Protein AF-A0A7J2S7I9-F1 (afdb_monomer)

Secondary structure (DSSP, 8-state):
---------HHHHHH-GGG--SSGGG-SHHHHHHHHHHHHHHHH---EEEEE--SSGGG----EEEE-SS-EEEEESHHHH--SS-S-SS-SS-SS-TT-TT---S-SSEEEEE--SSHHHHHHHHHHHHHHHH---HHHHTEEEEEE---SSSS-HHHHHHHHHS-BSS--SS-TTTT-PPPTTT-PBP-HHHHHHHSTT---EEEEEEESSSPPTT-B--HHHHHHHHHHTT--SEEEEE---BTTEETTEEHHHHHHH---SS-EEEEE--TTTT-SSSSTT-HHHHHHHS-SSSSEEEEEEESS-----SSSS--HHHHHHHHHHHHHH-HHHHSSGGG-BHHHHHHHHHHHHGGGTTS-HHHHHHHHHEEEES-TTPBP--S---SS-EEEEEEE--SEE-TTSPEEEEEEEEE-SSS-EEEEEEEEEETTEEEEEEEEEEE-TTEEEEEEEEE-PPSEEEEEEEEEE-TT---S--TTSEEEEEEEES--EEEEEEEE-SEEESSS-EEEEEEEEE-SSS-EEEEEEEEETTEEEEEEEEEE-TTEEEEEEEEE---S-EEEEEEEEEE-TT----SSSEEEEEEEEE----EEEEEE-SSS-S-HHHHHHHHHHHT-EEEEEEHHHH-SPPHHHHTTSSEEEEE-TT-SS-SS-HHHHHHHHHHHHTT-EEEEE-SSHHHHHTTSHHHHHTS-EEEEES-----EEEEPTT-TTTTT-EEE-SSTTS----SS--EEEE-TT-EEEEEETTSS-EEEEEEESSSEEEEESS-GGG-S-HHHHHHHHHHHHHHTT-S------EEEESS-EEEE--TT-EEEEEEEEEE-TT-SSPEEEEEE---TTEEEE--EEEE-TT-EEEEEEEEEGGGPPSEEEEEEEEEEES-SS-SEEEEEEEEEEPPPEEEEEEE-SEEEEE---EE-SS--BHHHHHHHSTTEEEEEEEETTTTEEEEE-TT-S---B--TTB-EEEEESS-EEEEEEEEEP--------SS---B---S-----HHHHHHHSTT-----EEETTTTEEE-

Structure (mmCIF, N/CA/C/O backbone):
data_AF-A0A7J2S7I9-F1
#
_entry.id   AF-A0A7J2S7I9-F1
#
loop_
_atom_site.group_PDB
_atom_site.id
_atom_site.type_symbol
_atom_site.label_atom_id
_atom_site.label_alt_id
_atom_site.label_comp_id
_atom_site.label_asym_id
_atom_site.label_entity_id
_atom_site.label_seq_id
_atom_site.pdbx_PDB_ins_code
_atom_site.Cartn_x
_atom_site.Cartn_y
_atom_site.Cartn_z
_atom_site.occupancy
_atom_site.B_iso_or_equiv
_atom_site.auth_seq_id
_atom_site.auth_comp_id
_atom_site.auth_asym_id
_atom_site.auth_atom_id
_atom_site.pdbx_PDB_model_num
ATOM 1 N N . GLU A 1 1 ? -5.509 -2.001 33.050 1.00 61.16 1 GLU A N 1
ATOM 2 C CA . GLU A 1 1 ? -5.746 -0.797 32.216 1.00 61.16 1 GLU A CA 1
ATOM 3 C C . GLU A 1 1 ? -7.140 -0.730 31.557 1.00 61.16 1 GLU A C 1
ATOM 5 O O . GLU A 1 1 ? -7.363 0.089 30.679 1.00 61.16 1 GLU A O 1
ATOM 10 N N . GLY A 1 2 ? -8.135 -1.533 31.962 1.00 63.53 2 GLY A N 1
ATOM 11 C CA . GLY A 1 2 ? -9.482 -1.469 31.362 1.00 63.53 2 GLY A CA 1
ATOM 12 C C . GLY A 1 2 ? -9.544 -1.925 29.900 1.00 63.53 2 GLY A C 1
ATOM 13 O O . GLY A 1 2 ? -10.330 -1.387 29.125 1.00 63.53 2 GLY A O 1
ATOM 14 N N . LEU A 1 3 ? -8.680 -2.868 29.520 1.00 77.31 3 LEU A N 1
ATOM 15 C CA . LEU A 1 3 ? -8.823 -3.670 28.307 1.00 77.31 3 LEU A CA 1
ATOM 16 C C . LEU A 1 3 ? -9.611 -4.935 28.665 1.00 77.31 3 LEU A C 1
ATOM 18 O O . LEU A 1 3 ? -9.398 -5.508 29.737 1.00 77.31 3 LEU A O 1
ATOM 22 N N . SER A 1 4 ? -10.536 -5.341 27.797 1.00 83.88 4 SER A N 1
ATOM 23 C CA . SER A 1 4 ? -11.145 -6.667 27.890 1.00 83.88 4 SER A CA 1
ATOM 24 C C . SER A 1 4 ? -10.123 -7.682 27.393 1.00 83.88 4 SER A C 1
ATOM 26 O O . SER A 1 4 ? -9.572 -7.496 26.314 1.00 83.88 4 SER A O 1
ATOM 28 N N . ALA A 1 5 ? -9.856 -8.723 28.176 1.00 88.69 5 ALA A N 1
ATOM 29 C CA . ALA A 1 5 ? -8.874 -9.745 27.837 1.00 88.69 5 ALA A CA 1
ATOM 30 C C . ALA A 1 5 ? -9.495 -11.137 27.965 1.00 88.69 5 ALA A C 1
ATOM 32 O O . ALA A 1 5 ? -10.218 -11.418 28.927 1.00 88.69 5 ALA A O 1
ATOM 33 N N . THR A 1 6 ? -9.169 -12.004 27.010 1.00 93.44 6 THR A N 1
ATOM 34 C CA . THR A 1 6 ? -9.590 -13.405 26.967 1.00 93.44 6 THR A CA 1
ATOM 35 C C . THR A 1 6 ? -8.346 -14.272 26.843 1.00 93.44 6 THR A C 1
ATOM 37 O O . THR A 1 6 ? -7.512 -14.029 25.980 1.00 93.44 6 THR A O 1
ATOM 40 N N . LEU A 1 7 ? -8.225 -15.286 27.700 1.00 93.88 7 LEU A N 1
ATOM 41 C CA . LEU A 1 7 ? -7.178 -16.299 27.587 1.00 93.88 7 LEU A CA 1
ATOM 42 C C . LEU A 1 7 ? -7.690 -17.461 26.732 1.00 93.88 7 LEU A C 1
ATOM 44 O O . LEU A 1 7 ? -8.728 -18.045 27.057 1.00 93.88 7 LEU A O 1
ATOM 48 N N . VAL A 1 8 ? -6.943 -17.813 25.687 1.00 95.19 8 VAL A N 1
ATOM 49 C CA . VAL A 1 8 ? -7.225 -18.952 24.805 1.00 95.19 8 VAL A CA 1
ATOM 50 C C . VAL A 1 8 ? -5.982 -19.833 24.722 1.00 95.19 8 VAL A C 1
ATOM 52 O O . VAL A 1 8 ? -4.875 -19.340 24.557 1.00 95.19 8 VAL A O 1
ATOM 55 N N . THR A 1 9 ? -6.167 -21.140 24.883 1.00 95.12 9 THR A N 1
ATOM 56 C CA . THR A 1 9 ? -5.093 -22.142 24.798 1.00 95.12 9 THR A CA 1
ATOM 57 C C . THR A 1 9 ? -4.953 -22.656 23.369 1.00 95.12 9 THR A C 1
ATOM 59 O O . THR A 1 9 ? -5.977 -22.869 22.711 1.00 95.12 9 THR A O 1
ATOM 62 N N . VAL A 1 10 ? -3.733 -22.962 22.919 1.00 94.25 10 VAL A N 1
ATOM 63 C CA . VAL A 1 10 ? -3.478 -23.524 21.579 1.00 94.25 10 VAL A CA 1
ATOM 64 C C . VAL A 1 10 ? -4.267 -24.815 21.350 1.00 94.25 10 VAL A C 1
ATOM 66 O O . VAL A 1 10 ? -4.881 -24.976 20.302 1.00 94.25 10 VAL A O 1
ATOM 69 N N . GLU A 1 11 ? -4.412 -25.681 22.355 1.00 94.62 11 GLU A N 1
ATOM 70 C CA . GLU A 1 11 ? -5.186 -26.924 22.225 1.00 94.62 11 GLU A CA 1
ATOM 71 C C . GLU A 1 11 ? -6.676 -26.675 21.952 1.00 94.62 11 GLU A C 1
ATOM 73 O O . GLU A 1 11 ? -7.345 -27.498 21.326 1.00 94.62 11 GLU A O 1
ATOM 78 N N . ALA A 1 12 ? -7.217 -25.549 22.429 1.00 96.69 12 ALA A N 1
ATOM 79 C CA . ALA A 1 12 ? -8.599 -25.165 22.150 1.00 96.69 12 ALA A CA 1
ATOM 80 C C . ALA A 1 12 ? -8.753 -24.663 20.709 1.00 96.69 12 ALA A C 1
ATOM 82 O O . ALA A 1 12 ? -9.749 -24.993 20.064 1.00 96.69 12 ALA A O 1
ATOM 83 N N . ILE A 1 13 ? -7.759 -23.923 20.208 1.00 96.94 13 ILE A N 1
ATOM 84 C CA . ILE A 1 13 ? -7.685 -23.486 18.809 1.00 96.94 13 ILE A CA 1
ATOM 85 C C . ILE A 1 13 ? -7.585 -24.716 17.901 1.00 96.94 13 ILE A C 1
ATOM 87 O O . ILE A 1 13 ? -8.396 -24.890 16.997 1.00 96.94 13 ILE A O 1
ATOM 91 N N . GLU A 1 14 ? -6.670 -25.641 18.192 1.00 95.06 14 GLU A N 1
ATOM 92 C CA . GLU A 1 14 ? -6.486 -26.853 17.392 1.00 95.06 14 GLU A CA 1
ATOM 93 C C . GLU A 1 14 ? -7.713 -27.773 17.386 1.00 95.06 14 GLU A C 1
ATOM 95 O O . GLU A 1 14 ? -8.015 -28.408 16.370 1.00 95.06 14 GLU A O 1
ATOM 100 N N . ALA A 1 15 ? -8.436 -27.846 18.507 1.00 96.75 15 ALA A N 1
ATOM 101 C CA . ALA A 1 15 ? -9.657 -28.635 18.626 1.00 96.75 15 ALA A CA 1
ATOM 102 C C . ALA A 1 15 ? -10.868 -28.011 17.907 1.00 96.75 15 ALA A C 1
ATOM 104 O O . ALA A 1 15 ? -11.866 -28.712 17.701 1.00 96.75 15 ALA A O 1
ATOM 105 N N . CYS A 1 16 ? -10.807 -26.728 17.538 1.00 96.38 16 CYS A N 1
ATOM 106 C CA . CYS A 1 16 ? -11.883 -26.035 16.842 1.00 96.38 16 CYS A CA 1
ATOM 107 C C . CYS A 1 16 ? -11.838 -26.343 15.341 1.00 96.38 16 CYS A C 1
ATOM 109 O O . CYS A 1 16 ? -10.918 -25.933 14.637 1.00 96.38 16 CYS A O 1
ATOM 111 N N . SER A 1 17 ? -12.848 -27.058 14.835 1.00 96.56 17 SER A N 1
ATOM 112 C CA . SER A 1 17 ? -12.912 -27.437 13.417 1.00 96.56 17 SER A CA 1
ATOM 113 C C . SER A 1 17 ? -13.117 -26.263 12.464 1.00 96.56 17 SER A C 1
ATOM 115 O O . SER A 1 17 ? -12.885 -26.425 11.270 1.00 96.56 17 SER A O 1
ATOM 117 N N . ASP A 1 18 ? -13.556 -25.113 12.974 1.00 94.94 18 ASP A N 1
ATOM 118 C CA . ASP A 1 18 ? -13.814 -23.921 12.163 1.00 94.94 18 ASP A CA 1
ATOM 119 C C . ASP A 1 18 ? -12.504 -23.264 11.699 1.00 94.94 18 ASP A C 1
ATOM 121 O O . ASP A 1 18 ? -12.481 -22.615 10.660 1.00 94.94 18 ASP A O 1
ATOM 125 N N . TYR A 1 19 ? -11.390 -23.524 12.396 1.00 95.94 19 TYR A N 1
ATOM 126 C CA . TYR A 1 19 ? -10.052 -23.051 12.017 1.00 95.94 19 TYR A CA 1
ATOM 127 C C . TYR A 1 19 ? -9.296 -24.046 11.126 1.00 95.94 19 TYR A C 1
ATOM 129 O O . TYR A 1 19 ? -8.107 -23.875 10.869 1.00 95.94 19 TYR A O 1
ATOM 137 N N . TRP A 1 20 ? -9.940 -25.134 10.687 1.00 95.44 20 TRP A N 1
ATOM 138 C CA . TRP A 1 20 ? -9.284 -26.155 9.870 1.00 95.44 20 TRP A CA 1
ATOM 139 C C . TRP A 1 20 ? -9.369 -25.820 8.383 1.00 95.44 20 TRP A C 1
ATOM 141 O O . TRP A 1 20 ? -10.452 -25.594 7.844 1.00 95.44 20 TRP A O 1
ATOM 151 N N . ASN A 1 21 ? -8.237 -25.911 7.686 1.00 93.50 21 ASN A N 1
ATOM 152 C CA . ASN A 1 21 ? -8.176 -25.711 6.242 1.00 93.50 21 ASN A CA 1
ATOM 153 C C . ASN A 1 21 ? -8.132 -27.046 5.481 1.00 93.50 21 ASN A C 1
ATOM 155 O O . ASN A 1 21 ? -7.489 -28.017 5.892 1.00 93.50 21 ASN A O 1
ATOM 159 N N . SER A 1 22 ? -8.815 -27.098 4.336 1.00 93.06 22 SER A N 1
ATOM 160 C CA . SER A 1 22 ? -8.777 -28.257 3.436 1.00 93.06 22 SER A CA 1
ATOM 161 C C . SER A 1 22 ? -7.433 -28.423 2.715 1.00 93.06 22 SER A C 1
ATOM 163 O O . SER A 1 22 ? -7.077 -29.545 2.344 1.00 93.06 22 SER A O 1
ATOM 165 N N . THR A 1 23 ? -6.677 -27.335 2.555 1.00 91.94 23 THR A N 1
ATOM 166 C CA . THR A 1 23 ? -5.322 -27.324 2.004 1.00 91.94 23 THR A CA 1
ATOM 167 C C . THR A 1 23 ? -4.325 -27.663 3.117 1.00 91.94 23 THR A C 1
ATOM 169 O O . THR A 1 23 ? -4.203 -26.890 4.067 1.00 91.94 23 THR A O 1
ATOM 172 N N . PRO A 1 24 ? -3.587 -28.790 3.033 1.00 92.38 24 PRO A N 1
ATOM 173 C CA . PRO A 1 24 ? -2.755 -29.272 4.140 1.00 92.38 24 PRO A CA 1
ATOM 174 C C . PRO A 1 24 ? -1.691 -28.287 4.642 1.00 92.38 24 PRO A C 1
ATOM 176 O O . PRO A 1 24 ? -1.421 -28.267 5.837 1.00 92.38 24 PRO A O 1
ATOM 179 N N . MET A 1 25 ? -1.115 -27.483 3.745 1.00 91.56 25 MET A N 1
ATOM 180 C CA . MET A 1 25 ? -0.091 -26.475 4.058 1.00 91.56 25 MET A CA 1
ATOM 181 C C . MET A 1 25 ? -0.614 -25.345 4.957 1.00 91.56 25 MET A C 1
ATOM 183 O O . MET A 1 25 ? 0.130 -24.821 5.772 1.00 91.56 25 MET A O 1
ATOM 187 N N . PHE A 1 26 ? -1.910 -25.032 4.875 1.00 94.06 26 PHE A N 1
ATOM 188 C CA . PHE A 1 26 ? -2.569 -24.003 5.686 1.00 94.06 26 PHE A CA 1
ATOM 189 C C . PHE A 1 26 ? -3.369 -24.609 6.850 1.00 94.06 26 PHE A C 1
ATOM 191 O O . PHE A 1 26 ? -4.372 -24.047 7.275 1.00 94.06 26 PHE A O 1
ATOM 198 N N . ASN A 1 27 ? -2.991 -25.798 7.332 1.00 94.81 27 ASN A N 1
ATOM 199 C CA . ASN A 1 27 ? -3.727 -26.510 8.385 1.00 94.81 27 ASN A CA 1
ATOM 200 C C . ASN A 1 27 ? -2.830 -27.013 9.532 1.00 94.81 27 ASN A C 1
ATOM 202 O O . ASN A 1 27 ? -3.243 -27.855 10.340 1.00 94.81 27 ASN A O 1
ATOM 206 N N . ASP A 1 28 ? -1.590 -26.537 9.595 1.00 94.19 28 ASP A N 1
ATOM 207 C CA . ASP A 1 28 ? -0.710 -26.731 10.745 1.00 94.19 28 ASP A CA 1
ATOM 208 C C . ASP A 1 28 ? -1.120 -25.824 11.922 1.00 94.19 28 ASP A C 1
ATOM 210 O O . ASP A 1 28 ? -2.131 -25.120 11.874 1.00 94.19 28 ASP A O 1
ATOM 214 N N . THR A 1 29 ? -0.397 -25.914 13.037 1.00 93.88 29 THR A N 1
ATOM 215 C CA . THR A 1 29 ? -0.714 -25.166 14.262 1.00 93.88 29 THR A CA 1
ATOM 216 C C . THR A 1 29 ? -0.617 -23.656 14.033 1.00 93.88 29 THR A C 1
ATOM 218 O O . THR A 1 29 ? -1.558 -22.940 14.375 1.00 93.88 29 THR A O 1
ATOM 221 N N . ALA A 1 30 ? 0.440 -23.178 13.364 1.00 94.38 30 ALA A N 1
ATOM 222 C CA . ALA A 1 30 ? 0.610 -21.764 13.037 1.00 94.38 30 ALA A CA 1
ATOM 223 C C . ALA A 1 30 ? -0.544 -21.224 12.173 1.00 94.38 30 ALA A C 1
ATOM 225 O O . ALA A 1 30 ? -1.057 -20.140 12.455 1.00 94.38 30 ALA A O 1
ATOM 226 N N . ALA A 1 31 ? -1.008 -21.975 11.167 1.00 95.31 31 ALA A N 1
ATOM 227 C CA . ALA A 1 31 ? -2.148 -21.573 10.341 1.00 95.31 31 ALA A CA 1
ATOM 228 C C . ALA A 1 31 ? -3.472 -21.551 11.121 1.00 95.31 31 ALA A C 1
ATOM 230 O O . ALA A 1 31 ? -4.274 -20.640 10.942 1.00 95.31 31 ALA A O 1
ATOM 231 N N . LYS A 1 32 ? -3.701 -22.496 12.040 1.00 96.75 32 LYS A N 1
ATOM 232 C CA . LYS A 1 32 ? -4.909 -22.483 12.886 1.00 96.75 32 LYS A CA 1
ATOM 233 C C . LYS A 1 32 ? -4.916 -21.318 13.871 1.00 96.75 32 LYS A C 1
ATOM 235 O O . LYS A 1 32 ? -5.969 -20.730 14.099 1.00 96.75 32 LYS A O 1
ATOM 240 N N . ILE A 1 33 ? -3.757 -20.974 14.438 1.00 97.12 33 ILE A N 1
ATOM 241 C CA . ILE A 1 33 ? -3.601 -19.768 15.263 1.00 97.12 33 ILE A CA 1
ATOM 242 C C . ILE A 1 33 ? -3.904 -18.528 14.421 1.00 97.12 33 ILE A C 1
ATOM 244 O O . ILE A 1 33 ? -4.641 -17.661 14.875 1.00 97.12 33 ILE A O 1
ATOM 248 N N . ARG A 1 34 ? -3.427 -18.477 13.173 1.00 96.31 34 ARG A N 1
ATOM 249 C CA . ARG A 1 34 ? -3.737 -17.381 12.251 1.00 96.31 34 ARG A CA 1
ATOM 250 C C . ARG A 1 34 ? -5.233 -17.240 11.968 1.00 96.31 34 ARG A C 1
ATOM 252 O O . ARG A 1 34 ? -5.758 -16.133 12.043 1.00 96.31 34 ARG A O 1
ATOM 259 N N . GLU A 1 35 ? -5.932 -18.335 11.676 1.00 96.25 35 GLU A N 1
ATOM 260 C CA . GLU A 1 35 ? -7.385 -18.285 11.456 1.00 96.25 35 GLU A CA 1
ATOM 261 C C . GLU A 1 35 ? -8.142 -17.904 12.735 1.00 96.25 35 GLU A C 1
ATOM 263 O O . GLU A 1 35 ? -9.111 -17.151 12.670 1.00 96.25 35 GLU A O 1
ATOM 268 N N . PHE A 1 36 ? -7.659 -18.320 13.911 1.00 97.06 36 PHE A N 1
ATOM 269 C CA . PHE A 1 36 ? -8.163 -17.802 15.181 1.00 97.06 36 PHE A CA 1
ATOM 270 C C . PHE A 1 36 ? -7.932 -16.290 15.323 1.00 97.06 36 PHE A C 1
ATOM 272 O O . PHE A 1 36 ? -8.845 -15.584 15.736 1.00 97.06 36 PHE A O 1
ATOM 279 N N . CYS A 1 37 ? -6.753 -15.768 14.971 1.00 96.88 37 CYS A N 1
ATOM 280 C CA . CYS A 1 37 ? -6.493 -14.326 14.985 1.00 96.88 37 CYS A CA 1
ATOM 281 C C . CYS A 1 37 ? -7.451 -13.574 14.051 1.00 96.88 37 CYS A C 1
ATOM 283 O O . CYS A 1 37 ? -7.965 -12.522 14.429 1.00 96.88 37 CYS A O 1
ATOM 285 N N . ARG A 1 38 ? -7.754 -14.133 12.873 1.00 94.19 38 ARG A N 1
ATOM 286 C CA . ARG A 1 38 ? -8.723 -13.568 11.923 1.00 94.19 38 ARG A CA 1
ATOM 287 C C . ARG A 1 38 ? -10.155 -13.565 12.465 1.00 94.19 38 ARG A C 1
ATOM 289 O O . ARG A 1 38 ? -10.835 -12.544 12.342 1.00 94.19 38 ARG A O 1
ATOM 296 N N . ASP A 1 39 ? -10.586 -14.651 13.105 1.00 94.00 39 ASP A N 1
ATOM 297 C CA . ASP A 1 39 ? -11.870 -14.724 13.819 1.00 94.00 39 ASP A CA 1
ATOM 298 C C . ASP A 1 39 ? -11.926 -13.702 14.963 1.00 94.00 39 ASP A C 1
ATOM 300 O O . ASP A 1 39 ? -12.833 -12.880 15.041 1.00 94.00 39 ASP A O 1
ATOM 304 N N . ALA A 1 40 ? -10.899 -13.672 15.812 1.00 93.31 40 ALA A N 1
ATOM 305 C CA . ALA A 1 40 ? -10.824 -12.764 16.947 1.00 93.31 40 ALA A CA 1
ATOM 306 C C . ALA A 1 40 ? -10.813 -11.289 16.512 1.00 93.31 40 ALA A C 1
ATOM 308 O O . ALA A 1 40 ? -11.415 -10.446 17.186 1.00 93.31 40 ALA A O 1
ATOM 309 N N . TYR A 1 41 ? -10.150 -10.962 15.403 1.00 92.19 41 TYR A N 1
ATOM 310 C CA . TYR A 1 41 ? -10.171 -9.627 14.809 1.00 92.19 41 TYR A CA 1
ATOM 311 C C . TYR A 1 41 ? -11.576 -9.259 14.316 1.00 92.19 41 TYR A C 1
ATOM 313 O O . TYR A 1 41 ? -12.130 -8.242 14.735 1.00 92.19 41 TYR A O 1
ATOM 321 N N . THR A 1 42 ? -12.176 -10.117 13.489 1.00 84.44 42 THR A N 1
ATOM 322 C CA . THR A 1 42 ? -13.430 -9.825 12.777 1.00 84.44 42 THR A CA 1
ATOM 323 C C . THR A 1 42 ? -14.652 -9.887 13.693 1.00 84.44 42 THR A C 1
ATOM 325 O O . THR A 1 42 ? -15.472 -8.970 13.707 1.00 84.44 42 THR A O 1
ATOM 328 N N . ASP A 1 43 ? -14.761 -10.944 14.495 1.00 83.69 43 ASP A N 1
ATOM 329 C CA . ASP A 1 43 ? -15.980 -11.263 15.237 1.00 83.69 43 ASP A CA 1
ATOM 330 C C . ASP A 1 43 ? -15.944 -10.727 16.673 1.00 83.69 43 ASP A C 1
ATOM 332 O O . ASP A 1 43 ? -16.991 -10.440 17.262 1.00 83.69 43 ASP A O 1
ATOM 336 N N . TRP A 1 44 ? -14.750 -10.602 17.269 1.00 85.94 44 TRP A N 1
ATOM 337 C CA . TRP A 1 44 ? -14.606 -10.168 18.666 1.00 85.94 44 TRP A CA 1
ATOM 338 C C . TRP A 1 44 ? -14.154 -8.706 18.777 1.00 85.94 44 TRP A C 1
ATOM 340 O O . TRP A 1 44 ? -14.227 -8.135 19.869 1.00 85.94 44 TRP A O 1
ATOM 350 N N . GLY A 1 45 ? -13.691 -8.099 17.676 1.00 81.81 45 GLY A N 1
ATOM 351 C CA . GLY A 1 45 ? -13.099 -6.759 17.667 1.00 81.81 45 GLY A CA 1
ATOM 352 C C . GLY A 1 45 ? -11.751 -6.701 18.392 1.00 81.81 45 GLY A C 1
ATOM 353 O O . GLY A 1 45 ? -11.425 -5.698 19.032 1.00 81.81 45 GLY A O 1
ATOM 354 N N . THR A 1 46 ? -10.991 -7.800 18.370 1.00 90.38 46 THR A N 1
ATOM 355 C CA . THR A 1 46 ? -9.685 -7.886 19.036 1.00 90.38 46 THR A CA 1
ATOM 356 C C . THR A 1 46 ? -8.688 -6.947 18.366 1.00 90.38 46 THR A C 1
ATOM 358 O O . THR A 1 46 ? -8.598 -6.901 17.148 1.00 90.38 46 THR A O 1
ATOM 361 N N . GLN A 1 47 ? -7.925 -6.207 19.174 1.00 92.38 47 GLN A N 1
ATOM 362 C CA . GLN A 1 47 ? -6.873 -5.301 18.692 1.00 92.38 47 GLN A CA 1
ATOM 363 C C . GLN A 1 47 ? -5.459 -5.769 19.058 1.00 92.38 47 GLN A C 1
ATOM 365 O O . GLN A 1 47 ? -4.509 -5.386 18.385 1.00 92.38 47 GLN A O 1
ATOM 370 N N . TYR A 1 48 ? -5.305 -6.548 20.134 1.00 95.44 48 TYR A N 1
ATOM 371 C CA . TYR A 1 48 ? -4.002 -6.959 20.663 1.00 95.44 48 TYR A CA 1
ATOM 372 C C . TYR A 1 48 ? -3.942 -8.468 20.838 1.00 95.44 48 TYR A C 1
ATOM 374 O O . TYR A 1 48 ? -4.892 -9.060 21.353 1.00 95.44 48 TYR A O 1
ATOM 382 N N . ILE A 1 49 ? -2.800 -9.057 20.494 1.00 97.00 49 ILE A N 1
ATOM 383 C CA . ILE A 1 49 ? -2.490 -10.467 20.724 1.00 97.00 49 ILE A CA 1
ATOM 384 C C . ILE A 1 49 ? -1.153 -10.563 21.454 1.00 97.00 49 ILE A C 1
ATOM 386 O O . ILE A 1 49 ? -0.139 -10.077 20.963 1.00 97.00 49 ILE A O 1
ATOM 390 N N . LEU A 1 50 ? -1.157 -11.203 22.623 1.00 96.75 50 LEU A N 1
ATOM 391 C CA . LEU A 1 50 ? 0.054 -11.575 23.351 1.00 96.75 50 LEU A CA 1
ATOM 392 C C . LEU A 1 50 ? 0.221 -13.093 23.277 1.00 96.75 50 LEU A C 1
ATOM 394 O O . LEU A 1 50 ? -0.638 -13.827 23.770 1.00 96.75 50 LEU A O 1
ATOM 398 N N . ILE A 1 51 ? 1.318 -13.550 22.678 1.00 95.12 51 ILE A N 1
ATOM 399 C CA . ILE A 1 51 ? 1.671 -14.972 22.602 1.00 95.12 51 ILE A CA 1
ATOM 400 C C . ILE A 1 51 ? 2.517 -15.339 23.821 1.00 95.12 51 ILE A C 1
ATOM 402 O O . ILE A 1 51 ? 3.508 -14.671 24.102 1.00 95.12 51 ILE A O 1
ATO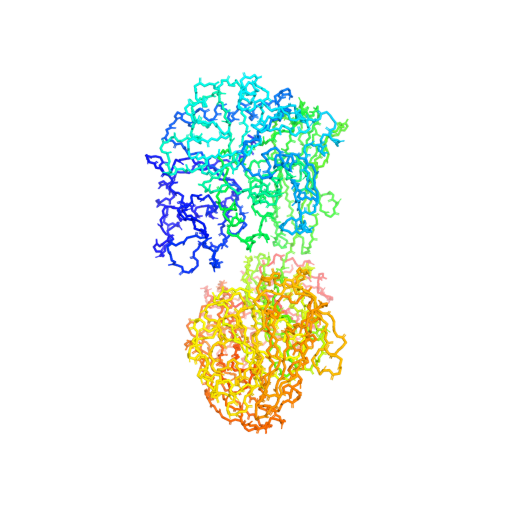M 406 N N . GLY A 1 52 ? 2.119 -16.380 24.556 1.00 93.75 52 GLY A N 1
ATOM 407 C CA . GLY A 1 52 ? 2.856 -16.886 25.715 1.00 93.75 52 GLY A CA 1
ATOM 408 C C . GLY A 1 52 ? 3.223 -18.351 25.542 1.00 93.75 52 GLY A C 1
ATOM 409 O O . GLY A 1 52 ? 2.385 -19.216 25.802 1.00 93.75 52 GLY A O 1
ATOM 410 N N . GLY A 1 53 ? 4.450 -18.589 25.092 1.00 90.62 53 GLY A N 1
ATOM 411 C CA . GLY A 1 53 ? 5.014 -19.906 24.809 1.00 90.62 53 GLY A CA 1
ATOM 412 C C . GLY A 1 53 ? 6.276 -19.778 23.962 1.00 90.62 53 GLY A C 1
ATOM 413 O O . GLY A 1 53 ? 6.348 -18.895 23.099 1.00 90.62 53 GLY A O 1
ATOM 414 N N . ASP A 1 54 ? 7.271 -20.607 24.264 1.00 87.88 54 ASP A N 1
ATOM 415 C CA . ASP A 1 54 ? 8.538 -20.666 23.528 1.00 87.88 54 ASP A CA 1
ATOM 416 C C . ASP A 1 54 ? 8.385 -21.349 22.153 1.00 87.88 54 ASP A C 1
ATOM 418 O O . ASP A 1 54 ? 7.288 -21.775 21.793 1.00 87.88 54 ASP A O 1
ATOM 422 N N . ASP A 1 55 ? 9.444 -21.426 21.350 1.00 84.12 55 ASP A N 1
ATOM 423 C CA . ASP A 1 55 ? 9.454 -22.169 20.088 1.00 84.12 55 ASP A CA 1
ATOM 424 C C . ASP A 1 55 ? 9.500 -23.690 20.316 1.00 84.12 55 ASP A C 1
ATOM 426 O O . ASP A 1 55 ? 8.829 -24.461 19.619 1.00 84.12 55 ASP A O 1
ATOM 430 N N . ASP A 1 56 ? 10.187 -24.136 21.373 1.00 80.75 56 ASP A N 1
ATOM 431 C CA . ASP A 1 56 ? 10.363 -25.549 21.685 1.00 80.75 56 ASP A CA 1
ATOM 432 C C . ASP A 1 56 ? 9.790 -25.971 23.062 1.00 80.75 56 ASP A C 1
ATOM 434 O O . ASP A 1 56 ? 8.970 -25.300 23.695 1.00 80.75 56 ASP A O 1
ATOM 438 N N . GLY A 1 57 ? 10.055 -27.218 23.457 1.00 81.81 57 GLY A N 1
ATOM 439 C CA . GLY A 1 57 ? 9.631 -27.708 24.764 1.00 81.81 57 GLY A CA 1
ATOM 440 C C . GLY A 1 57 ? 8.115 -27.938 24.957 1.00 81.81 57 GLY A C 1
ATOM 441 O O . GLY A 1 57 ? 7.327 -28.035 24.009 1.00 81.81 57 GLY A O 1
ATOM 442 N N . PRO A 1 58 ? 7.676 -28.156 26.215 1.00 75.69 58 PRO A N 1
ATOM 443 C CA . PRO A 1 58 ? 6.288 -28.490 26.556 1.00 75.69 58 PRO A CA 1
ATOM 444 C C . PRO A 1 58 ? 5.286 -27.344 26.371 1.00 75.69 58 PRO A C 1
ATOM 446 O O . PRO A 1 58 ? 4.085 -27.615 26.389 1.00 75.69 58 PRO A O 1
ATOM 449 N N . ALA A 1 59 ? 5.774 -26.107 26.262 1.00 78.88 59 ALA A N 1
ATOM 450 C CA . ALA A 1 59 ? 4.990 -24.893 26.052 1.00 78.88 59 ALA A CA 1
ATOM 451 C C . ALA A 1 59 ? 5.145 -24.336 24.621 1.00 78.88 59 ALA A C 1
ATOM 453 O O . ALA A 1 59 ? 4.746 -23.199 24.384 1.00 78.88 59 ALA A O 1
ATOM 454 N N . SER A 1 60 ? 5.683 -25.143 23.694 1.00 87.75 60 SER A N 1
ATOM 455 C CA . SER A 1 60 ? 5.981 -24.732 22.318 1.00 87.75 60 SER A CA 1
ATOM 456 C C . SER A 1 60 ? 4.774 -24.173 21.571 1.00 87.75 60 SER A C 1
ATOM 458 O O . SER A 1 60 ? 3.710 -24.798 21.483 1.00 87.75 60 SER A O 1
ATOM 460 N N . ILE A 1 61 ? 4.984 -23.016 20.955 1.00 91.31 61 ILE A N 1
ATOM 461 C CA . ILE A 1 61 ? 4.118 -22.382 19.969 1.00 91.31 61 ILE A CA 1
ATOM 462 C C . ILE A 1 61 ? 5.007 -21.998 18.775 1.00 91.31 61 ILE A C 1
ATOM 464 O O . ILE A 1 61 ? 5.397 -20.834 18.657 1.00 91.31 61 ILE A O 1
ATOM 468 N N . PRO A 1 62 ? 5.317 -22.961 17.883 1.00 86.44 62 PRO A N 1
ATOM 469 C CA . PRO A 1 62 ? 6.232 -22.718 16.779 1.00 86.44 62 PRO A CA 1
ATOM 470 C C . PRO A 1 62 ? 5.707 -21.635 15.848 1.00 86.44 62 PRO A C 1
ATOM 472 O O . PRO A 1 62 ? 4.522 -21.638 15.470 1.00 86.44 62 PRO A O 1
ATOM 475 N N . ARG A 1 63 ? 6.586 -20.709 15.479 1.00 90.94 63 ARG A N 1
ATOM 476 C CA . ARG A 1 63 ? 6.241 -19.588 14.600 1.00 90.94 63 ARG A CA 1
ATOM 477 C C . ARG A 1 63 ? 6.266 -20.007 13.142 1.00 90.94 63 ARG A C 1
ATOM 479 O O . ARG A 1 63 ? 6.709 -21.092 12.769 1.00 90.94 63 ARG A O 1
ATOM 486 N N . ARG A 1 64 ? 5.726 -19.138 12.285 1.00 93.38 64 ARG A N 1
ATOM 487 C CA . ARG A 1 64 ? 5.939 -19.299 10.849 1.00 93.38 64 ARG A CA 1
ATOM 488 C C . ARG A 1 64 ? 7.335 -18.779 10.523 1.00 93.38 64 ARG A C 1
ATOM 490 O O . ARG A 1 64 ? 7.579 -17.579 10.625 1.00 93.38 64 ARG A O 1
ATOM 497 N N . GLU A 1 65 ? 8.201 -19.688 10.104 1.00 93.19 65 GLU A N 1
ATOM 498 C CA . GLU A 1 65 ? 9.518 -19.365 9.567 1.00 93.19 65 GLU A CA 1
ATOM 499 C C . GLU A 1 65 ? 9.390 -18.650 8.217 1.00 93.19 65 GLU A C 1
ATOM 501 O O . GLU A 1 65 ? 8.756 -19.164 7.295 1.00 93.19 65 GLU A O 1
ATOM 506 N N . MET A 1 66 ? 10.005 -17.477 8.099 1.00 92.62 66 MET A N 1
ATOM 507 C CA . MET A 1 66 ? 10.047 -16.683 6.874 1.00 92.62 66 MET A CA 1
ATOM 508 C C . MET A 1 66 ? 11.356 -16.903 6.115 1.00 92.62 66 MET A C 1
ATOM 510 O O . MET A 1 66 ? 12.375 -17.327 6.676 1.00 92.62 66 MET A O 1
ATOM 514 N N . LYS A 1 67 ? 11.336 -16.569 4.824 1.00 91.62 67 LYS A N 1
ATOM 515 C CA . LYS A 1 67 ? 12.507 -16.555 3.951 1.00 91.62 67 LYS A CA 1
ATOM 516 C C . LYS A 1 67 ? 12.680 -15.210 3.265 1.00 91.62 67 LYS A C 1
ATOM 518 O O . LYS A 1 67 ? 11.729 -14.591 2.801 1.00 91.62 67 LYS A O 1
ATOM 523 N N . TYR A 1 68 ? 13.931 -14.800 3.124 1.00 84.62 68 TYR A N 1
ATOM 524 C CA . TYR A 1 68 ? 14.341 -13.658 2.317 1.00 84.62 68 TYR A CA 1
ATOM 525 C C . TYR A 1 68 ? 15.682 -13.960 1.631 1.00 84.62 68 TYR A C 1
ATOM 527 O O . TYR A 1 68 ? 16.190 -15.081 1.652 1.00 84.62 68 TYR A O 1
ATOM 535 N N . SER A 1 69 ? 16.258 -12.973 0.944 1.00 85.06 69 SER A N 1
ATOM 536 C CA . SER A 1 69 ? 17.412 -13.184 0.060 1.00 85.06 69 SER A CA 1
ATOM 537 C C . SER A 1 69 ? 18.708 -13.592 0.777 1.00 85.06 69 SER A C 1
ATOM 539 O O . SER A 1 69 ? 19.592 -14.170 0.146 1.00 85.06 69 SER A O 1
ATOM 541 N N . TYR A 1 70 ? 18.857 -13.258 2.063 1.00 87.31 70 TYR A N 1
ATOM 542 C CA . TYR A 1 70 ? 20.084 -13.485 2.838 1.00 87.31 70 TYR A CA 1
ATOM 543 C C . TYR A 1 70 ? 20.003 -14.693 3.779 1.00 87.31 70 TYR A C 1
ATOM 545 O O . TYR A 1 70 ? 21.037 -15.303 4.054 1.00 87.31 70 TYR A O 1
ATOM 553 N N . GLU A 1 71 ? 18.804 -15.060 4.232 1.00 90.25 71 GLU A N 1
ATOM 554 C CA . GLU A 1 71 ? 18.560 -16.161 5.164 1.00 90.25 71 GLU A CA 1
ATOM 555 C C . GLU A 1 71 ? 17.120 -16.685 5.026 1.00 90.25 71 GLU A C 1
ATOM 557 O O . GLU A 1 71 ? 16.246 -16.025 4.463 1.00 90.25 71 GLU A O 1
ATOM 562 N N . GLY A 1 72 ? 16.879 -17.902 5.504 1.00 90.19 72 GLY A N 1
ATOM 563 C CA . GLY A 1 72 ? 15.541 -18.460 5.668 1.00 90.19 72 GLY A CA 1
ATOM 564 C C . GLY A 1 72 ? 15.488 -19.324 6.919 1.00 90.19 72 GLY A C 1
ATOM 565 O O . GLY A 1 72 ? 16.540 -19.686 7.444 1.00 90.19 72 GLY A O 1
ATOM 566 N N . GLY A 1 73 ? 14.278 -19.655 7.366 1.00 90.12 73 GLY A N 1
ATOM 567 C CA . GLY A 1 73 ? 14.082 -20.283 8.675 1.00 90.12 73 GLY A CA 1
ATOM 568 C C . GLY A 1 73 ? 13.953 -19.255 9.798 1.00 90.12 73 GLY A C 1
ATOM 569 O O . GLY A 1 73 ? 14.391 -19.514 10.903 1.00 90.12 73 GLY A O 1
ATOM 570 N N . VAL A 1 74 ? 13.450 -18.052 9.500 1.00 92.00 74 VAL A N 1
ATOM 571 C CA . VAL A 1 74 ? 13.493 -16.926 10.444 1.00 92.00 74 VAL A CA 1
ATOM 572 C C . VAL A 1 74 ? 12.151 -16.746 11.123 1.00 92.00 74 VAL A C 1
ATOM 574 O O . VAL A 1 74 ? 11.152 -16.474 10.453 1.00 92.00 74 VAL A O 1
ATOM 577 N N . ASP A 1 75 ? 12.131 -16.852 12.447 1.00 91.62 75 ASP A N 1
ATOM 578 C CA . ASP A 1 75 ? 10.917 -16.701 13.239 1.00 91.62 75 ASP A CA 1
ATOM 579 C C . ASP A 1 75 ? 10.231 -15.357 13.008 1.00 91.62 75 ASP A C 1
ATOM 581 O O . ASP A 1 75 ? 10.845 -14.288 13.113 1.00 91.62 75 ASP A O 1
ATOM 585 N N . SER A 1 76 ? 8.924 -15.402 12.744 1.00 93.12 76 SER A N 1
ATOM 586 C CA . SER A 1 76 ? 8.132 -14.196 12.543 1.00 93.12 76 SER A CA 1
ATOM 587 C C . SER A 1 76 ? 6.729 -14.291 13.132 1.00 93.12 76 SER A C 1
ATOM 589 O O . SER A 1 76 ? 5.940 -15.178 12.805 1.00 93.12 76 SER A O 1
ATOM 591 N N . ASP A 1 77 ? 6.384 -13.281 13.932 1.00 93.75 77 ASP A N 1
ATOM 592 C CA . ASP A 1 77 ? 5.026 -13.084 14.446 1.00 93.75 77 ASP A CA 1
ATOM 593 C C . ASP A 1 77 ? 4.096 -12.422 13.398 1.00 93.75 77 ASP A C 1
ATOM 595 O O . ASP A 1 77 ? 2.878 -12.398 13.590 1.00 93.75 77 ASP A O 1
ATOM 599 N N . LEU A 1 78 ? 4.625 -11.912 12.267 1.00 93.94 78 LEU A N 1
ATOM 600 C CA . LEU A 1 78 ? 3.824 -11.203 11.247 1.00 93.94 78 LEU A CA 1
ATOM 601 C C . LEU A 1 78 ? 2.693 -12.059 10.687 1.00 93.94 78 LEU A C 1
ATOM 603 O O . LEU A 1 78 ? 1.616 -11.548 10.384 1.00 93.94 78 LEU A O 1
ATOM 607 N N . TYR A 1 79 ? 2.929 -13.366 10.571 1.00 95.50 79 TYR A N 1
ATOM 608 C CA . TYR A 1 79 ? 1.943 -14.306 10.056 1.00 95.50 79 TYR A CA 1
ATOM 609 C C . TYR A 1 79 ? 0.635 -14.280 10.862 1.00 95.50 79 TYR A C 1
ATOM 611 O O . TYR A 1 79 ? -0.426 -14.581 10.321 1.00 95.50 79 TYR A O 1
ATOM 619 N N . TRP A 1 80 ? 0.688 -13.896 12.140 1.00 96.75 80 TRP A N 1
ATOM 620 C CA . TRP A 1 80 ? -0.476 -13.812 13.022 1.00 96.75 80 TRP A CA 1
ATOM 621 C C . TRP A 1 80 ? -1.050 -12.404 13.182 1.00 96.75 80 TRP A C 1
ATOM 623 O O . TRP A 1 80 ? -2.159 -12.283 13.704 1.00 96.75 80 TRP A O 1
ATOM 633 N N . SER A 1 81 ? -0.338 -11.359 12.751 1.00 95.69 81 SER A N 1
ATOM 634 C CA . SER A 1 81 ? -0.818 -9.972 12.813 1.00 95.69 81 SER A CA 1
ATOM 635 C C . SER A 1 81 ? -1.334 -9.425 11.488 1.00 95.69 81 SER A C 1
ATOM 637 O O . SER A 1 81 ? -2.163 -8.518 11.514 1.00 95.69 81 SER A O 1
ATOM 639 N N . ASN A 1 82 ? -0.847 -9.965 10.369 1.00 95.12 82 ASN A N 1
ATOM 640 C CA . ASN A 1 82 ? -1.166 -9.523 9.016 1.00 95.12 82 ASN A CA 1
ATOM 641 C C . ASN A 1 82 ? -2.045 -10.605 8.359 1.00 95.12 82 ASN A C 1
ATOM 643 O O . ASN A 1 82 ? -1.635 -11.762 8.186 1.00 95.12 82 ASN A O 1
ATOM 647 N N . LEU A 1 83 ? -3.305 -10.279 8.105 1.00 94.81 83 LEU A N 1
ATOM 648 C CA . LEU A 1 83 ? -4.412 -11.225 7.983 1.00 94.81 83 LEU A CA 1
ATOM 649 C C . LEU A 1 83 ? -5.081 -11.233 6.603 1.00 94.81 83 LEU A C 1
ATOM 651 O O . LEU A 1 83 ? -5.944 -12.087 6.369 1.00 94.81 83 LEU A O 1
ATOM 655 N N . ASP A 1 84 ? -4.670 -10.369 5.683 1.00 86.88 84 ASP A N 1
ATOM 656 C CA . ASP A 1 84 ? -5.306 -10.161 4.382 1.00 86.88 84 ASP A CA 1
ATOM 657 C C . ASP A 1 84 ? -4.840 -11.164 3.323 1.00 86.88 84 ASP A C 1
ATOM 659 O O . ASP A 1 84 ? -5.648 -11.649 2.525 1.00 86.88 84 ASP A O 1
ATOM 663 N N . LYS A 1 85 ? -3.552 -11.525 3.317 1.00 92.38 85 LYS A N 1
ATOM 664 C CA . LYS A 1 85 ? -2.987 -12.436 2.301 1.00 92.38 85 LYS A CA 1
ATOM 665 C C . LYS A 1 85 ? -2.583 -13.800 2.860 1.00 92.38 85 LYS A C 1
ATOM 667 O O . LYS A 1 85 ? -3.037 -14.195 3.932 1.00 92.38 85 LYS A O 1
ATOM 672 N N . THR A 1 86 ? -1.827 -14.593 2.108 1.00 90.94 86 THR A N 1
ATOM 673 C CA . THR A 1 86 ? -1.505 -15.990 2.448 1.00 90.94 86 THR A CA 1
ATOM 674 C C . THR A 1 86 ? -0.100 -16.168 3.016 1.00 90.94 86 THR A C 1
ATOM 676 O O . THR A 1 86 ? 0.111 -17.146 3.731 1.00 90.94 86 THR A O 1
ATOM 679 N N . PHE A 1 87 ? 0.818 -15.234 2.732 1.00 94.19 87 PHE A N 1
ATOM 680 C CA . PHE A 1 87 ? 2.276 -15.357 2.877 1.00 94.19 87 PHE A CA 1
ATOM 681 C C . PHE A 1 87 ? 2.942 -16.440 2.013 1.00 94.19 87 PHE A C 1
ATOM 683 O O . PHE A 1 87 ? 4.142 -16.635 2.169 1.00 94.19 87 PHE A O 1
ATOM 690 N N . ASN A 1 88 ? 2.185 -17.154 1.177 1.00 94.12 88 ASN A N 1
ATOM 691 C CA . ASN A 1 88 ? 2.685 -18.220 0.308 1.00 94.12 88 ASN A CA 1
ATOM 692 C C . ASN A 1 88 ? 1.628 -18.484 -0.790 1.00 94.12 88 ASN A C 1
ATOM 694 O O . ASN A 1 88 ? 0.836 -19.431 -0.698 1.00 94.12 88 ASN A O 1
ATOM 698 N N . ASP A 1 89 ? 1.509 -17.580 -1.774 1.00 93.38 89 ASP A N 1
ATOM 699 C CA . ASP A 1 89 ? 0.526 -17.742 -2.868 1.00 93.38 89 ASP A CA 1
ATOM 700 C C . ASP A 1 89 ? 0.981 -18.786 -3.898 1.00 93.38 89 ASP A C 1
ATOM 702 O O . ASP A 1 89 ? 0.142 -19.428 -4.543 1.00 93.38 89 ASP A O 1
ATOM 706 N N . ASP A 1 90 ? 2.291 -18.960 -4.070 1.00 92.00 90 ASP A N 1
ATOM 707 C CA . ASP A 1 90 ? 2.866 -19.894 -5.040 1.00 92.00 90 ASP A CA 1
ATOM 708 C C . ASP A 1 90 ? 2.874 -21.364 -4.563 1.00 92.00 90 ASP A C 1
ATOM 710 O O . ASP A 1 90 ? 3.065 -22.284 -5.370 1.00 92.00 90 ASP A O 1
ATOM 714 N N . MET A 1 91 ? 2.515 -21.588 -3.293 1.00 92.38 91 MET A N 1
ATOM 715 C CA . MET A 1 91 ? 2.351 -22.883 -2.630 1.00 92.38 91 MET A CA 1
ATOM 716 C C . MET A 1 91 ? 3.638 -23.707 -2.566 1.00 92.38 91 MET A C 1
ATOM 718 O O . MET A 1 91 ? 3.593 -24.943 -2.704 1.00 92.38 91 MET A O 1
ATOM 722 N N . ASP A 1 92 ? 4.776 -23.051 -2.364 1.00 91.94 92 ASP A N 1
ATOM 723 C CA . ASP A 1 92 ? 6.054 -23.714 -2.158 1.00 91.94 92 ASP A CA 1
ATOM 724 C C . ASP A 1 92 ? 6.405 -23.882 -0.659 1.00 91.94 92 ASP A C 1
ATOM 726 O O . ASP A 1 92 ? 5.522 -23.944 0.199 1.00 91.94 92 ASP A O 1
ATOM 730 N N . THR A 1 93 ? 7.669 -24.158 -0.329 1.00 91.00 93 THR A N 1
ATOM 731 C CA . THR A 1 93 ? 8.099 -24.369 1.069 1.00 91.00 93 THR A CA 1
ATOM 732 C C . THR A 1 93 ? 8.634 -23.118 1.747 1.00 91.00 93 THR A C 1
ATOM 734 O O . THR A 1 93 ? 8.891 -23.154 2.949 1.00 91.00 93 THR A O 1
ATOM 737 N N . ASP A 1 94 ? 8.854 -22.070 0.975 1.00 93.25 94 ASP A N 1
ATOM 738 C CA . ASP A 1 94 ? 9.293 -20.776 1.433 1.00 93.25 94 ASP A CA 1
ATOM 739 C C . ASP A 1 94 ? 8.049 -19.976 1.863 1.00 93.25 94 ASP A C 1
ATOM 741 O O . ASP A 1 94 ? 6.928 -20.249 1.437 1.00 93.25 94 ASP A O 1
ATOM 745 N N . TRP A 1 95 ? 8.202 -19.093 2.847 1.00 94.38 95 TRP A N 1
ATOM 746 C CA . TRP A 1 95 ? 7.105 -18.229 3.277 1.00 94.38 95 TRP A CA 1
ATOM 747 C C . TRP A 1 95 ? 7.588 -16.788 3.345 1.00 94.38 95 TRP A C 1
ATOM 749 O O . TRP A 1 95 ? 8.657 -16.495 3.889 1.00 94.38 95 TRP A O 1
ATOM 759 N N . GLY A 1 96 ? 6.771 -15.873 2.832 1.00 91.56 96 GLY A N 1
ATOM 760 C CA . GLY A 1 96 ? 7.031 -14.438 2.819 1.00 91.56 96 GLY A CA 1
ATOM 761 C C . GLY A 1 96 ? 8.202 -13.998 1.932 1.00 91.56 96 GLY A C 1
ATOM 762 O O . GLY A 1 96 ? 8.688 -12.866 2.064 1.00 91.56 96 GLY A O 1
ATOM 763 N N . GLU A 1 97 ? 8.646 -14.865 1.034 1.00 90.94 97 GLU A N 1
ATOM 764 C CA . GLU A 1 97 ? 9.774 -14.670 0.140 1.00 90.94 97 GLU A CA 1
ATOM 765 C C . GLU A 1 97 ? 9.589 -13.507 -0.835 1.00 90.94 97 GLU A C 1
ATOM 767 O O . GLU A 1 97 ? 8.504 -12.982 -1.106 1.00 90.94 97 GLU A O 1
ATOM 772 N N . GLU A 1 98 ? 10.725 -13.037 -1.337 1.00 88.88 98 GLU A N 1
ATOM 773 C CA . GLU A 1 98 ? 10.753 -12.018 -2.369 1.00 88.88 98 GLU A CA 1
ATOM 774 C C . GLU A 1 98 ? 10.200 -12.581 -3.683 1.00 88.88 98 GLU A C 1
ATOM 776 O O . GLU A 1 98 ? 10.639 -13.624 -4.159 1.00 88.88 98 GLU A O 1
ATOM 781 N N . GLY A 1 99 ? 9.257 -11.857 -4.286 1.00 85.69 99 GLY A N 1
ATOM 782 C CA . GLY A 1 99 ? 8.597 -12.263 -5.528 1.00 85.69 99 GLY A CA 1
ATOM 783 C C . GLY A 1 99 ? 7.239 -12.936 -5.326 1.00 85.69 99 GLY A C 1
ATOM 784 O O . GLY A 1 99 ? 6.456 -12.952 -6.275 1.00 85.69 99 GLY A O 1
ATOM 785 N N . ASP A 1 100 ? 6.913 -13.383 -4.111 1.00 86.75 100 ASP A N 1
ATOM 786 C CA . ASP A 1 100 ? 5.585 -13.912 -3.806 1.00 86.75 100 ASP A CA 1
ATOM 787 C C . ASP A 1 100 ? 4.552 -12.790 -3.636 1.00 86.75 100 ASP A C 1
ATOM 789 O O . ASP A 1 100 ? 4.714 -11.839 -2.857 1.00 86.75 100 ASP A O 1
ATOM 793 N N . THR A 1 101 ? 3.451 -12.897 -4.382 1.00 85.06 101 THR A N 1
ATOM 794 C CA . THR A 1 101 ? 2.325 -11.962 -4.294 1.00 85.06 101 THR A CA 1
ATOM 795 C C . THR A 1 101 ? 1.545 -12.110 -2.992 1.00 85.06 101 THR A C 1
ATOM 797 O O . THR A 1 101 ? 0.845 -11.162 -2.603 1.00 85.06 101 THR A O 1
ATOM 800 N N . GLY A 1 102 ? 1.721 -13.245 -2.308 1.00 88.25 102 GLY A N 1
ATOM 801 C CA . GLY A 1 102 ? 1.082 -13.603 -1.052 1.00 88.25 102 GLY A CA 1
ATOM 802 C C . GLY A 1 102 ? 1.613 -12.853 0.163 1.00 88.25 102 GLY A C 1
ATOM 803 O O . GLY A 1 102 ? 0.937 -12.852 1.192 1.00 88.25 102 GLY A O 1
ATOM 804 N N . PHE A 1 103 ? 2.762 -12.170 0.078 1.00 91.06 103 PHE A N 1
ATOM 805 C CA . PHE A 1 103 ? 3.314 -11.440 1.223 1.00 91.06 103 PHE A CA 1
ATOM 806 C C . PHE A 1 103 ? 2.405 -10.290 1.673 1.00 91.06 103 PHE A C 1
ATOM 808 O O . PHE A 1 103 ? 2.057 -9.398 0.881 1.00 91.06 103 PHE A O 1
ATOM 815 N N . ASP A 1 104 ? 2.051 -10.318 2.959 1.00 91.12 104 ASP A N 1
ATOM 816 C CA . ASP A 1 104 ? 1.188 -9.340 3.606 1.00 91.12 104 ASP A CA 1
ATOM 817 C C . ASP A 1 104 ? 1.987 -8.330 4.428 1.00 91.12 104 ASP A C 1
ATOM 819 O O . ASP A 1 104 ? 2.739 -8.689 5.336 1.00 91.12 104 ASP A O 1
ATOM 823 N N . LEU A 1 105 ? 1.822 -7.053 4.107 1.00 88.94 105 LEU A N 1
ATOM 824 C CA . LEU A 1 105 ? 2.717 -5.998 4.569 1.00 88.94 105 LEU A CA 1
ATOM 825 C C . LEU A 1 105 ? 2.164 -5.222 5.762 1.00 88.94 105 LEU A C 1
ATOM 827 O O . LEU A 1 105 ? 2.954 -4.749 6.575 1.00 88.94 105 LEU A O 1
ATOM 831 N N . TYR A 1 106 ? 0.842 -5.088 5.846 1.00 93.12 106 TYR A N 1
ATOM 832 C CA . TYR A 1 106 ? 0.181 -4.221 6.814 1.00 93.12 106 TYR A CA 1
ATOM 833 C C . TYR A 1 106 ? -0.405 -5.038 7.961 1.00 93.12 106 TYR A C 1
ATOM 835 O O . TYR A 1 106 ? -0.822 -6.175 7.767 1.00 93.12 106 TYR A O 1
ATOM 843 N N . SER A 1 107 ? -0.367 -4.483 9.169 1.00 92.25 107 SER A N 1
ATOM 844 C CA . SER A 1 107 ? -0.876 -5.167 10.359 1.00 92.25 107 SER A CA 1
ATOM 845 C C . SER A 1 107 ? -2.337 -4.827 10.652 1.00 92.25 107 SER A C 1
ATOM 847 O O . SER A 1 107 ? -2.687 -3.662 10.845 1.00 92.25 107 SER A O 1
ATOM 849 N N . GLU A 1 108 ? -3.167 -5.852 10.843 1.00 93.94 108 GLU A N 1
ATOM 850 C CA . GLU A 1 108 ? -4.539 -5.719 11.355 1.00 93.94 108 GLU A CA 1
ATOM 851 C C . GLU A 1 108 ? -4.574 -5.762 12.891 1.00 93.94 108 GLU A C 1
ATOM 853 O O . GLU A 1 108 ? -5.435 -5.141 13.523 1.00 93.94 108 GLU A O 1
ATOM 858 N N . LEU A 1 109 ? -3.621 -6.478 13.502 1.00 95.12 109 LEU A N 1
ATOM 859 C CA . LEU A 1 109 ? -3.504 -6.682 14.949 1.00 95.12 109 LEU A CA 1
ATOM 860 C C . LEU A 1 109 ? -2.169 -6.164 15.499 1.00 95.12 109 LEU A C 1
ATOM 862 O O . LEU A 1 109 ? -1.126 -6.258 14.859 1.00 95.12 109 LEU A O 1
ATOM 866 N N . PHE A 1 110 ? -2.176 -5.695 16.748 1.00 97.19 110 PHE A N 1
ATOM 867 C CA . PHE A 1 110 ? -0.959 -5.353 17.486 1.00 97.19 110 PHE A CA 1
ATOM 868 C C . PHE A 1 110 ? -0.449 -6.575 18.255 1.00 97.19 110 PHE A C 1
ATOM 870 O O . PHE A 1 110 ? -1.080 -7.019 19.217 1.00 97.19 110 PHE A O 1
ATOM 877 N N . ILE A 1 111 ? 0.700 -7.109 17.848 1.00 97.50 111 ILE A N 1
ATOM 878 C CA . ILE A 1 111 ? 1.240 -8.361 18.388 1.00 97.50 111 ILE A CA 1
ATOM 879 C C . ILE A 1 111 ? 2.504 -8.149 19.226 1.00 97.50 111 ILE A C 1
ATOM 881 O O . ILE A 1 111 ? 3.306 -7.253 18.956 1.00 97.50 111 ILE A O 1
ATOM 885 N N . GLY A 1 112 ? 2.662 -8.980 20.252 1.00 97.38 112 GLY A N 1
ATOM 886 C CA . GLY A 1 112 ? 3.903 -9.169 20.996 1.00 97.38 112 GLY A CA 1
ATOM 887 C C . GLY A 1 112 ? 3.967 -10.586 21.562 1.00 97.38 112 GLY A C 1
ATOM 888 O O . GLY A 1 112 ? 2.941 -11.271 21.652 1.00 97.38 112 GLY A O 1
ATOM 889 N N . SER A 1 113 ? 5.159 -11.037 21.937 1.00 95.00 113 SER A N 1
ATOM 890 C CA . SER A 1 113 ? 5.361 -12.396 22.443 1.00 95.00 113 SER A CA 1
ATOM 891 C C . SER A 1 113 ? 6.231 -12.453 23.700 1.00 95.00 113 SER A C 1
ATOM 893 O O . SER A 1 113 ? 7.047 -11.576 23.965 1.00 95.00 113 SER A O 1
ATOM 895 N N . ILE A 1 114 ? 6.019 -13.478 24.521 1.00 94.06 114 ILE A N 1
ATOM 896 C CA . ILE A 1 114 ? 6.876 -13.850 25.649 1.00 94.06 114 ILE A CA 1
ATOM 897 C C . ILE A 1 114 ? 7.216 -15.345 25.495 1.00 94.06 114 ILE A C 1
ATOM 899 O O . ILE A 1 114 ? 6.358 -16.186 25.771 1.00 94.06 114 ILE A O 1
ATOM 903 N N . PRO A 1 115 ? 8.415 -15.693 24.991 1.00 92.00 115 PRO A N 1
ATOM 904 C CA . PRO A 1 115 ? 8.813 -17.083 24.775 1.00 92.00 115 PRO A CA 1
ATOM 905 C C . PRO A 1 115 ? 9.189 -17.719 26.114 1.00 92.00 115 PRO A C 1
ATOM 907 O O . PRO A 1 115 ? 10.323 -17.629 26.556 1.00 92.00 115 PRO A O 1
ATOM 910 N N . CYS A 1 116 ? 8.187 -18.209 26.839 1.00 91.75 116 CYS A N 1
ATOM 911 C CA . CYS A 1 116 ? 8.355 -18.770 28.173 1.00 91.75 116 CYS A CA 1
ATOM 912 C C . CYS A 1 116 ? 8.192 -20.292 28.176 1.00 91.75 116 CYS A C 1
ATOM 914 O O . CYS A 1 116 ? 7.263 -20.825 27.561 1.00 91.75 116 CYS A O 1
ATOM 916 N N . ASP A 1 117 ? 9.007 -20.969 28.983 1.00 88.56 117 ASP A N 1
ATOM 917 C CA . ASP A 1 117 ? 8.991 -22.429 29.124 1.00 88.56 117 ASP A CA 1
ATOM 918 C C . ASP A 1 117 ? 8.144 -22.896 30.296 1.00 88.56 117 ASP A C 1
ATOM 920 O O . ASP A 1 117 ? 7.479 -23.942 30.259 1.00 88.56 117 ASP A O 1
ATOM 924 N N . GLU A 1 118 ? 8.181 -22.127 31.385 1.00 89.94 118 GLU A N 1
ATOM 925 C CA . GLU A 1 118 ? 7.527 -22.492 32.623 1.00 89.94 118 GLU A CA 1
ATOM 926 C C . GLU A 1 118 ? 6.795 -21.336 33.307 1.00 89.94 118 GLU A C 1
ATOM 928 O O . GLU A 1 118 ? 6.921 -20.148 33.014 1.00 89.94 118 GLU A O 1
ATOM 933 N N . GLY A 1 119 ? 5.967 -21.695 34.290 1.00 91.44 119 GLY A N 1
ATOM 934 C CA . GLY A 1 119 ? 5.196 -20.706 35.041 1.00 91.44 119 GLY A CA 1
ATOM 935 C C . GLY A 1 119 ? 6.063 -19.728 35.846 1.00 91.44 119 GLY A C 1
ATOM 936 O O . GLY A 1 119 ? 5.556 -18.679 36.247 1.00 91.44 119 GLY A O 1
ATOM 937 N N . GLN A 1 120 ? 7.333 -20.061 36.111 1.00 94.38 120 GLN A N 1
ATOM 938 C CA . GLN A 1 120 ? 8.259 -19.167 36.807 1.00 94.38 120 GLN A CA 1
ATOM 939 C C . GLN A 1 120 ? 8.661 -17.985 35.919 1.00 94.38 120 GLN A C 1
ATOM 941 O O . GLN A 1 120 ? 8.631 -16.857 36.408 1.00 94.38 120 GLN A O 1
ATOM 946 N N . ASP A 1 121 ? 8.919 -18.219 34.634 1.00 94.62 121 ASP A N 1
ATOM 947 C CA . ASP A 1 121 ? 9.265 -17.185 33.651 1.00 94.62 121 ASP A CA 1
ATOM 948 C C . ASP A 1 121 ? 8.149 -16.149 33.548 1.00 94.62 121 ASP A C 1
ATOM 950 O O . ASP A 1 121 ? 8.360 -14.950 33.746 1.00 94.62 121 ASP A O 1
ATOM 954 N N . VAL A 1 122 ? 6.912 -16.631 33.390 1.00 94.31 122 VAL A N 1
ATOM 955 C CA . VAL A 1 122 ? 5.713 -15.784 33.367 1.00 94.31 122 VAL A CA 1
ATOM 956 C C . VAL A 1 122 ? 5.593 -14.971 34.659 1.00 94.31 122 VAL A C 1
ATOM 958 O O . VAL A 1 122 ? 5.290 -13.780 34.617 1.00 94.31 122 VAL A O 1
ATOM 961 N N . SER A 1 123 ? 5.841 -15.581 35.823 1.00 96.50 123 SER A N 1
ATOM 962 C CA . SER A 1 123 ? 5.774 -14.878 37.111 1.00 96.50 123 SER A CA 1
ATOM 963 C C . SER A 1 123 ? 6.864 -13.810 37.262 1.00 96.50 123 SER A C 1
ATOM 965 O O . SER A 1 123 ? 6.590 -12.745 37.827 1.00 96.50 123 SER A O 1
ATOM 967 N N . ASN A 1 124 ? 8.082 -14.082 36.790 1.00 97.25 124 ASN A N 1
ATOM 968 C CA . ASN A 1 124 ? 9.201 -13.142 36.836 1.00 97.25 124 ASN A CA 1
ATOM 969 C C . ASN A 1 124 ? 8.921 -11.941 35.931 1.00 97.25 124 ASN A C 1
ATOM 971 O O . ASN A 1 124 ? 8.953 -10.794 36.382 1.00 97.25 124 ASN A O 1
ATOM 975 N N . TRP A 1 125 ? 8.539 -12.206 34.684 1.00 97.62 125 TRP A N 1
ATOM 976 C CA . TRP A 1 125 ? 8.216 -11.169 33.716 1.00 97.62 125 TRP A CA 1
ATOM 977 C C . TRP A 1 125 ? 7.013 -10.313 34.143 1.00 97.62 125 TRP A C 1
ATOM 979 O O . TRP A 1 125 ? 7.104 -9.084 34.118 1.00 97.62 125 TRP A O 1
ATOM 989 N N . LEU A 1 126 ? 5.924 -10.920 34.642 1.00 96.69 126 LEU A N 1
ATOM 990 C CA . LEU A 1 126 ? 4.755 -10.177 35.141 1.00 96.69 126 LEU A CA 1
ATOM 991 C C . LEU A 1 126 ? 5.117 -9.213 36.274 1.00 96.69 126 LEU A C 1
ATOM 993 O O . LEU A 1 126 ? 4.570 -8.114 36.346 1.00 96.69 126 LEU A O 1
ATOM 997 N N . THR A 1 127 ? 6.041 -9.599 37.158 1.00 97.19 127 THR A N 1
ATOM 998 C CA . THR A 1 127 ? 6.487 -8.733 38.259 1.00 97.19 127 THR A CA 1
ATOM 999 C C . THR A 1 127 ? 7.158 -7.468 37.719 1.00 97.19 127 THR A C 1
ATOM 1001 O O . THR A 1 127 ? 6.843 -6.366 38.176 1.00 97.19 127 THR A O 1
ATOM 1004 N N . LYS A 1 128 ? 8.006 -7.601 36.693 1.00 97.25 128 LYS A N 1
ATOM 1005 C CA . LYS A 1 128 ? 8.680 -6.473 36.031 1.00 97.25 128 LYS A CA 1
ATOM 1006 C C . LYS A 1 128 ? 7.729 -5.621 35.193 1.00 97.25 128 LYS A C 1
ATOM 1008 O O . LYS A 1 128 ? 7.756 -4.394 35.307 1.00 97.25 128 LYS A O 1
ATOM 1013 N N . SER A 1 129 ? 6.861 -6.249 34.398 1.00 95.81 129 SER A N 1
ATOM 1014 C CA . SER A 1 129 ? 5.852 -5.546 33.596 1.00 95.81 129 SER A CA 1
ATOM 1015 C C . SER A 1 129 ? 4.912 -4.732 34.490 1.00 95.81 129 SER A C 1
ATOM 1017 O O . SER A 1 129 ? 4.754 -3.530 34.271 1.00 95.81 129 SER A O 1
ATOM 1019 N N . PHE A 1 130 ? 4.389 -5.311 35.578 1.00 95.38 130 PHE A N 1
ATOM 1020 C CA . PHE A 1 130 ? 3.554 -4.564 36.523 1.00 95.38 130 PHE A CA 1
ATOM 1021 C C . PHE A 1 130 ? 4.320 -3.480 37.275 1.00 95.38 130 PHE A C 1
ATOM 1023 O O . PHE A 1 130 ? 3.759 -2.411 37.506 1.00 95.38 130 PHE A O 1
ATOM 1030 N N . TYR A 1 131 ? 5.599 -3.692 37.604 1.00 96.25 131 TYR A N 1
ATOM 1031 C CA . TYR A 1 131 ? 6.418 -2.633 38.192 1.00 96.25 131 TYR A CA 1
ATOM 1032 C C . TYR A 1 131 ? 6.446 -1.387 37.293 1.00 96.25 131 TYR A C 1
ATOM 1034 O O . TYR A 1 131 ? 6.167 -0.281 37.763 1.00 96.25 131 TYR A O 1
ATOM 1042 N N . TYR A 1 132 ? 6.735 -1.550 35.997 1.00 96.06 132 TYR A N 1
ATOM 1043 C CA . TYR A 1 132 ? 6.726 -0.428 35.057 1.00 96.06 132 TYR A CA 1
ATOM 1044 C C . TYR A 1 132 ? 5.310 0.135 34.852 1.00 96.06 132 TYR A C 1
ATOM 1046 O O . TYR A 1 132 ? 5.108 1.353 34.932 1.00 96.06 132 TYR A O 1
ATOM 1054 N N . ALA A 1 133 ? 4.308 -0.730 34.654 1.00 92.00 133 ALA A N 1
ATOM 1055 C CA . ALA A 1 133 ? 2.913 -0.344 34.433 1.00 92.00 133 ALA A CA 1
ATOM 1056 C C . ALA A 1 133 ? 2.307 0.450 35.606 1.00 92.00 133 ALA A C 1
ATOM 1058 O O . ALA A 1 133 ? 1.525 1.377 35.378 1.00 92.00 133 ALA A O 1
ATOM 1059 N N . ASP A 1 134 ? 2.737 0.196 36.841 1.00 90.44 134 ASP A N 1
ATOM 1060 C CA . ASP A 1 134 ? 2.251 0.903 38.031 1.00 90.44 134 ASP A CA 1
ATOM 1061 C C . ASP A 1 134 ? 3.107 2.128 38.411 1.00 90.44 134 ASP A C 1
ATOM 1063 O O . ASP A 1 134 ? 2.650 3.000 39.159 1.00 90.44 134 ASP A O 1
ATOM 1067 N N . SER A 1 135 ? 4.333 2.242 37.887 1.00 90.50 135 SER A N 1
ATOM 1068 C CA . SER A 1 135 ? 5.250 3.331 38.240 1.00 90.50 135 SER A CA 1
ATOM 1069 C C . SER A 1 135 ? 4.902 4.662 37.564 1.00 90.50 135 SER A C 1
ATOM 1071 O O . SER A 1 135 ? 4.611 4.730 36.369 1.00 90.50 135 SER A O 1
ATOM 1073 N N . TRP A 1 136 ? 4.973 5.740 38.345 1.00 87.25 136 TRP A N 1
ATOM 1074 C CA . TRP A 1 136 ? 4.850 7.139 37.906 1.00 87.25 136 TRP A CA 1
ATOM 1075 C C . TRP A 1 136 ? 5.944 8.011 38.535 1.00 87.25 136 TRP A C 1
ATOM 1077 O O . TRP A 1 136 ? 5.777 9.216 38.729 1.00 87.25 136 TRP A O 1
ATOM 1087 N N . GLU A 1 137 ? 7.053 7.385 38.935 1.00 90.44 137 GLU A N 1
ATOM 1088 C CA . GLU A 1 137 ? 8.209 8.089 39.475 1.00 90.44 137 GLU A CA 1
ATOM 1089 C C . GLU A 1 137 ? 8.929 8.822 38.341 1.00 90.44 137 GLU A C 1
ATOM 1091 O O . GLU A 1 137 ? 9.523 8.182 37.476 1.00 90.44 137 GLU A O 1
ATOM 1096 N N . GLN A 1 138 ? 8.895 10.157 38.354 1.00 89.44 138 GLN A N 1
ATOM 1097 C CA . GLN A 1 138 ? 9.539 10.979 37.324 1.00 89.44 138 GLN A CA 1
ATOM 1098 C C . GLN A 1 138 ? 11.026 10.630 37.158 1.00 89.44 138 GLN A C 1
ATOM 1100 O O . GLN A 1 138 ? 11.441 10.311 36.051 1.00 89.44 138 GLN A O 1
ATOM 1105 N N . ASP A 1 139 ? 11.785 10.568 38.261 1.00 91.25 139 ASP A N 1
ATOM 1106 C CA . ASP A 1 139 ? 13.221 10.224 38.278 1.00 91.25 139 ASP A CA 1
ATOM 1107 C C . ASP A 1 139 ? 13.536 8.829 37.701 1.00 91.25 139 ASP A C 1
ATOM 1109 O O . ASP A 1 139 ? 14.698 8.494 37.494 1.00 91.25 139 ASP A O 1
ATOM 1113 N N . TYR A 1 140 ? 12.525 7.979 37.507 1.00 95.50 140 TYR A N 1
ATOM 1114 C CA . TYR A 1 140 ? 12.641 6.715 36.787 1.00 95.50 140 TYR A CA 1
ATOM 1115 C C . TYR A 1 140 ? 12.214 6.898 35.332 1.00 95.50 140 TYR A C 1
ATOM 1117 O O . TYR A 1 140 ? 13.008 6.650 34.433 1.00 95.50 140 TYR A O 1
ATOM 1125 N N . LEU A 1 141 ? 11.000 7.388 35.076 1.00 95.50 141 LEU A N 1
ATOM 1126 C CA . LEU A 1 141 ? 10.444 7.499 33.723 1.00 95.50 141 LEU A CA 1
ATOM 1127 C C . LEU A 1 141 ? 11.221 8.455 32.802 1.00 95.50 141 LEU A C 1
ATOM 1129 O O . LEU A 1 141 ? 11.182 8.278 31.588 1.00 95.50 141 LEU A O 1
ATOM 1133 N N . GLU A 1 142 ? 11.943 9.438 33.350 1.00 95.38 142 GLU A N 1
ATOM 1134 C CA . GLU A 1 142 ? 12.770 10.350 32.553 1.00 95.38 142 GLU A CA 1
ATOM 1135 C C . GLU A 1 142 ? 14.055 9.714 32.015 1.00 95.38 142 GLU A C 1
ATOM 1137 O O . GLU A 1 142 ? 14.642 10.254 31.081 1.00 95.38 142 GLU A O 1
ATOM 1142 N N . ASN A 1 143 ? 14.511 8.589 32.571 1.00 97.50 143 ASN A N 1
ATOM 1143 C CA . ASN A 1 143 ? 15.840 8.058 32.279 1.00 97.50 143 ASN A CA 1
ATOM 1144 C C . ASN A 1 143 ? 15.918 7.379 30.907 1.00 97.50 143 ASN A C 1
ATOM 1146 O O . ASN A 1 143 ? 15.513 6.225 30.728 1.00 97.50 143 ASN A O 1
ATOM 1150 N N . LEU A 1 144 ? 16.527 8.086 29.958 1.00 97.81 144 LEU A N 1
ATOM 1151 C CA . LEU A 1 144 ? 16.935 7.563 28.665 1.00 97.81 144 LEU A CA 1
ATOM 1152 C C . LEU A 1 144 ? 18.423 7.209 28.705 1.00 97.81 144 LEU A C 1
ATOM 1154 O O . LEU A 1 144 ? 19.262 8.026 29.096 1.00 97.81 144 LEU A O 1
ATOM 1158 N N . ALA A 1 145 ? 18.749 6.011 28.237 1.00 98.19 145 ALA A N 1
ATOM 1159 C CA . ALA A 1 145 ? 20.118 5.584 28.024 1.00 98.19 145 ALA A CA 1
ATOM 1160 C C . ALA A 1 145 ? 20.310 5.051 26.604 1.00 98.19 145 ALA A C 1
ATOM 1162 O O . ALA A 1 145 ? 19.366 4.600 25.954 1.00 98.19 145 ALA A O 1
ATOM 1163 N N . SER A 1 146 ? 21.545 5.109 26.116 1.00 98.25 146 SER A N 1
ATOM 1164 C CA . SER A 1 146 ? 21.882 4.555 24.812 1.00 98.25 146 SER A CA 1
ATOM 1165 C C . SER A 1 146 ? 23.288 3.980 24.776 1.00 98.25 146 SER A C 1
ATOM 1167 O O . SER A 1 146 ? 24.181 4.458 25.484 1.00 98.25 146 SER A O 1
ATOM 1169 N N . TYR A 1 147 ? 23.454 2.935 23.966 1.00 98.31 147 TYR A N 1
ATOM 1170 C CA . TYR A 1 147 ? 24.713 2.222 23.808 1.00 98.31 147 TYR A CA 1
ATOM 1171 C C . TYR A 1 147 ? 25.115 2.066 22.336 1.00 98.31 147 TYR A C 1
ATOM 1173 O O . TYR A 1 147 ? 24.412 1.409 21.570 1.00 98.31 147 TYR A O 1
ATOM 1181 N N . GLY A 1 148 ? 26.264 2.639 21.970 1.00 97.50 148 GLY A N 1
ATOM 1182 C CA . GLY A 1 148 ? 26.941 2.406 20.693 1.00 97.50 148 GLY A CA 1
ATOM 1183 C C . GLY A 1 148 ? 28.049 1.362 20.845 1.00 97.50 148 GLY A C 1
ATOM 1184 O O . GLY A 1 148 ? 29.086 1.618 21.457 1.00 97.50 148 GLY A O 1
ATOM 1185 N N . GLY A 1 149 ? 27.834 0.160 20.326 1.00 95.44 149 GLY A N 1
ATOM 1186 C CA . GLY A 1 149 ? 28.865 -0.866 20.209 1.00 95.44 149 GLY A CA 1
ATOM 1187 C C . GLY A 1 149 ? 29.866 -0.522 19.109 1.00 95.44 149 GLY A C 1
ATOM 1188 O O . GLY A 1 149 ? 29.577 0.248 18.197 1.00 95.44 149 GLY A O 1
ATOM 1189 N N . ASN A 1 150 ? 31.050 -1.131 19.158 1.00 92.62 150 ASN A N 1
ATOM 1190 C CA . ASN A 1 150 ? 32.044 -0.931 18.105 1.00 92.62 150 ASN A CA 1
ATOM 1191 C C . ASN A 1 150 ? 31.648 -1.742 16.864 1.00 92.62 150 ASN A C 1
ATOM 1193 O O . ASN A 1 150 ? 31.859 -2.957 16.814 1.00 92.62 150 ASN A O 1
ATOM 1197 N N . THR A 1 151 ? 31.099 -1.067 15.856 1.00 89.81 151 THR A N 1
ATOM 1198 C CA . THR A 1 151 ? 30.642 -1.710 14.615 1.00 89.81 151 THR A CA 1
ATOM 1199 C C . THR A 1 151 ? 31.807 -2.232 13.768 1.00 89.81 151 THR A C 1
ATOM 1201 O O . THR A 1 151 ? 31.669 -3.224 13.050 1.00 89.81 151 THR A O 1
ATOM 1204 N N . GLY A 1 152 ? 32.981 -1.601 13.875 1.00 89.19 152 GLY A N 1
ATOM 1205 C CA . GLY A 1 152 ? 34.128 -1.822 12.994 1.00 89.19 152 GLY A CA 1
ATOM 1206 C C . GLY A 1 152 ? 33.991 -1.151 11.621 1.00 89.19 152 GLY A C 1
ATOM 1207 O O . GLY A 1 152 ? 34.807 -1.419 10.732 1.00 89.19 152 GLY A O 1
ATOM 1208 N N . TRP A 1 153 ? 32.976 -0.303 11.433 1.00 91.50 153 TRP A N 1
ATOM 1209 C CA . TRP A 1 153 ? 32.688 0.418 10.191 1.00 91.50 153 TRP A CA 1
ATOM 1210 C C . TRP A 1 153 ? 33.159 1.873 10.259 1.00 91.50 153 TRP A C 1
ATOM 1212 O O . TRP A 1 153 ? 33.734 2.302 11.251 1.00 91.50 153 TRP A O 1
ATOM 1222 N N . SER A 1 154 ? 32.997 2.630 9.166 1.00 91.19 154 SER A N 1
ATOM 1223 C CA . SER A 1 154 ? 33.281 4.075 9.211 1.00 91.19 154 SER A CA 1
ATOM 1224 C C . SER A 1 154 ? 32.144 4.856 9.863 1.00 91.19 154 SER A C 1
ATOM 1226 O O . SER A 1 154 ? 32.427 5.849 10.518 1.00 91.19 154 SER A O 1
ATOM 1228 N N . CYS A 1 155 ? 30.896 4.425 9.657 1.00 92.81 155 CYS A N 1
ATOM 1229 C CA . CYS A 1 155 ? 29.756 4.853 10.460 1.00 92.81 155 CYS A CA 1
ATOM 1230 C C . CYS A 1 155 ? 29.727 4.018 11.743 1.00 92.81 155 CYS A C 1
ATOM 1232 O O . CYS A 1 155 ? 29.560 2.794 11.706 1.00 92.81 155 CYS A O 1
ATOM 1234 N N . GLU A 1 156 ? 29.969 4.685 12.855 1.00 92.38 156 GLU A N 1
ATOM 1235 C CA . GLU A 1 156 ? 30.222 4.085 14.159 1.00 92.38 156 GLU A CA 1
ATOM 1236 C C . GLU A 1 156 ? 28.907 3.966 14.967 1.00 92.38 156 GLU A C 1
ATOM 1238 O O . GLU A 1 156 ? 27.854 4.447 14.537 1.00 92.38 156 GLU A O 1
ATOM 1243 N N . GLY A 1 157 ? 28.900 3.206 16.065 1.00 95.00 157 GLY A N 1
ATOM 1244 C CA . GLY A 1 157 ? 27.674 2.873 16.803 1.00 95.00 157 GLY A CA 1
ATOM 1245 C C . GLY A 1 157 ? 26.947 4.101 17.363 1.00 95.00 157 GLY A C 1
ATOM 1246 O O . GLY A 1 157 ? 25.717 4.178 17.321 1.00 95.00 157 GLY A O 1
ATOM 1247 N N . ASP A 1 158 ? 27.695 5.090 17.841 1.00 94.69 158 ASP A N 1
ATOM 1248 C CA . ASP A 1 158 ? 27.162 6.361 18.323 1.00 94.69 158 ASP A CA 1
ATOM 1249 C C . ASP A 1 158 ? 26.600 7.265 17.207 1.00 94.69 158 ASP A C 1
ATOM 1251 O O . ASP A 1 158 ? 25.645 7.998 17.466 1.00 94.69 158 ASP A O 1
ATOM 1255 N N . ASP A 1 159 ? 27.071 7.155 15.957 1.00 95.44 159 ASP A N 1
ATOM 1256 C CA . ASP A 1 159 ? 26.459 7.825 14.795 1.00 95.44 159 ASP A CA 1
ATOM 1257 C C . ASP A 1 159 ? 25.035 7.307 14.536 1.00 95.44 159 ASP A C 1
ATOM 1259 O O . ASP A 1 159 ? 24.101 8.081 14.296 1.00 95.44 159 ASP A O 1
ATOM 1263 N N . PHE A 1 160 ? 24.857 5.983 14.592 1.00 97.38 160 PHE A N 1
ATOM 1264 C CA . PHE A 1 160 ? 23.546 5.354 14.443 1.00 97.38 160 PHE A CA 1
ATOM 1265 C C . PHE A 1 160 ? 22.597 5.744 15.575 1.00 97.38 160 PHE A C 1
ATOM 1267 O O . PHE A 1 160 ? 21.428 6.049 15.332 1.00 97.38 160 PHE A O 1
ATOM 1274 N N . MET A 1 161 ? 23.093 5.774 16.810 1.00 97.44 161 MET A N 1
ATOM 1275 C CA . MET A 1 161 ? 22.277 6.191 17.944 1.00 97.44 161 MET A CA 1
ATOM 1276 C C . MET A 1 161 ? 21.946 7.682 17.894 1.00 97.44 161 MET A C 1
ATOM 1278 O O . MET A 1 161 ? 20.812 8.046 18.186 1.00 97.44 161 MET A O 1
ATOM 1282 N N . ASP A 1 162 ? 22.848 8.554 17.440 1.00 97.50 162 ASP A N 1
ATOM 1283 C CA . ASP A 1 162 ? 22.510 9.962 17.203 1.00 97.50 162 ASP A CA 1
ATOM 1284 C C . ASP A 1 162 ? 21.365 10.105 16.177 1.00 97.50 162 ASP A C 1
ATOM 1286 O O . ASP A 1 162 ? 20.481 10.949 16.357 1.00 97.50 162 ASP A O 1
ATOM 1290 N N . PHE A 1 163 ? 21.314 9.247 15.147 1.00 98.19 163 PHE A N 1
ATOM 1291 C CA . PHE A 1 163 ? 20.202 9.211 14.186 1.00 98.19 163 PHE A CA 1
ATOM 1292 C C . PHE A 1 163 ? 18.881 8.785 14.840 1.00 98.19 163 PHE A C 1
ATOM 1294 O O . PHE A 1 163 ? 17.847 9.422 14.614 1.00 98.19 163 PHE A O 1
ATOM 1301 N N . THR A 1 164 ? 18.908 7.755 15.690 1.00 97.88 164 THR A N 1
ATOM 1302 C CA . THR A 1 164 ? 17.736 7.311 16.458 1.00 97.88 164 THR A CA 1
ATOM 1303 C C . THR A 1 164 ? 17.240 8.416 17.395 1.00 97.88 164 THR A C 1
ATOM 1305 O O . THR A 1 164 ? 16.066 8.802 17.361 1.00 97.88 164 THR A O 1
ATOM 1308 N N . LEU A 1 165 ? 18.136 8.958 18.222 1.00 97.94 165 LEU A N 1
ATOM 1309 C CA . LEU A 1 165 ? 17.785 9.782 19.373 1.00 97.94 165 LEU A CA 1
ATOM 1310 C C . LEU A 1 165 ? 17.360 11.204 19.000 1.00 97.94 165 LEU A C 1
ATOM 1312 O O . LEU A 1 165 ? 16.502 11.764 19.685 1.00 97.94 165 LEU A O 1
ATOM 1316 N N . TRP A 1 166 ? 17.913 11.791 17.934 1.00 98.06 166 TRP A N 1
ATOM 1317 C CA . TRP A 1 166 ? 17.755 13.222 17.645 1.00 98.06 166 TRP A CA 1
ATOM 1318 C C . TRP A 1 166 ? 16.910 13.515 16.411 1.00 98.06 166 TRP A C 1
ATOM 1320 O O . TRP A 1 166 ? 16.835 12.726 15.472 1.00 98.06 166 TRP A O 1
ATOM 1330 N N . GLY A 1 167 ? 16.219 14.653 16.416 1.00 98.00 167 GLY A N 1
ATOM 1331 C CA . GLY A 1 167 ? 15.380 15.083 15.305 1.00 98.00 167 GLY A CA 1
ATOM 1332 C C . GLY A 1 167 ? 16.190 15.319 14.030 1.00 98.00 167 GLY A C 1
ATOM 1333 O O . GLY A 1 167 ? 17.183 16.045 14.052 1.00 98.00 167 GLY A O 1
ATOM 1334 N N . THR A 1 168 ? 15.758 14.733 12.913 1.00 97.81 168 THR A N 1
ATOM 1335 C CA . THR A 1 168 ? 16.472 14.833 11.633 1.00 97.81 168 THR A CA 1
ATOM 1336 C C . THR A 1 168 ? 15.542 14.653 10.431 1.00 97.81 168 THR A C 1
ATOM 1338 O O . THR A 1 168 ? 14.542 13.940 10.491 1.00 97.81 168 THR A O 1
ATOM 1341 N N . ASP A 1 169 ? 15.885 15.301 9.323 1.00 96.44 169 ASP A N 1
ATOM 1342 C CA . ASP A 1 169 ? 15.341 15.100 7.974 1.00 96.44 169 ASP A CA 1
ATOM 1343 C C . ASP A 1 169 ? 16.440 14.651 6.993 1.00 96.44 169 ASP A C 1
ATOM 1345 O O . ASP A 1 169 ? 16.364 14.902 5.789 1.00 96.44 169 ASP A O 1
ATOM 1349 N N . ASN A 1 170 ? 17.499 14.029 7.518 1.00 96.44 170 ASN A N 1
ATOM 1350 C CA . ASN A 1 170 ? 18.617 13.521 6.738 1.00 96.44 170 ASN A CA 1
ATOM 1351 C C . ASN A 1 170 ? 19.289 12.314 7.411 1.00 96.44 170 ASN A C 1
ATOM 1353 O O . ASN A 1 170 ? 19.251 12.160 8.637 1.00 96.44 170 ASN A O 1
ATOM 1357 N N . TRP A 1 171 ? 19.973 11.503 6.604 1.00 96.44 171 TRP A N 1
ATOM 1358 C CA . TRP A 1 171 ? 20.899 10.486 7.097 1.00 96.44 171 TRP A CA 1
ATOM 1359 C C . TRP A 1 171 ? 22.092 11.148 7.805 1.00 96.44 171 TRP A C 1
ATOM 1361 O O . TRP A 1 171 ? 22.429 12.306 7.533 1.00 96.44 171 TRP A O 1
ATOM 1371 N N . LEU A 1 172 ? 22.730 10.421 8.719 1.00 95.12 172 LEU A N 1
ATOM 1372 C CA . LEU A 1 172 ? 23.928 10.853 9.442 1.00 95.12 172 LEU A CA 1
ATOM 1373 C C . LEU A 1 172 ? 25.135 9.980 9.060 1.00 95.12 172 LEU A C 1
ATOM 1375 O O . LEU A 1 172 ? 25.103 9.247 8.068 1.00 95.12 172 LEU A O 1
ATOM 1379 N N . GLY A 1 173 ? 26.214 10.100 9.830 1.00 90.94 173 GLY A N 1
ATOM 1380 C CA . GLY A 1 173 ? 27.474 9.402 9.614 1.00 90.94 173 GLY A CA 1
ATOM 1381 C C . GLY A 1 173 ? 28.452 10.159 8.704 1.00 90.94 173 GLY A C 1
ATOM 1382 O O . GLY A 1 173 ? 28.196 11.297 8.290 1.00 90.94 173 GLY A O 1
ATOM 1383 N N . PRO A 1 174 ? 29.608 9.551 8.387 1.00 89.50 174 PRO A N 1
ATOM 1384 C CA . PRO A 1 174 ? 30.683 10.209 7.640 1.00 89.50 174 PRO A CA 1
ATOM 1385 C C . PRO A 1 174 ? 30.324 10.636 6.212 1.00 89.50 174 PRO A C 1
ATOM 1387 O O . PRO A 1 174 ? 30.895 11.604 5.702 1.00 89.50 174 PRO A O 1
ATOM 1390 N N . ASN A 1 175 ? 29.419 9.912 5.546 1.00 91.06 175 ASN A N 1
ATOM 1391 C CA . ASN A 1 175 ? 28.973 10.211 4.188 1.00 91.06 175 ASN A CA 1
ATOM 1392 C C . ASN A 1 175 ? 27.456 9.992 4.018 1.00 91.06 175 ASN A C 1
ATOM 1394 O O . ASN A 1 175 ? 27.050 9.037 3.366 1.00 91.06 175 ASN A O 1
ATOM 1398 N N . PRO A 1 176 ? 26.604 10.899 4.529 1.00 88.44 176 PRO A N 1
ATOM 1399 C CA . PRO A 1 176 ? 25.145 10.735 4.541 1.00 88.44 176 PRO A CA 1
ATOM 1400 C C . PRO A 1 176 ? 24.462 10.493 3.189 1.00 88.44 176 PRO A C 1
ATOM 1402 O O . PRO A 1 176 ? 23.336 10.016 3.144 1.00 88.44 176 PRO A O 1
ATOM 1405 N N . GLY A 1 177 ? 25.105 10.882 2.085 1.00 86.19 177 GLY A N 1
ATOM 1406 C CA . GLY A 1 177 ? 24.555 10.747 0.735 1.00 86.19 177 GLY A CA 1
ATOM 1407 C C . GLY A 1 177 ? 25.100 9.555 -0.048 1.00 86.19 177 GLY A C 1
ATOM 1408 O O . GLY A 1 177 ? 24.885 9.515 -1.258 1.00 86.19 177 GLY A O 1
ATOM 1409 N N . SER A 1 178 ? 25.845 8.637 0.586 1.00 88.38 178 SER A N 1
ATOM 1410 C CA . SER A 1 178 ? 26.456 7.486 -0.102 1.00 88.38 178 SER A CA 1
ATOM 1411 C C . SER A 1 178 ? 25.436 6.607 -0.814 1.00 88.38 178 SER A C 1
ATOM 1413 O O . SER A 1 178 ? 25.718 6.129 -1.907 1.00 88.38 178 SER A O 1
ATOM 1415 N N . ASP A 1 179 ? 24.256 6.452 -0.219 1.00 84.56 179 ASP A N 1
ATOM 1416 C CA . ASP A 1 179 ? 23.238 5.478 -0.628 1.00 84.56 179 ASP A CA 1
ATOM 1417 C C . ASP A 1 179 ? 21.968 6.163 -1.158 1.00 84.56 179 ASP A C 1
ATOM 1419 O O . ASP A 1 179 ? 20.864 5.629 -1.085 1.00 84.56 179 ASP A O 1
ATOM 1423 N N . GLY A 1 180 ? 22.122 7.384 -1.676 1.00 86.44 180 GLY A N 1
ATOM 1424 C CA . GLY A 1 180 ? 21.035 8.166 -2.255 1.00 86.44 180 GLY A CA 1
ATOM 1425 C C . GLY A 1 180 ? 20.457 9.245 -1.330 1.00 86.44 180 GLY A C 1
ATOM 1426 O O . GLY A 1 180 ? 20.921 9.453 -0.206 1.00 86.44 180 GLY A O 1
ATOM 1427 N N . PRO A 1 181 ? 19.484 10.020 -1.838 1.00 89.62 181 PRO A N 1
ATOM 1428 C CA . PRO A 1 181 ? 18.902 11.141 -1.111 1.00 89.62 181 PRO A CA 1
ATOM 1429 C C . PRO A 1 181 ? 17.938 10.686 -0.009 1.00 89.62 181 PRO A C 1
ATOM 1431 O O . PRO A 1 181 ? 17.379 9.592 -0.053 1.00 89.62 181 PRO A O 1
ATOM 1434 N N . TRP A 1 182 ? 17.679 11.585 0.943 1.00 93.38 182 TRP A N 1
ATOM 1435 C CA . TRP A 1 182 ? 16.620 11.410 1.934 1.00 93.38 182 TRP A CA 1
ATOM 1436 C C . TRP A 1 182 ? 15.247 11.214 1.258 1.00 93.38 182 TRP A C 1
ATOM 1438 O O . TRP A 1 182 ? 14.846 12.048 0.435 1.00 93.38 182 TRP A O 1
ATOM 1448 N N . PRO A 1 183 ? 14.501 10.149 1.592 1.00 92.88 183 PRO A N 1
ATOM 1449 C CA . PRO A 1 183 ? 13.187 9.901 1.013 1.00 92.88 183 PRO A CA 1
ATOM 1450 C C . PRO A 1 183 ? 12.160 10.981 1.386 1.00 92.88 183 PRO A C 1
ATOM 1452 O O . PRO A 1 183 ? 11.851 11.195 2.555 1.00 92.88 183 PRO A O 1
ATOM 1455 N N . ASN A 1 184 ? 11.547 11.621 0.384 1.00 91.44 184 ASN A N 1
ATOM 1456 C CA . ASN A 1 184 ? 10.575 12.704 0.610 1.00 91.44 184 ASN A CA 1
ATOM 1457 C C . ASN A 1 184 ? 9.374 12.291 1.481 1.00 91.44 184 ASN A C 1
ATOM 1459 O O . ASN A 1 184 ? 8.799 13.138 2.161 1.00 91.44 184 ASN A O 1
ATOM 1463 N N . TRP A 1 185 ? 8.981 11.013 1.448 1.00 93.75 185 TRP A N 1
ATOM 1464 C CA . TRP A 1 185 ? 7.841 10.498 2.210 1.00 93.75 185 TRP A CA 1
ATOM 1465 C C . TRP A 1 185 ? 8.117 10.398 3.719 1.00 93.75 185 TRP A C 1
ATOM 1467 O O . TRP A 1 185 ? 7.169 10.461 4.497 1.00 93.75 185 TRP A O 1
ATOM 1477 N N . LEU A 1 186 ? 9.387 10.307 4.142 1.00 93.12 186 LEU A N 1
ATOM 1478 C CA . LEU A 1 186 ? 9.753 10.293 5.564 1.00 93.12 186 LEU A CA 1
ATOM 1479 C C . LEU A 1 186 ? 9.542 11.662 6.221 1.00 93.12 186 LEU A C 1
ATOM 1481 O O . LEU A 1 186 ? 9.165 11.741 7.392 1.00 93.12 186 LEU A O 1
ATOM 1485 N N . GLY A 1 187 ? 9.751 12.746 5.466 1.00 95.00 187 GLY A N 1
ATOM 1486 C CA . GLY A 1 187 ? 9.705 14.104 6.001 1.00 95.00 187 GLY A CA 1
ATOM 1487 C C . GLY A 1 187 ? 10.743 14.315 7.109 1.00 95.00 187 GLY A C 1
ATOM 1488 O O . GLY A 1 187 ? 11.843 13.778 7.038 1.00 95.00 187 GLY A O 1
ATOM 1489 N N . PHE A 1 188 ? 10.398 15.111 8.121 1.00 97.31 188 PHE A N 1
ATOM 1490 C CA . PHE A 1 188 ? 11.213 15.275 9.328 1.00 97.31 188 PHE A CA 1
ATOM 1491 C C . PHE A 1 188 ? 10.795 14.247 10.384 1.00 97.31 188 PHE A C 1
ATOM 1493 O O . PHE A 1 188 ? 9.608 14.159 10.717 1.00 97.31 188 PHE A O 1
ATOM 1500 N N . LEU A 1 189 ? 11.765 13.510 10.926 1.00 98.06 189 LEU A N 1
ATOM 1501 C CA . LEU A 1 189 ? 11.564 12.521 11.981 1.00 98.06 189 LEU A CA 1
ATOM 1502 C C . LEU A 1 189 ? 11.966 13.103 13.337 1.00 98.06 189 LEU A C 1
ATOM 1504 O O . LEU A 1 189 ? 13.042 13.680 13.495 1.00 98.06 189 LEU A O 1
ATOM 1508 N N . TYR A 1 190 ? 11.097 12.940 14.326 1.00 97.94 190 TYR A N 1
ATOM 1509 C CA . TYR A 1 190 ? 11.232 13.515 15.658 1.00 97.94 190 TYR A CA 1
ATOM 1510 C C . TYR A 1 190 ? 12.219 12.716 16.519 1.00 97.94 190 TYR A C 1
ATOM 1512 O O . TYR A 1 190 ? 12.454 11.526 16.311 1.00 97.94 190 TYR A O 1
ATOM 1520 N N . GLY A 1 191 ? 12.817 13.398 17.491 1.00 97.88 191 GLY A N 1
ATOM 1521 C CA . GLY A 1 191 ? 13.743 12.837 18.477 1.00 97.88 191 GLY A CA 1
ATOM 1522 C C . GLY A 1 191 ? 13.536 13.437 19.868 1.00 97.88 191 GLY A C 1
ATOM 1523 O O . GLY A 1 191 ? 12.716 14.341 20.064 1.00 97.88 191 GLY A O 1
ATOM 1524 N N . PHE A 1 192 ? 14.276 12.946 20.858 1.00 97.56 192 PHE A N 1
ATOM 1525 C CA . PHE A 1 192 ? 14.155 13.366 22.256 1.00 97.56 192 PHE A CA 1
ATOM 1526 C C . PHE A 1 192 ? 14.480 14.851 22.460 1.00 97.56 192 PHE A C 1
ATOM 1528 O O . PHE A 1 192 ? 13.866 15.509 23.296 1.00 97.56 192 PHE A O 1
ATOM 1535 N N . ASP A 1 193 ? 15.372 15.422 21.653 1.00 96.44 193 ASP A N 1
ATOM 1536 C CA . ASP A 1 193 ? 15.655 16.859 21.619 1.00 96.44 193 ASP A CA 1
ATOM 1537 C C . ASP A 1 193 ? 14.426 17.677 21.185 1.00 96.44 193 ASP A C 1
ATOM 1539 O O . ASP A 1 193 ? 14.089 18.684 21.813 1.00 96.44 193 ASP A O 1
ATOM 1543 N N . THR A 1 194 ? 13.707 17.214 20.158 1.00 95.75 194 THR A N 1
ATOM 1544 C CA . THR A 1 194 ? 12.489 17.872 19.662 1.00 95.75 194 THR A CA 1
ATOM 1545 C C . THR A 1 194 ? 11.358 17.815 20.689 1.00 95.75 194 THR A C 1
ATOM 1547 O O . THR A 1 194 ? 10.659 18.813 20.901 1.00 95.75 194 THR A O 1
ATOM 1550 N N . TRP A 1 195 ? 11.220 16.681 21.385 1.00 93.38 195 TRP A N 1
ATOM 1551 C CA . TRP A 1 195 ? 10.267 16.515 22.478 1.00 93.38 195 TRP A CA 1
ATOM 1552 C C . TRP A 1 195 ? 10.608 17.433 23.652 1.00 93.38 195 TRP A C 1
ATOM 1554 O O . TRP A 1 195 ? 9.774 18.246 24.055 1.00 93.38 195 TRP A O 1
ATOM 1564 N N . ASN A 1 196 ? 11.846 17.369 24.147 1.00 93.94 196 ASN A N 1
ATOM 1565 C CA . ASN A 1 196 ? 12.313 18.154 25.289 1.00 93.94 196 ASN A CA 1
ATOM 1566 C C . ASN A 1 196 ? 12.203 19.666 25.033 1.00 93.94 196 ASN A C 1
ATOM 1568 O O . ASN A 1 196 ? 11.905 20.435 25.944 1.00 93.94 196 ASN A O 1
ATOM 1572 N N . ALA A 1 197 ? 12.397 20.113 23.789 1.00 90.94 197 ALA A N 1
ATOM 1573 C CA . ALA A 1 197 ? 12.259 21.520 23.421 1.00 90.94 197 ALA A CA 1
ATOM 1574 C C . ALA A 1 197 ? 10.808 22.035 23.473 1.00 90.94 197 ALA A C 1
ATOM 1576 O O . ALA A 1 197 ? 10.593 23.242 23.618 1.00 90.94 197 ALA A O 1
ATOM 1577 N N . THR A 1 198 ? 9.818 21.152 23.325 1.00 84.75 198 THR A N 1
ATOM 1578 C CA . THR A 1 198 ? 8.400 21.519 23.175 1.00 84.75 198 THR A CA 1
ATOM 1579 C C . THR A 1 198 ? 7.524 21.107 24.360 1.00 84.75 198 THR A C 1
ATOM 1581 O O . THR A 1 198 ? 6.466 21.704 24.557 1.00 84.75 198 THR A O 1
ATOM 1584 N N . ASN A 1 199 ? 7.986 20.176 25.198 1.00 83.38 199 ASN A N 1
ATOM 1585 C CA . ASN A 1 199 ? 7.246 19.605 26.325 1.00 83.38 199 ASN A CA 1
ATOM 1586 C C . ASN A 1 199 ? 7.956 19.882 27.660 1.00 83.38 199 ASN A C 1
ATOM 1588 O O . ASN A 1 199 ? 8.414 18.970 28.346 1.00 83.38 199 ASN A O 1
ATOM 1592 N N . LEU A 1 200 ? 8.054 21.163 28.031 1.00 80.69 200 LEU A N 1
ATOM 1593 C CA . LEU A 1 200 ? 8.724 21.585 29.267 1.00 80.69 200 LEU A CA 1
ATOM 1594 C C . LEU A 1 200 ? 8.080 20.949 30.511 1.00 80.69 200 LEU A C 1
ATOM 1596 O O . LEU A 1 200 ? 6.868 21.050 30.708 1.00 80.69 200 LEU A O 1
ATOM 1600 N N . GLY A 1 201 ? 8.899 20.353 31.374 1.00 78.38 201 GLY A N 1
ATOM 1601 C CA . GLY A 1 201 ? 8.488 19.560 32.534 1.00 78.38 201 GLY A CA 1
ATOM 1602 C C . GLY A 1 201 ? 8.269 18.067 32.253 1.00 78.38 201 GLY A C 1
ATOM 1603 O O . GLY A 1 201 ? 8.073 17.325 33.209 1.00 78.38 201 GLY A O 1
ATOM 1604 N N . MET A 1 202 ? 8.286 17.635 30.987 1.00 85.94 202 MET A N 1
ATOM 1605 C CA . MET A 1 202 ? 8.201 16.236 30.533 1.00 85.94 202 MET A CA 1
ATOM 1606 C C . MET A 1 202 ? 9.488 15.798 29.822 1.00 85.94 202 MET A C 1
ATOM 1608 O O . MET A 1 202 ? 9.452 14.929 28.950 1.00 85.94 202 MET A O 1
ATOM 1612 N N . GLU A 1 203 ? 10.613 16.442 30.117 1.00 92.44 203 GLU A N 1
ATOM 1613 C CA . GLU A 1 203 ? 11.864 16.169 29.428 1.00 92.44 203 GLU A CA 1
ATOM 1614 C C . GLU A 1 203 ? 12.415 14.786 29.794 1.00 92.44 203 GLU A C 1
ATOM 1616 O O . GLU A 1 203 ? 12.458 14.411 30.963 1.00 92.44 203 GLU A O 1
ATOM 1621 N N . PHE A 1 204 ? 12.894 14.048 28.795 1.00 96.38 204 PHE A N 1
ATOM 1622 C CA . PHE A 1 204 ? 13.712 12.863 29.022 1.00 96.38 204 PHE A CA 1
ATOM 1623 C C . PHE A 1 204 ? 15.147 13.282 29.358 1.00 96.38 204 PHE A C 1
ATOM 1625 O O . PHE A 1 204 ? 15.743 14.131 28.687 1.00 96.38 204 PHE A O 1
ATOM 1632 N N . ASN A 1 205 ? 15.714 12.669 30.390 1.00 96.25 205 ASN A N 1
ATOM 1633 C CA . ASN A 1 205 ? 17.102 12.806 30.792 1.00 96.25 205 ASN A CA 1
ATOM 1634 C C . ASN A 1 205 ? 17.991 11.959 29.876 1.00 96.25 205 ASN A C 1
ATOM 1636 O O . ASN A 1 205 ? 18.007 10.737 29.967 1.00 96.25 205 ASN A O 1
ATOM 1640 N N . THR A 1 206 ? 18.773 12.624 29.029 1.00 95.56 206 THR A N 1
ATOM 1641 C CA . THR A 1 206 ? 19.599 11.988 27.994 1.00 95.56 206 THR A CA 1
ATOM 1642 C C . THR A 1 206 ? 21.085 11.933 28.363 1.00 95.56 206 THR A C 1
ATOM 1644 O O . THR A 1 206 ? 21.953 12.110 27.510 1.00 95.56 206 THR A O 1
ATOM 1647 N N . THR A 1 207 ? 21.409 11.805 29.652 1.00 95.88 207 THR A N 1
ATOM 1648 C CA . THR A 1 207 ? 22.804 11.891 30.128 1.00 95.88 207 THR A CA 1
ATOM 1649 C C . THR A 1 207 ? 23.570 10.570 30.080 1.00 95.88 207 THR A C 1
ATOM 1651 O O . THR A 1 207 ? 24.794 10.598 30.192 1.00 95.88 207 THR A O 1
ATOM 1654 N N . GLN A 1 208 ? 22.890 9.430 29.926 1.00 97.81 208 GLN A N 1
ATOM 1655 C CA . GLN A 1 208 ? 23.509 8.099 29.910 1.00 97.81 208 GLN A CA 1
ATOM 1656 C C . GLN A 1 208 ? 23.767 7.618 28.472 1.00 97.81 208 GLN A C 1
ATOM 1658 O O . GLN A 1 208 ? 23.133 6.681 27.995 1.00 97.81 208 GLN A O 1
ATOM 1663 N N . LEU A 1 209 ? 24.681 8.286 27.763 1.00 98.25 209 LEU A N 1
ATOM 1664 C CA . LEU A 1 209 ? 25.092 7.921 26.400 1.00 98.25 209 LEU A CA 1
ATOM 1665 C C . LEU A 1 209 ? 26.489 7.293 26.443 1.00 98.25 209 LEU A C 1
ATOM 1667 O O . LEU A 1 209 ? 27.465 7.988 26.740 1.00 98.25 209 LEU A O 1
ATOM 1671 N N . HIS A 1 210 ? 26.589 5.990 26.186 1.00 98.25 210 HIS A N 1
ATOM 1672 C CA . HIS A 1 210 ? 27.814 5.200 26.340 1.00 98.25 210 HIS A CA 1
ATOM 1673 C C . HIS A 1 210 ? 28.234 4.558 25.016 1.00 98.25 210 HIS A C 1
ATOM 1675 O O . HIS A 1 210 ? 27.404 3.989 24.324 1.00 98.25 210 HIS A O 1
ATOM 1681 N N . THR A 1 211 ? 29.519 4.588 24.670 1.00 97.62 211 THR A N 1
ATOM 1682 C CA . THR A 1 211 ? 30.025 3.920 23.459 1.00 97.62 211 THR A CA 1
ATOM 1683 C C . THR A 1 211 ? 31.327 3.155 23.709 1.00 97.62 211 THR A C 1
ATOM 1685 O O . THR A 1 211 ? 32.123 3.509 24.588 1.00 97.62 211 THR A O 1
ATOM 1688 N N . ALA A 1 212 ? 31.524 2.064 22.964 1.00 94.94 212 ALA A N 1
ATOM 1689 C CA . ALA A 1 212 ? 32.754 1.270 22.926 1.00 94.94 212 ALA A CA 1
ATOM 1690 C C . ALA A 1 212 ? 33.811 1.806 21.944 1.00 94.94 212 ALA A C 1
ATOM 1692 O O . ALA A 1 212 ? 34.916 1.253 21.864 1.00 94.94 212 ALA A O 1
ATOM 1693 N N . GLU A 1 213 ? 33.505 2.878 21.222 1.00 91.00 213 GLU A N 1
ATOM 1694 C CA . GLU A 1 213 ? 34.401 3.524 20.264 1.00 91.00 213 GLU A CA 1
ATOM 1695 C C . GLU A 1 213 ? 34.823 4.935 20.731 1.00 91.00 213 GLU A C 1
ATOM 1697 O O . GLU A 1 213 ? 34.508 5.347 21.857 1.00 91.00 213 GLU A O 1
ATOM 1702 N N . PRO A 1 214 ? 35.656 5.669 19.968 1.00 91.12 214 PRO A N 1
ATOM 1703 C CA . PRO A 1 214 ? 35.969 7.057 20.285 1.00 91.12 214 PRO A CA 1
ATOM 1704 C C . PRO A 1 214 ? 34.688 7.910 20.322 1.00 91.12 214 PRO A C 1
ATOM 1706 O O . PRO A 1 214 ? 34.044 8.057 19.298 1.00 91.12 214 PRO A O 1
ATOM 1709 N N . PRO A 1 215 ? 34.342 8.537 21.460 1.00 94.62 215 PRO A N 1
ATOM 1710 C CA . PRO A 1 215 ? 33.006 9.091 21.634 1.00 94.62 215 PRO A CA 1
ATOM 1711 C C . PRO A 1 215 ? 32.751 10.352 20.806 1.00 94.62 215 PRO A C 1
ATOM 1713 O O . PRO A 1 215 ? 33.536 11.313 20.862 1.00 94.62 215 PRO A O 1
ATOM 1716 N N . ASN A 1 216 ? 31.583 10.393 20.169 1.00 92.50 216 ASN A N 1
ATOM 1717 C CA . ASN A 1 216 ? 30.973 11.595 19.621 1.00 92.50 216 ASN A CA 1
ATOM 1718 C C . ASN A 1 216 ? 30.717 12.667 20.705 1.00 92.50 216 ASN A C 1
ATOM 1720 O O . ASN A 1 216 ? 30.695 12.391 21.913 1.00 92.50 216 ASN A O 1
ATOM 1724 N N . PRO A 1 217 ? 30.547 13.950 20.326 1.00 93.00 217 PRO A N 1
ATOM 1725 C CA . PRO A 1 217 ? 30.261 15.012 21.285 1.00 93.00 217 PRO A CA 1
ATOM 1726 C C . PRO A 1 217 ? 29.009 14.724 22.127 1.00 93.00 217 PRO A C 1
ATOM 1728 O O . PRO A 1 217 ? 27.897 14.742 21.621 1.00 93.00 217 PRO A O 1
ATOM 1731 N N . GLY A 1 218 ? 29.192 14.537 23.437 1.00 92.69 218 GLY A N 1
ATOM 1732 C CA . GLY A 1 218 ? 28.102 14.216 24.371 1.00 92.69 218 GLY A CA 1
ATOM 1733 C C . GLY A 1 218 ? 28.105 12.765 24.854 1.00 92.69 218 GLY A C 1
ATOM 1734 O O . GLY A 1 218 ? 27.497 12.488 25.884 1.00 92.69 218 GLY A O 1
ATOM 1735 N N . TRP A 1 219 ? 28.862 11.887 24.191 1.00 97.19 219 TRP A N 1
ATOM 1736 C CA . TRP A 1 219 ? 28.994 10.474 24.532 1.00 97.19 219 TRP A CA 1
ATOM 1737 C C . TRP A 1 219 ? 30.145 10.197 25.509 1.00 97.19 219 TRP A C 1
ATOM 1739 O O . TRP A 1 219 ? 31.148 10.920 25.579 1.00 97.19 219 TRP A O 1
ATOM 1749 N N . MET A 1 220 ? 30.007 9.120 26.281 1.00 97.56 220 MET A N 1
ATOM 1750 C CA . MET A 1 220 ? 31.026 8.584 27.181 1.00 97.56 220 MET A CA 1
ATOM 1751 C C . MET A 1 220 ? 31.681 7.351 26.547 1.00 97.56 220 MET A C 1
ATOM 1753 O O . MET A 1 220 ? 31.030 6.341 26.325 1.00 97.56 220 MET A O 1
ATOM 1757 N N . GLY A 1 221 ? 32.988 7.413 26.282 1.00 95.81 221 GLY A N 1
ATOM 1758 C CA . GLY A 1 221 ? 33.766 6.298 25.712 1.00 95.81 221 GLY A CA 1
ATOM 1759 C C . GLY A 1 221 ? 34.203 5.255 26.750 1.00 95.81 221 GLY A C 1
ATOM 1760 O O . GLY A 1 221 ? 35.382 4.898 26.808 1.00 95.81 221 GLY A O 1
ATOM 1761 N N . ASP A 1 222 ? 33.311 4.864 27.661 1.00 96.31 222 ASP A N 1
ATOM 1762 C CA . ASP A 1 222 ? 33.558 3.895 28.740 1.00 96.31 222 ASP A CA 1
ATOM 1763 C C . ASP A 1 222 ? 32.936 2.508 28.479 1.00 96.31 222 ASP A C 1
ATOM 1765 O O . ASP A 1 222 ? 33.043 1.611 29.328 1.00 96.31 222 ASP A O 1
ATOM 1769 N N . GLY A 1 223 ? 32.365 2.312 27.284 1.00 94.56 223 GLY A N 1
ATOM 1770 C CA . GLY A 1 223 ? 31.852 1.043 26.775 1.00 94.56 223 GLY A CA 1
ATOM 1771 C C . GLY A 1 223 ? 30.836 0.373 27.700 1.00 94.56 223 GLY A C 1
ATOM 1772 O O . GLY A 1 223 ? 30.140 1.014 28.490 1.00 94.56 223 GLY A O 1
ATOM 1773 N N . THR A 1 224 ? 30.799 -0.959 27.655 1.00 95.56 224 THR A N 1
ATOM 1774 C CA . THR A 1 224 ? 29.898 -1.777 28.487 1.00 95.56 224 THR A CA 1
ATOM 1775 C C . THR A 1 224 ? 30.084 -1.562 29.993 1.00 95.56 224 THR A C 1
ATOM 1777 O O . THR A 1 224 ? 29.163 -1.787 30.773 1.00 95.56 224 THR A O 1
ATOM 1780 N N . THR A 1 225 ? 31.251 -1.083 30.447 1.00 97.19 225 THR A N 1
ATOM 1781 C CA . THR A 1 225 ? 31.469 -0.786 31.873 1.00 97.19 225 THR A CA 1
ATOM 1782 C C . THR A 1 225 ? 30.651 0.418 32.331 1.00 97.19 225 THR A C 1
ATOM 1784 O O . THR A 1 225 ? 30.096 0.384 33.430 1.00 97.19 225 THR A O 1
ATOM 1787 N N . GLY A 1 226 ? 30.577 1.469 31.511 1.00 97.00 226 GLY A N 1
ATOM 1788 C CA . GLY A 1 226 ? 29.731 2.632 31.775 1.00 97.00 226 GLY A CA 1
ATOM 1789 C C . GLY A 1 226 ? 28.262 2.256 31.809 1.00 97.00 226 GLY A C 1
ATOM 1790 O O . GLY A 1 226 ? 27.597 2.475 32.822 1.00 97.00 226 GLY A O 1
ATOM 1791 N N . MET A 1 227 ? 27.813 1.576 30.753 1.00 97.50 227 MET A N 1
ATOM 1792 C CA . MET A 1 227 ? 26.425 1.145 30.615 1.00 97.50 227 MET A CA 1
ATOM 1793 C C . MET A 1 227 ? 25.982 0.225 31.761 1.00 97.50 227 MET A C 1
ATOM 1795 O O . MET A 1 227 ? 24.939 0.448 32.371 1.00 97.50 227 MET A O 1
ATOM 1799 N N . LYS A 1 228 ? 26.821 -0.742 32.159 1.00 98.31 228 LYS A N 1
ATOM 1800 C CA . LYS A 1 228 ? 26.566 -1.577 33.343 1.00 98.31 228 LYS A CA 1
ATOM 1801 C C . LYS A 1 228 ? 26.383 -0.762 34.614 1.00 98.31 228 LYS A C 1
ATOM 1803 O O . LYS A 1 228 ? 25.496 -1.051 35.414 1.00 98.31 228 LYS A O 1
ATOM 1808 N N . ASN A 1 229 ? 27.226 0.245 34.832 1.00 98.25 229 ASN A N 1
ATOM 1809 C CA . ASN A 1 229 ? 27.080 1.098 36.004 1.00 98.25 229 ASN A CA 1
ATOM 1810 C C . ASN A 1 229 ? 25.779 1.906 35.938 1.00 98.25 229 ASN A C 1
ATOM 1812 O O . ASN A 1 229 ? 25.133 2.044 36.971 1.00 98.25 229 ASN A O 1
ATOM 1816 N N . ALA A 1 230 ? 25.387 2.420 34.773 1.00 98.06 230 ALA A N 1
ATOM 1817 C CA . ALA A 1 230 ? 24.128 3.144 34.615 1.00 98.06 230 ALA A CA 1
ATOM 1818 C C . ALA A 1 230 ? 22.922 2.250 34.956 1.00 98.06 230 ALA A C 1
ATOM 1820 O O . ALA A 1 230 ? 22.111 2.624 35.805 1.00 98.06 230 ALA A O 1
ATOM 1821 N N . ILE A 1 231 ? 22.884 1.032 34.404 1.00 98.25 231 ILE A N 1
ATOM 1822 C CA . ILE A 1 231 ? 21.838 0.036 34.677 1.00 98.25 231 ILE A CA 1
ATOM 1823 C C . ILE A 1 231 ? 21.805 -0.325 36.170 1.00 98.25 231 ILE A C 1
ATOM 1825 O O . ILE A 1 231 ? 20.774 -0.167 36.815 1.00 98.25 231 ILE A O 1
ATOM 1829 N N . ASN A 1 232 ? 22.938 -0.701 36.773 1.00 98.25 232 ASN A N 1
ATOM 1830 C CA . ASN A 1 232 ? 23.003 -1.098 38.190 1.00 98.25 232 ASN A CA 1
ATOM 1831 C C . ASN A 1 232 ? 22.678 0.031 39.182 1.00 98.25 232 ASN A C 1
ATOM 1833 O O . ASN A 1 232 ? 22.491 -0.233 40.369 1.00 98.25 232 A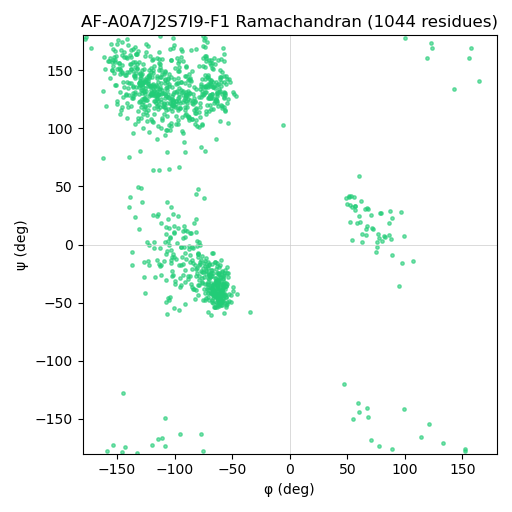SN A O 1
ATOM 1837 N N . ASN A 1 233 ? 22.667 1.287 38.728 1.00 97.75 233 ASN A N 1
ATOM 1838 C CA . ASN A 1 233 ? 22.262 2.441 39.529 1.00 97.75 233 ASN A CA 1
ATOM 1839 C C . ASN A 1 233 ? 20.860 2.960 39.154 1.00 97.75 233 ASN A C 1
ATOM 1841 O O . ASN A 1 233 ? 20.509 4.064 39.568 1.00 97.75 233 ASN A O 1
ATOM 1845 N N . ASP A 1 234 ? 20.07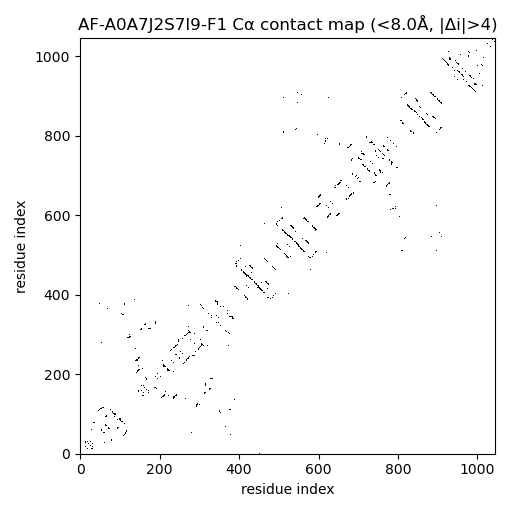4 2.185 38.398 1.00 97.44 234 ASP A N 1
ATOM 1846 C CA . ASP A 1 234 ? 18.707 2.508 37.966 1.00 97.44 234 ASP A CA 1
ATOM 1847 C C . ASP A 1 234 ? 18.598 3.831 37.183 1.00 97.44 234 ASP A C 1
ATOM 1849 O O . ASP A 1 234 ? 17.596 4.545 37.259 1.00 97.44 234 ASP A O 1
ATOM 1853 N N . LEU A 1 235 ? 19.644 4.165 36.417 1.00 97.56 235 LEU A N 1
ATOM 1854 C CA . LEU A 1 235 ? 19.709 5.358 35.564 1.00 97.56 235 LEU A CA 1
ATOM 1855 C C . LEU A 1 235 ? 19.235 5.082 34.129 1.00 97.56 235 LEU A C 1
ATOM 1857 O O . LEU A 1 235 ? 19.519 5.868 33.226 1.00 97.56 235 LEU A O 1
ATOM 1861 N N . CYS A 1 236 ? 18.543 3.965 33.902 1.00 96.81 236 CYS A N 1
ATOM 1862 C CA . CYS A 1 236 ? 18.078 3.531 32.589 1.00 96.81 236 CYS A CA 1
ATOM 1863 C C . CYS A 1 236 ? 16.642 3.014 32.695 1.00 96.81 236 CYS A C 1
ATOM 1865 O O . CYS A 1 236 ? 16.377 2.106 33.478 1.00 96.81 236 CYS A O 1
ATOM 1867 N N . THR A 1 237 ? 15.746 3.563 31.879 1.00 97.69 237 THR A N 1
ATOM 1868 C CA . THR A 1 237 ? 14.356 3.095 31.764 1.00 97.69 237 THR A CA 1
ATOM 1869 C C . THR A 1 237 ? 14.008 2.771 30.325 1.00 97.69 237 THR A C 1
ATOM 1871 O O . THR A 1 237 ? 13.387 1.745 30.070 1.00 97.69 237 THR A O 1
ATOM 1874 N N . LEU A 1 238 ? 14.445 3.614 29.387 1.00 98.44 238 LEU A N 1
ATOM 1875 C CA . LEU A 1 238 ? 14.432 3.323 27.956 1.00 98.44 238 LEU A CA 1
ATOM 1876 C C . LEU A 1 238 ? 15.876 3.189 27.477 1.00 98.44 238 LEU A C 1
ATOM 1878 O O . LEU A 1 238 ? 16.674 4.103 27.693 1.00 98.44 238 LEU A O 1
ATOM 1882 N N . ILE A 1 239 ? 16.201 2.065 26.844 1.00 98.62 239 ILE A N 1
ATOM 1883 C CA . ILE A 1 239 ? 17.518 1.795 26.269 1.00 98.62 239 ILE A CA 1
ATOM 1884 C C . ILE A 1 239 ? 17.374 1.605 24.761 1.00 98.62 239 ILE A C 1
ATOM 1886 O O . ILE A 1 239 ? 16.643 0.723 24.317 1.00 98.62 239 ILE A O 1
ATOM 1890 N N . PHE A 1 240 ? 18.107 2.402 23.987 1.00 98.56 240 PHE A N 1
ATOM 1891 C CA . PHE A 1 240 ? 18.280 2.199 22.546 1.00 98.56 240 PHE A CA 1
ATOM 1892 C C . PHE A 1 240 ? 19.738 1.875 22.263 1.00 98.56 240 PHE A C 1
ATOM 1894 O O . PHE A 1 240 ? 20.628 2.592 22.730 1.00 98.56 240 PHE A O 1
ATOM 1901 N N . ALA A 1 241 ? 19.990 0.794 21.539 1.00 97.81 241 ALA A N 1
ATOM 1902 C CA . ALA A 1 241 ? 21.341 0.329 21.299 1.00 97.81 241 ALA A CA 1
ATOM 1903 C C . ALA A 1 241 ? 21.544 -0.201 19.881 1.00 97.81 241 ALA A C 1
ATOM 1905 O O . ALA A 1 241 ? 20.595 -0.569 19.185 1.00 97.81 241 ALA A O 1
ATOM 1906 N N . VAL A 1 242 ? 22.820 -0.245 19.505 1.00 96.19 242 VAL A N 1
ATOM 1907 C CA . VAL A 1 242 ? 23.340 -1.014 18.379 1.00 96.19 242 VAL A CA 1
ATOM 1908 C C . VAL A 1 242 ? 24.663 -1.635 18.784 1.00 96.19 242 VAL A C 1
ATOM 1910 O O . VAL A 1 242 ? 25.557 -0.941 19.259 1.00 96.19 242 VAL A O 1
ATOM 1913 N N . ALA A 1 243 ? 24.815 -2.937 18.587 1.00 94.12 243 ALA A N 1
ATOM 1914 C CA . ALA A 1 243 ? 26.088 -3.627 18.742 1.00 94.12 243 ALA A CA 1
ATOM 1915 C C . ALA A 1 243 ? 26.108 -4.901 17.890 1.00 94.12 243 ALA A C 1
ATOM 1917 O O . ALA A 1 243 ? 25.089 -5.315 17.336 1.00 94.12 243 ALA A O 1
ATOM 1918 N N . HIS A 1 244 ? 27.271 -5.551 17.815 1.00 91.19 244 HIS A N 1
ATOM 1919 C CA . HIS A 1 244 ? 27.303 -6.936 17.350 1.00 91.19 244 HIS A CA 1
ATOM 1920 C C . HIS A 1 244 ? 26.535 -7.804 18.354 1.00 91.19 244 HIS A C 1
ATOM 1922 O O . HIS A 1 244 ? 26.650 -7.611 19.564 1.00 91.19 244 HIS A O 1
ATOM 1928 N N . ALA A 1 245 ? 25.760 -8.760 17.855 1.00 94.94 245 ALA A N 1
ATOM 1929 C CA . ALA A 1 245 ? 24.907 -9.619 18.669 1.00 94.94 245 ALA A CA 1
ATOM 1930 C C . ALA A 1 245 ? 24.802 -11.024 18.061 1.00 94.94 245 ALA A C 1
ATOM 1932 O O . ALA A 1 245 ? 25.271 -11.276 16.946 1.00 94.94 245 ALA A O 1
ATOM 1933 N N . ASN A 1 246 ? 24.268 -11.946 18.854 1.00 95.31 246 ASN A N 1
ATOM 1934 C CA . ASN A 1 246 ? 23.818 -13.279 18.456 1.00 95.31 246 ASN A CA 1
ATOM 1935 C C . ASN A 1 246 ? 22.817 -13.786 19.510 1.00 95.31 246 ASN A C 1
ATOM 1937 O O . ASN A 1 246 ? 22.582 -13.096 20.502 1.00 95.31 246 ASN A O 1
ATOM 1941 N N . ALA A 1 247 ? 22.318 -15.015 19.363 1.00 94.94 247 ALA A N 1
ATOM 1942 C CA . ALA A 1 247 ? 21.372 -15.626 20.303 1.00 94.94 247 ALA A CA 1
ATOM 1943 C C . ALA A 1 247 ? 21.836 -15.642 21.779 1.00 94.94 247 ALA A C 1
ATOM 1945 O O . ALA A 1 247 ? 21.013 -15.720 22.681 1.00 94.94 247 ALA A O 1
ATOM 1946 N N . HIS A 1 248 ? 23.137 -15.492 22.062 1.00 96.06 248 HIS A N 1
ATOM 1947 C CA . HIS A 1 248 ? 23.700 -15.425 23.419 1.00 96.06 248 HIS A CA 1
ATOM 1948 C C . HIS A 1 248 ? 24.195 -14.031 23.836 1.00 96.06 248 HIS A C 1
ATOM 1950 O O . HIS A 1 248 ? 24.770 -13.890 24.916 1.00 96.06 248 HIS A O 1
ATOM 1956 N N . MET A 1 249 ? 24.061 -12.993 23.003 1.00 95.69 249 MET A N 1
ATOM 1957 C CA . MET A 1 249 ? 24.696 -11.693 23.249 1.00 95.69 249 MET A CA 1
ATOM 1958 C C . MET A 1 249 ? 23.871 -10.520 22.716 1.00 95.69 249 MET A C 1
ATOM 1960 O O . MET A 1 249 ? 23.533 -10.494 21.541 1.00 95.69 249 MET A O 1
ATOM 1964 N N . SER A 1 250 ? 23.663 -9.499 23.550 1.00 96.25 250 SER A N 1
ATOM 1965 C CA . SER A 1 250 ? 23.078 -8.196 23.183 1.00 96.25 250 SER A CA 1
ATOM 1966 C C . SER A 1 250 ? 23.919 -7.077 23.803 1.00 96.25 250 SER A C 1
ATOM 1968 O O . SER A 1 250 ? 24.468 -7.247 24.895 1.00 96.25 250 SER A O 1
ATOM 1970 N N . MET A 1 251 ? 24.063 -5.945 23.104 1.00 95.38 251 MET A N 1
ATOM 1971 C CA . MET A 1 251 ? 24.863 -4.788 23.544 1.00 95.38 251 MET A CA 1
ATOM 1972 C C . MET A 1 251 ? 26.322 -5.122 23.937 1.00 95.38 251 MET A C 1
ATOM 1974 O O . MET A 1 251 ? 26.829 -4.615 24.938 1.00 95.38 251 MET A O 1
ATOM 1978 N N . ASP A 1 252 ? 27.007 -5.989 23.178 1.00 94.56 252 ASP A N 1
ATOM 1979 C CA . ASP A 1 252 ? 28.358 -6.508 23.484 1.00 94.56 252 ASP A CA 1
ATOM 1980 C C . ASP A 1 252 ? 28.468 -7.299 24.815 1.00 94.56 252 ASP A C 1
ATOM 1982 O O . ASP A 1 252 ? 29.563 -7.473 25.368 1.00 94.56 252 ASP A O 1
ATOM 1986 N N . VAL A 1 253 ? 27.347 -7.780 25.364 1.00 96.44 253 VAL A N 1
ATOM 1987 C CA . VAL A 1 253 ? 27.281 -8.471 26.661 1.00 96.44 253 VAL A CA 1
ATOM 1988 C C . VAL A 1 253 ? 26.584 -9.818 26.503 1.00 96.44 253 VAL A C 1
ATOM 1990 O O . VAL A 1 253 ? 25.461 -9.901 26.008 1.00 96.44 253 VAL A O 1
ATOM 1993 N N . TYR A 1 254 ? 27.267 -10.882 26.929 1.00 96.62 254 TYR A N 1
ATOM 1994 C CA . TYR A 1 254 ? 26.727 -12.240 26.901 1.00 96.62 254 TYR A CA 1
ATOM 1995 C C . TYR A 1 254 ? 25.667 -12.444 27.988 1.00 96.62 254 TYR A C 1
ATOM 1997 O O . TYR A 1 254 ? 25.823 -11.919 29.092 1.00 96.62 254 TYR A O 1
ATOM 2005 N N . ASP A 1 255 ? 24.658 -13.259 27.692 1.00 95.31 255 ASP A N 1
ATOM 2006 C CA . ASP A 1 255 ? 23.630 -13.788 28.601 1.00 95.31 255 ASP A CA 1
ATOM 2007 C C . ASP A 1 255 ? 24.152 -14.073 30.026 1.00 95.31 255 ASP A C 1
ATOM 2009 O O . ASP A 1 255 ? 23.771 -13.412 30.987 1.00 95.31 255 ASP A O 1
ATOM 2013 N N . THR A 1 256 ? 25.163 -14.926 30.172 1.00 95.56 256 THR A N 1
ATOM 2014 C CA . THR A 1 256 ? 25.789 -15.287 31.453 1.00 95.56 256 THR A CA 1
ATOM 2015 C C . THR A 1 256 ? 26.357 -14.097 32.228 1.00 95.56 256 THR A C 1
ATOM 2017 O O . THR A 1 256 ? 26.467 -14.153 33.452 1.00 95.56 256 THR A O 1
ATOM 2020 N N . THR A 1 257 ? 26.755 -13.027 31.533 1.00 97.31 257 THR A N 1
ATOM 2021 C CA . THR A 1 257 ? 27.238 -11.787 32.156 1.00 97.31 257 THR A CA 1
ATOM 2022 C C . THR A 1 257 ? 26.083 -10.863 32.518 1.00 97.31 257 THR A C 1
ATOM 2024 O O . THR A 1 257 ? 26.157 -10.225 33.567 1.00 97.31 257 THR A O 1
ATOM 2027 N N . TRP A 1 258 ? 25.021 -10.800 31.704 1.00 97.06 258 TRP A N 1
ATOM 2028 C CA . TRP A 1 258 ? 23.770 -10.136 32.087 1.00 97.06 258 TRP A CA 1
ATOM 2029 C C . TRP A 1 258 ? 23.276 -10.669 33.432 1.00 97.06 258 TRP A C 1
ATOM 2031 O O . TRP A 1 258 ? 23.074 -9.894 34.360 1.00 97.06 258 TRP A O 1
ATOM 2041 N N . GLU A 1 259 ? 23.232 -11.988 33.578 1.00 96.50 259 GLU A N 1
ATOM 2042 C CA . GLU A 1 259 ? 22.807 -12.660 34.808 1.00 96.50 259 GLU A CA 1
ATOM 2043 C C . GLU A 1 259 ? 23.752 -12.450 36.003 1.00 96.50 259 GLU A C 1
ATOM 2045 O O . GLU A 1 259 ? 23.318 -12.325 37.148 1.00 96.50 259 GLU A O 1
ATOM 2050 N N . SER A 1 260 ? 25.072 -12.440 35.780 1.00 97.06 260 SER A N 1
ATOM 2051 C CA . SER A 1 260 ? 26.033 -12.416 36.892 1.00 97.06 260 SER A CA 1
ATOM 2052 C C . SER A 1 260 ? 26.370 -11.024 37.417 1.00 97.06 260 SER A C 1
ATOM 2054 O O . SER A 1 260 ? 26.808 -10.909 38.565 1.00 97.06 260 SER A O 1
ATOM 2056 N N . ASP A 1 261 ? 26.260 -9.997 36.570 1.00 97.62 261 ASP A N 1
ATOM 2057 C CA . ASP A 1 261 ? 26.858 -8.681 36.813 1.00 97.62 261 ASP A CA 1
ATOM 2058 C C . ASP A 1 261 ? 25.852 -7.516 36.802 1.00 97.62 261 ASP A C 1
ATOM 2060 O O . ASP A 1 261 ? 26.219 -6.412 37.239 1.00 97.62 261 ASP A O 1
ATOM 2064 N N . TYR A 1 262 ? 24.629 -7.723 36.303 1.00 97.62 262 TYR A N 1
ATOM 2065 C CA . TYR A 1 262 ? 23.605 -6.683 36.211 1.00 97.62 262 TYR A CA 1
ATOM 2066 C C . TYR A 1 262 ? 22.512 -6.904 37.254 1.00 97.62 262 TYR A C 1
ATOM 2068 O O . TYR A 1 262 ? 21.878 -7.948 37.314 1.00 97.62 262 TYR A O 1
ATOM 2076 N N . HIS A 1 263 ? 22.320 -5.893 38.096 1.00 97.31 263 HIS A N 1
ATOM 2077 C CA . HIS A 1 263 ? 21.527 -5.945 39.321 1.00 97.31 263 HIS A CA 1
ATOM 2078 C C . HIS A 1 263 ? 20.681 -4.678 39.492 1.00 97.31 263 HIS A C 1
ATOM 2080 O O . HIS A 1 263 ? 20.630 -4.095 40.581 1.00 97.31 263 HIS A O 1
ATOM 2086 N N . ASN A 1 264 ? 20.083 -4.187 38.403 1.00 97.69 264 ASN A N 1
ATOM 2087 C CA . ASN A 1 264 ? 19.118 -3.092 38.477 1.00 97.69 264 ASN A CA 1
ATOM 2088 C C . ASN A 1 264 ? 17.926 -3.492 39.355 1.00 97.69 264 ASN A C 1
ATOM 2090 O O . ASN A 1 264 ? 17.491 -4.640 39.362 1.00 97.69 264 ASN A O 1
ATOM 2094 N N . THR A 1 265 ? 17.393 -2.530 40.100 1.00 95.88 265 THR A N 1
ATOM 2095 C CA . THR A 1 265 ? 16.194 -2.725 40.926 1.00 95.88 265 THR A CA 1
ATOM 2096 C C . THR A 1 265 ? 14.937 -2.174 40.267 1.00 95.88 265 THR A C 1
ATOM 2098 O O . THR A 1 265 ? 13.828 -2.443 40.735 1.00 95.88 265 THR A O 1
ATOM 2101 N N . LYS A 1 266 ? 15.105 -1.409 39.183 1.00 96.56 266 LYS A N 1
ATOM 2102 C CA . LYS A 1 266 ? 14.029 -0.928 38.324 1.00 96.56 266 LYS A CA 1
ATOM 2103 C C . LYS A 1 266 ? 14.201 -1.520 36.922 1.00 96.56 266 LYS A C 1
ATOM 2105 O O . LYS A 1 266 ? 15.260 -1.316 36.326 1.00 96.56 266 LYS A O 1
ATOM 2110 N N . PRO A 1 267 ? 13.210 -2.251 36.386 1.00 97.81 267 PRO A N 1
ATOM 2111 C CA . PRO A 1 267 ? 13.328 -2.872 35.075 1.00 97.81 267 PRO A CA 1
ATOM 2112 C C . PRO A 1 267 ? 13.358 -1.819 33.962 1.00 97.81 267 PRO A C 1
ATOM 2114 O O . PRO A 1 267 ? 12.886 -0.701 34.154 1.00 97.81 267 PRO A O 1
ATOM 2117 N N . PHE A 1 268 ? 13.878 -2.157 32.789 1.00 98.38 268 PHE A N 1
ATOM 2118 C CA . PHE A 1 268 ? 13.928 -1.241 31.642 1.00 98.38 268 PHE A CA 1
ATOM 2119 C C . PHE A 1 268 ? 13.264 -1.834 30.395 1.00 98.38 268 PHE A C 1
ATOM 2121 O O . PHE A 1 268 ? 12.976 -3.024 30.322 1.00 98.38 268 PHE A O 1
ATOM 2128 N N . PHE A 1 269 ? 13.006 -0.988 29.407 1.00 98.62 269 PHE A N 1
ATOM 2129 C CA . PHE A 1 269 ? 12.759 -1.400 28.031 1.00 98.62 269 PHE A CA 1
ATOM 2130 C C . PHE A 1 269 ? 14.075 -1.326 27.258 1.00 98.62 269 PHE A C 1
ATOM 2132 O O . PHE A 1 269 ? 14.828 -0.363 27.438 1.00 98.62 269 PHE A O 1
ATOM 2139 N N . VAL A 1 270 ? 14.340 -2.300 26.388 1.00 98.31 270 VAL A N 1
ATOM 2140 C CA . VAL A 1 270 ? 15.508 -2.280 25.500 1.00 98.31 270 VAL A CA 1
ATOM 2141 C C . VAL A 1 270 ? 15.111 -2.525 24.052 1.00 98.31 270 VAL A C 1
ATOM 2143 O O . VAL A 1 270 ? 14.378 -3.455 23.737 1.00 98.31 270 VAL A O 1
ATOM 2146 N N . HIS A 1 271 ? 15.633 -1.696 23.159 1.00 98.12 271 HIS A N 1
ATOM 2147 C CA . HIS A 1 271 ? 15.606 -1.930 21.727 1.00 98.12 271 HIS A CA 1
ATOM 2148 C C . HIS A 1 271 ? 17.054 -2.005 21.244 1.00 98.12 271 HIS A C 1
ATOM 2150 O O . HIS A 1 271 ? 17.740 -0.985 21.176 1.00 98.12 271 HIS A O 1
ATOM 2156 N N . ASP A 1 272 ? 17.510 -3.212 20.922 1.00 97.00 272 ASP A N 1
ATOM 2157 C CA . ASP A 1 272 ? 18.818 -3.476 20.317 1.00 97.00 272 ASP A CA 1
ATOM 2158 C C . ASP A 1 272 ? 18.586 -4.212 19.004 1.00 97.00 272 ASP A C 1
ATOM 2160 O O . ASP A 1 272 ? 18.001 -5.291 18.991 1.00 97.00 272 ASP A O 1
ATOM 2164 N N . TYR A 1 273 ? 19.030 -3.630 17.898 1.00 93.19 273 TYR A N 1
ATOM 2165 C CA . TYR A 1 273 ? 18.856 -4.242 16.583 1.00 93.19 273 TYR A CA 1
ATOM 2166 C C . TYR A 1 273 ? 20.094 -5.017 16.118 1.00 93.19 273 TYR A C 1
ATOM 2168 O O . TYR A 1 273 ? 20.301 -5.190 14.919 1.00 93.19 273 TYR A O 1
ATOM 2176 N N . GLY A 1 274 ? 20.934 -5.494 17.037 1.00 93.75 274 GLY A N 1
ATOM 2177 C CA . GLY A 1 274 ? 21.954 -6.487 16.709 1.00 93.75 274 GLY A CA 1
ATOM 2178 C C . GLY A 1 274 ? 21.367 -7.772 16.089 1.00 93.75 274 GLY A C 1
ATOM 2179 O O . GLY A 1 274 ? 20.165 -8.025 16.144 1.00 93.75 274 GLY A O 1
ATOM 2180 N N . CYS A 1 275 ? 22.217 -8.584 15.460 1.00 95.12 275 CYS A N 1
ATOM 2181 C CA . CYS A 1 275 ? 21.809 -9.838 14.819 1.00 95.12 275 CYS A CA 1
ATOM 2182 C C . CYS A 1 275 ? 21.369 -10.909 15.836 1.00 95.12 275 CYS A C 1
ATOM 2184 O O . CYS A 1 275 ? 22.059 -11.117 16.832 1.00 95.12 275 CYS A O 1
ATOM 2186 N N . HIS A 1 276 ? 20.293 -11.638 15.535 1.00 94.69 276 HIS A N 1
ATOM 2187 C CA . HIS A 1 276 ? 19.826 -12.859 16.209 1.00 94.69 276 HIS A CA 1
ATOM 2188 C C . HIS A 1 276 ? 19.652 -12.770 17.734 1.00 94.69 276 HIS A C 1
ATOM 2190 O O . HIS A 1 276 ? 19.655 -13.789 18.413 1.00 94.69 276 HIS A O 1
ATOM 2196 N N . CYS A 1 277 ? 19.531 -11.582 18.328 1.00 93.31 277 CYS A N 1
ATOM 2197 C CA . CYS A 1 277 ? 19.327 -11.461 19.777 1.00 93.31 277 CYS A CA 1
ATOM 2198 C C . CYS A 1 277 ? 17.925 -11.903 20.223 1.00 93.31 277 CYS A C 1
ATOM 2200 O O . CYS A 1 277 ? 17.723 -12.161 21.408 1.00 93.31 277 CYS A O 1
ATOM 2202 N N . GLY A 1 278 ? 16.972 -11.967 19.290 1.00 92.62 278 GLY A N 1
ATOM 2203 C CA . GLY A 1 278 ? 15.612 -12.451 19.507 1.00 92.62 278 GLY A CA 1
ATOM 2204 C C . GLY A 1 278 ? 15.334 -13.813 18.879 1.00 92.62 278 GLY A C 1
ATOM 2205 O O . GLY A 1 278 ? 14.175 -14.189 18.809 1.00 92.62 278 GLY A O 1
ATOM 2206 N N . ASP A 1 279 ? 16.362 -14.491 18.375 1.00 89.75 279 ASP A N 1
ATOM 2207 C CA . ASP A 1 279 ? 16.272 -15.794 17.715 1.00 89.75 279 ASP A CA 1
ATOM 2208 C C . ASP A 1 279 ? 15.855 -16.875 18.729 1.00 89.75 279 ASP A C 1
ATOM 2210 O O . ASP A 1 279 ? 16.547 -17.068 19.736 1.00 89.75 279 ASP A O 1
ATOM 2214 N N . MET A 1 280 ? 14.686 -17.490 18.521 1.00 86.06 280 MET A N 1
ATOM 2215 C CA . MET A 1 280 ? 14.018 -18.328 19.526 1.00 86.06 280 MET A CA 1
ATOM 2216 C C . MET A 1 280 ? 14.374 -19.807 19.394 1.00 86.06 280 MET A C 1
ATOM 2218 O O . MET A 1 280 ? 14.365 -20.516 20.396 1.00 86.06 280 MET A O 1
ATOM 2222 N N . ASP A 1 281 ? 14.746 -20.270 18.202 1.00 80.38 281 ASP A N 1
ATOM 2223 C CA . ASP A 1 281 ? 15.097 -21.672 17.962 1.00 80.38 281 ASP A CA 1
ATOM 2224 C C . ASP A 1 281 ? 16.622 -21.929 18.016 1.00 80.38 281 ASP A C 1
ATOM 2226 O O . ASP A 1 281 ? 17.077 -23.068 18.200 1.00 80.38 281 ASP A O 1
ATOM 2230 N N . ALA A 1 282 ? 17.442 -20.875 17.904 1.00 76.38 282 ALA A N 1
ATOM 2231 C CA . ALA A 1 282 ? 18.895 -21.003 17.826 1.00 76.38 282 ALA A CA 1
ATOM 2232 C C . ALA A 1 282 ? 19.589 -21.305 19.165 1.00 76.38 282 ALA A C 1
ATOM 2234 O O . ALA A 1 282 ? 20.708 -21.843 19.169 1.00 76.38 282 ALA A O 1
ATOM 2235 N N . ALA A 1 283 ? 18.973 -20.959 20.299 1.00 72.75 283 ALA A N 1
ATOM 2236 C CA . ALA A 1 283 ? 19.532 -21.190 21.627 1.00 72.75 283 ALA A CA 1
ATOM 2237 C C . ALA A 1 283 ? 18.446 -21.461 22.680 1.00 72.75 283 ALA A C 1
ATOM 2239 O O . ALA A 1 283 ? 17.737 -20.545 23.079 1.00 72.75 283 ALA A O 1
ATOM 2240 N N . ASP A 1 284 ? 18.425 -22.699 23.187 1.00 70.25 284 ASP A N 1
ATOM 2241 C CA . ASP A 1 284 ? 17.731 -23.116 24.419 1.00 70.25 284 ASP A CA 1
ATOM 2242 C C . ASP A 1 284 ? 18.189 -22.197 25.575 1.00 70.25 284 ASP A C 1
ATOM 2244 O O . ASP A 1 284 ? 19.343 -22.292 26.017 1.00 70.25 284 ASP A O 1
ATOM 2248 N N . ASP A 1 285 ? 17.327 -21.257 25.979 1.00 72.62 285 ASP A N 1
ATOM 2249 C CA . ASP A 1 285 ? 17.555 -20.195 26.974 1.00 72.62 285 ASP A CA 1
ATOM 2250 C C . ASP A 1 285 ? 18.695 -19.193 26.654 1.00 72.62 285 ASP A C 1
ATOM 2252 O O . ASP A 1 285 ? 19.659 -19.037 27.412 1.00 72.62 285 ASP A O 1
ATOM 2256 N N . GLY A 1 286 ? 18.601 -18.485 25.520 1.00 90.00 286 GLY A N 1
ATOM 2257 C CA . GLY A 1 286 ? 19.546 -17.433 25.103 1.00 90.00 286 GLY A CA 1
ATOM 2258 C C . GLY A 1 286 ? 19.407 -16.064 25.804 1.00 90.00 286 GLY A C 1
ATOM 2259 O O . GLY A 1 286 ? 18.759 -15.897 26.838 1.00 90.00 286 GLY A O 1
ATOM 2260 N N . VAL A 1 287 ? 19.997 -15.018 25.208 1.00 95.94 287 VAL A N 1
ATOM 2261 C CA . VAL A 1 287 ? 19.996 -13.652 25.771 1.00 95.94 287 VAL A CA 1
ATOM 2262 C C . VAL A 1 287 ? 18.593 -13.066 25.908 1.00 95.94 287 VAL A C 1
ATOM 2264 O O . VAL A 1 287 ? 18.348 -12.316 26.852 1.00 95.94 287 VAL A O 1
ATOM 2267 N N . LEU A 1 288 ? 17.668 -13.427 25.014 1.00 95.12 288 LEU A N 1
ATOM 2268 C CA . LEU A 1 288 ? 16.259 -13.052 25.112 1.00 95.12 288 LEU A CA 1
ATOM 2269 C C . LEU A 1 288 ? 15.632 -13.582 26.409 1.00 95.12 288 LEU A C 1
ATOM 2271 O O . LEU A 1 288 ? 15.008 -12.815 27.151 1.00 95.12 288 LEU A O 1
ATOM 2275 N N . HIS A 1 289 ? 15.859 -14.864 26.709 1.00 93.75 289 HIS A N 1
ATOM 2276 C CA . HIS A 1 289 ? 15.354 -15.510 27.917 1.00 93.75 289 HIS A CA 1
ATOM 2277 C C . HIS A 1 289 ? 15.963 -14.889 29.170 1.00 93.75 289 HIS A C 1
ATOM 2279 O O . HIS A 1 289 ? 15.227 -14.414 30.039 1.00 93.75 289 HIS A O 1
ATOM 2285 N N . SER A 1 290 ? 17.294 -14.739 29.220 1.00 95.25 290 SER A N 1
ATOM 2286 C CA . SER A 1 290 ? 17.956 -14.063 30.342 1.00 95.25 290 SER A CA 1
ATOM 2287 C C . SER A 1 290 ? 17.396 -12.651 30.560 1.00 95.25 290 SER A C 1
ATOM 2289 O O . SER A 1 290 ? 17.081 -12.275 31.689 1.00 95.25 290 SER A O 1
ATOM 2291 N N . MET A 1 291 ? 17.216 -11.867 29.492 1.00 96.75 291 MET A N 1
ATOM 2292 C CA . MET A 1 291 ? 16.753 -10.479 29.569 1.00 96.75 291 MET A CA 1
ATOM 2293 C C . MET A 1 291 ? 15.331 -10.356 30.149 1.00 96.75 291 MET A C 1
ATOM 2295 O O . MET A 1 291 ? 15.058 -9.441 30.939 1.00 96.75 291 MET A O 1
ATOM 2299 N N . LEU A 1 292 ? 14.429 -11.281 29.804 1.00 96.94 292 LEU A N 1
ATOM 2300 C CA . LEU A 1 292 ? 13.024 -11.237 30.220 1.00 96.94 292 LEU A CA 1
ATOM 2301 C C . LEU A 1 292 ? 12.722 -12.044 31.487 1.00 96.94 292 LEU A C 1
ATOM 2303 O O . LEU A 1 292 ? 11.925 -11.577 32.306 1.00 96.94 292 LEU A O 1
ATOM 2307 N N . PHE A 1 293 ? 13.380 -13.180 31.714 1.00 95.94 293 PHE A N 1
ATOM 2308 C CA . PHE A 1 293 ? 12.918 -14.190 32.672 1.00 95.94 293 PHE A CA 1
ATOM 2309 C C . PHE A 1 293 ? 13.905 -14.539 33.788 1.00 95.94 293 PHE A C 1
ATOM 2311 O O . PHE A 1 293 ? 13.452 -15.019 34.827 1.00 95.94 293 PHE A O 1
ATOM 2318 N N . HIS A 1 294 ? 15.202 -14.217 33.665 1.00 94.25 294 HIS A N 1
ATOM 2319 C CA . HIS A 1 294 ? 16.226 -14.557 34.673 1.00 94.25 294 HIS A CA 1
ATOM 2320 C C . HIS A 1 294 ? 15.842 -14.178 36.118 1.00 94.25 294 HIS A C 1
ATOM 2322 O O . HIS A 1 294 ? 16.108 -14.908 37.076 1.00 94.25 294 HIS A O 1
ATOM 2328 N N . SER A 1 295 ? 15.219 -13.011 36.279 1.00 96.00 295 SER A N 1
ATOM 2329 C CA . SER A 1 295 ? 14.945 -12.377 37.568 1.00 96.00 295 SER A CA 1
ATOM 2330 C C . SER A 1 295 ? 13.584 -11.688 37.547 1.00 96.00 295 SER A C 1
ATOM 2332 O O . SER A 1 295 ? 13.168 -11.138 36.524 1.00 96.00 295 SER A O 1
ATOM 2334 N N . ASP A 1 296 ? 12.890 -11.686 38.687 1.00 95.19 296 ASP A N 1
ATOM 2335 C CA . ASP A 1 296 ? 11.614 -10.983 38.867 1.00 95.19 296 ASP A CA 1
ATOM 2336 C C . ASP A 1 296 ? 11.784 -9.473 39.107 1.00 95.19 296 ASP A C 1
ATOM 2338 O O . ASP A 1 296 ? 10.796 -8.736 39.103 1.00 95.19 296 ASP A O 1
ATOM 2342 N N . THR A 1 297 ? 13.022 -8.995 39.288 1.00 93.12 297 THR A N 1
ATOM 2343 C CA . THR A 1 297 ? 13.324 -7.570 39.509 1.00 93.12 297 THR A CA 1
ATOM 2344 C C . THR A 1 297 ? 14.365 -6.980 38.564 1.00 93.12 297 THR A C 1
ATOM 2346 O O . THR A 1 297 ? 14.323 -5.777 38.314 1.00 93.12 297 THR A O 1
ATOM 2349 N N . GLU A 1 298 ? 15.295 -7.790 38.054 1.00 97.25 298 GLU A N 1
ATOM 2350 C CA . GLU A 1 298 ? 16.420 -7.308 37.240 1.00 97.25 298 GLU A CA 1
ATOM 2351 C C . GLU A 1 298 ? 16.112 -7.374 35.734 1.00 97.25 298 GLU A C 1
ATOM 2353 O O . GLU A 1 298 ? 15.244 -8.119 35.272 1.00 97.25 298 GLU A O 1
ATOM 2358 N N . LEU A 1 299 ? 16.885 -6.615 34.959 1.00 97.88 299 LEU A N 1
ATOM 2359 C CA . LEU A 1 299 ? 16.859 -6.550 33.497 1.00 97.88 299 LEU A CA 1
ATOM 2360 C C . LEU A 1 299 ? 15.564 -5.947 32.934 1.00 97.88 299 LEU A C 1
ATOM 2362 O O . LEU A 1 299 ? 15.091 -4.935 33.460 1.00 97.88 299 LEU A O 1
ATOM 2366 N N . ALA A 1 300 ? 15.032 -6.487 31.835 1.00 98.06 300 ALA A N 1
ATOM 2367 C CA . ALA A 1 300 ? 14.010 -5.810 31.047 1.00 98.06 300 ALA A CA 1
ATOM 2368 C C . ALA A 1 300 ? 12.585 -6.294 31.340 1.00 98.06 300 ALA A C 1
ATOM 2370 O O . ALA A 1 300 ? 12.368 -7.450 31.703 1.00 98.06 300 ALA A O 1
ATOM 2371 N N . PHE A 1 301 ? 11.596 -5.419 31.144 1.00 98.06 301 PHE A N 1
ATOM 2372 C CA . PHE A 1 301 ? 10.182 -5.813 31.073 1.00 98.06 301 PHE A CA 1
ATOM 2373 C C . PHE A 1 301 ? 9.704 -6.052 29.632 1.00 98.06 301 PHE A C 1
ATOM 2375 O O . PHE A 1 301 ? 8.655 -6.662 29.436 1.00 98.06 301 PHE A O 1
ATOM 2382 N N . ALA A 1 302 ? 10.438 -5.555 28.635 1.00 98.38 302 ALA A N 1
ATOM 2383 C CA . ALA A 1 302 ? 10.174 -5.788 27.221 1.00 98.38 302 ALA A CA 1
ATOM 2384 C C . ALA A 1 302 ? 11.426 -5.503 26.377 1.00 98.38 302 ALA A C 1
ATOM 2386 O O . ALA A 1 302 ? 12.237 -4.636 26.729 1.00 98.38 302 ALA A O 1
ATOM 2387 N N . CYS A 1 303 ? 11.534 -6.205 25.252 1.00 97.88 303 CYS A N 1
ATOM 2388 C CA . CYS A 1 303 ? 12.621 -6.100 24.288 1.00 97.88 303 CYS A CA 1
ATOM 2389 C C . CYS A 1 303 ? 12.063 -5.913 22.870 1.00 97.88 303 CYS A C 1
ATOM 2391 O O . CYS A 1 303 ? 11.025 -6.478 22.533 1.00 97.88 303 CYS A O 1
ATOM 2393 N N . VAL A 1 304 ? 12.758 -5.156 22.024 1.00 98.19 304 VAL A N 1
ATOM 2394 C CA . VAL A 1 304 ? 12.582 -5.214 20.563 1.00 98.19 304 VAL A CA 1
ATOM 2395 C C . VAL A 1 304 ? 13.900 -5.668 19.967 1.00 98.19 304 VAL A C 1
ATOM 2397 O O . VAL A 1 304 ? 14.885 -4.935 20.068 1.00 98.19 304 VAL A O 1
ATOM 2400 N N . TYR A 1 305 ? 13.898 -6.878 19.409 1.00 97.38 305 TYR A N 1
ATOM 2401 C CA . TYR A 1 305 ? 15.076 -7.615 18.949 1.00 97.38 305 TYR A CA 1
ATOM 2402 C C . TYR A 1 305 ? 14.830 -8.217 17.566 1.00 97.38 305 TYR A C 1
ATOM 2404 O O . TYR A 1 305 ? 13.685 -8.436 17.167 1.00 97.38 305 TYR A O 1
ATOM 2412 N N . ASN A 1 306 ? 15.916 -8.493 16.843 1.00 95.81 306 ASN A N 1
ATOM 2413 C CA . ASN A 1 306 ? 15.848 -9.204 15.572 1.00 95.81 306 ASN A CA 1
ATOM 2414 C C . ASN A 1 306 ? 15.960 -10.713 15.804 1.00 95.81 306 ASN A C 1
ATOM 2416 O O . ASN A 1 306 ? 16.884 -11.163 16.487 1.00 95.81 306 ASN A O 1
ATOM 2420 N N . THR A 1 307 ? 15.052 -11.477 15.201 1.00 94.56 307 THR A N 1
ATOM 2421 C CA . THR A 1 307 ? 15.173 -12.937 15.061 1.00 94.56 307 THR A CA 1
ATOM 2422 C C . THR A 1 307 ? 16.201 -13.317 13.987 1.00 94.56 307 THR A C 1
ATOM 2424 O O . THR A 1 307 ? 16.859 -14.336 14.120 1.00 94.56 307 THR A O 1
ATOM 2427 N N . GLY A 1 308 ? 16.407 -12.463 12.973 1.00 94.00 308 GLY A N 1
ATOM 2428 C CA . GLY A 1 308 ? 17.424 -12.608 11.915 1.00 94.00 308 GLY A CA 1
ATOM 2429 C C . GLY A 1 308 ? 18.590 -11.615 12.040 1.00 94.00 308 GLY A C 1
ATOM 2430 O O . GLY A 1 308 ? 18.932 -11.158 13.137 1.00 94.00 308 GLY A O 1
ATOM 2431 N N . TYR A 1 309 ? 19.196 -11.205 10.920 1.00 94.00 309 TYR A N 1
ATOM 2432 C CA . TYR A 1 309 ? 20.296 -10.239 10.933 1.00 94.00 309 TYR A CA 1
ATOM 2433 C C . TYR A 1 309 ? 19.847 -8.815 11.280 1.00 94.00 309 TYR A C 1
ATOM 2435 O O . TYR A 1 309 ? 18.808 -8.304 10.863 1.00 94.00 309 TYR A O 1
ATOM 2443 N N . GLY A 1 310 ? 20.726 -8.130 12.011 1.00 93.38 310 GLY A N 1
ATOM 2444 C CA . GLY A 1 310 ? 20.709 -6.687 12.185 1.00 93.38 310 GLY A CA 1
ATOM 2445 C C . GLY A 1 310 ? 21.537 -6.003 11.105 1.00 93.38 310 GLY A C 1
ATOM 2446 O O . GLY A 1 310 ? 22.709 -6.333 10.910 1.00 93.38 310 GLY A O 1
ATOM 2447 N N . TRP A 1 311 ? 20.961 -5.015 10.424 1.00 93.44 311 TRP A N 1
ATOM 2448 C CA . TRP A 1 311 ? 21.590 -4.354 9.284 1.00 93.44 311 TRP A CA 1
ATOM 2449 C C . TRP A 1 311 ? 22.008 -2.923 9.595 1.00 93.44 311 TRP A C 1
ATOM 2451 O O . TRP A 1 311 ? 21.194 -2.032 9.855 1.00 93.44 311 TRP A O 1
ATOM 2461 N N . GLY A 1 312 ? 23.311 -2.688 9.482 1.00 92.12 312 GLY A N 1
ATOM 2462 C CA . GLY A 1 312 ? 23.900 -1.356 9.440 1.00 92.12 312 GLY A CA 1
ATOM 2463 C C . GLY A 1 312 ? 24.424 -0.994 8.055 1.00 92.12 312 GLY A C 1
ATOM 2464 O O . GLY A 1 312 ? 24.241 -1.719 7.080 1.00 92.12 312 GLY A O 1
ATOM 2465 N N . ASN A 1 313 ? 25.088 0.150 7.975 1.00 92.94 313 ASN A N 1
ATOM 2466 C CA . ASN A 1 313 ? 25.679 0.677 6.754 1.00 92.94 313 ASN A CA 1
ATOM 2467 C C . ASN A 1 313 ? 27.102 1.173 7.038 1.00 92.94 313 ASN A C 1
ATOM 2469 O O . ASN A 1 313 ? 27.413 1.677 8.116 1.00 92.94 313 ASN A O 1
ATOM 2473 N N . TRP A 1 314 ? 28.000 0.982 6.072 1.00 92.56 314 TRP A N 1
ATOM 2474 C CA . TRP A 1 314 ? 29.425 1.218 6.277 1.00 92.56 314 TRP A CA 1
ATOM 2475 C C . TRP A 1 314 ? 29.796 2.702 6.405 1.00 92.56 314 TRP A C 1
ATOM 2477 O O . TRP A 1 314 ? 30.797 3.025 7.052 1.00 92.56 314 TRP A O 1
ATOM 2487 N N . TYR A 1 315 ? 29.035 3.596 5.767 1.00 92.94 315 TYR A N 1
ATOM 2488 C CA . TYR A 1 315 ? 29.404 5.002 5.559 1.00 92.94 315 TYR A CA 1
ATOM 2489 C C . TYR A 1 315 ? 28.358 6.012 6.042 1.00 92.94 315 TYR A C 1
ATOM 2491 O O . TYR A 1 315 ? 28.682 7.197 6.153 1.00 92.94 315 TYR A O 1
ATOM 2499 N N . SER A 1 316 ? 27.131 5.572 6.312 1.00 95.00 316 SER A N 1
ATOM 2500 C CA . SER A 1 316 ? 26.032 6.427 6.759 1.00 95.00 316 SER A CA 1
ATOM 2501 C C . SER A 1 316 ? 25.063 5.672 7.665 1.00 95.00 316 SER A C 1
ATOM 2503 O O . SER A 1 316 ? 25.181 4.462 7.832 1.00 95.00 316 SER A O 1
ATOM 2505 N N . THR A 1 317 ? 24.065 6.371 8.209 1.00 96.12 317 THR A N 1
ATOM 2506 C CA . THR A 1 317 ? 22.964 5.742 8.957 1.00 96.12 317 THR A CA 1
ATOM 2507 C C . THR A 1 317 ? 21.806 5.269 8.072 1.00 96.12 317 THR A C 1
ATOM 2509 O O . THR A 1 317 ? 20.753 4.905 8.594 1.00 96.12 317 THR A O 1
ATOM 2512 N N . ASN A 1 318 ? 21.969 5.273 6.741 1.00 95.25 318 ASN A N 1
ATOM 2513 C CA . ASN A 1 318 ? 20.983 4.723 5.809 1.00 95.25 318 ASN A CA 1
ATOM 2514 C C . ASN A 1 318 ? 21.012 3.185 5.849 1.00 95.25 318 ASN A C 1
ATOM 2516 O O . ASN A 1 318 ? 21.649 2.534 5.016 1.00 95.25 318 ASN A O 1
ATOM 2520 N N . SER A 1 319 ? 20.360 2.611 6.859 1.00 94.62 319 SER A N 1
ATOM 2521 C CA . SER A 1 319 ? 20.158 1.170 7.000 1.00 94.62 319 SER A CA 1
ATOM 2522 C C . SER A 1 319 ? 18.743 0.849 7.480 1.00 94.62 319 SER A C 1
ATOM 2524 O O . SER A 1 319 ? 18.085 1.669 8.129 1.00 94.62 319 SER A O 1
ATOM 2526 N N . SER A 1 320 ? 18.276 -0.361 7.171 1.00 95.88 320 SER A N 1
ATOM 2527 C CA . SER A 1 320 ? 16.921 -0.802 7.507 1.00 95.88 320 SER A CA 1
ATOM 2528 C C . SER A 1 320 ? 16.680 -0.853 9.015 1.00 95.88 320 SER A C 1
ATOM 2530 O O . SER A 1 320 ? 15.668 -0.327 9.475 1.00 95.88 320 SER A O 1
ATOM 2532 N N . SER A 1 321 ? 17.618 -1.388 9.802 1.00 96.31 321 SER A N 1
ATOM 2533 C CA . SER A 1 321 ? 17.479 -1.447 11.264 1.00 96.31 321 SER A CA 1
ATOM 2534 C C . SER A 1 321 ? 17.508 -0.068 11.923 1.00 96.31 321 SER A C 1
ATOM 2536 O O . SER A 1 321 ? 16.705 0.208 12.814 1.00 96.31 321 SER A O 1
ATOM 2538 N N . ALA A 1 322 ? 18.379 0.832 11.452 1.00 97.12 322 ALA A N 1
ATOM 2539 C CA . ALA A 1 322 ? 18.449 2.193 11.974 1.00 97.12 322 ALA A CA 1
ATOM 2540 C C . ALA A 1 322 ? 17.154 2.963 11.689 1.00 97.12 322 ALA A C 1
ATOM 2542 O O . ALA A 1 322 ? 16.634 3.652 12.569 1.00 97.12 322 ALA A O 1
ATOM 2543 N N . LEU A 1 323 ? 16.594 2.822 10.479 1.00 97.94 323 LEU A N 1
ATOM 2544 C CA . LEU A 1 323 ? 15.314 3.441 10.144 1.00 97.94 323 LEU A CA 1
ATOM 2545 C C . LEU A 1 323 ? 14.171 2.874 10.993 1.00 97.94 323 LEU A C 1
ATOM 2547 O O . LEU A 1 323 ? 13.360 3.653 11.488 1.00 97.94 323 LEU A O 1
ATOM 2551 N N . GLN A 1 324 ? 14.119 1.556 11.201 1.00 97.75 324 GLN A N 1
ATOM 2552 C CA . GLN A 1 324 ? 13.086 0.921 12.021 1.00 97.75 324 GLN A CA 1
ATOM 2553 C C . GLN A 1 324 ? 13.112 1.461 13.463 1.00 97.75 324 GLN A C 1
ATOM 2555 O O . GLN A 1 324 ? 12.092 1.952 13.957 1.00 97.75 324 GLN A O 1
ATOM 2560 N N . GLN A 1 325 ? 14.288 1.493 14.104 1.00 98.25 325 GLN A N 1
ATOM 2561 C CA . GLN A 1 325 ? 14.433 2.021 15.463 1.00 98.25 325 GLN A CA 1
ATOM 2562 C C . GLN A 1 325 ? 14.143 3.531 15.528 1.00 98.25 325 GLN A C 1
ATOM 2564 O O . GLN A 1 325 ? 13.522 4.013 16.481 1.00 98.25 325 GLN A O 1
ATOM 2569 N N . LYS A 1 326 ? 14.512 4.297 14.494 1.00 98.44 326 LYS A N 1
ATOM 2570 C CA . LYS A 1 326 ? 14.139 5.713 14.385 1.00 98.44 326 LYS A CA 1
ATOM 2571 C C . LYS A 1 326 ? 12.628 5.903 14.270 1.00 98.44 326 LYS A C 1
ATOM 2573 O O . LYS A 1 326 ? 12.081 6.780 14.933 1.00 98.44 326 LYS A O 1
ATOM 2578 N N . LEU A 1 327 ? 11.938 5.098 13.467 1.00 98.50 327 LEU A N 1
ATOM 2579 C CA . LEU A 1 327 ? 10.481 5.164 13.326 1.00 98.50 327 LEU A CA 1
ATOM 2580 C C . LEU A 1 327 ? 9.766 4.821 14.636 1.00 98.50 327 LEU A C 1
ATOM 2582 O O . LEU A 1 327 ? 8.726 5.415 14.921 1.00 98.50 327 LEU A O 1
ATOM 2586 N N . PHE A 1 328 ? 10.351 3.947 15.460 1.00 98.38 328 PHE A N 1
ATOM 2587 C CA . PHE A 1 328 ? 9.867 3.672 16.812 1.00 98.38 328 PHE A CA 1
ATOM 2588 C C . PHE A 1 328 ? 9.861 4.953 17.666 1.00 98.38 328 PHE A C 1
ATOM 2590 O O . PHE A 1 328 ? 8.835 5.336 18.234 1.00 98.38 328 PHE A O 1
ATOM 2597 N N . VAL A 1 329 ? 11.000 5.657 17.717 1.00 98.31 329 VAL A N 1
ATOM 2598 C CA . VAL A 1 329 ? 11.149 6.916 18.471 1.00 98.31 329 VAL A CA 1
ATOM 2599 C C . VAL A 1 329 ? 10.298 8.038 17.875 1.00 98.31 329 VAL A C 1
ATOM 2601 O O . VAL A 1 329 ? 9.655 8.781 18.618 1.00 98.31 329 VAL A O 1
ATOM 2604 N N . ASP A 1 330 ? 10.257 8.161 16.549 1.00 98.50 330 ASP A N 1
ATOM 2605 C CA . ASP A 1 330 ? 9.463 9.178 15.863 1.00 98.50 330 ASP A CA 1
ATOM 2606 C C . ASP A 1 330 ? 7.969 8.985 16.119 1.00 98.50 330 ASP A C 1
ATOM 2608 O O . ASP A 1 330 ? 7.310 9.953 16.478 1.00 98.50 330 ASP A O 1
ATOM 2612 N N . TYR A 1 331 ? 7.422 7.770 16.016 1.00 97.50 331 TYR A N 1
ATOM 2613 C CA . TYR A 1 331 ? 6.006 7.536 16.312 1.00 97.50 331 TYR A CA 1
ATOM 2614 C C . TYR A 1 331 ? 5.653 7.949 17.741 1.00 97.50 331 TYR A C 1
ATOM 2616 O O . TYR A 1 331 ? 4.665 8.656 17.963 1.00 97.50 331 TYR A O 1
ATOM 2624 N N . MET A 1 332 ? 6.490 7.548 18.702 1.00 95.50 332 MET A N 1
ATOM 2625 C CA . MET A 1 332 ? 6.337 7.940 20.096 1.00 95.50 332 MET A CA 1
ATOM 2626 C C . MET A 1 332 ? 6.334 9.476 20.208 1.00 95.50 332 MET A C 1
ATOM 2628 O O . MET A 1 332 ? 5.348 10.088 20.608 1.00 95.50 332 MET A O 1
ATOM 2632 N N . LEU A 1 333 ? 7.383 10.159 19.767 1.00 95.38 333 LEU A N 1
ATOM 2633 C CA . LEU A 1 333 ? 7.550 11.585 20.062 1.00 95.38 333 LEU A CA 1
ATOM 2634 C C . LEU A 1 333 ? 6.767 12.528 19.130 1.00 95.38 333 LEU A C 1
ATOM 2636 O O . LEU A 1 333 ? 6.527 13.687 19.482 1.00 95.38 333 LEU A O 1
ATOM 2640 N N . ASN A 1 334 ? 6.317 12.049 17.971 1.00 93.81 334 ASN A N 1
ATOM 2641 C CA . ASN A 1 334 ? 5.501 12.795 17.023 1.00 93.81 334 ASN A CA 1
ATOM 2642 C C . ASN A 1 334 ? 4.008 12.569 17.298 1.00 93.81 334 ASN A C 1
ATOM 2644 O O . ASN A 1 334 ? 3.356 11.709 16.704 1.00 93.81 334 ASN A O 1
ATOM 2648 N N . THR A 1 335 ? 3.431 13.396 18.172 1.00 85.44 335 THR A N 1
ATOM 2649 C CA . THR A 1 335 ? 2.019 13.280 18.583 1.00 85.44 335 THR A CA 1
ATOM 2650 C C . THR A 1 335 ? 1.016 13.493 17.451 1.00 85.44 335 THR A C 1
ATOM 2652 O O . THR A 1 335 ? -0.139 13.100 17.592 1.00 85.44 335 THR A O 1
ATOM 2655 N N . SER A 1 336 ? 1.431 14.059 16.312 1.00 83.50 336 SER A N 1
ATOM 2656 C CA . SER A 1 336 ? 0.581 14.116 15.116 1.00 83.50 336 SER A CA 1
ATOM 2657 C C . SER A 1 336 ? 0.428 12.756 14.425 1.00 83.50 336 SER A C 1
ATOM 2659 O O . SER A 1 336 ? -0.586 12.529 13.771 1.00 83.50 336 SER A O 1
ATOM 2661 N N . LYS A 1 337 ? 1.403 11.852 14.605 1.00 87.56 337 LYS A N 1
ATOM 2662 C CA . LYS A 1 337 ? 1.390 10.474 14.095 1.00 87.56 337 LYS A CA 1
ATOM 2663 C C . LYS A 1 337 ? 0.776 9.512 15.104 1.00 87.56 337 LYS A C 1
ATOM 2665 O O . LYS A 1 337 ? -0.160 8.796 14.769 1.00 87.56 337 LYS A O 1
ATOM 2670 N N . SER A 1 338 ? 1.251 9.534 16.351 1.00 87.56 338 SER A N 1
ATOM 2671 C CA . SER A 1 338 ? 0.690 8.675 17.401 1.00 87.56 338 SER A CA 1
ATOM 2672 C C . SER A 1 338 ? -0.701 9.111 17.846 1.00 87.56 338 SER A C 1
ATOM 2674 O O . SER A 1 338 ? -1.422 8.314 18.426 1.00 87.56 338 SER A O 1
ATOM 2676 N N . GLY A 1 339 ? -1.118 10.357 17.614 1.00 74.19 339 GLY A N 1
ATOM 2677 C CA . GLY A 1 339 ? -2.364 10.888 18.176 1.00 74.19 339 GLY A CA 1
ATOM 2678 C C . GLY A 1 339 ? -2.286 11.150 19.686 1.00 74.19 339 GLY A C 1
ATOM 2679 O O . GLY A 1 339 ? -3.319 11.355 20.319 1.00 74.19 339 GLY A O 1
ATOM 2680 N N . GLY A 1 340 ? -1.078 11.136 20.266 1.00 78.25 340 GLY A N 1
ATOM 2681 C CA . GLY A 1 340 ? -0.824 11.451 21.671 1.00 78.25 340 GLY A CA 1
ATOM 2682 C C . GLY A 1 340 ? -0.107 10.353 22.458 1.00 78.25 340 GLY A C 1
ATOM 2683 O O . GLY A 1 340 ? 0.005 9.213 22.011 1.00 78.25 340 GLY A O 1
ATOM 2684 N N . THR A 1 341 ? 0.330 10.698 23.675 1.00 83.06 341 THR A N 1
ATOM 2685 C CA . THR A 1 341 ? 1.079 9.801 24.580 1.00 83.06 341 THR A CA 1
ATOM 2686 C C . THR A 1 341 ? 0.336 8.519 24.938 1.00 83.06 341 THR A C 1
ATOM 2688 O O . THR A 1 341 ? 0.957 7.516 25.252 1.00 83.06 341 THR A O 1
ATOM 2691 N N . MET A 1 342 ? -0.994 8.518 24.847 1.00 78.31 342 MET A N 1
ATOM 2692 C CA . MET A 1 342 ? -1.834 7.358 25.157 1.00 78.31 342 MET A CA 1
ATOM 2693 C C . MET A 1 342 ? -1.736 6.218 24.140 1.00 78.31 342 MET A C 1
ATOM 2695 O O . MET A 1 342 ? -2.160 5.108 24.449 1.00 78.31 342 MET A O 1
ATOM 2699 N N . ASN A 1 343 ? -1.182 6.480 22.955 1.00 85.75 343 ASN A N 1
ATOM 2700 C CA . ASN A 1 343 ? -0.956 5.468 21.925 1.00 85.75 343 ASN A CA 1
ATOM 2701 C C . ASN A 1 343 ? 0.501 4.984 21.897 1.00 85.75 343 ASN A C 1
ATOM 2703 O O . ASN A 1 343 ? 0.876 4.255 20.984 1.00 85.75 343 ASN A O 1
ATOM 2707 N N . TRP A 1 344 ? 1.320 5.332 22.897 1.00 93.44 344 TRP A N 1
ATOM 2708 C CA . TRP A 1 344 ? 2.690 4.824 23.062 1.00 93.44 344 TRP A CA 1
ATOM 2709 C C . TRP A 1 344 ? 2.714 3.370 23.557 1.00 93.44 344 TRP A C 1
ATOM 2711 O O . TRP A 1 344 ? 3.486 3.004 24.438 1.00 93.44 344 TRP A O 1
ATOM 2721 N N . GLN A 1 345 ? 1.816 2.543 23.035 1.00 94.88 345 GLN A N 1
ATOM 2722 C CA . GLN A 1 345 ? 1.714 1.131 23.369 1.00 94.88 345 GLN A CA 1
ATOM 2723 C C . GLN A 1 345 ? 2.662 0.353 22.470 1.00 94.88 345 GLN A C 1
ATOM 2725 O O . GLN A 1 345 ? 2.632 0.548 21.254 1.00 94.88 345 GLN A O 1
ATOM 2730 N N . LEU A 1 346 ? 3.491 -0.513 23.050 1.00 97.88 346 LEU A N 1
ATOM 2731 C CA . LEU A 1 346 ? 4.597 -1.160 22.337 1.00 97.88 346 LEU A CA 1
ATOM 2732 C C . LEU A 1 346 ? 4.167 -1.814 21.013 1.00 97.88 346 LEU A C 1
ATOM 2734 O O . LEU A 1 346 ? 4.822 -1.605 19.994 1.00 97.88 346 LEU A O 1
ATOM 2738 N N . GLY A 1 347 ? 3.031 -2.517 20.989 1.00 97.19 347 GLY A N 1
ATOM 2739 C CA . GLY A 1 347 ? 2.521 -3.171 19.781 1.00 97.19 347 GLY A CA 1
ATOM 2740 C C . GLY A 1 347 ? 2.068 -2.190 18.695 1.00 97.19 347 GLY A C 1
ATOM 2741 O O . GLY A 1 347 ? 2.297 -2.438 17.515 1.00 97.19 347 GLY A O 1
ATOM 2742 N N . ARG A 1 348 ? 1.493 -1.037 19.075 1.00 96.00 348 ARG A N 1
ATOM 2743 C CA . ARG A 1 348 ? 1.123 0.033 18.125 1.00 96.00 348 ARG A CA 1
ATOM 2744 C C . ARG A 1 348 ? 2.350 0.667 17.495 1.00 96.00 348 ARG A C 1
ATOM 2746 O O . ARG A 1 348 ? 2.363 0.914 16.292 1.00 96.00 348 ARG A O 1
ATOM 2753 N N . ILE A 1 349 ? 3.365 0.934 18.318 1.00 97.62 349 ILE A N 1
ATOM 2754 C CA . ILE A 1 349 ? 4.631 1.492 17.850 1.00 97.62 349 ILE A CA 1
ATOM 2755 C C . ILE A 1 349 ? 5.263 0.507 16.862 1.00 97.62 349 ILE A C 1
ATOM 2757 O O . ILE A 1 349 ? 5.611 0.903 15.752 1.00 97.62 349 ILE A O 1
ATOM 2761 N N . GLN A 1 350 ? 5.343 -0.777 17.231 1.00 96.88 350 GLN A N 1
ATOM 2762 C CA . GLN A 1 350 ? 5.986 -1.792 16.401 1.00 96.88 350 GLN A CA 1
ATOM 2763 C C . GLN A 1 350 ? 5.263 -2.010 15.069 1.00 96.88 350 GLN A C 1
ATOM 2765 O O . GLN A 1 350 ? 5.926 -2.006 14.032 1.00 96.88 350 GLN A O 1
ATOM 2770 N N . ALA A 1 351 ? 3.932 -2.116 15.067 1.00 96.50 351 ALA A N 1
ATOM 2771 C CA . ALA A 1 351 ? 3.148 -2.199 13.832 1.00 96.50 351 ALA A CA 1
ATOM 2772 C C . ALA A 1 351 ? 3.393 -0.981 12.926 1.00 96.50 351 ALA A C 1
ATOM 2774 O O . ALA A 1 351 ? 3.771 -1.136 11.766 1.00 96.50 351 ALA A O 1
ATOM 2775 N N . TYR A 1 352 ? 3.325 0.237 13.484 1.00 96.69 352 TYR A N 1
ATOM 2776 C CA . TYR A 1 352 ? 3.587 1.455 12.717 1.00 96.69 352 TYR A CA 1
ATOM 2777 C C . TYR A 1 352 ? 4.981 1.464 12.081 1.00 96.69 352 TYR A C 1
ATOM 2779 O O . TYR A 1 352 ? 5.121 1.909 10.943 1.00 96.69 352 TYR A O 1
ATOM 2787 N N . THR A 1 353 ? 6.022 0.999 12.785 1.00 96.62 353 THR A N 1
ATOM 2788 C CA . THR A 1 353 ? 7.376 0.985 12.205 1.00 96.62 353 THR A CA 1
ATOM 2789 C C . THR A 1 353 ? 7.444 0.153 10.925 1.00 96.62 353 THR A C 1
ATOM 2791 O O . THR A 1 353 ? 8.071 0.585 9.961 1.00 96.62 353 THR A O 1
ATOM 2794 N N . LYS A 1 354 ? 6.748 -0.989 10.889 1.00 94.06 354 LYS A N 1
ATOM 2795 C CA . LYS A 1 354 ? 6.708 -1.910 9.747 1.00 94.06 354 LYS A CA 1
ATOM 2796 C C . LYS A 1 354 ? 5.865 -1.336 8.613 1.00 94.06 354 LYS A C 1
ATOM 2798 O O . LYS A 1 354 ? 6.354 -1.229 7.490 1.00 94.06 354 LYS A O 1
ATOM 2803 N N . ASP A 1 355 ? 4.670 -0.838 8.929 1.00 94.56 355 ASP A N 1
ATOM 2804 C CA . ASP A 1 355 ? 3.778 -0.190 7.962 1.00 94.56 355 ASP A CA 1
ATOM 2805 C C . ASP A 1 355 ? 4.438 1.030 7.304 1.00 94.56 355 ASP A C 1
ATOM 2807 O O . ASP A 1 355 ? 4.333 1.244 6.096 1.00 94.56 355 ASP A O 1
ATOM 2811 N N . ALA A 1 356 ? 5.155 1.840 8.087 1.00 95.75 356 ALA A N 1
ATOM 2812 C CA . ALA A 1 356 ? 5.872 3.005 7.582 1.00 95.75 356 ALA A CA 1
ATOM 2813 C C . ALA A 1 356 ? 7.053 2.615 6.681 1.00 95.75 356 ALA A C 1
ATOM 2815 O O . ALA A 1 356 ? 7.418 3.385 5.795 1.00 95.75 356 ALA A O 1
ATOM 2816 N N . MET A 1 357 ? 7.631 1.427 6.871 1.00 95.62 357 MET A N 1
ATOM 2817 C CA . MET A 1 357 ? 8.674 0.871 6.008 1.00 95.62 357 MET A CA 1
ATOM 2818 C C . MET A 1 357 ? 8.118 0.162 4.769 1.00 95.62 357 MET A C 1
ATOM 2820 O O . MET A 1 357 ? 8.895 -0.205 3.897 1.00 95.62 357 MET A O 1
ATOM 2824 N N . ALA A 1 358 ? 6.798 0.043 4.605 1.00 92.31 358 ALA A N 1
ATOM 2825 C CA . ALA A 1 358 ? 6.190 -0.567 3.423 1.00 92.31 358 ALA A CA 1
ATOM 2826 C C . ALA A 1 358 ? 6.774 -0.100 2.066 1.00 92.31 358 ALA A C 1
ATOM 2828 O O . ALA A 1 358 ? 7.032 -0.946 1.206 1.00 92.31 358 ALA A O 1
ATOM 2829 N N . PRO A 1 359 ? 7.061 1.204 1.838 1.00 94.06 359 PRO A N 1
ATOM 2830 C CA . PRO A 1 359 ? 7.649 1.666 0.578 1.00 94.06 359 PRO A CA 1
ATOM 2831 C C . PRO A 1 359 ? 9.067 1.145 0.298 1.00 94.06 359 PRO A C 1
ATOM 2833 O O . PRO A 1 359 ? 9.542 1.288 -0.830 1.00 94.06 359 PRO A O 1
ATOM 2836 N N . THR A 1 360 ? 9.756 0.590 1.301 1.00 92.81 360 THR A N 1
ATOM 2837 C CA . THR A 1 360 ? 11.137 0.098 1.196 1.00 92.81 360 THR A CA 1
ATOM 2838 C C . THR A 1 360 ? 11.227 -1.410 0.974 1.00 92.81 360 THR A C 1
ATOM 2840 O O . THR A 1 360 ? 12.330 -1.928 0.832 1.00 92.81 360 THR A O 1
ATOM 2843 N N . ILE A 1 361 ? 10.094 -2.117 0.868 1.00 89.12 361 ILE A N 1
ATOM 2844 C CA . ILE A 1 361 ? 10.044 -3.585 0.754 1.00 89.12 361 ILE A CA 1
ATOM 2845 C C . ILE A 1 361 ? 10.908 -4.157 -0.389 1.00 89.12 361 ILE A C 1
ATOM 2847 O O . ILE A 1 361 ? 11.410 -5.271 -0.274 1.00 89.12 361 ILE A O 1
ATOM 2851 N N . ASN A 1 362 ? 11.129 -3.374 -1.454 1.00 86.75 362 ASN A N 1
ATOM 2852 C CA . ASN A 1 362 ? 11.940 -3.738 -2.624 1.00 86.75 362 ASN A CA 1
ATOM 2853 C C . ASN A 1 362 ? 13.245 -2.919 -2.744 1.00 86.75 362 ASN A C 1
ATOM 2855 O O . ASN A 1 362 ? 13.822 -2.829 -3.822 1.00 86.75 362 ASN A O 1
ATOM 2859 N N . TRP A 1 363 ? 13.717 -2.271 -1.673 1.00 87.25 363 TRP A N 1
ATOM 2860 C CA . TRP A 1 363 ? 14.983 -1.509 -1.676 1.00 87.25 363 TRP A CA 1
ATOM 2861 C C . TRP A 1 363 ? 16.226 -2.397 -1.480 1.00 87.25 363 TRP A C 1
ATOM 2863 O O . TRP A 1 363 ? 17.328 -1.896 -1.258 1.00 87.25 363 TRP A O 1
ATOM 2873 N N . GLY A 1 364 ? 16.048 -3.716 -1.551 1.00 84.06 364 GLY A N 1
ATOM 2874 C CA . GLY A 1 364 ? 17.055 -4.739 -1.290 1.00 84.06 364 GLY A CA 1
ATOM 2875 C C . GLY A 1 364 ? 16.645 -5.656 -0.138 1.00 84.06 364 GLY A C 1
ATOM 2876 O O . GLY A 1 364 ? 15.807 -5.301 0.694 1.00 84.06 364 GLY A O 1
ATOM 2877 N N . GLY A 1 365 ? 17.268 -6.832 -0.071 1.00 84.00 365 GLY A N 1
ATOM 2878 C CA . GLY A 1 365 ? 16.874 -7.902 0.849 1.00 84.00 365 GLY A CA 1
ATOM 2879 C C . GLY A 1 365 ? 16.822 -7.527 2.330 1.00 84.00 365 GLY A C 1
ATOM 2880 O O . GLY A 1 365 ? 15.923 -7.958 3.045 1.00 84.00 365 GLY A O 1
ATOM 2881 N N . SER A 1 366 ? 17.732 -6.657 2.780 1.00 91.44 366 SER A N 1
ATOM 2882 C CA . SER A 1 366 ? 17.848 -6.249 4.184 1.00 91.44 366 SER A CA 1
ATOM 2883 C C . SER A 1 366 ? 16.652 -5.426 4.671 1.00 91.44 366 SER A C 1
ATOM 2885 O O . SER A 1 366 ? 16.424 -5.312 5.873 1.00 91.44 366 SER A O 1
ATOM 2887 N N . TRP A 1 367 ? 15.907 -4.790 3.761 1.00 93.25 367 TRP A N 1
ATOM 2888 C CA . TRP A 1 367 ? 14.739 -3.976 4.107 1.00 93.25 367 TRP A CA 1
ATOM 2889 C C . TRP A 1 367 ? 13.511 -4.839 4.371 1.00 93.25 367 TRP A C 1
ATOM 2891 O O . TRP A 1 367 ? 12.829 -4.628 5.372 1.00 93.25 367 TRP A O 1
ATOM 2901 N N . ARG A 1 368 ? 13.281 -5.844 3.517 1.00 91.94 368 ARG A N 1
ATOM 2902 C CA . ARG A 1 368 ? 12.255 -6.872 3.729 1.00 91.94 368 ARG A CA 1
ATOM 2903 C C . ARG A 1 368 ? 12.504 -7.649 5.013 1.00 91.94 368 ARG A C 1
ATOM 2905 O O . ARG A 1 368 ? 11.586 -7.815 5.808 1.00 91.94 368 ARG A O 1
ATOM 2912 N N . GLU A 1 369 ? 13.745 -8.063 5.225 1.00 91.69 369 GLU A N 1
ATOM 2913 C CA . GLU A 1 369 ? 14.138 -8.826 6.403 1.00 91.69 369 GLU A CA 1
ATOM 2914 C C . GLU A 1 369 ? 13.757 -8.120 7.708 1.00 91.69 369 GLU A C 1
ATOM 2916 O O . GLU A 1 369 ? 13.058 -8.699 8.531 1.00 91.69 369 GLU A O 1
ATOM 2921 N N . ILE A 1 370 ? 14.120 -6.844 7.876 1.00 94.69 370 ILE A N 1
ATOM 2922 C CA . ILE A 1 370 ? 13.812 -6.110 9.115 1.00 94.69 370 ILE A CA 1
ATOM 2923 C C . ILE A 1 370 ? 12.305 -5.957 9.351 1.00 94.69 370 ILE A C 1
ATOM 2925 O O . ILE A 1 370 ? 11.865 -5.970 10.501 1.00 94.69 370 ILE A O 1
ATOM 2929 N N . ILE A 1 371 ? 11.496 -5.870 8.291 1.00 94.00 371 ILE A N 1
ATOM 2930 C CA . ILE A 1 371 ? 10.031 -5.878 8.417 1.00 94.00 371 ILE A CA 1
ATOM 2931 C C . ILE A 1 371 ? 9.553 -7.211 9.019 1.00 94.00 371 ILE A C 1
ATOM 2933 O O . ILE A 1 371 ? 8.661 -7.207 9.868 1.00 94.00 371 ILE A O 1
ATOM 2937 N N . GLN A 1 372 ? 10.167 -8.331 8.630 1.00 92.50 372 GLN A N 1
ATOM 2938 C CA . GLN A 1 372 ? 9.786 -9.685 9.041 1.00 92.50 372 GLN A CA 1
ATOM 2939 C C . GLN A 1 372 ? 10.353 -10.104 10.405 1.00 92.50 372 GLN A C 1
ATOM 2941 O O . GLN A 1 372 ? 9.645 -10.767 11.163 1.00 92.50 372 GLN A O 1
ATOM 2946 N N . CYS A 1 373 ? 11.594 -9.724 10.725 1.00 92.69 373 CYS A N 1
ATOM 2947 C CA . CYS A 1 373 ? 12.364 -10.317 11.824 1.00 92.69 373 CYS A CA 1
ATOM 2948 C C . CYS A 1 373 ? 12.556 -9.395 13.040 1.00 92.69 373 CYS A C 1
ATOM 2950 O O . CYS A 1 373 ? 12.917 -9.867 14.114 1.00 92.69 373 CYS A O 1
ATOM 2952 N N . CYS A 1 374 ? 12.296 -8.087 12.925 1.00 95.81 374 CYS A N 1
ATOM 2953 C CA . CYS A 1 374 ? 12.340 -7.185 14.078 1.00 95.81 374 CYS A CA 1
ATOM 2954 C C . CYS A 1 374 ? 11.030 -7.307 14.874 1.00 95.81 374 CYS A C 1
ATOM 2956 O O . CYS A 1 374 ? 9.974 -6.797 14.466 1.00 95.81 374 CYS A O 1
ATOM 2958 N N . LEU A 1 375 ? 11.060 -8.028 15.994 1.00 96.00 375 LEU A N 1
ATOM 2959 C CA . LEU A 1 375 ? 9.871 -8.418 16.753 1.00 96.00 375 LEU A CA 1
ATOM 2960 C C . LEU A 1 375 ? 9.813 -7.758 18.133 1.00 96.00 375 LEU A C 1
ATOM 2962 O O . LEU A 1 375 ? 10.822 -7.335 18.696 1.00 96.00 375 LEU A O 1
ATOM 2966 N N . LEU A 1 376 ? 8.592 -7.659 18.664 1.00 97.94 376 LEU A N 1
ATOM 2967 C CA . LEU A 1 376 ? 8.329 -7.183 20.016 1.00 97.94 376 LEU A CA 1
ATOM 2968 C C . LEU A 1 376 ? 8.210 -8.373 20.967 1.00 97.94 376 LEU A C 1
ATOM 2970 O O . LEU A 1 376 ? 7.252 -9.142 20.883 1.00 97.94 376 LEU A O 1
ATOM 2974 N N . PHE A 1 377 ? 9.113 -8.430 21.937 1.00 97.69 377 PHE A N 1
ATOM 2975 C CA . PHE A 1 377 ? 9.065 -9.377 23.037 1.00 97.69 377 PHE A CA 1
ATOM 2976 C C . PHE A 1 377 ? 8.592 -8.683 24.316 1.00 97.69 377 PHE A C 1
ATOM 2978 O O . PHE A 1 377 ? 9.348 -7.984 24.993 1.00 97.69 377 PHE A O 1
ATOM 2985 N N . GLY A 1 378 ? 7.308 -8.819 24.626 1.00 97.38 378 GLY A N 1
ATOM 2986 C CA . GLY A 1 378 ? 6.645 -8.153 25.742 1.00 97.38 378 GLY A CA 1
ATOM 2987 C C . GLY A 1 378 ? 5.157 -7.938 25.486 1.00 97.38 378 GLY A C 1
ATOM 2988 O O . GLY A 1 378 ? 4.614 -8.353 24.465 1.00 97.38 378 GLY A O 1
ATOM 2989 N N . ASP A 1 379 ? 4.486 -7.267 26.423 1.00 97.44 379 ASP A N 1
ATOM 2990 C CA . ASP A 1 379 ? 3.056 -6.980 26.314 1.00 97.44 379 ASP A CA 1
ATOM 2991 C C . ASP A 1 379 ? 2.825 -5.892 25.248 1.00 97.44 379 ASP A C 1
ATOM 2993 O O . ASP A 1 379 ? 3.234 -4.743 25.456 1.00 97.44 379 ASP A O 1
ATOM 2997 N N . PRO A 1 380 ? 2.149 -6.196 24.124 1.00 97.50 380 PRO A N 1
ATOM 2998 C CA . PRO A 1 380 ? 1.879 -5.207 23.083 1.00 97.50 380 PRO A CA 1
ATOM 2999 C C . PRO A 1 380 ? 0.973 -4.067 23.559 1.00 97.50 380 PRO A C 1
ATOM 3001 O O . PRO A 1 380 ? 0.986 -2.988 22.960 1.00 97.50 380 PRO A O 1
ATOM 3004 N N . ALA A 1 381 ? 0.201 -4.266 24.629 1.00 94.94 381 ALA A N 1
ATOM 3005 C CA . ALA A 1 381 ? -0.636 -3.233 25.217 1.00 94.94 381 ALA A CA 1
ATOM 3006 C C . ALA A 1 381 ? 0.115 -2.331 26.212 1.00 94.94 381 ALA A C 1
ATOM 3008 O O . ALA A 1 381 ? -0.416 -1.263 26.536 1.00 94.94 381 ALA A O 1
ATOM 3009 N N . GLN A 1 382 ? 1.327 -2.709 26.650 1.00 95.31 382 GLN A N 1
ATOM 3010 C CA . GLN A 1 382 ? 2.126 -1.956 27.619 1.00 95.31 382 GLN A CA 1
ATOM 3011 C C . GLN A 1 382 ? 2.361 -0.528 27.127 1.00 95.31 382 GLN A C 1
ATOM 3013 O O . GLN A 1 382 ? 3.029 -0.294 26.119 1.00 95.31 382 GLN A O 1
ATOM 3018 N N . LEU A 1 383 ? 1.823 0.435 27.873 1.00 93.25 383 LEU A N 1
ATOM 3019 C CA . LEU A 1 383 ? 1.955 1.855 27.577 1.00 93.25 383 LEU A CA 1
ATOM 3020 C C . LEU A 1 383 ? 3.301 2.394 28.078 1.00 93.25 383 LEU A C 1
ATOM 3022 O O . LEU A 1 383 ? 3.529 2.431 29.291 1.00 93.25 383 LEU A O 1
ATOM 3026 N N . LEU A 1 384 ? 4.156 2.868 27.170 1.00 94.19 384 LEU A N 1
ATOM 3027 C CA . LEU A 1 384 ? 5.285 3.728 27.520 1.00 94.19 384 LEU A CA 1
ATOM 3028 C C . LEU A 1 384 ? 4.765 5.097 27.972 1.00 94.19 384 LEU A C 1
ATOM 3030 O O . LEU A 1 384 ? 3.821 5.645 27.403 1.00 94.19 384 LEU A O 1
ATOM 3034 N N . LYS A 1 385 ? 5.370 5.657 29.020 1.00 89.38 385 LYS A N 1
ATOM 3035 C CA . LYS A 1 385 ? 4.850 6.853 29.697 1.00 89.38 385 LYS A CA 1
ATOM 3036 C C . LYS A 1 385 ? 5.758 8.063 29.495 1.00 89.38 385 LYS A C 1
ATOM 3038 O O . LYS A 1 385 ? 6.979 7.910 29.530 1.00 89.38 385 LYS A O 1
ATOM 3043 N N . PRO A 1 386 ? 5.193 9.278 29.363 1.00 89.12 386 PRO A N 1
ATOM 3044 C CA . PRO A 1 386 ? 5.985 10.491 29.478 1.00 89.12 386 PRO A CA 1
ATOM 3045 C C . PRO A 1 386 ? 6.501 10.666 30.924 1.00 89.12 386 PRO A C 1
ATOM 3047 O O . PRO A 1 386 ? 5.866 10.178 31.864 1.00 89.12 386 PRO A O 1
ATOM 3050 N N . PRO A 1 387 ? 7.602 11.410 31.134 1.00 87.00 387 PRO A N 1
ATOM 3051 C CA . PRO A 1 387 ? 8.218 11.575 32.455 1.00 87.00 387 PRO A CA 1
ATOM 3052 C C . PRO A 1 387 ? 7.351 12.261 33.520 1.00 87.00 387 PRO A C 1
ATOM 3054 O O . PRO A 1 387 ? 7.560 12.056 34.715 1.00 87.00 387 PRO A O 1
ATOM 3057 N N . LEU A 1 388 ? 6.371 13.074 33.110 1.00 82.38 388 LEU A N 1
ATOM 3058 C CA . LEU A 1 388 ? 5.482 13.790 34.026 1.00 82.38 388 LEU A CA 1
ATOM 3059 C C . LEU A 1 388 ? 4.087 13.178 34.039 1.00 82.38 388 LEU A C 1
ATOM 3061 O O . LEU A 1 388 ? 3.451 13.031 32.995 1.00 82.38 388 LEU A O 1
ATOM 3065 N N . LEU A 1 389 ? 3.560 12.975 35.245 1.00 79.88 389 LEU A N 1
ATOM 3066 C CA . LEU A 1 389 ? 2.132 12.789 35.464 1.00 79.88 389 LEU A CA 1
ATOM 3067 C C . LEU A 1 389 ? 1.467 14.169 35.667 1.00 79.88 389 LEU A C 1
ATOM 3069 O O . LEU A 1 389 ? 1.730 14.810 36.691 1.00 79.88 389 LEU A O 1
ATOM 3073 N N . PRO A 1 390 ? 0.632 14.667 34.733 1.00 79.25 390 PRO A N 1
ATOM 3074 C CA . PRO A 1 390 ? -0.026 15.969 34.876 1.00 79.25 390 PRO A CA 1
ATOM 3075 C C . PRO A 1 390 ? -0.929 16.011 36.119 1.00 79.25 390 PRO A C 1
ATOM 3077 O O . PRO A 1 390 ? -1.492 14.996 36.513 1.00 79.25 390 PRO A O 1
ATOM 3080 N N . GLU A 1 391 ? -1.113 17.180 36.752 1.00 84.38 391 GLU A N 1
ATOM 3081 C CA . GLU A 1 391 ? -1.979 17.277 37.945 1.00 84.38 391 GLU A CA 1
ATOM 3082 C C . GLU A 1 391 ? -3.433 16.892 37.631 1.00 84.38 391 GLU A C 1
ATOM 3084 O O . GLU A 1 391 ? -4.061 16.174 38.408 1.00 84.38 391 GLU A O 1
ATOM 3089 N N . HIS A 1 392 ? -3.941 17.346 36.487 1.00 87.75 392 HIS A N 1
ATOM 3090 C CA . HIS A 1 392 ? -5.290 17.098 35.988 1.00 87.75 392 HIS A CA 1
ATOM 3091 C C . HIS A 1 392 ? -5.203 16.760 34.503 1.00 87.75 392 HIS A C 1
ATOM 3093 O O . HIS A 1 392 ? -4.603 17.536 33.752 1.00 87.75 392 HIS A O 1
ATOM 3099 N N . ASN A 1 393 ? -5.770 15.624 34.094 1.00 88.69 393 ASN A N 1
ATOM 3100 C CA . ASN A 1 393 ? -5.873 15.264 32.684 1.00 88.69 393 ASN A CA 1
ATOM 3101 C C . ASN A 1 393 ? -6.927 14.176 32.447 1.00 88.69 393 ASN A C 1
ATOM 3103 O O . ASN A 1 393 ? -6.930 13.152 33.137 1.00 88.69 393 ASN A O 1
ATOM 3107 N N . VAL A 1 394 ? -7.791 14.388 31.460 1.00 90.81 394 VAL A N 1
ATOM 3108 C CA . VAL A 1 394 ? -8.702 13.392 30.905 1.00 90.81 394 VAL A CA 1
ATOM 3109 C C . VAL A 1 394 ? -8.595 13.366 29.388 1.00 90.81 394 VAL A C 1
ATOM 3111 O O . VAL A 1 394 ? -8.566 14.396 28.733 1.00 90.81 394 VAL A O 1
ATOM 3114 N N . GLY A 1 395 ? -8.627 12.169 28.820 1.00 89.50 395 GLY A N 1
ATOM 3115 C CA . GLY A 1 395 ? -8.512 11.980 27.378 1.00 89.50 395 GLY A CA 1
ATOM 3116 C C . GLY A 1 395 ? -9.443 10.895 26.859 1.00 89.50 395 GLY A C 1
ATOM 3117 O O . GLY A 1 395 ? -10.074 10.160 27.626 1.00 89.50 395 GLY A O 1
ATOM 3118 N N . ILE A 1 396 ? -9.522 10.781 25.538 1.00 88.38 396 ILE A N 1
ATOM 3119 C CA . ILE A 1 396 ? -10.224 9.704 24.839 1.00 88.38 396 ILE A CA 1
ATOM 3120 C C . ILE A 1 396 ? -9.177 8.721 24.331 1.00 88.38 396 ILE A C 1
ATOM 3122 O O . ILE A 1 396 ? -8.512 8.945 23.319 1.00 88.38 396 ILE A O 1
ATOM 3126 N N . ARG A 1 397 ? -9.041 7.604 25.046 1.00 81.38 397 ARG A N 1
ATOM 3127 C CA . ARG A 1 397 ? -8.082 6.554 24.707 1.00 81.38 397 ARG A CA 1
ATOM 3128 C C . ARG A 1 397 ? -8.488 5.791 23.455 1.00 81.38 397 ARG A C 1
ATOM 3130 O O . ARG A 1 397 ? -7.623 5.443 22.663 1.00 81.38 397 ARG A O 1
ATOM 3137 N N . ASP A 1 398 ? -9.779 5.527 23.282 1.00 79.25 398 ASP A N 1
ATOM 3138 C CA . ASP A 1 398 ? -10.283 4.780 22.131 1.00 79.25 398 ASP A CA 1
ATOM 3139 C C . ASP A 1 398 ? -11.690 5.234 21.735 1.00 79.25 398 ASP A C 1
ATOM 3141 O O . ASP A 1 398 ? -12.446 5.717 22.585 1.00 79.25 398 ASP A O 1
ATOM 3145 N N . LEU A 1 399 ? -12.013 5.079 20.451 1.00 85.75 399 LEU A N 1
ATOM 3146 C CA . LEU A 1 399 ? -13.315 5.368 19.859 1.00 85.75 399 LEU A CA 1
ATOM 3147 C C . LEU A 1 399 ? -13.692 4.219 18.918 1.00 85.75 399 LEU A C 1
ATOM 3149 O O . LEU A 1 399 ? -13.291 4.206 17.755 1.00 85.75 399 LEU A O 1
ATOM 3153 N N . ASP A 1 400 ? -14.475 3.283 19.439 1.00 84.50 400 ASP A N 1
ATOM 3154 C CA . ASP A 1 400 ? -15.045 2.167 18.694 1.00 84.50 400 ASP A CA 1
ATOM 3155 C C . ASP A 1 400 ? -16.302 2.649 17.946 1.00 84.50 400 ASP A C 1
ATOM 3157 O O . ASP A 1 400 ? -17.329 3.009 18.543 1.00 84.50 400 ASP A O 1
ATOM 3161 N N . LEU A 1 401 ? -16.134 2.773 16.626 1.00 86.44 401 LEU A N 1
ATOM 3162 C CA . LEU A 1 401 ? -17.097 3.313 15.673 1.00 86.44 401 LEU A CA 1
ATOM 3163 C C . LEU A 1 401 ? -16.769 2.837 14.248 1.00 86.44 401 LEU A C 1
ATOM 3165 O O . LEU A 1 401 ? -15.722 3.180 13.682 1.00 86.44 401 LEU A O 1
ATOM 3169 N N . TYR A 1 402 ? -17.707 2.115 13.637 1.00 82.81 402 TYR A N 1
ATOM 3170 C CA . TYR A 1 402 ? -17.663 1.788 12.211 1.00 82.81 402 TYR A CA 1
ATOM 3171 C C . TYR A 1 402 ? -17.649 3.066 11.359 1.00 82.81 402 TYR A C 1
ATOM 3173 O O . TYR A 1 402 ? -18.389 4.013 11.629 1.00 82.81 402 TYR A O 1
ATOM 3181 N N . ASP A 1 403 ? -16.794 3.103 10.336 1.00 87.06 403 ASP A N 1
ATOM 3182 C CA . ASP A 1 403 ? -16.775 4.186 9.338 1.00 87.06 403 ASP A CA 1
ATOM 3183 C C . ASP A 1 403 ? -17.842 4.018 8.263 1.00 87.06 403 ASP A C 1
ATOM 3185 O O . ASP A 1 403 ? -18.213 5.015 7.660 1.00 87.06 403 ASP A O 1
ATOM 3189 N N . HIS A 1 404 ? -18.374 2.817 8.054 1.00 87.94 404 HIS A N 1
ATOM 3190 C CA . HIS A 1 404 ? -19.451 2.568 7.102 1.00 87.94 404 HIS A CA 1
ATOM 3191 C C . HIS A 1 404 ? -20.612 1.893 7.819 1.00 87.94 404 HIS A C 1
ATOM 3193 O O . HIS A 1 404 ? -20.450 0.884 8.502 1.00 87.94 404 HIS A O 1
ATOM 3199 N N . VAL A 1 405 ? -21.796 2.491 7.720 1.00 86.25 405 VAL A N 1
ATOM 3200 C CA . VAL A 1 405 ? -22.990 2.037 8.440 1.00 86.25 405 VAL A CA 1
ATOM 3201 C C . VAL A 1 405 ? -24.214 2.076 7.539 1.00 86.25 405 VAL A C 1
ATOM 3203 O O . VAL A 1 405 ? -24.309 2.871 6.602 1.00 86.25 405 VAL A O 1
ATOM 3206 N N . ASN A 1 406 ? -25.207 1.252 7.856 1.00 80.94 406 ASN A N 1
ATOM 3207 C CA . ASN A 1 406 ? -26.489 1.323 7.173 1.00 80.94 406 ASN A CA 1
ATOM 3208 C C . ASN A 1 406 ? -27.255 2.590 7.587 1.00 80.94 406 ASN A C 1
ATOM 3210 O O . ASN A 1 406 ? -27.347 2.922 8.776 1.00 80.94 406 ASN A O 1
ATOM 3214 N N . PRO A 1 407 ? -27.853 3.313 6.627 1.00 83.12 407 PRO A N 1
ATOM 3215 C CA . PRO A 1 407 ? -28.648 4.483 6.940 1.00 83.12 407 PRO A CA 1
ATOM 3216 C C . PRO A 1 407 ? -29.932 4.085 7.674 1.00 83.12 407 PRO A C 1
ATOM 3218 O O . PRO A 1 407 ? -30.621 3.137 7.312 1.00 83.12 407 PRO A O 1
ATOM 3221 N N . ASN A 1 408 ? -30.310 4.902 8.652 1.00 83.31 408 ASN A N 1
ATOM 3222 C CA . ASN A 1 408 ? -31.485 4.758 9.511 1.00 83.31 408 ASN A CA 1
ATOM 3223 C C . ASN A 1 408 ? -31.450 3.550 10.462 1.00 83.31 408 ASN A C 1
ATOM 3225 O O . ASN A 1 408 ? -32.468 3.244 11.087 1.00 83.31 408 ASN A O 1
ATOM 3229 N N . GLU A 1 409 ? -30.291 2.913 10.627 1.00 82.19 409 GLU A N 1
ATOM 3230 C CA . GLU A 1 409 ? -30.066 1.883 11.640 1.00 82.19 409 GLU A CA 1
ATOM 3231 C C . GLU A 1 409 ? -29.410 2.468 12.896 1.00 82.19 409 GLU A C 1
ATOM 3233 O O . GLU A 1 409 ? -28.851 3.565 12.889 1.00 82.19 409 GLU A O 1
ATOM 3238 N N . LEU A 1 410 ? -29.556 1.773 14.025 1.00 85.81 410 LEU A N 1
ATOM 3239 C CA . LEU A 1 410 ? -28.980 2.204 15.295 1.00 85.81 410 LEU A CA 1
ATOM 3240 C C . LEU A 1 410 ? -27.484 1.872 15.322 1.00 85.81 410 LEU A C 1
ATOM 3242 O O . LEU A 1 410 ? -27.111 0.705 15.296 1.00 85.81 410 LEU A O 1
ATOM 3246 N N . VAL A 1 411 ? -26.650 2.898 15.436 1.00 87.75 411 VAL A N 1
ATOM 3247 C CA . VAL A 1 411 ? -25.195 2.805 15.575 1.00 87.75 411 VAL A CA 1
ATOM 3248 C C . VAL A 1 411 ? -24.815 3.041 17.032 1.00 87.75 411 VAL A C 1
ATOM 3250 O O . VAL A 1 411 ? -25.326 3.964 17.676 1.00 87.75 411 VAL A O 1
ATOM 3253 N N . TYR A 1 412 ? -23.909 2.214 17.545 1.00 88.19 412 TYR A N 1
ATOM 3254 C CA . TYR A 1 412 ? -23.302 2.378 18.861 1.00 88.19 412 TYR A CA 1
ATOM 3255 C C . TYR A 1 412 ? -21.962 3.096 18.715 1.00 88.19 412 TYR A C 1
ATOM 3257 O O . TYR A 1 412 ? -21.182 2.775 17.826 1.00 88.19 412 TYR A O 1
ATOM 3265 N N . ILE A 1 413 ? -21.719 4.081 19.577 1.00 91.94 413 ILE A N 1
ATOM 3266 C CA . ILE A 1 413 ? -20.453 4.812 19.649 1.00 91.94 413 ILE A CA 1
ATOM 3267 C C . ILE A 1 413 ? -19.888 4.576 21.037 1.00 91.94 413 ILE A C 1
ATOM 3269 O O . ILE A 1 413 ? -20.399 5.144 22.007 1.00 91.94 413 ILE A O 1
ATOM 3273 N N . ASN A 1 414 ? -18.862 3.740 21.137 1.00 87.69 414 ASN A N 1
ATOM 3274 C CA . ASN A 1 414 ? -18.234 3.411 22.409 1.00 87.69 414 ASN A CA 1
ATOM 3275 C C . ASN A 1 414 ? -16.918 4.173 22.524 1.00 87.69 414 ASN A C 1
ATOM 3277 O O . ASN A 1 414 ? -16.024 4.032 21.695 1.00 87.69 414 ASN A O 1
ATOM 3281 N N . ALA A 1 415 ? -16.798 5.003 23.553 1.00 90.25 415 ALA A N 1
ATOM 3282 C CA . ALA A 1 415 ? -15.586 5.754 23.820 1.00 90.25 415 ALA A CA 1
ATOM 3283 C C . ALA A 1 415 ? -14.977 5.315 25.148 1.00 90.25 415 ALA A C 1
ATOM 3285 O O . ALA A 1 415 ? -15.632 5.343 26.196 1.00 90.25 415 ALA A O 1
ATOM 3286 N N . THR A 1 416 ? -13.688 4.989 25.106 1.00 89.12 416 THR A N 1
ATOM 3287 C CA . THR A 1 416 ? -12.915 4.751 26.319 1.00 89.12 416 THR A CA 1
ATOM 3288 C C . THR A 1 416 ? -12.331 6.064 26.798 1.00 89.12 416 THR A C 1
ATOM 3290 O O . THR A 1 416 ? -11.395 6.590 26.196 1.00 89.12 416 THR A O 1
ATOM 3293 N N . ILE A 1 417 ? -12.843 6.578 27.907 1.00 92.06 417 ILE A N 1
ATOM 3294 C CA . ILE A 1 417 ? -12.298 7.772 28.544 1.00 92.06 417 ILE A CA 1
ATOM 3295 C C . ILE A 1 417 ? -11.237 7.339 29.545 1.00 92.06 417 ILE A C 1
ATOM 3297 O O . ILE A 1 417 ? -11.369 6.298 30.191 1.00 92.06 417 ILE A O 1
ATOM 3301 N N . ILE A 1 418 ? -10.188 8.133 29.692 1.00 88.62 418 ILE A N 1
ATOM 3302 C CA . ILE A 1 418 ? -9.133 7.928 30.679 1.00 88.62 418 ILE A CA 1
ATOM 3303 C C . ILE A 1 418 ? -8.976 9.176 31.537 1.00 88.62 418 ILE A C 1
ATOM 3305 O O . ILE A 1 418 ? -9.081 10.284 31.026 1.00 88.62 418 ILE A O 1
ATOM 3309 N N . ASN A 1 419 ? -8.726 8.987 32.829 1.00 89.25 419 ASN A N 1
ATOM 3310 C CA . ASN A 1 419 ? -8.123 9.995 33.687 1.00 89.25 419 ASN A CA 1
ATOM 3311 C C . ASN A 1 419 ? -6.672 9.572 33.928 1.00 89.25 419 ASN A C 1
ATOM 3313 O O . ASN A 1 419 ? -6.415 8.655 34.702 1.00 89.25 419 ASN A O 1
ATOM 3317 N N . ASN A 1 420 ? -5.732 10.217 33.250 1.00 82.94 420 ASN A N 1
ATOM 3318 C CA . ASN A 1 420 ? -4.286 10.030 33.402 1.00 82.94 420 ASN A CA 1
ATOM 3319 C C . ASN A 1 420 ? -3.646 11.215 34.148 1.00 82.94 420 ASN A C 1
ATOM 3321 O O . ASN A 1 420 ? -2.448 11.446 34.023 1.00 82.94 420 ASN A O 1
ATOM 3325 N N . GLY A 1 421 ? -4.433 11.975 34.915 1.00 84.62 421 GLY A N 1
ATOM 3326 C CA . GLY A 1 421 ? -3.931 12.974 35.851 1.00 84.62 421 GLY A CA 1
ATOM 3327 C C . GLY A 1 421 ? -3.571 12.385 37.220 1.00 84.62 421 GLY A C 1
ATOM 3328 O O . GLY A 1 421 ? -3.941 11.267 37.578 1.00 84.62 421 GLY A O 1
ATOM 3329 N N . ALA A 1 422 ? -2.876 13.169 38.042 1.00 85.19 422 ALA A N 1
ATOM 3330 C CA . ALA A 1 422 ? -2.513 12.818 39.414 1.00 85.19 422 ALA A CA 1
ATOM 3331 C C . ALA A 1 422 ? -3.685 12.941 40.411 1.00 85.19 422 ALA A C 1
ATOM 3333 O O . ALA A 1 422 ? -3.561 12.500 41.567 1.00 85.19 422 ALA A O 1
ATOM 3334 N N . ASN A 1 423 ? -4.811 13.528 39.987 1.00 88.75 423 ASN A N 1
ATOM 3335 C CA . ASN A 1 423 ? -5.988 13.809 40.803 1.00 88.75 423 ASN A CA 1
ATOM 3336 C C . ASN A 1 423 ? -7.251 13.097 40.303 1.00 88.75 423 ASN A C 1
ATOM 3338 O O . ASN A 1 423 ? -7.441 12.841 39.119 1.00 88.75 423 ASN A O 1
ATOM 3342 N N . ASN A 1 424 ? -8.140 12.778 41.247 1.00 92.12 424 ASN A N 1
ATOM 3343 C CA . ASN A 1 424 ? -9.487 12.331 40.906 1.00 92.12 424 ASN A CA 1
ATOM 3344 C C . ASN A 1 424 ? -10.280 13.521 40.370 1.00 92.12 424 ASN A C 1
ATOM 3346 O O . ASN A 1 424 ? -10.266 14.589 40.987 1.00 92.12 424 ASN A O 1
ATOM 3350 N N . GLU A 1 425 ? -11.050 13.299 39.314 1.00 94.69 425 GLU A N 1
ATOM 3351 C CA . GLU A 1 425 ? -11.896 14.324 38.719 1.00 94.69 425 GLU A CA 1
ATOM 3352 C C . GLU A 1 425 ? -13.361 14.144 39.107 1.00 94.69 425 GLU A C 1
ATOM 3354 O O . GLU A 1 425 ? -13.815 13.067 39.505 1.00 94.69 425 GLU A O 1
ATOM 3359 N N . THR A 1 426 ? -14.131 15.224 39.008 1.00 94.50 426 THR A N 1
ATOM 3360 C CA . THR A 1 426 ? -15.577 15.186 39.250 1.00 94.50 426 THR A CA 1
ATOM 3361 C C . THR A 1 426 ? -16.316 15.958 38.178 1.00 94.50 426 THR A C 1
ATOM 3363 O O . THR A 1 426 ? -15.853 17.003 37.729 1.00 94.50 426 THR A O 1
ATOM 3366 N N . ASN A 1 427 ? -17.502 15.471 37.820 1.00 94.81 427 ASN A N 1
ATOM 3367 C CA . ASN A 1 427 ? -18.344 16.056 36.776 1.00 94.81 427 ASN A CA 1
ATOM 3368 C C . ASN A 1 427 ? -17.625 16.184 35.420 1.00 94.81 427 ASN A C 1
ATOM 3370 O O . ASN A 1 427 ? -17.786 17.193 34.736 1.00 94.81 427 ASN A O 1
ATOM 3374 N N . VAL A 1 428 ? -16.839 15.170 35.043 1.00 96.38 428 VAL A N 1
ATOM 3375 C CA . VAL A 1 428 ? -16.211 15.099 33.717 1.00 96.38 428 VAL A CA 1
ATOM 3376 C C . VAL A 1 428 ? -17.318 14.937 32.679 1.00 96.38 428 VAL A C 1
ATOM 3378 O O . VAL A 1 428 ? -18.168 14.056 32.815 1.00 96.38 428 VAL A O 1
ATOM 3381 N N . ILE A 1 429 ? -17.343 15.808 31.673 1.00 96.75 429 ILE A N 1
ATOM 3382 C CA . ILE A 1 429 ? -18.370 15.817 30.629 1.00 96.75 429 ILE A CA 1
ATOM 3383 C C . ILE A 1 429 ? -17.789 15.173 29.380 1.00 96.75 429 ILE A C 1
ATOM 3385 O O . ILE A 1 429 ? -16.780 15.647 28.861 1.00 96.75 429 ILE A O 1
ATOM 3389 N N . VAL A 1 430 ? -18.466 14.142 28.882 1.00 97.50 430 VAL A N 1
ATOM 3390 C CA . VAL A 1 430 ? -18.188 13.522 27.590 1.00 97.50 430 VAL A CA 1
ATOM 3391 C C . VAL A 1 430 ? -19.315 13.879 26.631 1.00 97.50 430 VAL A C 1
ATOM 3393 O O . VAL A 1 430 ? -20.473 13.560 26.881 1.00 97.50 430 VAL A O 1
ATOM 3396 N N . SER A 1 431 ? -18.979 14.570 25.553 1.00 97.19 431 SER A N 1
ATOM 3397 C CA . SER A 1 431 ? -19.880 15.138 24.554 1.00 97.19 431 SER A CA 1
ATOM 3398 C C . SER A 1 431 ? -19.771 14.343 23.256 1.00 97.19 431 SER A C 1
ATOM 3400 O O . SER A 1 431 ? -18.675 14.184 22.720 1.00 97.19 431 SER A O 1
ATOM 3402 N N . PHE A 1 432 ? -20.901 13.863 22.745 1.00 96.88 432 PHE A N 1
ATOM 3403 C CA . PHE A 1 432 ? -21.020 13.245 21.430 1.00 96.88 432 PHE A CA 1
ATOM 3404 C C . PHE A 1 432 ? -21.480 14.287 20.412 1.00 96.88 432 PHE A C 1
ATOM 3406 O O . PHE A 1 432 ? -22.542 14.904 20.560 1.00 96.88 432 PHE A O 1
ATOM 3413 N N . ARG A 1 433 ? -20.677 14.492 19.367 1.00 96.31 433 ARG A N 1
ATOM 3414 C CA . ARG A 1 433 ? -20.882 15.526 18.354 1.00 96.31 433 ARG A CA 1
ATOM 3415 C C . ARG A 1 433 ? -20.884 14.939 16.952 1.00 96.31 433 ARG A C 1
ATOM 3417 O O . ARG A 1 433 ? -20.044 14.121 16.601 1.00 96.31 433 ARG A O 1
ATOM 3424 N N . VAL A 1 434 ? -21.786 15.442 16.119 1.00 95.81 434 VAL A N 1
ATOM 3425 C CA . VAL A 1 434 ? -21.854 15.127 14.690 1.00 95.81 434 VAL A CA 1
ATOM 3426 C C . VAL A 1 434 ? -21.793 16.431 13.907 1.00 95.81 434 VAL A C 1
ATOM 3428 O O . VAL A 1 434 ? -22.584 17.346 14.146 1.00 95.81 434 VAL A O 1
ATOM 3431 N N . ASN A 1 435 ? -20.829 16.548 12.991 1.00 93.44 435 ASN A N 1
ATOM 3432 C CA . ASN A 1 435 ? -20.558 17.764 12.214 1.00 93.44 435 ASN A CA 1
ATOM 3433 C C . ASN A 1 435 ? -20.406 19.014 13.106 1.00 93.44 435 ASN A C 1
ATOM 3435 O O . ASN A 1 435 ? -20.938 20.086 12.812 1.00 93.44 435 ASN A O 1
ATOM 3439 N N . GLY A 1 436 ? -19.722 18.852 14.245 1.00 90.44 436 GLY A N 1
ATOM 3440 C CA . GLY A 1 436 ? -19.499 19.904 15.244 1.00 90.44 436 GLY A CA 1
ATOM 3441 C C . GLY A 1 436 ? -20.708 20.246 16.125 1.00 90.44 436 GLY A C 1
ATOM 3442 O O . GLY A 1 436 ? -20.582 21.078 17.021 1.00 90.44 436 GLY A O 1
ATOM 3443 N N . THR A 1 437 ? -21.869 19.618 15.912 1.00 94.38 437 THR A N 1
ATOM 3444 C CA . THR A 1 437 ? -23.069 19.816 16.742 1.00 94.38 437 THR A CA 1
ATOM 3445 C C . THR A 1 437 ? -23.155 18.730 17.804 1.00 94.38 437 THR A C 1
ATOM 3447 O O . THR A 1 437 ? -23.187 17.553 17.462 1.00 94.38 437 THR A O 1
ATOM 3450 N N . GLU A 1 438 ? -23.226 19.110 19.081 1.00 95.62 438 GLU A N 1
ATOM 3451 C CA . GLU A 1 438 ? -23.489 18.170 20.177 1.00 95.62 438 GLU A CA 1
ATOM 3452 C C . GLU A 1 438 ? -24.904 17.596 20.065 1.00 95.62 438 GLU A C 1
ATOM 3454 O O . GLU A 1 438 ? -25.884 18.346 20.037 1.00 95.62 438 GLU A O 1
ATOM 3459 N N . LEU A 1 439 ? -24.994 16.269 19.973 1.00 94.31 439 LEU A N 1
ATOM 3460 C CA . LEU A 1 439 ? -26.256 15.534 19.933 1.00 94.31 439 LEU A CA 1
ATOM 3461 C C . LEU A 1 439 ? -26.612 14.942 21.296 1.00 94.31 439 LEU A C 1
ATOM 3463 O O . LEU A 1 439 ? -27.794 14.882 21.632 1.00 94.31 439 LEU A O 1
ATOM 3467 N N . ASP A 1 440 ? -25.609 14.524 22.069 1.00 95.88 440 ASP A N 1
ATOM 3468 C CA . ASP A 1 440 ? -25.788 13.953 23.402 1.00 95.88 440 ASP A CA 1
ATOM 3469 C C . ASP A 1 440 ? -24.547 14.195 24.277 1.00 95.88 440 ASP A C 1
ATOM 3471 O O . ASP A 1 440 ? -23.462 14.487 23.769 1.00 95.88 440 ASP A O 1
ATOM 3475 N N . ASN A 1 441 ? -24.691 14.076 25.596 1.00 96.56 441 ASN A N 1
ATOM 3476 C CA . ASN A 1 441 ? -23.565 14.082 26.522 1.00 96.56 441 ASN A CA 1
ATOM 3477 C C . ASN A 1 441 ? -23.820 13.197 27.751 1.00 96.56 441 ASN A C 1
ATOM 3479 O O . ASN A 1 441 ? -24.946 13.013 28.208 1.00 96.56 441 ASN A O 1
ATOM 3483 N N . ILE A 1 442 ? -22.737 12.670 28.313 1.00 96.69 442 ILE A N 1
ATOM 3484 C CA . ILE A 1 442 ? -22.722 11.894 29.550 1.00 96.69 442 ILE A CA 1
ATOM 3485 C C . ILE A 1 442 ? -21.832 12.622 30.555 1.00 96.69 442 ILE A C 1
ATOM 3487 O O . ILE A 1 442 ? -20.750 13.100 30.223 1.00 96.69 442 ILE A O 1
ATOM 3491 N N . THR A 1 443 ? -22.279 12.702 31.808 1.00 97.00 443 THR A N 1
ATOM 3492 C CA . THR A 1 443 ? -21.459 13.215 32.913 1.00 97.00 443 THR A CA 1
ATOM 3493 C C . THR A 1 443 ? -20.961 12.059 33.767 1.00 97.00 443 THR A C 1
ATOM 3495 O O . THR A 1 443 ? -21.764 11.331 34.352 1.00 97.00 443 THR A O 1
ATOM 3498 N N . ILE A 1 444 ? -19.643 11.933 33.899 1.00 96.44 444 ILE A N 1
ATOM 3499 C CA . ILE A 1 444 ? -18.995 11.047 34.863 1.00 96.44 444 ILE A CA 1
ATOM 3500 C C . ILE A 1 444 ? -18.904 11.809 36.200 1.00 96.44 444 ILE A C 1
ATOM 3502 O O . ILE A 1 444 ? -18.142 12.774 36.318 1.00 96.44 444 ILE A O 1
ATOM 3506 N N . PRO A 1 445 ? -19.698 11.441 37.227 1.00 94.19 445 PRO A N 1
ATOM 3507 C CA . PRO A 1 445 ? -19.799 12.229 38.457 1.00 94.19 445 PRO A CA 1
ATOM 3508 C C . PRO A 1 445 ? -18.507 12.206 39.282 1.00 94.19 445 PRO A C 1
ATOM 3510 O O . PRO A 1 445 ? -18.174 13.196 39.933 1.00 94.19 445 PRO A O 1
ATOM 3513 N N . PHE A 1 446 ? -17.782 11.092 39.239 1.00 95.62 446 PHE A N 1
ATOM 3514 C CA . PHE A 1 446 ? -16.492 10.895 39.880 1.00 95.62 446 PHE A CA 1
ATOM 3515 C C . PHE A 1 446 ? -15.654 9.997 38.980 1.00 95.62 446 PHE A C 1
ATOM 3517 O O . PHE A 1 446 ? -16.121 8.919 38.615 1.00 95.62 446 PHE A O 1
ATOM 3524 N N . PHE A 1 447 ? -14.451 10.446 38.645 1.00 94.69 447 PHE A N 1
ATOM 3525 C CA . PHE A 1 447 ? -13.525 9.714 37.801 1.00 94.69 447 PHE A CA 1
ATOM 3526 C C . PHE A 1 447 ? -12.201 9.544 38.541 1.00 94.69 447 PHE A C 1
ATOM 3528 O O . PHE A 1 447 ? -11.455 10.505 38.747 1.00 94.69 447 PHE A O 1
ATOM 3535 N N . GLU A 1 448 ? -11.942 8.324 39.002 1.00 91.69 448 GLU A N 1
ATOM 3536 C CA . GLU A 1 448 ? -10.725 7.999 39.739 1.00 91.69 448 GLU A CA 1
ATOM 3537 C C . GLU A 1 448 ? -9.487 8.214 38.863 1.00 91.69 448 GLU A C 1
ATOM 3539 O O . GLU A 1 448 ? -9.480 7.890 37.676 1.00 91.69 448 GLU A O 1
ATOM 3544 N N . LYS A 1 449 ? -8.443 8.797 39.447 1.00 86.75 449 LYS A N 1
ATOM 3545 C CA . LYS A 1 449 ? -7.163 8.997 38.773 1.00 86.75 449 LYS A CA 1
ATOM 3546 C C . LYS A 1 449 ? -6.557 7.683 38.314 1.00 86.75 449 LYS A C 1
ATOM 3548 O O . LYS A 1 449 ? -6.692 6.677 39.005 1.00 86.75 449 LYS A O 1
ATOM 3553 N N . LEU A 1 450 ? -5.822 7.721 37.211 1.00 79.38 450 LEU A N 1
ATOM 3554 C CA . LEU A 1 450 ? -5.148 6.562 36.622 1.00 79.38 450 LEU A CA 1
ATOM 3555 C C . LEU A 1 450 ? -6.110 5.402 36.309 1.00 79.38 450 LEU A C 1
ATOM 3557 O O . LEU A 1 450 ? -5.726 4.235 36.349 1.00 79.38 450 LEU A O 1
ATOM 3561 N N . THR A 1 451 ? -7.373 5.713 36.005 1.00 82.94 451 THR A N 1
ATOM 3562 C CA . THR A 1 451 ? -8.380 4.720 35.612 1.00 82.94 451 THR A CA 1
ATOM 3563 C C . THR A 1 451 ? -9.024 5.081 34.283 1.00 82.94 451 THR A C 1
ATOM 3565 O O . THR A 1 451 ? -8.950 6.216 33.808 1.00 82.94 451 THR A O 1
ATOM 3568 N N . THR A 1 452 ? -9.667 4.091 33.673 1.00 84.94 452 THR A N 1
ATOM 3569 C CA . THR A 1 452 ? -10.470 4.261 32.466 1.00 84.94 452 THR A CA 1
ATOM 3570 C C . THR A 1 452 ? -11.941 4.022 32.762 1.00 84.94 452 THR A C 1
ATOM 3572 O O . THR A 1 452 ? -12.305 3.306 33.696 1.00 84.94 452 THR A O 1
ATOM 3575 N N . GLN A 1 453 ? -12.800 4.618 31.946 1.00 89.44 453 GLN A N 1
ATOM 3576 C CA . GLN A 1 453 ? -14.234 4.410 31.993 1.00 89.44 453 GLN A CA 1
ATOM 3577 C C . GLN A 1 453 ? -14.804 4.402 30.576 1.00 89.44 453 GLN A C 1
ATOM 3579 O O . GLN A 1 453 ? -14.568 5.321 29.797 1.00 89.44 453 GLN A O 1
ATOM 3584 N N . GLN A 1 454 ? -15.589 3.372 30.263 1.00 89.75 454 GLN A N 1
ATOM 3585 C CA . GLN A 1 454 ? -16.354 3.316 29.022 1.00 89.75 454 GLN A CA 1
ATOM 3586 C C . GLN A 1 454 ? -17.595 4.200 29.116 1.00 89.75 454 GLN A C 1
ATOM 3588 O O . GLN A 1 454 ? -18.311 4.186 30.125 1.00 89.75 454 GLN A O 1
ATOM 3593 N N . VAL A 1 455 ? -17.874 4.921 28.038 1.00 93.19 455 VAL A N 1
ATOM 3594 C CA . VAL A 1 455 ? -19.151 5.592 27.812 1.00 93.19 455 VAL A CA 1
ATOM 3595 C C . VAL A 1 455 ? -19.668 5.227 26.428 1.00 93.19 455 VAL A C 1
ATOM 3597 O O . VAL A 1 455 ? -18.893 5.105 25.484 1.00 93.19 455 VAL A O 1
ATOM 3600 N N . SER A 1 456 ? -20.981 5.061 26.311 1.00 92.00 456 SER A N 1
ATOM 3601 C CA . SER A 1 456 ? -21.618 4.662 25.059 1.00 92.00 456 SER A CA 1
ATOM 3602 C C . SER A 1 456 ? -22.703 5.653 24.688 1.00 92.00 456 SER A C 1
ATOM 3604 O O . SER A 1 456 ? -23.538 6.009 25.523 1.00 92.00 456 SER A O 1
ATOM 3606 N N . PHE A 1 457 ? -22.717 6.043 23.422 1.00 94.88 457 PHE A N 1
ATOM 3607 C CA . PHE A 1 457 ? -23.795 6.801 22.807 1.00 94.88 457 PHE A CA 1
ATOM 3608 C C . PHE A 1 457 ? -24.486 5.941 21.755 1.00 94.88 457 PHE A C 1
ATOM 3610 O O . PHE A 1 457 ? -23.929 4.964 21.253 1.00 94.88 457 PHE A O 1
ATOM 3617 N N . THR A 1 458 ? -25.709 6.322 21.410 1.00 91.31 458 THR A N 1
ATOM 3618 C CA . THR A 1 458 ? -26.435 5.724 20.291 1.00 91.31 458 THR A CA 1
ATOM 3619 C C . THR A 1 458 ? -26.825 6.798 19.299 1.00 91.31 458 THR A C 1
ATOM 3621 O O . THR A 1 458 ? -27.296 7.866 19.695 1.00 91.31 458 THR A O 1
ATOM 3624 N N . TRP A 1 459 ? -26.697 6.498 18.015 1.00 94.31 459 TRP A N 1
ATOM 3625 C CA . TRP A 1 459 ? -27.011 7.425 16.939 1.00 94.31 459 TRP A CA 1
ATOM 3626 C C . TRP A 1 459 ? -27.684 6.691 15.788 1.00 94.31 459 TRP A C 1
ATOM 3628 O O . TRP A 1 459 ? -27.298 5.584 15.447 1.00 94.31 459 TRP A O 1
ATOM 3638 N N . THR A 1 460 ? -28.690 7.309 15.177 1.00 90.12 460 THR A N 1
ATOM 3639 C CA . THR A 1 460 ? -29.348 6.780 13.978 1.00 90.12 460 THR A CA 1
ATOM 3640 C C . THR A 1 460 ? -29.077 7.744 12.822 1.00 90.12 460 THR A C 1
ATOM 3642 O O . THR A 1 460 ? -29.812 8.729 12.681 1.00 90.12 460 THR A O 1
ATOM 3645 N N . PRO A 1 461 ? -27.995 7.543 12.045 1.00 90.88 461 PRO A N 1
ATOM 3646 C CA . PRO A 1 461 ? -27.660 8.410 10.922 1.00 90.88 461 PRO A CA 1
ATOM 3647 C C . PRO A 1 461 ? -28.706 8.314 9.820 1.00 90.88 461 PRO A C 1
ATOM 3649 O O . PRO A 1 461 ? -29.099 7.222 9.428 1.00 90.88 461 PRO A O 1
ATOM 3652 N N . SER A 1 462 ? -29.112 9.445 9.246 1.00 87.75 462 SER A N 1
ATOM 3653 C CA . SER A 1 462 ? -29.732 9.413 7.919 1.00 87.75 462 SER A CA 1
ATOM 3654 C C . SER A 1 462 ? -28.662 9.150 6.856 1.00 87.75 462 SER A C 1
ATOM 3656 O O . SER A 1 462 ? -27.472 9.237 7.132 1.00 87.75 462 SER A O 1
ATOM 3658 N N . LYS A 1 463 ? -29.073 8.888 5.617 1.00 85.19 463 LYS A N 1
ATOM 3659 C CA . LYS A 1 463 ? -28.138 8.750 4.498 1.00 85.19 463 LYS A CA 1
ATOM 3660 C C . LYS A 1 463 ? -27.257 10.000 4.330 1.00 85.19 463 LYS A C 1
ATOM 3662 O O . LYS A 1 463 ? -27.789 11.108 4.233 1.00 85.19 463 LYS A O 1
ATOM 3667 N N . GLY A 1 464 ? -25.939 9.825 4.263 1.00 88.50 464 GLY A N 1
ATOM 3668 C CA . GLY A 1 464 ? -24.966 10.920 4.179 1.00 88.50 464 GLY A CA 1
ATOM 3669 C C . GLY A 1 464 ? -23.612 10.543 4.767 1.00 88.50 464 GLY A C 1
ATOM 3670 O O . GLY A 1 464 ? -23.432 9.423 5.217 1.00 88.50 464 GLY A O 1
ATOM 3671 N N . TRP A 1 465 ? -22.668 11.481 4.788 1.00 92.94 465 TRP A N 1
ATOM 3672 C CA . TRP A 1 465 ? -21.397 11.312 5.494 1.00 92.94 465 TRP A CA 1
ATOM 3673 C C . TRP A 1 465 ? -21.251 12.369 6.589 1.00 92.94 465 TRP A C 1
ATOM 3675 O O . TRP A 1 465 ? -21.768 13.488 6.483 1.00 92.94 465 TRP A O 1
ATOM 3685 N N . TYR A 1 466 ? -20.580 11.991 7.669 1.00 94.00 466 TYR A N 1
ATOM 3686 C CA . TYR A 1 466 ? -20.596 12.721 8.925 1.00 94.00 466 TYR A CA 1
ATOM 3687 C C . TYR A 1 466 ? -19.214 12.724 9.562 1.00 94.00 466 TYR A C 1
ATOM 3689 O O . TYR A 1 466 ? -18.584 11.680 9.681 1.00 94.00 466 TYR A O 1
ATOM 3697 N N . ASN A 1 467 ? -18.765 13.883 10.039 1.00 93.75 467 ASN A N 1
ATOM 3698 C CA . ASN A 1 467 ? -17.647 13.945 10.970 1.00 93.75 467 ASN A CA 1
ATOM 3699 C C . ASN A 1 467 ? -18.176 13.661 12.379 1.00 93.75 467 ASN A C 1
ATOM 3701 O O . ASN A 1 467 ? -18.848 14.514 12.974 1.00 93.75 467 ASN A O 1
ATOM 3705 N N . VAL A 1 468 ? -17.922 12.456 12.878 1.00 95.62 468 VAL A N 1
ATOM 3706 C CA . VAL A 1 468 ? -18.384 11.989 14.182 1.00 95.62 468 VAL A CA 1
ATOM 3707 C C . VAL A 1 468 ? -17.256 12.136 15.186 1.00 95.62 468 VAL A C 1
ATOM 3709 O O . VAL A 1 468 ? -16.170 11.609 14.981 1.00 95.62 468 VAL A O 1
ATOM 3712 N N . VAL A 1 469 ? -17.508 12.861 16.270 1.00 95.62 469 VAL A N 1
ATOM 3713 C CA . VAL A 1 469 ? -16.494 13.250 17.250 1.00 95.62 469 VAL A CA 1
ATOM 3714 C C . VAL A 1 469 ? -17.017 13.001 18.659 1.00 95.62 469 VAL A C 1
ATOM 3716 O O . VAL A 1 469 ? -18.140 13.379 18.992 1.00 95.62 469 VAL A O 1
ATOM 3719 N N . VAL A 1 470 ? -16.180 12.422 19.511 1.00 96.12 470 VAL A N 1
ATOM 3720 C CA . VAL A 1 470 ? -16.357 12.434 20.962 1.00 96.12 470 VAL A CA 1
ATOM 3721 C C . VAL A 1 470 ? -15.366 13.435 21.545 1.00 96.12 470 VAL A C 1
ATOM 3723 O O . VAL A 1 470 ? -14.222 13.524 21.105 1.00 96.12 470 VAL A O 1
ATOM 3726 N N . ASN A 1 471 ? -15.814 14.223 22.518 1.00 95.88 471 ASN A N 1
ATOM 3727 C CA . ASN A 1 471 ? -14.994 15.204 23.219 1.00 95.88 471 ASN A CA 1
ATOM 3728 C C . ASN A 1 471 ? -15.154 15.047 24.734 1.00 95.88 471 ASN A C 1
ATOM 3730 O O . ASN A 1 471 ? -16.273 14.895 25.213 1.00 95.88 471 ASN A O 1
ATOM 3734 N N . VAL A 1 472 ? -14.064 15.121 25.492 1.00 95.38 472 VAL A N 1
ATOM 3735 C CA . VAL A 1 472 ? -14.066 15.085 26.959 1.00 95.38 472 VAL A CA 1
ATOM 3736 C C . VAL A 1 472 ? -13.562 16.408 27.538 1.00 95.38 472 VAL A C 1
ATOM 3738 O O . VAL A 1 472 ? -12.720 17.089 26.952 1.00 95.38 472 VAL A O 1
ATOM 3741 N N . SER A 1 473 ? -14.122 16.822 28.676 1.00 94.25 473 SER A N 1
ATOM 3742 C CA . SER A 1 473 ? -13.694 18.033 29.383 1.00 94.25 473 SER A CA 1
ATOM 3743 C C . SER A 1 473 ? -13.980 17.979 30.883 1.00 94.25 473 SER A C 1
ATOM 3745 O O . SER A 1 473 ? -14.939 17.340 31.327 1.00 94.25 473 SER A O 1
ATOM 3747 N N . ILE A 1 474 ? -13.189 18.723 31.661 1.00 93.94 474 ILE A N 1
ATOM 3748 C CA . ILE A 1 474 ? -13.395 18.928 33.100 1.00 93.94 474 ILE A CA 1
ATOM 3749 C C . ILE A 1 474 ? -13.814 20.392 33.344 1.00 93.94 474 ILE A C 1
ATOM 3751 O O . ILE A 1 474 ? -12.995 21.310 33.238 1.00 93.94 474 ILE A O 1
ATOM 3755 N N . PRO A 1 475 ? -15.086 20.676 33.679 1.00 91.25 475 PRO A N 1
ATOM 3756 C CA . PRO A 1 475 ? -15.556 22.049 33.843 1.00 91.25 475 PRO A CA 1
ATOM 3757 C C . PRO A 1 475 ? -14.787 22.838 34.915 1.00 91.25 475 PRO A C 1
ATOM 3759 O O . PRO A 1 475 ? -14.865 22.546 36.106 1.00 91.25 475 PRO A O 1
ATOM 3762 N N . GLY A 1 476 ? -14.109 23.911 34.498 1.00 87.94 476 GLY A N 1
ATOM 3763 C CA . GLY A 1 476 ? -13.412 24.832 35.404 1.00 87.94 476 GLY A CA 1
ATOM 3764 C C . GLY A 1 476 ? -12.025 24.372 35.864 1.00 87.94 476 GLY A C 1
ATOM 3765 O O . GLY A 1 476 ? -11.432 25.050 36.704 1.00 87.94 476 GLY A O 1
ATOM 3766 N N . VAL A 1 477 ? -11.510 23.276 35.308 1.00 89.50 477 VAL A N 1
ATOM 3767 C CA . VAL A 1 477 ? -10.132 22.802 35.486 1.00 89.50 477 VAL A CA 1
ATOM 3768 C C . VAL A 1 477 ? -9.356 23.081 34.196 1.00 89.50 477 VAL A C 1
ATOM 3770 O O . VAL A 1 477 ? -9.923 23.039 33.107 1.00 89.50 477 VAL A O 1
ATOM 3773 N N . VAL A 1 478 ? -8.083 23.457 34.322 1.00 84.56 478 VAL A N 1
ATOM 3774 C CA . VAL A 1 478 ? -7.181 23.644 33.178 1.00 84.56 478 VAL A CA 1
ATOM 3775 C C . VAL A 1 478 ? -6.294 22.415 33.104 1.00 84.56 478 VAL A C 1
ATOM 3777 O O . VAL A 1 478 ? -5.581 22.130 34.062 1.00 84.56 478 VAL A O 1
ATOM 3780 N N . GLU A 1 479 ? -6.363 21.712 31.983 1.00 85.31 479 GLU A N 1
ATOM 3781 C CA . GLU A 1 479 ? -5.545 20.535 31.711 1.00 85.31 479 GLU A CA 1
ATOM 3782 C C . GLU A 1 479 ? -4.222 20.958 31.073 1.00 85.31 479 GLU A C 1
ATOM 3784 O O . GLU A 1 479 ? -4.150 21.950 30.336 1.00 85.31 479 GLU A O 1
ATOM 3789 N N . ASN A 1 480 ? -3.160 20.218 31.379 1.00 72.25 480 ASN A N 1
ATOM 3790 C CA . ASN A 1 480 ? -1.843 20.458 30.794 1.00 72.25 480 ASN A CA 1
ATOM 3791 C C . ASN A 1 480 ? -1.748 19.878 29.376 1.00 72.25 480 ASN A C 1
ATOM 3793 O O . ASN A 1 480 ? -0.974 20.383 28.562 1.00 72.25 480 ASN A O 1
ATOM 3797 N N . ILE A 1 481 ? -2.537 18.841 29.092 1.00 75.81 481 ILE A N 1
ATOM 3798 C CA . ILE A 1 481 ? -2.634 18.157 27.807 1.00 75.81 481 ILE A CA 1
ATOM 3799 C C . ILE A 1 481 ? -4.084 18.315 27.336 1.00 75.81 481 ILE A C 1
ATOM 3801 O O . ILE A 1 481 ? -5.008 18.270 28.135 1.00 75.81 481 ILE A O 1
ATOM 3805 N N . THR A 1 482 ? -4.279 18.679 26.067 1.00 80.50 482 THR A N 1
ATOM 3806 C CA . THR A 1 482 ? -5.628 18.938 25.515 1.00 80.50 482 THR A CA 1
ATOM 3807 C C . THR A 1 482 ? -5.842 18.343 24.130 1.00 80.50 482 THR A C 1
ATOM 3809 O O . THR A 1 482 ? -6.949 18.403 23.597 1.00 80.50 482 THR A O 1
ATOM 3812 N N . TYR A 1 483 ? -4.794 17.790 23.514 1.00 79.50 483 TYR A N 1
ATOM 3813 C CA . TYR A 1 483 ? -4.895 17.172 22.192 1.00 79.50 483 TYR A CA 1
ATOM 3814 C C . TYR A 1 483 ? -5.575 15.795 22.251 1.00 79.50 483 TYR A C 1
ATOM 3816 O O . TYR A 1 483 ? -6.091 15.338 21.241 1.00 79.50 483 TYR A O 1
ATOM 3824 N N . ASP A 1 484 ? -5.601 15.155 23.421 1.00 81.19 484 ASP A N 1
ATOM 3825 C CA . ASP A 1 484 ? -6.257 13.877 23.706 1.00 81.19 484 ASP A CA 1
ATOM 3826 C C . ASP A 1 484 ? -7.731 14.040 24.111 1.00 81.19 484 ASP A C 1
ATOM 3828 O O . ASP A 1 484 ? -8.453 13.053 24.263 1.00 81.19 484 ASP A O 1
ATOM 3832 N N . ASN A 1 485 ? -8.214 15.279 24.239 1.00 89.94 485 ASN A N 1
ATOM 3833 C CA . ASN A 1 485 ? -9.585 15.569 24.651 1.00 89.94 485 ASN A CA 1
ATOM 3834 C C . ASN A 1 485 ? -10.615 15.356 23.539 1.00 89.94 485 ASN A C 1
ATOM 3836 O O . ASN A 1 485 ? -11.816 15.402 23.807 1.00 89.94 485 ASN A O 1
ATOM 3840 N N . GLU A 1 486 ? -10.199 15.206 22.285 1.00 90.62 486 GLU A N 1
ATOM 3841 C CA . GLU A 1 486 ? -11.106 15.077 21.149 1.00 90.62 486 GLU A CA 1
ATOM 3842 C C . GLU A 1 486 ? -10.635 13.963 20.216 1.00 90.62 486 GLU A C 1
ATOM 3844 O O . GLU A 1 486 ? -9.475 13.920 19.819 1.00 90.62 486 GLU A O 1
ATOM 3849 N N . ARG A 1 487 ? -11.550 13.062 19.852 1.00 89.38 487 ARG A N 1
ATOM 3850 C CA . ARG A 1 487 ? -11.289 11.995 18.885 1.00 89.38 487 ARG A CA 1
ATOM 3851 C C . ARG A 1 487 ? -12.490 11.830 17.974 1.00 89.38 487 ARG A C 1
ATOM 3853 O O . ARG A 1 487 ? -13.627 11.877 18.440 1.00 89.38 487 ARG A O 1
ATOM 3860 N N . GLY A 1 488 ? -12.250 11.636 16.684 1.00 90.00 488 GLY A N 1
ATOM 3861 C CA . GLY A 1 488 ? -13.324 11.488 15.713 1.00 90.00 488 GLY A CA 1
ATOM 3862 C C . GLY A 1 488 ? -12.956 10.653 14.499 1.00 90.00 488 GLY A C 1
ATOM 3863 O O . GLY A 1 488 ? -11.786 10.359 14.265 1.00 90.00 488 GLY A O 1
ATOM 3864 N N . LYS A 1 489 ? -13.988 10.278 13.745 1.00 89.88 489 LYS A N 1
ATOM 3865 C CA . LYS A 1 489 ? -13.925 9.481 12.520 1.00 89.88 489 LYS A CA 1
ATOM 3866 C C . LYS A 1 489 ? -14.916 10.048 11.500 1.00 89.88 489 LYS A C 1
ATOM 3868 O O . LYS A 1 489 ? -15.969 10.571 11.875 1.00 89.88 489 LYS A O 1
ATOM 3873 N N . THR A 1 490 ? -14.596 9.937 10.212 1.00 91.44 490 THR A N 1
ATOM 3874 C CA . THR A 1 490 ? -15.607 10.142 9.164 1.00 91.44 490 THR A CA 1
ATOM 3875 C C . THR A 1 490 ? -16.448 8.877 9.068 1.00 91.44 490 THR A C 1
ATOM 3877 O O . THR A 1 490 ? -15.888 7.795 8.934 1.00 91.44 490 THR A O 1
ATOM 3880 N N . VAL A 1 491 ? -17.769 9.019 9.165 1.00 91.94 491 VAL A N 1
ATOM 3881 C CA . VAL A 1 491 ? -18.724 7.915 9.030 1.00 91.94 491 VAL A CA 1
ATOM 3882 C C . VAL A 1 491 ? -19.613 8.154 7.817 1.00 91.94 491 VAL A C 1
ATOM 3884 O O . VAL A 1 491 ? -20.287 9.184 7.739 1.00 91.94 491 VAL A O 1
ATOM 3887 N N . VAL A 1 492 ? -19.631 7.203 6.892 1.00 91.56 492 VAL A N 1
ATOM 3888 C CA . VAL A 1 492 ? -20.470 7.153 5.699 1.00 91.56 492 VAL A CA 1
ATOM 3889 C C . VAL A 1 492 ? -21.669 6.246 5.976 1.00 91.56 492 VAL A C 1
ATOM 3891 O O . VAL A 1 492 ? -21.542 5.077 6.321 1.00 91.56 492 VAL A O 1
ATOM 3894 N N . ALA A 1 493 ? -22.868 6.807 5.853 1.00 89.81 493 ALA A N 1
ATOM 3895 C CA . ALA A 1 493 ? -24.131 6.101 5.999 1.00 89.81 493 ALA A CA 1
ATOM 3896 C C . ALA A 1 493 ? -24.784 5.907 4.624 1.00 89.81 493 ALA A C 1
ATOM 3898 O O . ALA A 1 493 ? -25.445 6.817 4.104 1.00 89.81 493 ALA A O 1
ATOM 3899 N N . GLY A 1 494 ? -24.609 4.723 4.038 1.00 85.12 494 GLY A N 1
ATOM 3900 C CA . GLY A 1 494 ? -25.093 4.365 2.702 1.00 85.12 494 GLY A CA 1
ATOM 3901 C C . GLY A 1 494 ? -24.033 3.668 1.839 1.00 85.12 494 GLY A C 1
ATOM 3902 O O . GLY A 1 494 ? -22.973 3.330 2.357 1.00 85.12 494 GLY A O 1
ATOM 3903 N N . PRO A 1 495 ? -24.325 3.465 0.539 1.00 87.25 495 PRO A N 1
ATOM 3904 C CA . PRO A 1 495 ? -23.364 2.909 -0.413 1.00 87.25 495 PRO A CA 1
ATOM 3905 C C . PRO A 1 495 ? -22.119 3.791 -0.538 1.00 87.25 495 PRO A C 1
ATOM 3907 O O . PRO A 1 495 ? -22.251 5.022 -0.546 1.00 87.25 495 PRO A O 1
ATOM 3910 N N . ASP A 1 496 ? -20.961 3.148 -0.671 1.00 93.62 496 ASP A N 1
ATOM 3911 C CA . ASP A 1 496 ? -19.649 3.766 -0.879 1.00 93.62 496 ASP A CA 1
ATOM 3912 C C . ASP A 1 496 ? -18.807 2.841 -1.767 1.00 93.62 496 ASP A C 1
ATOM 3914 O O . ASP A 1 496 ? -18.520 1.701 -1.386 1.00 93.62 496 ASP A O 1
ATOM 3918 N N . VAL A 1 497 ? -18.462 3.309 -2.965 1.00 94.62 497 VAL A N 1
ATOM 3919 C CA . VAL A 1 497 ? -17.595 2.608 -3.906 1.00 94.62 497 VAL A CA 1
ATOM 3920 C C . VAL A 1 497 ? -16.368 3.448 -4.223 1.00 94.62 497 VAL A C 1
ATOM 3922 O O . VAL A 1 497 ? -16.430 4.619 -4.580 1.00 94.62 497 VAL A O 1
ATOM 3925 N N . ALA A 1 498 ? -15.210 2.810 -4.176 1.00 96.06 498 ALA A N 1
ATOM 3926 C CA . ALA A 1 498 ? -13.934 3.456 -4.400 1.00 96.06 498 ALA A CA 1
ATOM 3927 C C . ALA A 1 498 ? -13.193 2.828 -5.576 1.00 96.06 498 ALA A C 1
ATOM 3929 O O . ALA A 1 498 ? -13.289 1.631 -5.843 1.00 96.06 498 ALA A O 1
ATOM 3930 N N . VAL A 1 499 ? -12.358 3.629 -6.232 1.00 96.94 499 VAL A N 1
ATOM 3931 C CA . VAL A 1 499 ? -11.270 3.109 -7.064 1.00 96.94 499 VAL A CA 1
ATOM 3932 C C . VAL A 1 499 ? -10.028 3.062 -6.180 1.00 96.94 499 VAL A C 1
ATOM 3934 O O . VAL A 1 499 ? -9.361 4.077 -5.970 1.00 96.94 499 VAL A O 1
ATOM 3937 N N . SER A 1 500 ? -9.721 1.891 -5.620 1.00 90.38 500 SER A N 1
ATOM 3938 C CA . SER A 1 500 ? -8.604 1.714 -4.682 1.00 90.38 500 SER A CA 1
ATOM 3939 C C . SER A 1 500 ? -7.247 1.872 -5.358 1.00 90.38 500 SER A C 1
ATOM 3941 O O . SER A 1 500 ? -6.338 2.490 -4.794 1.00 90.38 500 SER A O 1
ATOM 3943 N N . SER A 1 501 ? -7.101 1.398 -6.592 1.00 90.25 501 SER A N 1
ATOM 3944 C CA . SER A 1 501 ? -5.874 1.548 -7.377 1.00 90.25 501 SER A CA 1
ATOM 3945 C C . SER A 1 501 ? -6.172 1.654 -8.871 1.00 90.25 501 SER A C 1
ATOM 3947 O O . SER A 1 501 ? -7.223 1.225 -9.346 1.00 90.25 501 SER A O 1
ATOM 3949 N N . ILE A 1 502 ? -5.235 2.266 -9.594 1.00 94.38 502 ILE A N 1
ATOM 3950 C CA . ILE A 1 502 ? -5.152 2.258 -11.053 1.00 94.38 502 ILE A CA 1
ATOM 3951 C C . ILE A 1 502 ? -3.686 2.019 -11.422 1.00 94.38 502 ILE A C 1
ATOM 3953 O O . ILE A 1 502 ? -2.800 2.608 -10.801 1.00 94.38 502 ILE A O 1
ATOM 3957 N N . ASN A 1 503 ? -3.446 1.163 -12.406 1.00 91.25 503 ASN A N 1
ATOM 3958 C CA . ASN A 1 503 ? -2.146 0.935 -13.015 1.00 91.25 503 ASN A CA 1
ATOM 3959 C C . ASN A 1 503 ? -2.313 0.905 -14.539 1.00 91.25 503 ASN A C 1
ATOM 3961 O O . ASN A 1 503 ? -2.829 -0.053 -15.113 1.00 91.25 503 ASN A O 1
ATOM 3965 N N . ALA A 1 504 ? -1.913 1.991 -15.187 1.00 90.38 504 ALA A N 1
ATOM 3966 C CA . ALA A 1 504 ? -1.847 2.122 -16.632 1.00 90.38 504 ALA A CA 1
ATOM 3967 C C . ALA A 1 504 ? -0.383 2.140 -17.092 1.00 90.38 504 ALA A C 1
ATOM 3969 O O . ALA A 1 504 ? 0.499 2.645 -16.394 1.00 90.38 504 ALA A O 1
ATOM 3970 N N . GLN A 1 505 ? -0.132 1.633 -18.298 1.00 82.12 505 GLN A N 1
ATOM 3971 C CA . GLN A 1 505 ? 1.200 1.650 -18.910 1.00 82.12 505 GLN A CA 1
ATOM 3972 C C . GLN A 1 505 ? 1.711 3.087 -19.078 1.00 82.12 505 GLN A C 1
ATOM 3974 O O . GLN A 1 505 ? 0.960 3.970 -19.480 1.00 82.12 505 GLN A O 1
ATOM 3979 N N . GLN A 1 506 ? 3.000 3.335 -18.832 1.00 82.19 506 GLN A N 1
ATOM 3980 C CA . GLN A 1 506 ? 3.586 4.673 -18.995 1.00 82.19 506 GLN A CA 1
ATOM 3981 C C . GLN A 1 506 ? 3.485 5.188 -20.439 1.00 82.19 506 GLN A C 1
ATOM 3983 O O . GLN A 1 506 ? 3.268 6.385 -20.663 1.00 82.19 506 GLN A O 1
ATOM 3988 N N . TYR A 1 507 ? 3.599 4.280 -21.408 1.00 83.19 507 TYR A N 1
ATOM 3989 C CA . TYR A 1 507 ? 3.501 4.564 -22.832 1.00 83.19 507 TYR A CA 1
ATOM 3990 C C . TYR A 1 507 ? 2.394 3.727 -23.476 1.00 83.19 507 TYR A C 1
ATOM 3992 O O . TYR A 1 507 ? 2.225 2.555 -23.155 1.00 83.19 507 TYR A O 1
ATOM 4000 N N . ALA A 1 508 ? 1.660 4.339 -24.401 1.00 87.31 508 ALA A N 1
ATOM 4001 C CA . ALA A 1 508 ? 0.680 3.677 -25.258 1.00 87.31 508 ALA A CA 1
ATOM 4002 C C . ALA A 1 508 ? 0.834 4.185 -26.695 1.00 87.31 508 ALA A C 1
ATOM 4004 O O . ALA A 1 508 ? 1.532 5.171 -26.938 1.00 87.31 508 ALA A O 1
ATOM 4005 N N . ILE A 1 509 ? 0.198 3.530 -27.661 1.00 83.50 509 ILE A N 1
ATOM 4006 C CA . ILE A 1 509 ? 0.497 3.755 -29.080 1.00 83.50 509 ILE A CA 1
ATOM 4007 C C . ILE A 1 509 ? -0.769 4.124 -29.826 1.00 83.50 509 ILE A C 1
ATOM 4009 O O . ILE A 1 509 ? -1.844 3.602 -29.544 1.00 83.50 509 ILE A O 1
ATOM 4013 N N . VAL A 1 510 ? -0.649 5.076 -30.750 1.00 85.12 510 VAL A N 1
ATOM 4014 C CA . VAL A 1 510 ? -1.749 5.434 -31.647 1.00 85.12 510 VAL A CA 1
ATOM 4015 C C . VAL A 1 510 ? -2.082 4.241 -32.541 1.00 85.12 510 VAL A C 1
ATOM 4017 O O . VAL A 1 510 ? -1.211 3.780 -33.268 1.00 85.12 510 VAL A O 1
ATOM 4020 N N . GLY A 1 511 ? -3.339 3.805 -32.534 1.00 79.94 511 GLY A N 1
ATOM 4021 C CA . GLY A 1 511 ? -3.820 2.638 -33.280 1.00 79.94 511 GLY A CA 1
ATOM 4022 C C . GLY A 1 511 ? -3.829 1.366 -32.438 1.00 79.94 511 GLY A C 1
ATOM 4023 O O . GLY A 1 511 ? -4.797 0.620 -32.518 1.00 79.94 511 GLY A O 1
ATOM 4024 N N . GLY A 1 512 ? -2.841 1.213 -31.555 1.00 83.88 512 GLY A N 1
ATOM 4025 C CA . GLY A 1 512 ? -2.680 0.004 -30.762 1.00 83.88 512 GLY A CA 1
ATOM 4026 C C . GLY A 1 512 ? -3.671 -0.156 -29.603 1.00 83.88 512 GLY A C 1
ATOM 4027 O O . GLY A 1 512 ? -4.536 0.688 -29.340 1.00 83.88 512 GLY A O 1
ATOM 4028 N N . THR A 1 513 ? -3.495 -1.240 -28.853 1.00 89.25 513 THR A N 1
ATOM 4029 C CA . THR A 1 513 ? -4.276 -1.603 -27.668 1.00 89.25 513 THR A CA 1
ATOM 4030 C C . THR A 1 513 ? -3.464 -1.357 -26.401 1.00 89.25 513 THR A C 1
ATOM 4032 O O . THR A 1 513 ? -2.360 -1.872 -26.257 1.00 89.25 513 THR A O 1
ATOM 4035 N N . ALA A 1 514 ? -4.008 -0.603 -25.445 1.00 90.75 514 ALA A N 1
ATOM 4036 C CA . ALA A 1 514 ? -3.333 -0.371 -24.167 1.00 90.75 514 ALA A CA 1
ATOM 4037 C C . ALA A 1 514 ? -4.206 -0.719 -22.959 1.00 90.75 514 ALA A C 1
ATOM 4039 O O . ALA A 1 514 ? -5.438 -0.669 -23.015 1.00 90.75 514 ALA A O 1
ATOM 4040 N N . LYS A 1 515 ? -3.526 -1.111 -21.879 1.00 92.88 515 LYS A N 1
ATOM 4041 C CA . LYS A 1 515 ? -4.115 -1.757 -20.703 1.00 92.88 515 LYS A CA 1
ATOM 4042 C C . LYS A 1 515 ? -4.181 -0.808 -19.509 1.00 92.88 515 LYS A C 1
ATOM 4044 O O . LYS A 1 515 ? -3.236 -0.064 -19.238 1.00 92.88 515 LYS A O 1
ATOM 4049 N N . VAL A 1 516 ? -5.290 -0.885 -18.779 1.00 95.50 516 VAL A N 1
ATOM 4050 C CA . VAL A 1 516 ? -5.532 -0.177 -17.523 1.00 95.50 516 VAL A CA 1
ATOM 4051 C C . VAL A 1 516 ? -6.062 -1.177 -16.503 1.00 95.50 516 VAL A C 1
ATOM 4053 O O . VAL A 1 516 ? -7.211 -1.605 -16.587 1.00 95.50 516 VAL A O 1
ATOM 4056 N N . ASP A 1 517 ? -5.231 -1.550 -15.538 1.00 95.19 517 ASP A N 1
ATOM 4057 C CA . ASP A 1 517 ? -5.660 -2.348 -14.392 1.00 95.19 517 ASP A CA 1
ATOM 4058 C C . ASP A 1 517 ? -6.213 -1.432 -13.300 1.00 95.19 517 ASP A C 1
ATOM 4060 O O . ASP A 1 517 ? -5.691 -0.341 -13.062 1.00 95.19 517 ASP A O 1
ATOM 4064 N N . ALA A 1 518 ? -7.280 -1.855 -12.633 1.00 95.06 518 ALA A N 1
ATOM 4065 C CA . ALA A 1 518 ? -7.879 -1.117 -11.531 1.00 95.06 518 ALA A CA 1
ATOM 4066 C C . ALA A 1 518 ? -8.454 -2.063 -10.476 1.00 95.06 518 ALA A C 1
ATOM 4068 O O . ALA A 1 518 ? -8.844 -3.187 -10.779 1.00 95.06 518 ALA A O 1
ATOM 4069 N N . VAL A 1 519 ? -8.540 -1.588 -9.236 1.00 94.38 519 VAL A N 1
ATOM 4070 C CA . VAL A 1 519 ? -9.247 -2.284 -8.152 1.00 94.38 519 VAL A CA 1
ATOM 4071 C C . VAL A 1 519 ? -10.441 -1.441 -7.742 1.00 94.38 519 VAL A C 1
ATOM 4073 O O . VAL A 1 519 ? -10.273 -0.289 -7.334 1.00 94.38 519 VAL A O 1
ATOM 4076 N N . ILE A 1 520 ? -11.635 -2.015 -7.873 1.00 96.50 520 ILE A N 1
ATOM 4077 C CA . ILE A 1 520 ? -12.899 -1.378 -7.507 1.00 96.50 520 ILE A CA 1
ATOM 4078 C C . ILE A 1 520 ? -13.369 -1.965 -6.188 1.00 96.50 520 ILE A C 1
ATOM 4080 O O . ILE A 1 520 ? -13.528 -3.177 -6.080 1.00 96.50 520 ILE A O 1
ATOM 4084 N N . SER A 1 521 ? -13.606 -1.117 -5.201 1.00 93.12 521 SER A N 1
ATOM 4085 C CA . SER A 1 521 ? -13.916 -1.540 -3.838 1.00 93.12 521 SER A CA 1
ATOM 4086 C C . SER A 1 521 ? -15.295 -1.063 -3.451 1.00 93.12 521 SER A C 1
ATOM 4088 O O . SER A 1 521 ? -15.632 0.087 -3.705 1.00 93.12 521 SER A O 1
ATOM 4090 N N . ASN A 1 522 ? -16.073 -1.925 -2.818 1.00 92.44 522 ASN A N 1
ATOM 4091 C CA . ASN A 1 522 ? -17.311 -1.561 -2.158 1.00 92.44 522 ASN A CA 1
ATOM 4092 C C . ASN A 1 522 ? -17.036 -1.510 -0.655 1.00 92.44 522 ASN A C 1
ATOM 4094 O O . ASN A 1 522 ? -16.878 -2.543 -0.008 1.00 92.44 522 ASN A O 1
ATOM 4098 N N . LEU A 1 523 ? -16.932 -0.294 -0.125 1.00 89.25 523 LEU A N 1
ATOM 4099 C CA . LEU A 1 523 ? -16.707 -0.030 1.297 1.00 89.25 523 LEU A CA 1
ATOM 4100 C C . LEU A 1 523 ? -18.030 0.019 2.074 1.00 89.25 523 LEU A C 1
ATOM 4102 O O . LEU A 1 523 ? -18.039 0.078 3.300 1.00 89.25 523 LEU A O 1
ATOM 4106 N N . GLY A 1 524 ? -19.161 0.016 1.365 1.00 84.62 524 GLY A N 1
ATOM 4107 C CA . GLY A 1 524 ? -20.486 -0.020 1.957 1.00 84.62 524 GLY A CA 1
ATOM 4108 C C . GLY A 1 524 ? -20.813 -1.367 2.607 1.00 84.62 524 GLY A C 1
ATOM 4109 O O . GLY A 1 524 ? -20.272 -2.419 2.268 1.00 84.62 524 GLY A O 1
ATOM 4110 N N . ALA A 1 525 ? -21.783 -1.332 3.520 1.00 75.38 525 ALA A N 1
ATOM 4111 C CA . ALA A 1 525 ? -22.291 -2.509 4.227 1.00 75.38 525 ALA A CA 1
ATOM 4112 C C . ALA A 1 525 ? -23.286 -3.361 3.401 1.00 75.38 525 ALA A C 1
ATOM 4114 O O . ALA A 1 525 ? -23.833 -4.339 3.913 1.00 75.38 525 ALA A O 1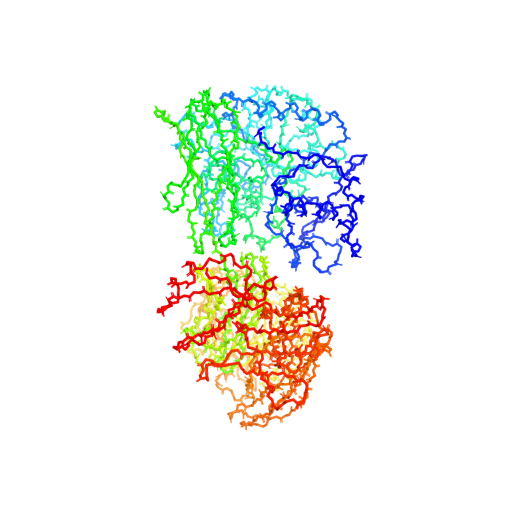
ATOM 4115 N N . SER A 1 526 ? -23.551 -2.995 2.142 1.00 77.00 526 SER A N 1
ATOM 4116 C CA . SER A 1 526 ? -24.467 -3.683 1.223 1.00 77.00 526 SER A CA 1
ATOM 4117 C C . SER A 1 526 ? -23.758 -4.120 -0.053 1.00 77.00 526 SER A C 1
ATOM 4119 O O . SER A 1 526 ? -22.871 -3.424 -0.523 1.00 77.00 526 SER A O 1
ATOM 4121 N N . ASP A 1 527 ? -24.159 -5.260 -0.626 1.00 81.62 527 ASP A N 1
ATOM 4122 C CA . ASP A 1 527 ? -23.701 -5.695 -1.950 1.00 81.62 527 ASP A CA 1
ATOM 4123 C C . ASP A 1 527 ? -24.149 -4.698 -3.026 1.00 81.62 527 ASP A C 1
ATOM 4125 O O . ASP A 1 527 ? -25.316 -4.294 -3.042 1.00 81.62 527 ASP A O 1
ATOM 4129 N N . GLU A 1 528 ? -23.263 -4.365 -3.966 1.00 84.25 528 GLU A N 1
ATOM 4130 C CA . GLU A 1 528 ? -23.545 -3.366 -4.996 1.00 84.25 528 GLU A CA 1
ATOM 4131 C C . GLU A 1 528 ? -23.225 -3.869 -6.410 1.00 84.25 528 GLU A C 1
ATOM 4133 O O . GLU A 1 528 ? -22.298 -4.648 -6.644 1.00 84.25 528 GLU A O 1
ATOM 4138 N N . ILE A 1 529 ? -24.007 -3.385 -7.379 1.00 85.69 529 ILE A N 1
ATOM 4139 C CA . ILE A 1 529 ? -23.631 -3.412 -8.796 1.00 85.69 529 ILE A CA 1
ATOM 4140 C C . ILE A 1 529 ? -23.057 -2.035 -9.109 1.00 85.69 529 ILE A C 1
ATOM 4142 O O . ILE A 1 529 ? -23.757 -1.027 -9.004 1.00 85.69 529 ILE A O 1
ATOM 4146 N N . VAL A 1 530 ? -21.779 -2.008 -9.460 1.00 90.88 530 VAL A N 1
ATOM 4147 C CA . VAL A 1 530 ? -20.991 -0.793 -9.642 1.00 90.88 530 VAL A CA 1
ATOM 4148 C C . VAL A 1 530 ? -20.804 -0.539 -11.127 1.00 90.88 530 VAL A C 1
ATOM 4150 O O . VAL A 1 530 ? -20.309 -1.410 -11.836 1.00 90.88 530 VAL A O 1
ATOM 4153 N N . THR A 1 531 ? -21.166 0.648 -11.604 1.00 93.50 531 THR A N 1
ATOM 4154 C CA . THR A 1 531 ? -20.852 1.086 -12.968 1.00 93.50 531 THR A CA 1
ATOM 4155 C C . THR A 1 531 ? -19.448 1.675 -12.981 1.00 93.50 531 THR A C 1
ATOM 4157 O O . THR A 1 531 ? -19.150 2.600 -12.228 1.00 93.50 531 THR A O 1
ATOM 4160 N N . VAL A 1 532 ? -18.573 1.147 -13.829 1.00 96.62 532 VAL A N 1
ATOM 4161 C CA . VAL A 1 532 ? -17.180 1.565 -13.959 1.00 96.62 532 VAL A CA 1
ATOM 4162 C C . VAL A 1 532 ? -16.954 2.166 -15.338 1.00 96.62 532 VAL A C 1
ATOM 4164 O O . VAL A 1 532 ? -17.204 1.536 -16.362 1.00 96.62 532 VAL A O 1
ATOM 4167 N N . TYR A 1 533 ? -16.423 3.381 -15.363 1.00 96.94 533 TYR A N 1
ATOM 4168 C CA . TYR A 1 533 ? -16.117 4.121 -16.574 1.00 96.94 533 TYR A CA 1
ATOM 4169 C C . TYR A 1 533 ? -14.612 4.222 -16.777 1.00 96.94 533 TYR A C 1
ATOM 4171 O O . TYR A 1 533 ? -13.890 4.717 -15.906 1.00 96.94 533 TYR A O 1
ATOM 4179 N N . LEU A 1 534 ? -14.157 3.882 -17.980 1.00 96.81 534 LEU A N 1
ATOM 4180 C CA . LEU A 1 534 ? -12.850 4.289 -18.473 1.00 96.81 534 LEU A CA 1
ATOM 4181 C C . LEU A 1 534 ? -12.988 5.614 -19.222 1.00 96.81 534 LEU A C 1
ATOM 4183 O O . LEU A 1 534 ? -13.674 5.705 -20.243 1.00 96.81 534 LEU A O 1
ATOM 4187 N N . LYS A 1 535 ? -12.321 6.659 -18.732 1.00 96.50 535 LYS A N 1
ATOM 4188 C CA . LYS A 1 535 ? -12.323 7.997 -19.332 1.00 96.50 535 LYS A CA 1
ATOM 4189 C C . LYS A 1 535 ? -10.915 8.452 -19.684 1.00 96.50 535 LYS A C 1
ATOM 4191 O O . LYS A 1 535 ? -9.964 8.227 -18.947 1.00 96.50 535 LYS A O 1
ATOM 4196 N N . VAL A 1 536 ? -10.798 9.178 -20.791 1.00 94.62 536 VAL A N 1
ATOM 4197 C CA . VAL A 1 536 ? -9.521 9.657 -21.338 1.00 94.62 536 VAL A CA 1
ATOM 4198 C C . VAL A 1 536 ? -9.646 11.116 -21.668 1.00 94.62 536 VAL A C 1
ATOM 4200 O O . VAL A 1 536 ? -10.464 11.497 -22.505 1.00 94.62 536 VAL A O 1
ATOM 4203 N N . ASN A 1 537 ? -8.891 11.961 -20.966 1.00 92.00 537 ASN A N 1
ATOM 4204 C CA . ASN A 1 537 ? -9.078 13.412 -21.028 1.00 92.00 537 ASN A CA 1
ATOM 4205 C C . ASN A 1 537 ? -10.565 13.801 -20.842 1.00 92.00 537 ASN A C 1
ATOM 4207 O O . ASN A 1 537 ? -11.081 14.687 -21.522 1.00 92.00 537 ASN A O 1
ATOM 4211 N N . ASN A 1 538 ? -11.253 13.106 -19.923 1.00 90.31 538 ASN A N 1
ATOM 4212 C CA . ASN A 1 538 ? -12.693 13.197 -19.630 1.00 90.31 538 ASN A CA 1
ATOM 4213 C C . ASN A 1 538 ? -13.654 12.723 -20.739 1.00 90.31 538 ASN A C 1
ATOM 4215 O O . ASN A 1 538 ? -14.863 12.898 -20.602 1.00 90.31 538 ASN A O 1
ATOM 4219 N N . THR A 1 539 ? -13.155 12.111 -21.812 1.00 93.88 539 THR A N 1
ATOM 4220 C CA . THR A 1 539 ? -13.986 11.457 -22.834 1.00 93.88 539 THR A CA 1
ATOM 4221 C C . THR A 1 539 ? -14.244 10.015 -22.423 1.00 93.88 539 THR A C 1
ATOM 4223 O O . THR A 1 539 ? -13.293 9.310 -22.104 1.00 93.88 539 THR A O 1
ATOM 4226 N N . LEU A 1 540 ? -15.505 9.580 -22.424 1.00 94.88 540 LEU A N 1
ATOM 4227 C CA . LEU A 1 540 ? -15.864 8.184 -22.169 1.00 94.88 540 LEU A CA 1
ATOM 4228 C C . LEU A 1 540 ? -15.300 7.289 -23.278 1.00 94.88 540 LEU A C 1
ATOM 4230 O O . LEU A 1 540 ? -15.568 7.539 -24.453 1.00 94.88 540 LEU A O 1
ATOM 4234 N N . ILE A 1 541 ? -14.522 6.284 -22.887 1.00 93.44 541 ILE A N 1
ATOM 4235 C CA . ILE A 1 541 ? -14.004 5.243 -23.777 1.00 93.44 541 ILE A CA 1
ATOM 4236 C C . ILE A 1 541 ? -14.768 3.952 -23.587 1.00 93.44 541 ILE A C 1
ATOM 4238 O O . ILE A 1 541 ? -15.154 3.347 -24.581 1.00 93.44 541 ILE A O 1
ATOM 4242 N N . ASP A 1 542 ? -14.995 3.565 -22.335 1.00 92.81 542 ASP A N 1
ATOM 4243 C CA . ASP A 1 542 ? -15.720 2.343 -22.037 1.00 92.81 542 ASP A CA 1
ATOM 4244 C C . ASP A 1 542 ? -16.520 2.450 -20.744 1.00 92.81 542 ASP A C 1
ATOM 4246 O O . ASP A 1 542 ? -16.214 3.270 -19.872 1.00 92.81 542 ASP A O 1
ATOM 4250 N N . GLU A 1 543 ? -17.548 1.620 -20.657 1.00 93.50 543 GLU A N 1
ATOM 4251 C CA . GLU A 1 543 ? -18.472 1.517 -19.539 1.00 93.50 543 GLU A CA 1
ATOM 4252 C C . GLU A 1 543 ? -18.788 0.041 -19.315 1.00 93.50 543 GLU A C 1
ATOM 4254 O O . GLU A 1 543 ? -19.353 -0.625 -20.183 1.00 93.50 543 GLU A O 1
ATOM 4259 N N . ILE A 1 544 ? -18.430 -0.457 -18.137 1.00 89.88 544 ILE A N 1
ATOM 4260 C CA . ILE A 1 544 ? -18.813 -1.789 -17.677 1.00 89.88 544 ILE A CA 1
ATOM 4261 C C . ILE A 1 544 ? -19.621 -1.644 -16.392 1.00 89.88 544 ILE A C 1
ATOM 4263 O O . ILE A 1 544 ? -19.509 -0.642 -15.692 1.00 89.88 544 ILE A O 1
ATOM 4267 N N . GLU A 1 545 ? -20.416 -2.644 -16.043 1.00 89.56 545 GLU A N 1
ATOM 4268 C CA . GLU A 1 545 ? -20.856 -2.791 -14.652 1.00 89.56 545 GLU A CA 1
ATOM 4269 C C . GLU A 1 545 ? -19.992 -3.883 -14.011 1.00 89.56 545 GLU A C 1
ATOM 4271 O O . GLU A 1 545 ? -19.244 -4.531 -14.724 1.00 89.56 545 GLU A O 1
ATOM 4276 N N . ILE A 1 546 ? -20.016 -4.077 -12.698 1.00 88.94 546 ILE A N 1
ATOM 4277 C CA . ILE A 1 546 ? -19.455 -5.251 -12.008 1.00 88.94 546 ILE A CA 1
ATOM 4278 C C . ILE A 1 546 ? -20.223 -5.465 -10.709 1.00 88.94 546 ILE A C 1
ATOM 4280 O O . ILE A 1 546 ? -20.666 -4.507 -10.080 1.00 88.94 546 ILE A O 1
ATOM 4284 N N . PHE A 1 547 ? -20.382 -6.714 -10.281 1.00 87.06 547 PHE A N 1
ATOM 4285 C CA . PHE A 1 547 ? -20.869 -7.010 -8.934 1.00 87.06 547 PHE A CA 1
ATOM 4286 C C . PHE A 1 547 ? -19.713 -6.965 -7.932 1.00 87.06 547 PHE A C 1
ATOM 4288 O O . PHE A 1 547 ? -18.726 -7.676 -8.112 1.00 87.06 547 PHE A O 1
ATOM 4295 N N . VAL A 1 548 ? -19.848 -6.171 -6.870 1.00 88.62 548 VAL A N 1
ATOM 4296 C CA . VAL A 1 548 ? -18.864 -6.093 -5.784 1.00 88.62 548 VAL A CA 1
ATOM 4297 C C . VAL A 1 548 ? -19.593 -6.308 -4.450 1.00 88.62 548 VAL A C 1
ATOM 4299 O O . VAL A 1 548 ? -20.413 -5.465 -4.067 1.00 88.62 548 VAL A O 1
ATOM 4302 N N . PRO A 1 549 ? -19.345 -7.431 -3.745 1.00 83.00 549 PRO A N 1
ATOM 4303 C CA . PRO A 1 549 ? -19.945 -7.687 -2.436 1.00 83.00 549 PRO A CA 1
ATOM 4304 C C . PRO A 1 549 ? -19.638 -6.580 -1.424 1.00 83.00 549 PRO A C 1
ATOM 4306 O O . PRO A 1 549 ? -18.648 -5.864 -1.577 1.00 83.00 549 PRO A O 1
ATOM 4309 N N . ALA A 1 550 ? -20.465 -6.464 -0.386 1.00 80.19 550 ALA A N 1
ATOM 4310 C CA . ALA A 1 550 ? -20.206 -5.559 0.733 1.00 80.19 550 ALA A CA 1
ATOM 4311 C C . ALA A 1 550 ? -18.801 -5.783 1.316 1.00 80.19 550 ALA A C 1
ATOM 4313 O O . ALA A 1 550 ? -18.374 -6.930 1.467 1.00 80.19 550 ALA A O 1
ATOM 4314 N N . MET A 1 551 ? -18.112 -4.698 1.681 1.00 80.19 551 MET A N 1
ATOM 4315 C CA . MET A 1 551 ? -16.775 -4.736 2.296 1.00 80.19 551 MET A CA 1
ATOM 4316 C C . MET A 1 551 ? -15.740 -5.540 1.485 1.00 80.19 551 MET A C 1
ATOM 4318 O O . MET A 1 551 ? -14.859 -6.186 2.050 1.00 80.19 551 MET A O 1
ATOM 4322 N N . SER A 1 552 ? -15.854 -5.543 0.154 1.00 83.62 552 SER A N 1
ATOM 4323 C CA . SER A 1 552 ? -15.015 -6.349 -0.734 1.00 83.62 552 SER A CA 1
ATOM 4324 C C . SER A 1 552 ? -14.445 -5.530 -1.888 1.00 83.62 552 SER A C 1
ATOM 4326 O O . SER A 1 552 ? -14.868 -4.406 -2.157 1.00 83.62 552 SER A O 1
ATOM 4328 N N . SER A 1 553 ? -13.456 -6.096 -2.577 1.00 88.81 553 SER A N 1
ATOM 4329 C CA . SER A 1 553 ? -12.770 -5.466 -3.705 1.00 88.81 553 SER A CA 1
ATOM 4330 C C . SER A 1 553 ? -12.706 -6.407 -4.899 1.00 88.81 553 SER A C 1
ATOM 4332 O O . SER A 1 553 ? -12.498 -7.608 -4.749 1.00 88.81 553 SER A O 1
ATOM 4334 N N . GLN A 1 554 ? -12.839 -5.846 -6.096 1.00 89.38 554 GLN A N 1
ATOM 4335 C CA . GLN A 1 554 ? -12.804 -6.565 -7.358 1.00 89.38 554 GLN A CA 1
ATOM 4336 C C . GLN A 1 554 ? -11.716 -5.975 -8.272 1.00 89.38 554 GLN A C 1
ATOM 4338 O O . GLN A 1 554 ? -11.868 -4.847 -8.757 1.00 89.38 554 GLN A O 1
ATOM 4343 N N . PRO A 1 555 ? -10.625 -6.716 -8.549 1.00 92.56 555 PRO A N 1
ATOM 4344 C CA . PRO A 1 555 ? -9.673 -6.329 -9.580 1.00 92.56 555 PRO A CA 1
ATOM 4345 C C . PRO A 1 555 ? -10.301 -6.483 -10.970 1.00 92.56 555 PRO A C 1
ATOM 4347 O O . PRO A 1 555 ? -10.973 -7.479 -11.263 1.00 92.56 555 PRO A O 1
ATOM 4350 N N . ILE A 1 556 ? -10.057 -5.497 -11.827 1.00 93.31 556 ILE A N 1
ATOM 4351 C CA . ILE A 1 556 ? -10.491 -5.458 -13.221 1.00 93.31 556 ILE A CA 1
ATOM 4352 C C . ILE A 1 556 ? -9.362 -4.963 -14.129 1.00 93.31 556 ILE A C 1
ATOM 4354 O O . ILE A 1 556 ? -8.463 -4.235 -13.713 1.00 93.31 556 ILE A O 1
ATOM 4358 N N . THR A 1 557 ? -9.466 -5.320 -15.399 1.00 94.81 557 THR A N 1
ATOM 4359 C CA . THR A 1 557 ? -8.635 -4.857 -16.500 1.00 94.81 557 THR A CA 1
ATOM 4360 C C . THR A 1 557 ? -9.564 -4.236 -17.530 1.00 94.81 557 THR A C 1
ATOM 4362 O O . THR A 1 557 ? -10.525 -4.867 -17.967 1.00 94.81 557 THR A O 1
ATOM 4365 N N . LEU A 1 558 ? -9.258 -3.008 -17.930 1.00 95.19 558 LEU A N 1
ATOM 4366 C CA . LEU A 1 558 ? -9.933 -2.289 -18.999 1.00 95.19 558 LEU A CA 1
ATOM 4367 C C . LEU A 1 558 ? -8.924 -2.012 -20.113 1.00 95.19 558 LEU A C 1
ATOM 4369 O O . LEU A 1 558 ? -7.792 -1.595 -19.863 1.00 95.19 558 LEU A O 1
ATOM 4373 N N . LEU A 1 559 ? -9.339 -2.237 -21.350 1.00 94.44 559 LEU A N 1
ATOM 4374 C CA . LEU A 1 559 ? -8.563 -1.946 -22.546 1.00 94.44 559 LEU A CA 1
ATOM 4375 C C . LEU A 1 559 ? -9.091 -0.692 -23.241 1.00 94.44 559 LEU A C 1
ATOM 4377 O O . LEU A 1 559 ? -10.297 -0.439 -23.272 1.00 94.44 559 LEU A O 1
ATOM 4381 N N . TRP A 1 560 ? -8.184 0.062 -23.854 1.00 93.62 560 TRP A N 1
ATOM 4382 C CA . TRP A 1 560 ? -8.509 1.183 -24.734 1.00 93.62 560 TRP A CA 1
ATOM 4383 C C . TRP A 1 560 ? -7.704 1.124 -26.040 1.00 93.62 560 TRP A C 1
ATOM 4385 O O . TRP A 1 560 ? -6.687 0.437 -26.118 1.00 93.62 560 TRP A O 1
ATOM 4395 N N . SER A 1 561 ? -8.132 1.877 -27.055 1.00 91.12 561 SER A N 1
ATOM 4396 C CA . SER A 1 561 ? -7.340 2.104 -28.271 1.00 91.12 561 SER A CA 1
ATOM 4397 C C . SER A 1 561 ? -7.086 3.608 -28.454 1.00 91.12 561 SER A C 1
ATOM 4399 O O . SER A 1 561 ? -8.028 4.370 -28.719 1.00 91.12 561 SER A O 1
ATOM 4401 N N . PRO A 1 562 ? -5.848 4.092 -28.236 1.00 90.12 562 PRO A N 1
ATOM 4402 C CA . PRO A 1 562 ? -5.502 5.495 -28.432 1.00 90.12 562 PRO A CA 1
ATOM 4403 C C . PRO A 1 562 ? -5.537 5.896 -29.911 1.00 90.12 562 PRO A C 1
ATOM 4405 O O . PRO A 1 562 ? -5.059 5.180 -30.779 1.00 90.12 562 PRO A O 1
ATOM 4408 N N . TRP A 1 563 ? -6.037 7.093 -30.217 1.00 86.00 563 TRP A N 1
ATOM 4409 C CA . TRP A 1 563 ? -6.215 7.563 -31.603 1.00 86.00 563 TRP A CA 1
ATOM 4410 C C . TRP A 1 563 ? -5.511 8.895 -31.908 1.00 86.00 563 TRP A C 1
ATOM 4412 O O . TRP A 1 563 ? -5.621 9.418 -33.018 1.00 86.00 563 TRP A O 1
ATOM 4422 N N . TYR A 1 564 ? -4.784 9.459 -30.941 1.00 85.25 564 TYR A N 1
ATOM 4423 C CA . TYR A 1 564 ? -3.963 10.658 -31.113 1.00 85.25 564 TYR A CA 1
ATOM 4424 C C . TYR A 1 564 ? -2.752 10.635 -30.177 1.00 85.25 564 TYR A C 1
ATOM 4426 O O . TYR A 1 564 ? -2.810 10.074 -29.087 1.00 85.25 564 TYR A O 1
ATOM 4434 N N . GLU A 1 565 ? -1.667 11.276 -30.602 1.00 87.62 565 GLU A N 1
ATOM 4435 C CA . GLU A 1 565 ? -0.436 11.411 -29.820 1.00 87.62 565 GLU A CA 1
ATOM 4436 C C . GLU A 1 565 ? -0.553 12.452 -28.693 1.00 87.62 565 GLU A C 1
ATOM 4438 O O . GLU A 1 565 ? -1.293 13.436 -28.792 1.00 87.62 565 GLU A O 1
ATOM 4443 N N . GLY A 1 566 ? 0.243 12.268 -27.642 1.00 87.38 566 GLY A N 1
ATOM 4444 C CA . GLY A 1 566 ? 0.384 13.188 -26.519 1.00 87.38 566 GLY A CA 1
ATOM 4445 C C . GLY A 1 566 ? 0.066 12.554 -25.168 1.00 87.38 566 GLY A C 1
ATOM 4446 O O . GLY A 1 566 ? -0.399 11.420 -25.061 1.00 87.38 566 GLY A O 1
ATOM 4447 N N . THR A 1 567 ? 0.314 13.311 -24.102 1.00 90.25 567 THR A N 1
ATOM 4448 C CA . THR A 1 567 ? -0.003 12.871 -22.741 1.00 90.25 567 THR A CA 1
ATOM 4449 C C . THR A 1 567 ? -1.513 12.887 -22.516 1.00 90.25 567 THR A C 1
ATOM 4451 O O . THR A 1 567 ? -2.167 13.929 -22.612 1.00 90.25 567 THR A O 1
ATOM 4454 N N . CYS A 1 568 ? -2.064 11.722 -22.206 1.00 92.50 568 CYS A N 1
ATOM 4455 C CA . CYS A 1 568 ? -3.466 11.508 -21.901 1.00 92.50 568 CYS A CA 1
ATOM 4456 C C . CYS A 1 568 ? -3.646 11.259 -20.406 1.00 92.50 568 CYS A C 1
ATOM 4458 O O . CYS A 1 568 ? -2.906 10.483 -19.811 1.00 92.50 568 CYS A O 1
ATOM 4460 N N . ASN A 1 569 ? -4.653 11.887 -19.802 1.00 95.00 569 ASN A N 1
ATOM 4461 C CA . ASN A 1 569 ? -5.084 11.542 -18.454 1.00 95.00 569 ASN A CA 1
ATOM 4462 C C . ASN A 1 569 ? -6.111 10.412 -18.529 1.00 95.00 569 ASN A C 1
ATOM 4464 O O . ASN A 1 569 ? -7.242 10.635 -18.976 1.00 95.00 569 ASN A O 1
ATOM 4468 N N . VAL A 1 570 ? -5.707 9.225 -18.100 1.00 96.44 570 VAL A N 1
ATOM 4469 C CA . VAL A 1 570 ? -6.545 8.030 -18.004 1.00 96.44 570 VAL A CA 1
ATOM 4470 C C . VAL A 1 570 ? -7.195 8.042 -16.644 1.00 96.44 570 VAL A C 1
ATOM 4472 O O . VAL A 1 570 ? -6.500 8.166 -15.644 1.00 96.44 570 VAL A O 1
ATOM 4475 N N . LYS A 1 571 ? -8.515 7.953 -16.594 1.00 97.50 571 LYS A N 1
ATOM 4476 C CA . LYS A 1 571 ? -9.298 7.977 -15.366 1.00 97.50 571 LYS A CA 1
ATOM 4477 C C . LYS A 1 571 ? -10.192 6.749 -15.346 1.00 97.50 571 LYS A C 1
ATOM 4479 O O . LYS A 1 571 ? -10.963 6.556 -16.283 1.00 97.50 571 LYS A O 1
ATOM 4484 N N . VAL A 1 572 ? -10.116 5.980 -14.270 1.00 98.19 572 VAL A N 1
ATOM 4485 C CA . VAL A 1 572 ? -11.142 4.995 -13.924 1.00 98.19 572 VAL A CA 1
ATOM 4486 C C . VAL A 1 572 ? -12.048 5.639 -12.886 1.00 98.19 572 VAL A C 1
ATOM 4488 O O . VAL A 1 572 ? -11.564 6.278 -11.949 1.00 98.19 572 VAL A O 1
ATOM 4491 N N . GLU A 1 573 ? -13.353 5.541 -13.097 1.00 98.06 573 GLU A N 1
ATOM 4492 C CA . GLU A 1 573 ? -14.381 6.100 -12.223 1.00 98.06 573 GLU A CA 1
ATOM 4493 C C . GLU A 1 573 ? -15.428 5.034 -11.924 1.00 98.06 573 GLU A C 1
ATOM 4495 O O . GLU A 1 573 ? -15.918 4.405 -12.852 1.00 98.06 573 GLU A O 1
ATOM 4500 N N . ALA A 1 574 ? -15.754 4.835 -10.654 1.00 96.81 574 ALA A N 1
ATOM 4501 C CA . ALA A 1 574 ? -16.778 3.919 -10.178 1.00 96.81 574 ALA A CA 1
ATOM 4502 C C . ALA A 1 574 ? -17.987 4.712 -9.672 1.00 96.81 574 ALA A C 1
ATOM 4504 O O . ALA A 1 574 ? -17.834 5.742 -9.016 1.00 96.81 574 ALA A O 1
ATOM 4505 N N . GLU A 1 575 ? -19.192 4.250 -9.971 1.00 94.50 575 GLU A N 1
ATOM 4506 C CA . GLU A 1 575 ? -20.432 4.868 -9.515 1.00 94.50 575 GLU A CA 1
ATOM 4507 C C . GLU A 1 575 ? -21.421 3.793 -9.068 1.00 94.50 575 GLU A C 1
ATOM 4509 O O . GLU A 1 575 ? -21.604 2.771 -9.731 1.00 94.50 575 GLU A O 1
ATOM 4514 N N . VAL A 1 576 ? -22.114 4.058 -7.962 1.00 88.94 576 VAL A N 1
ATOM 4515 C CA . VAL A 1 576 ? -23.284 3.287 -7.542 1.00 88.94 576 VAL A CA 1
ATOM 4516 C C . VAL A 1 576 ? -24.459 4.215 -7.247 1.00 88.94 576 VAL A C 1
ATOM 4518 O O . VAL A 1 576 ? -24.315 5.378 -6.855 1.00 88.94 576 VAL A O 1
ATOM 4521 N N . THR A 1 577 ? -25.678 3.717 -7.457 1.00 81.44 577 THR A N 1
ATOM 4522 C CA . THR A 1 577 ? -26.880 4.541 -7.317 1.00 81.44 577 THR A CA 1
ATOM 4523 C C . THR A 1 577 ? -27.050 5.064 -5.892 1.00 81.44 577 THR A C 1
ATOM 4525 O O . THR A 1 577 ? -27.305 4.338 -4.933 1.00 81.44 577 THR A O 1
ATOM 4528 N N . GLY A 1 578 ? -27.047 6.390 -5.781 1.00 78.06 578 GLY A N 1
ATOM 4529 C CA . GLY A 1 578 ? -27.359 7.095 -4.549 1.00 78.06 578 GLY A CA 1
ATOM 4530 C C . GLY A 1 578 ? -26.187 7.214 -3.583 1.00 78.06 578 GLY A C 1
ATOM 4531 O O . GLY A 1 578 ? -26.404 7.702 -2.482 1.00 78.06 578 GLY A O 1
ATOM 4532 N N . GLU A 1 579 ? -24.984 6.812 -3.945 1.00 88.00 579 GLU A N 1
ATOM 4533 C CA . GLU A 1 579 ? -23.791 7.196 -3.202 1.00 88.00 579 GLU A CA 1
ATOM 4534 C C . GLU A 1 579 ? -23.681 8.723 -3.042 1.00 88.00 579 GLU A C 1
ATOM 4536 O O . GLU A 1 579 ? -24.075 9.499 -3.918 1.00 88.00 579 GLU A O 1
ATOM 4541 N N . ILE A 1 580 ? -23.199 9.162 -1.878 1.00 85.50 580 ILE A N 1
ATOM 4542 C CA . ILE A 1 580 ? -23.036 10.590 -1.546 1.00 85.50 580 ILE A CA 1
ATOM 4543 C C . ILE A 1 580 ? -21.560 10.938 -1.325 1.00 85.50 580 ILE A C 1
ATOM 4545 O O . ILE A 1 580 ? -21.160 12.085 -1.543 1.00 85.50 580 ILE A O 1
ATOM 4549 N N . PHE A 1 581 ? -20.753 9.974 -0.887 1.00 89.31 581 PHE A N 1
ATOM 4550 C CA . PHE A 1 581 ? -19.332 10.160 -0.641 1.00 89.31 581 PHE A CA 1
ATOM 4551 C C . PHE A 1 581 ? -18.541 9.820 -1.906 1.00 89.31 581 PHE A C 1
ATOM 4553 O O . PHE A 1 581 ? -18.001 8.745 -2.023 1.00 89.31 581 PHE A O 1
ATOM 4560 N N . THR A 1 582 ? -18.490 10.739 -2.875 1.00 90.75 582 THR A N 1
ATOM 4561 C CA . THR A 1 582 ? -17.934 10.430 -4.208 1.00 90.75 582 THR A CA 1
ATOM 4562 C C . THR A 1 582 ? -16.437 10.746 -4.367 1.00 90.75 582 THR A C 1
ATOM 4564 O O . THR A 1 582 ? -15.937 10.918 -5.481 1.00 90.75 582 THR A O 1
ATOM 4567 N N . GLY A 1 583 ? -15.732 11.022 -3.265 1.00 87.75 583 GLY A N 1
ATOM 4568 C CA . GLY A 1 583 ? -14.371 11.584 -3.291 1.00 87.75 583 GLY A CA 1
ATOM 4569 C C . GLY A 1 583 ? -13.283 10.562 -3.629 1.00 87.75 583 GLY A C 1
ATOM 4570 O O . GLY A 1 583 ? -12.208 10.932 -4.096 1.00 87.75 583 GLY A O 1
ATOM 4571 N N . ASN A 1 584 ? -13.584 9.292 -3.395 1.00 91.62 584 ASN A N 1
ATOM 4572 C CA . ASN A 1 584 ? -12.763 8.096 -3.581 1.00 91.62 584 ASN A CA 1
ATOM 4573 C C . ASN A 1 584 ? -13.152 7.300 -4.844 1.00 91.62 584 ASN A C 1
ATOM 4575 O O . ASN A 1 584 ? -12.445 6.369 -5.223 1.00 91.62 584 ASN A O 1
ATOM 4579 N N . ASN A 1 585 ? -14.212 7.705 -5.543 1.00 96.25 585 ASN A N 1
ATOM 4580 C CA . ASN A 1 585 ? -14.762 7.042 -6.728 1.00 96.25 585 ASN A CA 1
ATOM 4581 C C . ASN A 1 585 ? -13.869 7.051 -7.959 1.00 96.25 585 ASN A C 1
ATOM 4583 O O . ASN A 1 585 ? -14.236 6.473 -8.976 1.00 96.25 585 ASN A O 1
ATOM 4587 N N . PHE A 1 586 ? -12.743 7.760 -7.952 1.00 96.88 586 PHE A N 1
ATOM 4588 C CA . PHE A 1 586 ? -11.898 7.807 -9.130 1.00 96.88 586 PHE A CA 1
ATOM 4589 C C . PHE A 1 586 ? -10.420 7.880 -8.806 1.00 96.88 586 PHE A C 1
ATOM 4591 O O . PHE A 1 586 ? -9.989 8.535 -7.857 1.00 96.88 586 PHE A O 1
ATOM 4598 N N . LYS A 1 587 ? -9.635 7.290 -9.702 1.00 96.69 587 LYS A N 1
ATOM 4599 C CA . LYS A 1 587 ? -8.195 7.511 -9.794 1.00 96.69 587 LYS A CA 1
ATOM 4600 C C . LYS A 1 587 ? -7.807 7.774 -11.231 1.00 96.69 587 LYS A C 1
ATOM 4602 O O . LYS A 1 587 ? -8.515 7.399 -12.166 1.00 96.69 587 LYS A O 1
ATOM 4607 N N . SER A 1 588 ? -6.690 8.468 -11.400 1.00 96.00 588 SER A N 1
ATOM 4608 C CA . SER A 1 588 ? -6.183 8.792 -12.720 1.00 96.00 588 SER A CA 1
ATOM 4609 C C . SER A 1 588 ? -4.672 8.705 -12.803 1.00 96.00 588 SER A C 1
ATOM 4611 O O . SER A 1 588 ? -3.981 9.026 -11.838 1.00 96.00 588 SER A O 1
ATOM 4613 N N . GLN A 1 589 ? -4.180 8.348 -13.982 1.00 93.06 589 GLN A N 1
ATOM 4614 C CA . GLN A 1 589 ? -2.766 8.258 -14.306 1.00 93.06 589 GLN A CA 1
ATOM 4615 C C . GLN A 1 589 ? -2.502 8.903 -15.668 1.00 93.06 589 GLN A C 1
ATOM 4617 O O . GLN A 1 589 ? -3.339 8.865 -16.571 1.00 93.06 589 GLN A O 1
ATOM 4622 N N . SER A 1 590 ? -1.335 9.529 -15.811 1.00 91.88 590 SER A N 1
ATOM 4623 C CA . SER A 1 590 ? -0.894 10.072 -17.096 1.00 91.88 590 SER A CA 1
ATOM 4624 C C . SER A 1 590 ? -0.230 8.981 -17.927 1.00 91.88 590 SER A C 1
ATOM 4626 O O . SER A 1 590 ? 0.679 8.315 -17.444 1.00 91.88 590 SER A O 1
ATOM 4628 N N . VAL A 1 591 ? -0.659 8.850 -19.178 1.00 89.94 591 VAL A N 1
ATOM 4629 C CA . VAL A 1 591 ? -0.112 7.911 -20.163 1.00 89.94 591 VAL A CA 1
ATOM 4630 C C . VAL A 1 591 ? 0.384 8.700 -21.365 1.00 89.94 591 VAL A C 1
ATOM 4632 O O . VAL A 1 591 ? -0.332 9.552 -21.895 1.00 89.94 591 VAL A O 1
ATOM 4635 N N . SER A 1 592 ? 1.619 8.454 -21.792 1.00 88.19 592 SER A N 1
ATOM 4636 C CA . SER A 1 592 ? 2.207 9.110 -22.956 1.00 88.19 592 SER A CA 1
ATOM 4637 C C . SER A 1 592 ? 1.874 8.325 -24.221 1.00 88.19 592 SER A C 1
ATOM 4639 O O . SER A 1 592 ? 2.416 7.245 -24.447 1.00 88.19 592 SER A O 1
ATOM 4641 N N . VAL A 1 593 ? 0.974 8.859 -25.050 1.00 88.88 593 VAL A N 1
ATOM 4642 C CA . VAL A 1 593 ? 0.613 8.225 -26.320 1.00 88.88 593 VAL A CA 1
ATOM 4643 C C . VAL A 1 593 ? 1.579 8.670 -27.413 1.00 88.88 593 VAL A C 1
ATOM 4645 O O . VAL A 1 593 ? 1.720 9.868 -27.670 1.00 88.88 593 VAL A O 1
ATOM 4648 N N . ILE A 1 594 ? 2.227 7.716 -28.075 1.00 84.25 594 ILE A N 1
ATOM 4649 C CA . ILE A 1 594 ? 3.227 7.961 -29.118 1.00 84.25 594 ILE A CA 1
ATOM 4650 C C . ILE A 1 594 ? 2.786 7.376 -30.462 1.00 84.25 594 ILE A C 1
ATOM 4652 O O . ILE A 1 594 ? 2.038 6.404 -30.530 1.00 84.25 594 ILE A O 1
ATOM 4656 N N . THR A 1 595 ? 3.274 7.964 -31.552 1.00 81.94 595 THR A N 1
ATOM 4657 C CA . THR A 1 595 ? 3.195 7.348 -32.882 1.00 81.94 595 THR A CA 1
ATOM 4658 C C . THR A 1 595 ? 4.468 6.535 -33.103 1.00 81.94 595 THR A C 1
ATOM 4660 O O . THR A 1 595 ? 5.564 7.094 -33.011 1.00 81.94 595 THR A O 1
ATOM 4663 N N . THR A 1 596 ? 4.342 5.242 -33.406 1.00 78.31 596 THR A N 1
ATOM 4664 C CA . THR A 1 596 ? 5.515 4.386 -33.633 1.00 78.31 596 THR A CA 1
ATOM 4665 C C . THR A 1 596 ? 6.290 4.781 -34.894 1.00 78.31 596 THR A C 1
ATOM 4667 O O . THR A 1 596 ? 5.726 5.046 -35.959 1.00 78.31 596 THR A O 1
ATOM 4670 N N . GLN A 1 597 ? 7.615 4.829 -34.774 1.00 79.12 597 GLN A N 1
ATOM 4671 C CA . GLN A 1 597 ? 8.561 5.071 -35.865 1.00 79.12 597 GLN A CA 1
ATOM 4672 C C . GLN A 1 597 ? 9.229 3.777 -36.358 1.00 79.12 597 GLN A C 1
ATOM 4674 O O . GLN A 1 597 ? 9.907 3.796 -37.391 1.00 79.12 597 GLN A O 1
ATOM 4679 N N . GLY A 1 598 ? 9.015 2.659 -35.658 1.00 79.44 598 GLY A N 1
ATOM 4680 C CA . GLY A 1 598 ? 9.540 1.339 -35.993 1.00 79.44 598 GLY A CA 1
ATOM 4681 C C . GLY A 1 598 ? 9.614 0.403 -34.785 1.00 79.44 598 GLY A C 1
ATOM 4682 O O . GLY A 1 598 ? 9.485 0.842 -33.644 1.00 79.44 598 GLY A O 1
ATOM 4683 N N . PHE A 1 599 ? 9.862 -0.877 -35.070 1.00 84.31 599 PHE A N 1
ATOM 4684 C CA . PHE A 1 599 ? 9.910 -1.977 -34.102 1.00 84.31 599 PHE A CA 1
ATOM 4685 C C . PHE A 1 599 ? 11.320 -2.544 -34.028 1.00 84.31 599 PHE A C 1
ATOM 4687 O O . PHE A 1 599 ? 11.886 -2.940 -35.052 1.00 84.31 599 PHE A O 1
ATOM 4694 N N . VAL A 1 600 ? 11.897 -2.557 -32.838 1.00 90.50 600 VAL A N 1
ATOM 4695 C CA . VAL A 1 600 ? 13.286 -2.935 -32.573 1.00 90.50 600 VAL A CA 1
ATOM 4696 C C . VAL A 1 600 ? 13.307 -4.242 -31.788 1.00 90.50 600 VAL A C 1
ATOM 4698 O O . VAL A 1 600 ? 12.450 -4.461 -30.948 1.00 90.50 600 VAL A O 1
ATOM 4701 N N . LEU A 1 601 ? 14.279 -5.114 -32.033 1.00 95.44 601 LEU A N 1
ATOM 4702 C CA . LEU A 1 601 ? 14.554 -6.210 -31.103 1.00 95.44 601 LEU A CA 1
ATOM 4703 C C . LEU A 1 601 ? 15.563 -5.711 -30.065 1.00 95.44 601 LEU A C 1
ATOM 4705 O O . LEU A 1 601 ? 16.667 -5.326 -30.456 1.00 95.44 601 LEU A O 1
ATOM 4709 N N . LEU A 1 602 ? 15.189 -5.688 -28.786 1.00 97.88 602 LEU A N 1
ATOM 4710 C CA . LEU A 1 602 ? 16.073 -5.372 -27.665 1.00 97.88 602 LEU A CA 1
ATOM 4711 C C . LEU A 1 602 ? 16.578 -6.685 -27.062 1.00 97.88 602 LEU A C 1
ATOM 4713 O O . LEU A 1 602 ? 15.832 -7.390 -26.390 1.00 97.88 602 LEU A O 1
ATOM 4717 N N . VAL A 1 603 ? 17.829 -7.022 -27.359 1.00 98.31 603 VAL A N 1
ATOM 4718 C CA . VAL A 1 603 ? 18.497 -8.232 -26.884 1.00 98.31 603 VAL A CA 1
ATOM 4719 C C . VAL A 1 603 ? 19.333 -7.887 -25.665 1.00 98.31 603 VAL A C 1
ATOM 4721 O O . VAL A 1 603 ? 20.279 -7.101 -25.760 1.00 98.31 603 VAL A O 1
ATOM 4724 N N . ASP A 1 604 ? 18.958 -8.510 -24.561 1.00 97.38 604 ASP A N 1
ATOM 4725 C CA . ASP A 1 604 ? 19.649 -8.476 -23.284 1.00 97.38 604 ASP A CA 1
ATOM 4726 C C . ASP A 1 604 ? 20.603 -9.672 -23.191 1.00 97.38 604 ASP A C 1
ATOM 4728 O O . ASP A 1 604 ? 20.158 -10.823 -23.145 1.00 97.38 604 ASP A O 1
ATOM 4732 N N . ASP A 1 605 ? 21.903 -9.381 -23.252 1.00 96.38 605 ASP A N 1
ATOM 4733 C CA . ASP A 1 605 ? 23.026 -10.325 -23.202 1.00 96.38 605 ASP A CA 1
ATOM 4734 C C . ASP A 1 605 ? 24.034 -9.889 -22.127 1.00 96.38 605 ASP A C 1
ATOM 4736 O O . ASP A 1 605 ? 25.248 -9.970 -22.321 1.00 96.38 605 ASP A O 1
ATOM 4740 N N . ASP A 1 606 ? 23.537 -9.343 -21.014 1.00 92.75 606 ASP A N 1
ATOM 4741 C CA . ASP A 1 606 ? 24.380 -8.756 -19.972 1.00 92.75 606 ASP A CA 1
ATOM 4742 C C . ASP A 1 606 ? 24.744 -9.707 -18.819 1.00 92.75 606 ASP A C 1
ATOM 4744 O O . ASP A 1 606 ? 25.562 -9.343 -17.982 1.00 92.75 606 ASP A O 1
ATOM 4748 N N . LYS A 1 607 ? 24.241 -10.951 -18.822 1.00 88.75 607 LYS A N 1
ATOM 4749 C CA . LYS A 1 607 ? 24.329 -11.958 -17.737 1.00 88.75 607 LYS A CA 1
ATOM 4750 C C . LYS A 1 607 ? 23.347 -11.768 -16.578 1.00 88.75 607 LYS A C 1
ATOM 4752 O O . LYS A 1 607 ? 23.626 -12.219 -15.460 1.00 88.75 607 LYS A O 1
ATOM 4757 N N . GLY A 1 608 ? 22.200 -11.149 -16.837 1.00 85.31 608 GLY A N 1
ATOM 4758 C CA . GLY A 1 608 ? 21.134 -10.979 -15.856 1.00 85.31 608 GLY A CA 1
ATOM 4759 C C . GLY A 1 608 ? 21.413 -9.849 -14.871 1.00 85.31 608 GLY A C 1
ATOM 4760 O O . GLY A 1 608 ? 20.951 -9.914 -13.728 1.00 85.31 608 GLY A O 1
ATOM 4761 N N . TYR A 1 609 ? 22.191 -8.844 -15.288 1.00 89.75 609 TYR A N 1
ATOM 4762 C CA . TYR A 1 609 ? 22.143 -7.542 -14.632 1.00 89.75 609 TYR A CA 1
ATOM 4763 C C . TYR A 1 609 ? 20.819 -6.849 -15.000 1.00 89.75 609 TYR A C 1
ATOM 4765 O O . TYR A 1 609 ? 20.001 -7.399 -15.722 1.00 89.75 609 TYR A O 1
ATOM 4773 N N . ASN A 1 610 ? 20.549 -5.693 -14.389 1.00 90.75 610 ASN A N 1
ATOM 4774 C CA . ASN A 1 610 ? 19.261 -5.005 -14.518 1.00 90.75 610 ASN A CA 1
ATOM 4775 C C . ASN A 1 610 ? 19.447 -3.678 -15.267 1.00 90.75 610 ASN A C 1
ATOM 4777 O O . ASN A 1 610 ? 19.303 -2.598 -14.677 1.00 90.75 610 ASN A O 1
ATOM 4781 N N . TYR A 1 611 ? 19.851 -3.735 -16.538 1.00 94.69 611 TYR A N 1
ATOM 4782 C CA . TYR A 1 611 ? 20.122 -2.546 -17.360 1.00 94.69 611 TYR A CA 1
ATOM 4783 C C . TYR A 1 611 ? 19.063 -2.278 -18.438 1.00 94.69 611 TYR A C 1
ATOM 4785 O O . TYR A 1 611 ? 19.057 -1.203 -19.047 1.00 94.69 611 TYR A O 1
ATOM 4793 N N . GLU A 1 612 ? 18.131 -3.204 -18.638 1.00 93.12 612 GLU A N 1
ATOM 4794 C CA . GLU A 1 612 ? 17.072 -3.200 -19.655 1.00 93.12 612 GLU A CA 1
ATOM 4795 C C . GLU A 1 612 ? 16.309 -1.873 -19.633 1.00 93.12 612 GLU A C 1
ATOM 4797 O O . GLU A 1 612 ? 16.187 -1.202 -20.661 1.00 93.12 612 GLU A O 1
ATOM 4802 N N . THR A 1 613 ? 15.878 -1.437 -18.444 1.00 91.38 613 THR A N 1
ATOM 4803 C CA . THR A 1 613 ? 15.025 -0.248 -18.256 1.00 91.38 613 THR A CA 1
ATOM 4804 C C . THR A 1 613 ? 15.605 1.023 -18.890 1.00 91.38 613 THR A C 1
ATOM 4806 O O . THR A 1 613 ? 14.863 1.828 -19.456 1.00 91.38 613 THR A O 1
ATOM 4809 N N . TYR A 1 614 ? 16.936 1.190 -18.910 1.00 95.12 614 TYR A N 1
ATOM 4810 C CA . TYR A 1 614 ? 17.594 2.336 -19.551 1.00 95.12 614 TYR A CA 1
ATOM 4811 C C . TYR A 1 614 ? 17.395 2.366 -21.072 1.00 95.12 614 TYR A C 1
ATOM 4813 O O . TYR A 1 614 ? 17.345 3.450 -21.669 1.00 95.12 614 TYR A O 1
ATOM 4821 N N . PHE A 1 615 ? 17.302 1.193 -21.699 1.00 97.12 615 PHE A N 1
ATOM 4822 C CA . PHE A 1 615 ? 17.029 1.027 -23.123 1.00 97.12 615 PHE A CA 1
ATOM 4823 C C . PHE A 1 615 ? 15.538 1.125 -23.413 1.00 97.12 615 PHE A C 1
ATOM 4825 O O . PHE A 1 615 ? 15.160 1.851 -24.333 1.00 97.12 615 PHE A O 1
ATOM 4832 N N . GLU A 1 616 ? 14.712 0.437 -22.628 1.00 92.75 616 GLU A N 1
ATOM 4833 C CA . GLU A 1 616 ? 13.254 0.416 -22.757 1.00 92.75 616 GLU A CA 1
ATOM 4834 C C . GLU A 1 616 ? 12.672 1.833 -22.720 1.00 92.75 616 GLU A C 1
ATOM 4836 O O . GLU A 1 616 ? 12.002 2.268 -23.665 1.00 92.75 616 GLU A O 1
ATOM 4841 N N . ASP A 1 617 ? 13.031 2.605 -21.690 1.00 87.44 617 ASP A N 1
ATOM 4842 C CA . ASP A 1 617 ? 12.593 3.989 -21.531 1.00 87.44 617 ASP A CA 1
ATOM 4843 C C . ASP A 1 617 ? 13.049 4.865 -22.697 1.00 87.44 617 ASP A C 1
ATOM 4845 O O . ASP A 1 617 ? 12.282 5.680 -23.218 1.00 87.44 617 ASP A O 1
ATOM 4849 N N . ALA A 1 618 ? 14.302 4.707 -23.132 1.00 93.56 618 ALA A N 1
ATOM 4850 C CA . ALA A 1 618 ? 14.871 5.532 -24.188 1.00 93.56 618 ALA A CA 1
ATOM 4851 C C . ALA A 1 618 ? 14.279 5.204 -25.571 1.00 93.56 618 ALA A C 1
ATOM 4853 O O . ALA A 1 618 ? 14.039 6.116 -26.372 1.00 93.56 618 ALA A O 1
ATOM 4854 N N . LEU A 1 619 ? 14.020 3.925 -25.861 1.00 92.06 619 LEU A N 1
ATOM 4855 C CA . LEU A 1 619 ? 13.360 3.466 -27.086 1.00 92.06 619 LEU A CA 1
ATOM 4856 C C . LEU A 1 619 ? 11.933 4.010 -27.143 1.00 92.06 619 LEU A C 1
ATOM 4858 O O . LEU A 1 619 ? 11.598 4.743 -28.081 1.00 92.06 619 LEU A O 1
ATOM 4862 N N . MET A 1 620 ? 11.144 3.783 -26.093 1.00 87.00 620 MET A N 1
ATOM 4863 C CA . MET A 1 620 ? 9.756 4.241 -26.041 1.00 87.00 620 MET A CA 1
ATOM 4864 C C . MET A 1 620 ? 9.657 5.767 -26.112 1.00 87.00 620 MET A C 1
ATOM 4866 O O . MET A 1 620 ? 8.910 6.305 -26.933 1.00 87.00 620 MET A O 1
ATOM 4870 N N . ALA A 1 621 ? 10.474 6.496 -25.348 1.00 83.81 621 ALA A N 1
ATOM 4871 C CA . ALA A 1 621 ? 10.479 7.959 -25.383 1.00 83.81 621 ALA A CA 1
ATOM 4872 C C . ALA A 1 621 ? 11.015 8.545 -26.705 1.00 83.81 621 ALA A C 1
ATOM 4874 O O . ALA A 1 621 ? 10.680 9.681 -27.049 1.00 83.81 621 ALA A O 1
ATOM 4875 N N . SER A 1 622 ? 11.811 7.793 -27.476 1.00 88.06 622 SER A N 1
ATOM 4876 C CA . SER A 1 622 ? 12.251 8.196 -28.822 1.00 88.06 622 SER A CA 1
ATOM 4877 C C . SER A 1 622 ? 11.274 7.798 -29.937 1.00 88.06 622 SER A C 1
ATOM 4879 O O . SER A 1 622 ? 11.490 8.165 -31.098 1.00 88.06 622 SER A O 1
ATOM 4881 N N . GLY A 1 623 ? 10.168 7.129 -29.591 1.00 84.00 623 GLY A N 1
ATOM 4882 C CA . GLY A 1 623 ? 9.107 6.725 -30.510 1.00 84.00 623 GLY A CA 1
ATOM 4883 C C . GLY A 1 623 ? 9.349 5.384 -31.201 1.00 84.00 623 GLY A C 1
ATOM 4884 O O . GLY A 1 623 ? 8.736 5.132 -32.237 1.00 84.00 623 GLY A O 1
ATOM 4885 N N . TYR A 1 624 ? 10.246 4.552 -30.675 1.00 86.94 624 TYR A N 1
ATOM 4886 C CA . TYR A 1 624 ? 10.543 3.223 -31.198 1.00 86.94 624 TYR A CA 1
ATOM 4887 C C . TYR A 1 624 ? 10.059 2.165 -30.219 1.00 86.94 624 TYR A C 1
ATOM 4889 O O . TYR A 1 624 ? 10.468 2.147 -29.063 1.00 86.94 624 TYR A O 1
ATOM 4897 N N . MET A 1 625 ? 9.200 1.274 -30.697 1.00 84.81 625 MET A N 1
ATOM 4898 C CA . MET A 1 625 ? 8.826 0.099 -29.927 1.00 84.81 625 MET A CA 1
ATOM 4899 C C . MET A 1 625 ? 9.962 -0.898 -29.879 1.00 84.81 625 MET A C 1
ATOM 4901 O O . MET A 1 625 ? 10.807 -0.937 -30.782 1.00 84.81 625 MET A O 1
ATOM 4905 N N . TYR A 1 626 ? 9.918 -1.749 -28.865 1.00 89.12 626 TYR A N 1
ATOM 4906 C CA . TYR A 1 626 ? 10.834 -2.857 -28.747 1.00 89.12 626 TYR A CA 1
ATOM 4907 C C . TYR A 1 626 ? 10.107 -4.152 -28.404 1.00 89.12 626 TYR A C 1
ATOM 4909 O O . TYR A 1 626 ? 9.095 -4.157 -27.710 1.00 89.12 626 TYR A O 1
ATOM 4917 N N . GLU A 1 627 ? 10.658 -5.247 -28.903 1.00 89.50 627 GLU A N 1
ATOM 4918 C CA . GLU A 1 627 ? 10.413 -6.581 -28.388 1.00 89.50 627 GLU A CA 1
ATOM 4919 C C . GLU A 1 627 ? 11.621 -6.970 -27.533 1.00 89.50 627 GLU A C 1
ATOM 4921 O O . GLU A 1 627 ? 12.758 -6.904 -28.010 1.00 89.50 627 GLU A O 1
ATOM 4926 N N . TYR A 1 628 ? 11.386 -7.319 -26.269 1.00 92.94 628 TYR A N 1
ATOM 4927 C CA . TYR A 1 628 ? 12.439 -7.741 -25.348 1.00 92.94 628 TYR A CA 1
ATOM 4928 C C . TYR A 1 628 ? 12.791 -9.216 -25.564 1.00 92.94 628 TYR A C 1
ATOM 4930 O O . TYR A 1 628 ? 11.908 -10.071 -25.660 1.00 92.94 628 TYR A O 1
ATOM 4938 N N . TRP A 1 629 ? 14.087 -9.510 -25.627 1.00 95.75 629 TRP A N 1
ATOM 4939 C CA . TRP A 1 629 ? 14.624 -10.855 -25.769 1.00 95.75 629 TRP A CA 1
ATOM 4940 C C . TRP A 1 629 ? 15.737 -11.082 -24.751 1.00 95.75 629 TRP A C 1
ATOM 4942 O O . TRP A 1 629 ? 16.841 -10.558 -24.902 1.00 95.75 629 TRP A O 1
ATOM 4952 N N . ASN A 1 630 ? 15.466 -11.914 -23.750 1.00 95.38 630 ASN A N 1
ATOM 4953 C CA . ASN A 1 630 ? 16.441 -12.295 -22.739 1.00 95.38 630 ASN A CA 1
ATOM 4954 C C . ASN A 1 630 ? 17.288 -13.468 -23.251 1.00 95.38 630 ASN A C 1
ATOM 4956 O O . ASN A 1 630 ? 16.811 -14.604 -23.366 1.00 95.38 630 ASN A O 1
ATOM 4960 N N . ARG A 1 631 ? 18.556 -13.204 -23.579 1.00 94.06 631 ARG A N 1
ATOM 4961 C CA . ARG A 1 631 ? 19.462 -14.194 -24.175 1.00 94.06 631 ARG A CA 1
ATOM 4962 C C . ARG A 1 631 ? 19.719 -15.386 -23.255 1.00 94.06 631 ARG A C 1
ATOM 4964 O O . ARG A 1 631 ? 19.864 -16.509 -23.751 1.00 94.06 631 ARG A O 1
ATOM 4971 N N . ASP A 1 632 ? 19.774 -15.173 -21.945 1.00 89.81 632 ASP A N 1
ATOM 4972 C CA . ASP A 1 632 ? 20.080 -16.220 -20.965 1.00 89.81 632 ASP A CA 1
ATOM 4973 C C . ASP A 1 632 ? 18.969 -17.270 -20.867 1.00 89.81 632 ASP A C 1
ATOM 4975 O O . ASP A 1 632 ? 19.237 -18.475 -20.838 1.00 89.81 632 ASP A O 1
ATOM 4979 N N . SER A 1 633 ? 17.712 -16.827 -20.885 1.00 92.38 633 SER A N 1
ATOM 4980 C CA . SER A 1 633 ? 16.542 -17.703 -20.768 1.00 92.38 633 SER A CA 1
ATOM 4981 C C . SER A 1 633 ? 16.008 -18.204 -22.116 1.00 92.38 633 SER A C 1
ATOM 4983 O O . SER A 1 633 ? 15.513 -19.332 -22.197 1.00 92.38 633 SER A O 1
ATOM 4985 N N . GLN A 1 634 ? 16.126 -17.411 -23.189 1.00 93.38 634 GLN A N 1
ATOM 4986 C CA . GLN A 1 634 ? 15.564 -17.724 -24.513 1.00 93.38 634 GLN A CA 1
ATOM 4987 C C . GLN A 1 634 ? 16.610 -18.232 -25.521 1.00 93.38 634 GLN A C 1
ATOM 4989 O O . GLN A 1 634 ? 16.245 -18.763 -26.576 1.00 93.38 634 GLN A O 1
ATOM 4994 N N . GLY A 1 635 ? 17.904 -18.127 -25.202 1.00 95.00 635 GLY A N 1
ATOM 4995 C CA . GLY A 1 635 ? 19.012 -18.457 -26.100 1.00 95.00 635 GLY A CA 1
ATOM 4996 C C . GLY A 1 635 ? 19.281 -17.376 -27.152 1.00 95.00 635 GLY A C 1
ATOM 4997 O O . GLY A 1 635 ? 18.681 -16.305 -27.138 1.00 95.00 635 GLY A O 1
ATOM 4998 N N . CYS A 1 636 ? 20.189 -17.649 -28.095 1.00 96.06 636 CYS A N 1
ATOM 4999 C CA . CYS A 1 636 ? 20.532 -16.697 -29.157 1.00 96.06 636 CYS A CA 1
ATOM 5000 C C . CYS A 1 636 ? 19.367 -16.531 -30.163 1.00 96.06 636 CYS A C 1
ATOM 5002 O O . CYS A 1 636 ? 18.901 -17.533 -30.728 1.00 96.06 636 CYS A O 1
ATOM 5004 N N . PRO A 1 637 ? 18.900 -15.300 -30.456 1.00 96.38 637 PRO A N 1
ATOM 5005 C CA . PRO A 1 637 ? 17.842 -15.084 -31.435 1.00 96.38 637 PRO A CA 1
ATOM 5006 C C . PRO A 1 637 ? 18.310 -15.483 -32.840 1.00 96.38 637 PRO A C 1
ATOM 5008 O O . PRO A 1 637 ? 19.401 -15.142 -33.301 1.00 96.38 637 PRO A O 1
ATOM 5011 N N . SER A 1 638 ? 17.467 -16.211 -33.577 1.00 97.19 638 SER A N 1
ATOM 5012 C CA . SER A 1 638 ? 17.853 -16.676 -34.914 1.00 97.19 638 SER A CA 1
ATOM 5013 C C . SER A 1 638 ? 18.002 -15.508 -35.912 1.00 97.19 638 SER A C 1
ATOM 5015 O O . SER A 1 638 ? 17.266 -14.524 -35.820 1.00 97.19 638 SER A O 1
ATOM 5017 N N . PRO A 1 639 ? 18.851 -15.621 -36.955 1.00 96.00 639 PRO A N 1
ATOM 5018 C CA . PRO A 1 639 ? 19.001 -14.565 -37.966 1.00 96.00 639 PRO A CA 1
ATOM 5019 C C . PRO A 1 639 ? 17.697 -14.180 -38.677 1.00 96.00 639 PRO A C 1
ATOM 5021 O O . PRO A 1 639 ? 17.516 -13.026 -39.051 1.00 96.00 639 PRO A O 1
ATOM 5024 N N . ALA A 1 640 ? 16.786 -15.140 -38.868 1.00 92.00 640 ALA A N 1
ATOM 5025 C CA . ALA A 1 640 ? 15.480 -14.885 -39.471 1.00 92.00 640 ALA A CA 1
ATOM 5026 C C . ALA A 1 640 ? 14.556 -14.086 -38.537 1.00 92.00 640 ALA A C 1
ATOM 5028 O O . ALA A 1 640 ? 13.767 -13.284 -39.023 1.00 92.00 640 ALA A O 1
ATOM 5029 N N . TYR A 1 641 ? 14.689 -14.291 -37.224 1.00 90.50 641 TYR A N 1
ATOM 5030 C CA . TYR A 1 641 ? 13.951 -13.562 -36.194 1.00 90.50 641 TYR A CA 1
ATOM 5031 C C . TYR A 1 641 ? 14.460 -12.126 -36.048 1.00 90.50 641 TYR A C 1
ATOM 5033 O O . TYR A 1 641 ? 13.695 -11.173 -36.114 1.00 90.50 641 TYR A O 1
ATOM 5041 N N . MET A 1 642 ? 15.780 -11.937 -35.987 1.00 95.12 642 MET A N 1
ATOM 5042 C CA . MET A 1 642 ? 16.367 -10.592 -36.024 1.00 95.12 642 MET A CA 1
ATOM 5043 C C . MET A 1 642 ? 15.946 -9.817 -37.286 1.00 95.12 642 MET A C 1
ATOM 5045 O O . MET A 1 642 ? 15.676 -8.622 -37.228 1.00 95.12 642 MET A O 1
ATOM 5049 N N . ALA A 1 643 ? 15.829 -10.500 -38.431 1.00 90.00 643 ALA A N 1
ATOM 5050 C CA . ALA A 1 643 ? 15.423 -9.891 -39.697 1.00 90.00 643 ALA A CA 1
ATOM 5051 C C . ALA A 1 643 ? 13.932 -9.514 -39.800 1.00 90.00 643 ALA A C 1
ATOM 5053 O O . ALA A 1 643 ? 13.580 -8.803 -40.743 1.00 90.00 643 ALA A O 1
ATOM 5054 N N . SER A 1 644 ? 13.058 -9.956 -38.883 1.00 86.56 644 SER A N 1
ATOM 5055 C CA . SER A 1 644 ? 11.665 -9.477 -38.833 1.00 86.56 644 SER A CA 1
ATOM 5056 C C . SER A 1 644 ? 11.523 -8.109 -38.163 1.00 86.56 644 SER A C 1
ATOM 5058 O O . SER A 1 644 ? 10.454 -7.512 -38.241 1.00 86.56 644 SER A O 1
ATOM 5060 N N . HIS A 1 645 ? 12.599 -7.592 -37.566 1.00 89.12 645 HIS A N 1
ATOM 5061 C CA . HIS A 1 645 ? 12.633 -6.313 -36.867 1.00 89.12 645 HIS A CA 1
ATOM 5062 C C . HIS A 1 645 ? 13.318 -5.230 -37.712 1.00 89.12 645 HIS A C 1
ATOM 5064 O O . HIS A 1 645 ? 14.101 -5.504 -38.626 1.00 89.12 645 HIS A O 1
ATOM 5070 N N . MET A 1 646 ? 13.046 -3.958 -37.410 1.00 88.69 646 MET A N 1
ATOM 5071 C CA . MET A 1 646 ? 13.661 -2.818 -38.103 1.00 88.69 646 MET A CA 1
ATOM 5072 C C . MET A 1 646 ? 15.185 -2.774 -37.904 1.00 88.69 646 MET A C 1
ATOM 5074 O O . MET A 1 646 ? 15.913 -2.319 -38.801 1.00 88.69 646 MET A O 1
ATOM 5078 N N . GLY A 1 647 ? 15.635 -3.212 -36.730 1.00 93.38 647 GLY A N 1
ATOM 5079 C CA . GLY A 1 647 ? 17.017 -3.318 -36.294 1.00 93.38 647 GLY A CA 1
ATOM 5080 C C . GLY A 1 647 ? 17.095 -4.036 -34.946 1.00 93.38 647 GLY A C 1
ATOM 5081 O O . GLY A 1 647 ? 16.073 -4.260 -34.299 1.00 93.38 647 GLY A O 1
ATOM 5082 N N . VAL A 1 648 ? 18.313 -4.387 -34.549 1.00 98.06 648 VAL A N 1
ATOM 5083 C CA . VAL A 1 648 ? 18.615 -5.062 -33.283 1.00 98.06 648 VAL A CA 1
ATOM 5084 C C . VAL A 1 648 ? 19.426 -4.109 -32.413 1.00 98.06 648 VAL A C 1
ATOM 5086 O O . VAL A 1 648 ? 20.413 -3.546 -32.891 1.00 98.06 648 VAL A O 1
ATOM 5089 N N . VAL A 1 649 ? 19.007 -3.926 -31.166 1.00 98.62 649 VAL A N 1
ATOM 5090 C CA . VAL A 1 649 ? 19.802 -3.335 -30.086 1.00 98.62 649 VAL A CA 1
ATOM 5091 C C . VAL A 1 649 ? 20.280 -4.493 -29.231 1.00 98.62 649 VAL A C 1
ATOM 5093 O O . VAL A 1 649 ? 19.459 -5.254 -28.746 1.00 98.62 649 VAL A O 1
ATOM 5096 N N . TRP A 1 650 ? 21.589 -4.656 -29.106 1.00 98.62 650 TRP A N 1
ATOM 5097 C CA . TRP A 1 650 ? 22.217 -5.744 -28.366 1.00 98.62 650 TRP A CA 1
ATOM 5098 C C . TRP A 1 650 ? 23.121 -5.135 -27.307 1.00 98.62 650 TRP A C 1
ATOM 5100 O O . TRP A 1 650 ? 24.079 -4.439 -27.658 1.00 98.62 650 TRP A O 1
ATOM 5110 N N . PHE A 1 651 ? 22.818 -5.352 -26.034 1.00 98.38 651 PHE A N 1
ATOM 5111 C CA . PHE A 1 651 ? 23.629 -4.817 -24.947 1.00 98.38 651 PHE A CA 1
ATOM 5112 C C . PHE A 1 651 ? 24.200 -5.933 -24.084 1.00 98.38 651 PHE A C 1
ATOM 5114 O O . PHE A 1 651 ? 23.558 -6.961 -23.898 1.00 98.38 651 PHE A O 1
ATOM 5121 N N . THR A 1 652 ? 25.428 -5.725 -23.609 1.00 97.31 652 THR A N 1
ATOM 5122 C CA . THR A 1 652 ? 26.172 -6.711 -22.810 1.00 97.31 652 THR A CA 1
ATOM 5123 C C . THR A 1 652 ? 26.487 -6.216 -21.399 1.00 97.31 652 THR A C 1
ATOM 5125 O O . THR A 1 652 ? 27.180 -6.911 -20.664 1.00 97.31 652 THR A O 1
ATOM 5128 N N . GLY A 1 653 ? 26.031 -5.008 -21.038 1.00 94.31 653 GLY A N 1
ATOM 5129 C CA . GLY A 1 653 ? 26.254 -4.390 -19.727 1.00 94.31 653 GLY A CA 1
ATOM 5130 C C . GLY A 1 653 ? 27.711 -4.481 -19.266 1.00 94.31 653 GLY A C 1
ATOM 5131 O O . GLY A 1 653 ? 28.611 -4.010 -19.970 1.00 94.31 653 GLY A O 1
ATOM 5132 N N . ASP A 1 654 ? 27.897 -5.139 -18.117 1.00 93.25 654 ASP A N 1
ATOM 5133 C CA . ASP A 1 654 ? 29.171 -5.361 -17.414 1.00 93.25 654 ASP A CA 1
ATOM 5134 C C . ASP A 1 654 ? 29.860 -6.692 -17.802 1.00 93.25 654 ASP A C 1
ATOM 5136 O O . ASP A 1 654 ? 30.867 -7.089 -17.198 1.00 93.25 654 ASP A O 1
ATOM 5140 N N . ASP A 1 655 ? 29.335 -7.447 -18.779 1.00 92.38 655 ASP A N 1
ATOM 5141 C CA . ASP A 1 655 ? 30.023 -8.655 -19.232 1.00 92.38 655 ASP A CA 1
ATOM 5142 C C . ASP A 1 655 ? 31.385 -8.292 -19.845 1.00 92.38 655 ASP A C 1
ATOM 5144 O O . ASP A 1 655 ? 31.504 -7.452 -20.727 1.00 92.38 655 ASP A O 1
ATOM 5148 N N . SER A 1 656 ? 32.428 -8.986 -19.392 1.00 89.81 656 SER A N 1
ATOM 5149 C CA . SER A 1 656 ? 33.819 -8.820 -19.823 1.00 89.81 656 SER A CA 1
ATOM 5150 C C . SER A 1 656 ? 34.457 -10.098 -20.379 1.00 89.81 656 SER A C 1
ATOM 5152 O O . SER A 1 656 ? 35.637 -10.114 -20.734 1.00 89.81 656 SER A O 1
ATOM 5154 N N . THR A 1 657 ? 33.718 -11.214 -20.417 1.00 90.25 657 THR A N 1
ATOM 5155 C CA . THR A 1 657 ? 34.292 -12.547 -20.713 1.00 90.25 657 THR A CA 1
ATOM 5156 C C . THR A 1 657 ? 33.471 -13.414 -21.654 1.00 90.25 657 THR A C 1
ATOM 5158 O O . THR A 1 657 ? 33.990 -14.417 -22.153 1.00 90.25 657 THR A O 1
ATOM 5161 N N . THR A 1 658 ? 32.194 -13.095 -21.848 1.00 92.94 658 THR A N 1
ATOM 5162 C CA . THR A 1 658 ? 31.333 -13.772 -22.823 1.00 92.94 658 THR A CA 1
ATOM 5163 C C . THR A 1 658 ? 30.433 -12.787 -23.555 1.00 92.94 658 THR A C 1
ATOM 5165 O O . THR A 1 658 ? 29.350 -13.168 -23.981 1.00 92.94 658 THR A O 1
ATOM 5168 N N . THR A 1 659 ? 30.929 -11.562 -23.753 1.00 94.69 659 THR A N 1
ATOM 5169 C CA . THR A 1 659 ? 30.196 -10.436 -24.356 1.00 94.69 659 THR A CA 1
ATOM 5170 C C . THR A 1 659 ? 29.498 -10.809 -25.655 1.00 94.69 659 THR A C 1
ATOM 5172 O O . THR A 1 659 ? 28.417 -10.324 -25.943 1.00 94.69 659 THR A O 1
ATOM 5175 N N . LEU A 1 660 ? 30.128 -11.666 -26.461 1.00 96.75 660 LEU A N 1
ATOM 5176 C CA . LEU A 1 660 ? 29.475 -12.390 -27.540 1.00 96.75 660 LEU A CA 1
ATOM 5177 C C . LEU A 1 660 ? 30.045 -13.801 -27.608 1.00 96.75 660 LEU A C 1
ATOM 5179 O O . LEU A 1 660 ? 31.240 -14.003 -27.857 1.00 96.75 660 LEU A O 1
ATOM 5183 N N . THR A 1 661 ? 29.191 -14.811 -27.469 1.00 96.00 661 THR A N 1
ATOM 5184 C CA . THR A 1 661 ? 29.628 -16.196 -27.647 1.00 96.00 661 THR A CA 1
ATOM 5185 C C . THR A 1 661 ? 29.829 -16.532 -29.130 1.00 96.00 661 THR A C 1
ATOM 5187 O O . THR A 1 661 ? 29.422 -15.812 -30.045 1.00 96.00 661 THR A O 1
ATOM 5190 N N . SER A 1 662 ? 30.414 -17.701 -29.415 1.00 95.81 662 SER A N 1
ATOM 5191 C CA . SER A 1 662 ? 30.534 -18.187 -30.798 1.00 95.81 662 SER A CA 1
ATOM 5192 C C . SER A 1 662 ? 29.182 -18.407 -31.494 1.00 95.81 662 SER A C 1
ATOM 5194 O O . SER A 1 662 ? 29.119 -18.375 -32.724 1.00 95.81 662 SER A O 1
ATOM 5196 N N . GLU A 1 663 ? 28.118 -18.671 -30.726 1.00 97.12 663 GLU A N 1
ATOM 5197 C CA . GLU A 1 663 ? 26.756 -18.788 -31.254 1.00 97.12 663 GLU A CA 1
ATOM 5198 C C . GLU A 1 663 ? 26.245 -17.417 -31.710 1.00 97.12 663 GLU A C 1
ATOM 5200 O O . GLU A 1 663 ? 25.827 -17.277 -32.863 1.00 97.12 663 GLU A O 1
ATOM 5205 N N . ASP A 1 664 ? 26.414 -16.403 -30.858 1.00 97.94 664 ASP A N 1
ATOM 5206 C CA . ASP A 1 664 ? 26.005 -15.017 -31.106 1.00 97.94 664 ASP A CA 1
ATOM 5207 C C . ASP A 1 664 ? 26.752 -14.437 -32.309 1.00 97.94 664 ASP A C 1
ATOM 5209 O O . ASP A 1 664 ? 26.135 -13.964 -33.266 1.00 97.94 664 ASP A O 1
ATOM 5213 N N . ILE A 1 665 ? 28.079 -14.604 -32.356 1.00 98.19 665 ILE A N 1
ATOM 5214 C CA . ILE A 1 665 ? 28.914 -14.197 -33.497 1.00 98.19 665 ILE A CA 1
ATOM 5215 C C . ILE A 1 665 ? 28.428 -14.845 -34.801 1.00 98.19 665 ILE A C 1
ATOM 5217 O O . ILE A 1 665 ? 28.361 -14.179 -35.839 1.00 98.19 665 ILE A O 1
ATOM 5221 N N . SER A 1 666 ? 28.073 -16.134 -34.785 1.00 97.94 666 SER A N 1
ATOM 5222 C CA . SER A 1 666 ? 27.587 -16.840 -35.978 1.00 97.94 666 SER A CA 1
ATOM 5223 C C . SER A 1 666 ? 26.217 -16.324 -36.438 1.00 97.94 666 SER A C 1
ATOM 5225 O O . SER A 1 666 ? 25.989 -16.153 -37.645 1.00 97.94 666 SER A O 1
ATOM 5227 N N . ALA A 1 667 ? 25.300 -16.080 -35.500 1.00 98.19 667 ALA A N 1
ATOM 5228 C CA . ALA A 1 667 ? 23.966 -15.565 -35.788 1.00 98.19 667 ALA A CA 1
ATOM 5229 C C . ALA A 1 667 ? 24.025 -14.118 -36.303 1.00 98.19 667 ALA A C 1
ATOM 5231 O O . ALA A 1 667 ? 23.498 -13.830 -37.382 1.00 98.19 667 ALA A O 1
ATOM 5232 N N . LEU A 1 668 ? 24.748 -13.239 -35.604 1.00 98.56 668 LEU A N 1
ATOM 5233 C CA . LEU A 1 668 ? 24.951 -11.841 -35.983 1.00 98.56 668 LEU A CA 1
ATOM 5234 C C . LEU A 1 668 ? 25.671 -11.714 -37.327 1.00 98.56 668 LEU A C 1
ATOM 5236 O O . LEU A 1 668 ? 25.241 -10.928 -38.167 1.00 98.56 668 LEU A O 1
ATOM 5240 N N . SER A 1 669 ? 26.699 -12.529 -37.592 1.00 98.31 669 SER A N 1
ATOM 5241 C CA . SER A 1 669 ? 27.365 -12.551 -38.907 1.00 98.31 669 SER A CA 1
ATOM 5242 C C . SER A 1 669 ? 26.373 -12.866 -40.026 1.00 98.31 669 SER A C 1
ATOM 5244 O O . SER A 1 669 ? 26.318 -12.161 -41.028 1.00 98.31 669 SER A O 1
ATOM 5246 N N . THR A 1 670 ? 25.537 -13.893 -39.837 1.00 98.31 670 THR A N 1
ATOM 5247 C CA . THR A 1 670 ? 24.525 -14.289 -40.829 1.00 98.31 670 THR A CA 1
ATOM 5248 C C . THR A 1 670 ? 23.465 -13.203 -41.016 1.00 98.31 670 THR A C 1
ATOM 5250 O O . THR A 1 670 ? 23.040 -12.937 -42.141 1.00 98.31 670 THR A O 1
ATOM 5253 N N . TYR A 1 671 ? 23.024 -12.570 -39.931 1.00 98.44 671 TYR A N 1
ATOM 5254 C CA . TYR A 1 671 ? 22.070 -11.466 -39.970 1.00 98.44 671 TYR A CA 1
ATOM 5255 C C . TYR A 1 671 ? 22.638 -10.257 -40.735 1.00 98.44 671 TYR A C 1
ATOM 5257 O O . TYR A 1 671 ? 21.996 -9.743 -41.654 1.00 98.44 671 TYR A O 1
ATOM 5265 N N . LEU A 1 672 ? 23.877 -9.857 -40.437 1.00 98.31 672 LEU A N 1
ATOM 5266 C CA . LEU A 1 672 ? 24.562 -8.748 -41.103 1.00 98.31 672 LEU A CA 1
ATOM 5267 C C . LEU A 1 672 ? 24.888 -9.067 -42.572 1.00 98.31 672 LEU A C 1
ATOM 5269 O O . LEU A 1 672 ? 24.660 -8.228 -43.440 1.00 98.31 672 LEU A O 1
ATOM 5273 N N . ASP A 1 673 ? 25.307 -10.286 -42.912 1.00 97.88 673 ASP A N 1
ATOM 5274 C CA . ASP A 1 673 ? 25.517 -10.698 -44.311 1.00 97.88 673 ASP A CA 1
ATOM 5275 C C . ASP A 1 673 ? 24.245 -10.567 -45.170 1.00 97.88 673 ASP A C 1
ATOM 5277 O O . ASP A 1 673 ? 24.322 -10.313 -46.376 1.00 97.88 673 ASP A O 1
ATOM 5281 N N . ASN A 1 674 ? 23.066 -10.694 -44.550 1.00 96.75 674 ASN A N 1
ATOM 5282 C CA . ASN A 1 674 ? 21.764 -10.517 -45.196 1.00 96.75 674 ASN A CA 1
ATOM 5283 C C . ASN A 1 674 ? 21.221 -9.077 -45.120 1.00 96.75 674 ASN A C 1
ATOM 5285 O O . ASN A 1 674 ? 20.066 -8.834 -45.470 1.00 96.75 674 ASN A O 1
ATOM 5289 N N . GLY A 1 675 ? 22.055 -8.113 -44.724 1.00 96.25 675 GLY A N 1
ATOM 5290 C CA . GLY A 1 675 ? 21.727 -6.688 -44.714 1.00 96.25 675 GLY A CA 1
ATOM 5291 C C . GLY A 1 675 ? 21.079 -6.179 -43.428 1.00 96.25 675 GLY A C 1
ATOM 5292 O O . GLY A 1 675 ? 20.406 -5.147 -43.450 1.00 96.25 675 GLY A O 1
ATOM 5293 N N . GLY A 1 676 ? 21.284 -6.894 -42.319 1.00 96.94 676 GLY A N 1
ATOM 5294 C CA . GLY A 1 676 ? 20.808 -6.512 -40.995 1.00 96.94 676 GLY A CA 1
ATOM 5295 C C . GLY A 1 676 ? 21.309 -5.148 -40.503 1.00 96.94 676 GLY A C 1
ATOM 5296 O O . GLY A 1 676 ? 22.195 -4.510 -41.079 1.00 96.94 676 GLY A O 1
ATOM 5297 N N . LYS A 1 677 ? 20.716 -4.685 -39.405 1.00 98.00 677 LYS A N 1
ATOM 5298 C CA . LYS A 1 677 ? 21.076 -3.442 -38.717 1.00 98.00 677 LYS A CA 1
ATOM 5299 C C . LYS A 1 677 ? 21.255 -3.727 -37.233 1.00 98.00 677 LYS A C 1
ATOM 5301 O O . LYS A 1 677 ? 20.335 -4.266 -36.619 1.00 98.00 677 LYS A O 1
ATOM 5306 N N . LEU A 1 678 ? 22.425 -3.403 -36.692 1.00 98.56 678 LEU A N 1
ATOM 5307 C CA . LEU A 1 678 ? 22.817 -3.741 -35.323 1.00 98.56 678 LEU A CA 1
ATOM 5308 C C . LEU A 1 678 ? 23.368 -2.512 -34.601 1.00 98.56 678 LEU A C 1
ATOM 5310 O O . LEU A 1 678 ? 24.337 -1.908 -35.061 1.00 98.56 678 LEU A O 1
ATOM 5314 N N . PHE A 1 679 ? 22.769 -2.154 -33.473 1.00 98.75 679 PHE A N 1
ATOM 5315 C CA . PHE A 1 679 ? 23.398 -1.319 -32.462 1.00 98.75 679 PHE A CA 1
ATOM 5316 C C . PHE A 1 679 ? 23.891 -2.241 -31.354 1.00 98.75 679 PHE A C 1
ATOM 5318 O O . PHE A 1 679 ? 23.084 -2.953 -30.773 1.00 98.75 679 PHE A O 1
ATOM 5325 N N . ILE A 1 680 ? 25.198 -2.255 -31.106 1.00 98.62 680 ILE A N 1
ATOM 5326 C CA . ILE A 1 680 ? 25.809 -3.070 -30.057 1.00 98.62 680 ILE A CA 1
ATOM 5327 C C . ILE A 1 680 ? 26.609 -2.202 -29.085 1.00 98.62 680 ILE A C 1
ATOM 5329 O O . ILE A 1 680 ? 27.307 -1.275 -29.510 1.00 98.62 680 ILE A O 1
ATOM 5333 N N . THR A 1 681 ? 26.470 -2.462 -27.789 1.00 98.50 681 THR A N 1
ATOM 5334 C CA . THR A 1 681 ? 26.982 -1.590 -26.724 1.00 98.50 681 THR A CA 1
ATOM 5335 C C . THR A 1 681 ? 27.254 -2.376 -25.445 1.00 98.50 681 THR A C 1
ATOM 5337 O O . THR A 1 681 ? 26.582 -3.364 -25.174 1.00 98.50 681 THR A O 1
ATOM 5340 N N . GLY A 1 682 ? 28.230 -1.927 -24.667 1.00 96.25 682 GLY A N 1
ATOM 5341 C CA . GLY A 1 682 ? 28.650 -2.561 -23.418 1.00 96.25 682 GLY A CA 1
ATOM 5342 C C . GLY A 1 682 ? 30.096 -2.198 -23.112 1.00 96.25 682 GLY A C 1
ATOM 5343 O O . GLY A 1 682 ? 30.824 -1.750 -24.012 1.00 96.25 682 GLY A O 1
ATOM 5344 N N . GLU A 1 683 ? 30.515 -2.347 -21.858 1.00 93.00 683 GLU A N 1
ATOM 5345 C CA . GLU A 1 683 ? 31.948 -2.339 -21.564 1.00 93.00 683 GLU A CA 1
ATOM 5346 C C . GLU A 1 683 ? 32.603 -3.649 -22.031 1.00 93.00 683 GLU A C 1
ATOM 5348 O O . GLU A 1 683 ? 31.928 -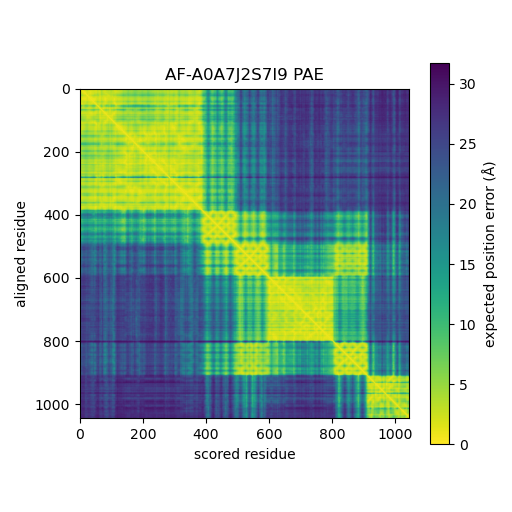4.604 -22.401 1.00 93.00 683 GLU A O 1
ATOM 5353 N N . ASP A 1 684 ? 33.930 -3.645 -22.162 1.00 94.62 684 ASP A N 1
ATOM 5354 C CA . ASP A 1 684 ? 34.755 -4.826 -22.456 1.00 94.62 684 ASP A CA 1
ATOM 5355 C C . ASP A 1 684 ? 34.448 -5.706 -23.687 1.00 94.62 684 ASP A C 1
ATOM 5357 O O . ASP A 1 684 ? 35.217 -6.628 -23.969 1.00 94.62 684 ASP A O 1
ATOM 5361 N N . ILE A 1 685 ? 33.479 -5.369 -24.548 1.00 96.75 685 ILE A N 1
ATOM 5362 C CA . ILE A 1 685 ? 33.281 -6.051 -25.847 1.00 96.75 685 ILE A CA 1
ATOM 5363 C C . ILE A 1 685 ? 34.595 -6.069 -26.645 1.00 96.75 685 ILE A C 1
ATOM 5365 O O . ILE A 1 685 ? 34.991 -7.070 -27.247 1.00 96.75 685 ILE A O 1
ATOM 5369 N N . GLY A 1 686 ? 35.319 -4.947 -26.642 1.00 94.75 686 GLY A N 1
ATOM 5370 C CA . GLY A 1 686 ? 36.639 -4.858 -27.258 1.00 94.75 686 GLY A CA 1
ATOM 5371 C C . GLY A 1 686 ? 37.682 -5.734 -26.568 1.00 94.75 686 GLY A C 1
ATOM 5372 O O . GLY A 1 686 ? 38.451 -6.411 -27.252 1.00 94.75 686 GLY A O 1
ATOM 5373 N N . TYR A 1 687 ? 37.717 -5.740 -25.239 1.00 95.81 687 TYR A N 1
ATOM 5374 C CA . TYR A 1 687 ? 38.664 -6.539 -24.472 1.00 95.81 687 TYR A CA 1
ATOM 5375 C C . TYR A 1 687 ? 38.506 -8.037 -24.752 1.00 95.81 687 TYR A C 1
ATOM 5377 O O . TYR A 1 687 ? 39.494 -8.712 -25.055 1.00 95.81 687 TYR A O 1
ATOM 5385 N N . ASP A 1 688 ? 37.269 -8.521 -24.758 1.00 96.56 688 ASP A N 1
ATOM 5386 C CA . ASP A 1 688 ? 36.928 -9.930 -24.925 1.00 96.56 688 ASP A CA 1
ATOM 5387 C C . ASP A 1 688 ? 37.174 -10.417 -26.368 1.00 96.56 688 ASP A C 1
ATOM 5389 O O . ASP A 1 688 ? 38.006 -11.299 -26.621 1.00 96.56 688 ASP A O 1
ATOM 5393 N N . ILE A 1 689 ? 36.537 -9.783 -27.363 1.00 97.06 689 ILE A N 1
ATOM 5394 C CA . ILE A 1 689 ? 36.455 -10.357 -28.718 1.00 97.06 689 ILE A CA 1
ATOM 5395 C C . ILE A 1 689 ? 37.388 -9.729 -29.767 1.00 97.06 689 ILE A C 1
ATOM 5397 O O . ILE A 1 689 ? 37.324 -10.116 -30.935 1.00 97.06 689 ILE A O 1
ATOM 5401 N N . HIS A 1 690 ? 38.308 -8.815 -29.421 1.00 95.44 690 HIS A N 1
ATOM 5402 C CA . HIS A 1 690 ? 39.171 -8.139 -30.420 1.00 95.44 690 HIS A CA 1
ATOM 5403 C C . HIS A 1 690 ? 40.022 -9.070 -31.300 1.00 95.44 690 HIS A C 1
ATOM 5405 O O . HIS A 1 690 ? 40.446 -8.669 -32.388 1.00 95.44 690 HIS A O 1
ATOM 5411 N N . ASN A 1 691 ? 40.322 -10.286 -30.834 1.00 95.75 691 ASN A N 1
ATOM 5412 C CA . ASN A 1 691 ? 41.071 -11.278 -31.611 1.00 95.75 691 ASN A CA 1
ATOM 5413 C C . ASN A 1 691 ? 40.186 -12.082 -32.572 1.00 95.75 691 ASN A C 1
ATOM 5415 O O . ASN A 1 691 ? 40.718 -12.727 -33.483 1.00 95.75 691 ASN A O 1
ATOM 5419 N N . ASP A 1 692 ? 38.865 -12.057 -32.387 1.00 97.62 692 ASP A N 1
ATOM 5420 C CA . ASP A 1 692 ? 37.934 -12.680 -33.313 1.00 97.62 692 ASP A CA 1
ATOM 5421 C C . ASP A 1 692 ? 37.801 -11.818 -34.585 1.00 97.62 692 ASP A C 1
ATOM 5423 O O . ASP A 1 692 ? 37.674 -10.588 -34.511 1.00 97.62 692 ASP A O 1
ATOM 5427 N N . PRO A 1 693 ? 37.817 -12.423 -35.788 1.00 97.38 693 PRO A N 1
ATOM 5428 C CA . PRO A 1 693 ? 37.594 -11.691 -37.028 1.00 97.38 693 PRO A CA 1
ATOM 5429 C C . PRO A 1 693 ? 36.296 -10.872 -37.054 1.00 97.38 693 PRO A C 1
ATOM 5431 O O . PRO A 1 693 ? 36.238 -9.897 -37.805 1.00 97.38 693 PRO A O 1
ATOM 5434 N N . PHE A 1 694 ? 35.276 -11.235 -36.269 1.00 98.19 694 PHE A N 1
ATOM 5435 C CA . PHE A 1 694 ? 34.018 -10.500 -36.161 1.00 98.19 694 PHE A CA 1
ATOM 5436 C C . PHE A 1 694 ? 34.224 -9.038 -35.755 1.00 98.19 694 PHE A C 1
ATOM 5438 O O . PHE A 1 694 ? 33.679 -8.138 -36.399 1.00 98.19 694 PHE A O 1
ATOM 5445 N N . TYR A 1 695 ? 35.094 -8.781 -34.777 1.00 98.12 695 TYR A N 1
ATOM 5446 C CA . TYR A 1 695 ? 35.34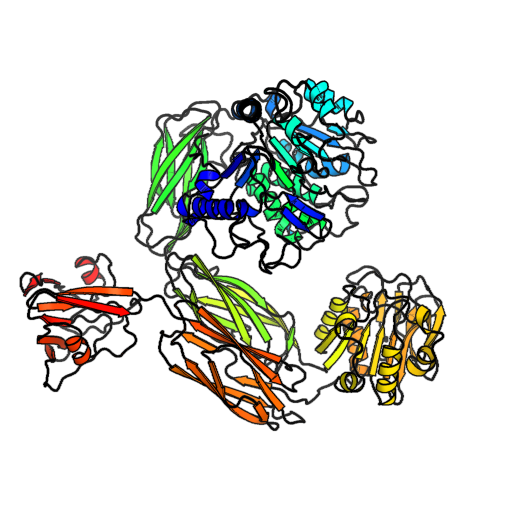1 -7.438 -34.254 1.00 98.12 695 TYR A CA 1
ATOM 5447 C C . TYR A 1 695 ? 35.861 -6.474 -35.335 1.00 98.12 695 TYR A C 1
ATOM 5449 O O . TYR A 1 695 ? 35.364 -5.360 -35.511 1.00 98.12 695 TYR A O 1
ATOM 5457 N N . THR A 1 696 ? 36.826 -6.925 -36.142 1.00 97.75 696 THR A N 1
ATOM 5458 C CA . THR A 1 696 ? 37.384 -6.093 -37.222 1.00 97.75 696 THR A CA 1
ATOM 5459 C C . THR A 1 696 ? 36.508 -6.093 -38.478 1.00 97.75 696 THR A C 1
ATOM 5461 O O . THR A 1 696 ? 36.389 -5.056 -39.129 1.00 97.75 696 THR A O 1
ATOM 5464 N N . ASN A 1 697 ? 35.914 -7.232 -38.853 1.00 97.12 697 ASN A N 1
ATOM 5465 C CA . ASN A 1 697 ? 35.215 -7.375 -40.136 1.00 97.12 697 ASN A CA 1
ATOM 5466 C C . ASN A 1 697 ? 33.753 -6.914 -40.091 1.00 97.12 697 ASN A C 1
ATOM 5468 O O . ASN A 1 697 ? 33.272 -6.400 -41.098 1.00 97.12 697 ASN A O 1
ATOM 5472 N N . TYR A 1 698 ? 33.058 -7.104 -38.963 1.00 97.94 698 TYR A N 1
ATOM 5473 C CA . TYR A 1 698 ? 31.637 -6.775 -38.815 1.00 97.94 698 TYR A CA 1
ATOM 5474 C C . TYR A 1 698 ? 31.399 -5.524 -37.981 1.00 97.94 698 TYR A C 1
ATOM 5476 O O . TYR A 1 698 ? 30.652 -4.660 -38.439 1.00 97.94 698 TYR A O 1
ATOM 5484 N N . LEU A 1 699 ? 32.064 -5.378 -36.828 1.00 98.12 699 LEU A N 1
ATOM 5485 C CA . LEU A 1 699 ? 31.938 -4.157 -36.017 1.00 98.12 699 LEU A CA 1
ATOM 5486 C C . LEU A 1 699 ? 32.756 -2.987 -36.576 1.00 98.12 699 LEU A C 1
ATOM 5488 O O . LEU A 1 699 ? 32.506 -1.839 -36.226 1.00 98.12 699 LEU A O 1
ATOM 5492 N N . HIS A 1 700 ? 33.694 -3.260 -37.492 1.00 98.19 700 HIS A N 1
ATOM 5493 C CA . HIS A 1 700 ? 34.590 -2.267 -38.100 1.00 98.19 700 HIS A CA 1
ATOM 5494 C C . HIS A 1 700 ? 35.416 -1.481 -37.071 1.00 98.19 700 HIS A C 1
ATOM 5496 O O . HIS A 1 700 ? 35.764 -0.316 -37.292 1.00 98.19 700 HIS A O 1
ATOM 5502 N N . ALA A 1 701 ? 35.776 -2.143 -35.970 1.00 98.00 701 ALA A N 1
ATOM 5503 C CA . ALA A 1 701 ? 36.546 -1.576 -34.875 1.00 98.00 701 ALA A CA 1
ATOM 5504 C C . ALA A 1 701 ? 37.968 -2.150 -34.815 1.00 98.00 701 ALA A C 1
ATOM 5506 O O . ALA A 1 701 ? 38.220 -3.318 -35.109 1.00 98.00 701 ALA A O 1
ATOM 5507 N N . VAL A 1 702 ? 38.912 -1.315 -34.390 1.00 97.88 702 VAL A N 1
ATOM 5508 C CA . VAL A 1 702 ? 40.245 -1.717 -33.936 1.00 97.88 702 VAL A CA 1
ATOM 5509 C C . VAL A 1 702 ? 40.348 -1.368 -32.463 1.00 97.88 702 VAL A C 1
ATOM 5511 O O . VAL A 1 702 ? 40.126 -0.220 -32.076 1.00 97.88 702 VAL A O 1
ATOM 5514 N N . TYR A 1 703 ? 40.690 -2.365 -31.655 1.00 97.31 703 TYR A N 1
ATOM 5515 C CA . TYR A 1 703 ? 40.869 -2.213 -30.220 1.00 97.31 703 TYR A CA 1
ATOM 5516 C C . TYR A 1 703 ? 42.116 -1.366 -29.938 1.00 97.31 703 TYR A C 1
ATOM 5518 O O . TYR A 1 703 ? 43.190 -1.627 -30.487 1.00 97.31 703 TYR A O 1
ATOM 5526 N N . GLY A 1 704 ? 41.948 -0.295 -29.162 1.00 95.94 704 GLY A N 1
ATOM 5527 C CA . GLY A 1 704 ? 42.990 0.689 -28.884 1.00 95.94 704 GLY A CA 1
ATOM 5528 C C . GLY A 1 704 ? 43.544 0.570 -27.471 1.00 95.94 704 GLY A C 1
ATOM 5529 O O . GLY A 1 704 ? 44.747 0.368 -27.305 1.00 95.94 704 GLY A O 1
ATOM 5530 N N . VAL A 1 705 ? 42.678 0.730 -26.473 1.00 96.25 705 VAL A N 1
ATOM 5531 C CA . VAL A 1 705 ? 43.007 0.608 -25.048 1.00 96.25 705 VAL A CA 1
ATOM 5532 C C . VAL A 1 705 ? 41.810 0.055 -24.285 1.00 96.25 705 VAL A C 1
ATOM 5534 O O . VAL A 1 705 ? 40.677 0.294 -24.689 1.00 96.25 705 VAL A O 1
ATOM 5537 N N . ASP A 1 706 ? 42.119 -0.651 -23.207 1.00 91.00 706 ASP A N 1
ATOM 5538 C CA . ASP A 1 706 ? 41.192 -1.314 -22.288 1.00 91.00 706 ASP A CA 1
ATOM 5539 C C . ASP A 1 706 ? 40.365 -0.307 -21.490 1.00 91.00 706 ASP A C 1
ATOM 5541 O O . ASP A 1 706 ? 39.167 -0.174 -21.677 1.00 91.00 706 ASP A O 1
ATOM 5545 N N . ASP A 1 707 ? 41.064 0.524 -20.720 1.00 93.38 707 ASP A N 1
ATOM 5546 C CA . ASP A 1 707 ? 40.487 1.577 -19.898 1.00 93.38 707 ASP A CA 1
ATOM 5547 C C . ASP A 1 707 ? 41.008 2.937 -20.362 1.00 93.38 707 ASP A C 1
ATOM 5549 O O . ASP A 1 707 ? 42.216 3.221 -20.332 1.00 93.38 707 ASP A O 1
ATOM 5553 N N . THR A 1 708 ? 40.098 3.797 -20.818 1.00 93.31 708 THR A N 1
ATOM 5554 C CA . THR A 1 708 ? 40.437 5.198 -21.105 1.00 93.31 708 THR A CA 1
ATOM 5555 C C . THR A 1 708 ? 40.470 6.070 -19.851 1.00 93.31 708 THR A C 1
ATOM 5557 O O . THR A 1 708 ? 41.150 7.100 -19.863 1.00 93.31 708 THR A O 1
ATOM 5560 N N . ASN A 1 709 ? 39.754 5.674 -18.796 1.00 94.38 709 ASN A N 1
ATOM 5561 C CA . ASN A 1 709 ? 39.469 6.405 -17.565 1.00 94.38 709 ASN A CA 1
ATOM 5562 C C . ASN A 1 709 ? 38.942 7.828 -17.830 1.00 94.38 709 ASN A C 1
ATOM 5564 O O . ASN A 1 709 ? 39.280 8.796 -17.141 1.00 94.38 709 ASN A O 1
ATOM 5568 N N . ILE A 1 710 ? 38.161 7.977 -18.906 1.00 96.94 710 ILE A N 1
ATOM 5569 C CA . ILE A 1 710 ? 37.537 9.229 -19.338 1.00 96.94 710 ILE A CA 1
ATOM 5570 C C . ILE A 1 710 ? 36.035 8.990 -19.481 1.00 96.94 710 ILE A C 1
ATOM 5572 O O . ILE A 1 710 ? 35.614 8.108 -20.220 1.00 96.94 710 ILE A O 1
ATOM 5576 N N . TYR A 1 711 ? 35.231 9.814 -18.807 1.00 97.19 711 TYR A N 1
ATOM 5577 C CA . TYR A 1 711 ? 33.771 9.651 -18.746 1.00 97.19 711 TYR A CA 1
ATOM 5578 C C . TYR A 1 711 ? 32.997 10.670 -19.581 1.00 97.19 711 TYR A C 1
ATOM 5580 O O . TYR A 1 711 ? 31.782 10.579 -19.682 1.00 97.19 711 TYR A O 1
ATOM 5588 N N . TYR A 1 712 ? 33.675 11.648 -20.181 1.00 98.00 712 TYR A N 1
ATOM 5589 C CA . TYR A 1 712 ? 33.046 12.644 -21.048 1.00 98.00 712 TYR A CA 1
ATOM 5590 C C . TYR A 1 712 ? 33.420 12.388 -22.502 1.00 98.00 712 TYR A C 1
ATOM 5592 O O . TYR A 1 712 ? 34.607 12.274 -22.832 1.00 98.00 712 TYR A O 1
ATOM 5600 N N . LEU A 1 713 ? 32.415 12.348 -23.375 1.00 98.31 713 LEU A N 1
ATOM 5601 C CA . LEU A 1 713 ? 32.597 12.153 -24.806 1.00 98.31 713 LEU A CA 1
ATOM 5602 C C . LEU A 1 713 ? 31.937 13.279 -25.596 1.00 98.31 713 LEU A C 1
ATOM 5604 O O . LEU A 1 713 ? 30.771 13.609 -25.385 1.00 98.31 713 LEU A O 1
ATOM 5608 N N . ASP A 1 714 ? 32.684 13.830 -26.548 1.00 98.44 714 ASP A N 1
ATOM 5609 C CA . ASP A 1 714 ? 32.174 14.798 -27.511 1.00 98.44 714 ASP A CA 1
ATOM 5610 C C . ASP A 1 714 ? 31.746 14.077 -28.788 1.00 98.44 714 ASP A C 1
ATOM 5612 O O . ASP A 1 714 ? 32.473 13.246 -29.344 1.00 98.44 714 ASP A O 1
ATOM 5616 N N . GLY A 1 715 ? 30.559 14.411 -29.276 1.00 97.75 715 GLY A N 1
ATOM 5617 C CA . GLY A 1 715 ? 30.069 13.922 -30.549 1.00 97.75 715 GLY A CA 1
ATOM 5618 C C . GLY A 1 715 ? 30.815 14.526 -31.737 1.00 97.75 715 GLY A C 1
ATOM 5619 O O . GLY A 1 715 ? 31.179 15.706 -31.754 1.00 97.75 715 GLY A O 1
ATOM 5620 N N . ILE A 1 716 ? 31.052 13.710 -32.764 1.00 97.94 716 ILE A N 1
ATOM 5621 C CA . ILE A 1 716 ? 31.782 14.137 -33.958 1.00 97.94 716 ILE A CA 1
ATOM 5622 C C . ILE A 1 716 ? 30.928 15.098 -34.790 1.00 97.94 716 ILE A C 1
ATOM 5624 O O . ILE A 1 716 ? 29.810 14.782 -35.195 1.00 97.94 716 ILE A O 1
ATOM 5628 N N . THR A 1 717 ? 31.484 16.274 -35.095 1.00 96.69 717 THR A N 1
ATOM 5629 C CA . THR A 1 717 ? 30.790 17.299 -35.882 1.00 96.69 717 THR A CA 1
ATOM 5630 C C . THR A 1 717 ? 30.345 16.771 -37.248 1.00 96.69 717 THR A C 1
ATOM 5632 O O . THR A 1 717 ? 31.162 16.306 -38.046 1.00 96.69 717 THR A O 1
ATOM 5635 N N . GLY A 1 718 ? 29.054 16.918 -37.542 1.00 94.00 718 GLY A N 1
ATOM 5636 C CA . GLY A 1 718 ? 28.405 16.467 -38.775 1.00 94.00 718 GLY A CA 1
ATOM 5637 C C . GLY A 1 718 ? 28.051 14.976 -38.825 1.00 94.00 718 GLY A C 1
ATOM 5638 O O . GLY A 1 718 ? 27.551 14.521 -39.856 1.00 94.00 718 GLY A O 1
ATOM 5639 N N . ASP A 1 719 ? 28.296 14.214 -37.756 1.00 97.62 719 ASP A N 1
ATOM 5640 C CA . ASP A 1 719 ? 27.845 12.828 -37.650 1.00 97.62 719 ASP A CA 1
ATOM 5641 C C . ASP A 1 719 ? 26.334 12.744 -37.336 1.00 97.62 719 ASP A C 1
ATOM 5643 O O . ASP A 1 719 ? 25.870 13.414 -36.416 1.00 97.62 719 ASP A O 1
ATOM 5647 N N . PRO A 1 720 ? 25.533 11.926 -38.048 1.00 95.81 720 PRO A N 1
ATOM 5648 C CA . PRO A 1 720 ? 24.085 11.854 -37.836 1.00 95.81 720 PRO A CA 1
ATOM 5649 C C . PRO A 1 720 ? 23.661 11.407 -36.430 1.00 95.81 720 PRO A C 1
ATOM 5651 O O . PRO A 1 720 ? 22.517 11.659 -36.056 1.00 95.81 720 PRO A O 1
ATOM 5654 N N . ILE A 1 721 ? 24.542 10.756 -35.663 1.00 97.62 721 ILE A N 1
ATOM 5655 C CA . ILE A 1 721 ? 24.256 10.299 -34.301 1.00 97.62 721 ILE A CA 1
ATOM 5656 C C . ILE A 1 721 ? 24.862 11.279 -33.292 1.00 97.62 721 ILE A C 1
ATOM 5658 O O . ILE A 1 721 ? 24.136 11.838 -32.470 1.00 97.62 721 ILE A O 1
ATOM 5662 N N . GLY A 1 722 ? 26.165 11.550 -33.391 1.00 96.50 722 GLY A N 1
ATOM 5663 C CA . GLY A 1 722 ? 26.895 12.326 -32.382 1.00 96.50 722 GLY A CA 1
ATOM 5664 C C . GLY A 1 722 ? 26.765 13.853 -32.481 1.00 96.50 722 GLY A C 1
ATOM 5665 O O . GLY A 1 722 ? 27.009 14.539 -31.496 1.00 96.50 722 GLY A O 1
ATOM 5666 N N . ASP A 1 723 ? 26.392 14.431 -33.628 1.00 96.62 723 ASP A N 1
ATOM 5667 C CA . ASP A 1 723 ? 26.569 15.876 -33.858 1.00 96.62 723 ASP A CA 1
ATOM 5668 C C . ASP A 1 723 ? 25.882 16.771 -32.804 1.00 96.62 723 ASP A C 1
ATOM 5670 O O . ASP A 1 723 ? 24.690 16.630 -32.510 1.00 96.62 723 ASP A O 1
ATOM 5674 N N . ASN A 1 724 ? 26.641 17.737 -32.277 1.00 95.44 724 ASN A N 1
ATOM 5675 C CA . ASN A 1 724 ? 26.249 18.676 -31.215 1.00 95.44 724 ASN A CA 1
ATOM 5676 C C . ASN A 1 724 ? 25.844 18.040 -29.869 1.00 95.44 724 ASN A C 1
ATOM 5678 O O . ASN A 1 724 ? 25.116 18.675 -29.107 1.00 95.44 724 ASN A O 1
ATOM 5682 N N . LEU A 1 725 ? 26.311 16.827 -29.567 1.00 96.69 725 LEU A N 1
ATOM 5683 C CA . LEU A 1 725 ? 26.150 16.202 -28.253 1.00 96.69 725 LEU A CA 1
ATOM 5684 C C . LEU A 1 725 ? 27.470 16.202 -27.474 1.00 96.69 725 LEU A C 1
ATOM 5686 O O . LEU A 1 725 ? 28.539 15.983 -28.046 1.00 96.69 725 LEU A O 1
ATOM 5690 N N . THR A 1 726 ? 27.371 16.390 -26.162 1.00 97.44 726 THR A N 1
ATOM 5691 C CA . THR A 1 726 ? 28.403 16.006 -25.195 1.00 97.44 726 THR A CA 1
ATOM 5692 C C . THR A 1 726 ? 27.709 15.121 -24.175 1.00 97.44 726 THR A C 1
ATOM 5694 O O . THR A 1 726 ? 26.780 15.582 -23.518 1.00 97.44 726 THR A O 1
ATOM 5697 N N . ILE A 1 727 ? 28.143 13.870 -24.066 1.00 97.62 727 ILE A N 1
ATOM 5698 C CA . ILE A 1 727 ? 27.569 12.889 -23.140 1.00 97.62 727 ILE A CA 1
ATOM 5699 C C . ILE A 1 727 ? 28.548 12.614 -22.000 1.00 97.62 727 ILE A C 1
ATOM 5701 O O . ILE A 1 727 ? 29.767 12.675 -22.190 1.00 97.62 727 ILE A O 1
ATOM 5705 N N . CYS A 1 728 ? 28.012 12.314 -20.820 1.00 97.44 728 CYS A N 1
ATOM 5706 C CA . CYS A 1 728 ? 28.778 11.829 -19.681 1.00 97.44 728 CYS A CA 1
ATOM 5707 C C . CYS A 1 728 ? 28.289 10.427 -19.321 1.00 97.44 728 CYS A C 1
ATOM 5709 O O . CYS A 1 728 ? 27.088 10.212 -19.224 1.00 97.44 728 CYS A O 1
ATOM 5711 N N . ILE A 1 729 ? 29.210 9.486 -19.138 1.00 97.50 729 ILE A N 1
ATOM 5712 C CA . ILE A 1 729 ? 28.925 8.070 -18.856 1.00 97.50 729 ILE A CA 1
ATOM 5713 C C . ILE A 1 729 ? 29.232 7.711 -17.391 1.00 97.50 729 ILE A C 1
ATOM 5715 O O . ILE A 1 729 ? 29.792 6.663 -17.091 1.00 97.50 729 ILE A O 1
ATOM 5719 N N . GLN A 1 730 ? 28.951 8.649 -16.481 1.00 95.00 730 GLN A N 1
ATOM 5720 C CA . GLN A 1 730 ? 29.186 8.526 -15.039 1.00 95.00 730 GLN A CA 1
ATOM 5721 C C . GLN A 1 730 ? 28.188 9.386 -14.246 1.00 95.00 730 GLN A C 1
ATOM 5723 O O . GLN A 1 730 ? 27.956 10.554 -14.587 1.00 95.00 730 GLN A O 1
ATOM 5728 N N . GLY A 1 731 ? 27.654 8.833 -13.154 1.00 87.88 731 GLY A N 1
ATOM 5729 C CA . GLY A 1 731 ? 26.712 9.486 -12.240 1.00 87.88 731 GLY A CA 1
ATOM 5730 C C . GLY A 1 731 ? 25.333 9.764 -12.849 1.00 87.88 731 GLY A C 1
ATOM 5731 O O . GLY A 1 731 ? 24.873 9.036 -13.723 1.00 87.88 731 GLY A O 1
ATOM 5732 N N . GLY A 1 732 ? 24.691 10.849 -12.395 1.00 90.88 732 GLY A N 1
ATOM 5733 C CA . GLY A 1 732 ? 23.390 11.312 -12.898 1.00 90.88 732 GLY A CA 1
ATOM 5734 C C . GLY A 1 732 ? 22.276 10.275 -12.741 1.00 90.88 732 GLY A C 1
ATOM 5735 O O . GLY A 1 732 ? 22.161 9.672 -11.679 1.00 90.88 732 GLY A O 1
ATOM 5736 N N . ASP A 1 733 ? 21.456 10.110 -13.782 1.00 90.00 733 ASP A N 1
ATOM 5737 C CA . ASP A 1 733 ? 20.398 9.089 -13.855 1.00 90.00 733 ASP A CA 1
ATOM 5738 C C . ASP A 1 733 ? 20.807 7.855 -14.687 1.00 90.00 733 ASP A C 1
ATOM 5740 O O . ASP A 1 733 ? 19.934 7.120 -15.141 1.00 90.00 733 ASP A O 1
ATOM 5744 N N . GLY A 1 734 ? 22.104 7.679 -14.968 1.00 90.31 734 GLY A N 1
ATOM 5745 C CA . GLY A 1 734 ? 22.641 6.531 -15.706 1.00 90.31 734 GLY A CA 1
ATOM 5746 C C . GLY A 1 734 ? 23.118 5.423 -14.768 1.00 90.31 734 GLY A C 1
ATOM 5747 O O . GLY A 1 734 ? 23.274 5.646 -13.569 1.00 90.31 734 GLY A O 1
ATOM 5748 N N . ALA A 1 735 ? 23.406 4.246 -15.322 1.00 92.88 735 ALA A N 1
ATOM 5749 C CA . ALA A 1 735 ? 23.770 3.041 -14.567 1.00 92.88 735 ALA A CA 1
ATOM 5750 C C . ALA A 1 735 ? 25.047 3.168 -13.713 1.00 92.88 735 ALA A C 1
ATOM 5752 O O . ALA A 1 735 ? 25.262 2.381 -12.797 1.00 92.88 735 ALA A O 1
ATOM 5753 N N . ASN A 1 736 ? 25.898 4.165 -13.993 1.00 93.50 736 ASN A N 1
ATOM 5754 C CA . ASN A 1 736 ? 27.155 4.409 -13.278 1.00 93.50 736 ASN A CA 1
ATOM 5755 C C . ASN A 1 736 ? 28.065 3.161 -13.185 1.00 93.50 736 ASN A C 1
ATOM 5757 O O . ASN A 1 736 ? 28.778 2.978 -12.199 1.00 93.50 736 ASN A O 1
ATOM 5761 N N . ASN A 1 737 ? 28.035 2.327 -14.224 1.00 93.00 737 ASN A N 1
ATOM 5762 C CA . ASN A 1 737 ? 28.677 1.014 -14.286 1.00 93.00 737 ASN A CA 1
ATOM 5763 C C . ASN A 1 737 ? 29.955 0.979 -15.141 1.00 93.00 737 ASN A C 1
ATOM 5765 O O . ASN A 1 737 ? 30.606 -0.047 -15.228 1.00 93.00 737 ASN A O 1
ATOM 5769 N N . GLN A 1 738 ? 30.359 2.099 -15.747 1.00 92.44 738 GLN A N 1
ATOM 5770 C CA . GLN A 1 738 ? 31.506 2.118 -16.661 1.00 92.44 738 GLN A CA 1
ATOM 5771 C C . GLN A 1 738 ? 32.813 2.134 -15.881 1.00 92.44 738 GLN A C 1
ATOM 5773 O O . GLN A 1 738 ? 33.233 3.184 -15.393 1.00 92.44 738 GLN A O 1
ATOM 5778 N N . ASN A 1 739 ? 33.449 0.974 -15.777 1.00 91.81 739 ASN A N 1
ATOM 5779 C CA . ASN A 1 739 ? 34.763 0.814 -15.167 1.00 91.81 739 ASN A CA 1
ATOM 5780 C C . ASN A 1 739 ? 35.843 0.538 -16.219 1.00 91.81 739 ASN A C 1
ATOM 5782 O O . ASN A 1 739 ? 36.994 0.929 -16.016 1.00 91.81 739 ASN A O 1
ATOM 5786 N N . TRP A 1 740 ? 35.473 -0.115 -17.326 1.00 92.88 740 TRP A N 1
ATOM 5787 C CA . TRP A 1 740 ? 36.398 -0.603 -18.355 1.00 92.88 740 TRP A CA 1
ATOM 5788 C C . TRP A 1 740 ? 35.972 -0.165 -19.761 1.00 92.88 740 TRP A C 1
ATOM 5790 O O . TRP A 1 740 ? 35.901 -0.928 -20.726 1.00 92.88 740 TRP A O 1
ATOM 5800 N N . GLN A 1 741 ? 35.678 1.128 -19.904 1.00 94.31 741 GLN A N 1
ATOM 5801 C CA . GLN A 1 741 ? 35.278 1.689 -21.184 1.00 94.31 741 GLN A CA 1
ATOM 5802 C C . GLN A 1 741 ? 36.448 1.725 -22.181 1.00 94.31 741 GLN A C 1
ATOM 5804 O O . GLN A 1 741 ? 37.427 2.481 -22.057 1.00 94.31 741 GLN A O 1
ATOM 5809 N N . SER A 1 742 ? 36.291 0.934 -23.239 1.00 95.12 742 SER A N 1
ATOM 5810 C CA . SER A 1 742 ? 37.295 0.703 -24.263 1.00 95.12 742 SER A CA 1
ATOM 5811 C C . SER A 1 742 ? 37.475 1.910 -25.182 1.00 95.12 742 SER A C 1
ATOM 5813 O O . SER A 1 742 ? 36.530 2.512 -25.704 1.00 95.12 742 SER A O 1
ATOM 5815 N N . GLY A 1 743 ? 38.736 2.232 -25.466 1.00 97.25 743 GLY A N 1
ATOM 5816 C CA . GLY A 1 743 ? 39.111 3.177 -26.510 1.00 97.25 743 GLY A CA 1
ATOM 5817 C C . GLY A 1 743 ? 39.290 2.470 -27.850 1.00 97.25 743 GLY A C 1
ATOM 5818 O O . GLY A 1 743 ? 40.145 1.593 -27.984 1.00 97.25 743 GLY A O 1
ATOM 5819 N N . ILE A 1 744 ? 38.540 2.885 -28.873 1.00 98.38 744 ILE A N 1
ATOM 5820 C CA . ILE A 1 744 ? 38.496 2.215 -30.184 1.00 98.38 744 ILE A CA 1
ATOM 5821 C C . ILE A 1 744 ? 38.909 3.135 -31.344 1.00 98.38 744 ILE A C 1
ATOM 5823 O O . ILE A 1 744 ? 38.912 4.363 -31.226 1.00 98.38 744 ILE A O 1
ATOM 5827 N N . TYR A 1 745 ? 39.256 2.533 -32.488 1.00 98.19 745 TYR A N 1
ATOM 5828 C CA . TYR A 1 745 ? 39.503 3.223 -33.761 1.00 98.19 745 TYR A CA 1
ATOM 5829 C C . TYR A 1 745 ? 38.661 2.618 -34.896 1.00 98.19 745 TYR A C 1
ATOM 5831 O O . TYR A 1 745 ? 38.557 1.394 -34.979 1.00 98.19 745 TYR A O 1
ATOM 5839 N N . PRO A 1 746 ? 38.104 3.429 -35.815 1.00 97.62 746 PRO A N 1
ATOM 5840 C CA . PRO A 1 746 ? 37.365 2.905 -36.959 1.00 97.62 746 PRO A CA 1
ATOM 5841 C C . PRO A 1 746 ? 38.302 2.254 -37.990 1.00 97.62 746 PRO A C 1
ATOM 5843 O O . PRO A 1 746 ? 39.398 2.750 -38.269 1.00 97.62 746 PRO A O 1
ATOM 5846 N N . THR A 1 747 ? 37.843 1.177 -38.624 1.00 97.62 747 THR A N 1
ATOM 5847 C CA . THR A 1 747 ? 38.476 0.544 -39.793 1.00 97.62 747 THR A CA 1
ATOM 5848 C C . THR A 1 747 ? 37.437 0.256 -40.879 1.00 97.62 747 THR A C 1
ATOM 5850 O O . THR A 1 747 ? 36.278 0.624 -40.740 1.00 97.62 747 THR A O 1
ATOM 5853 N N . GLY A 1 748 ? 37.841 -0.334 -42.007 1.00 93.12 748 GLY A N 1
ATOM 5854 C CA . GLY A 1 748 ? 36.900 -0.917 -42.978 1.00 93.12 748 GLY A CA 1
ATOM 5855 C C . GLY A 1 748 ? 35.905 0.044 -43.654 1.00 93.12 748 GLY A C 1
ATOM 5856 O O . GLY A 1 748 ? 35.032 -0.407 -44.389 1.00 93.12 748 GLY A O 1
ATOM 5857 N N . GLY A 1 749 ? 36.058 1.362 -43.477 1.00 94.56 749 GLY A N 1
ATOM 5858 C CA . GLY A 1 749 ? 35.120 2.376 -43.972 1.00 94.56 749 GLY A CA 1
ATOM 5859 C C . GLY A 1 749 ? 34.128 2.900 -42.926 1.00 94.56 749 GLY A C 1
ATOM 5860 O O . GLY A 1 749 ? 33.237 3.660 -43.295 1.00 94.56 749 GLY A O 1
ATOM 5861 N N . ALA A 1 750 ? 34.278 2.531 -41.649 1.00 97.69 750 ALA A N 1
ATOM 5862 C CA . ALA A 1 750 ? 33.510 3.108 -40.549 1.00 97.69 750 ALA A CA 1
ATOM 5863 C C . ALA A 1 750 ? 33.872 4.576 -40.265 1.00 97.69 750 ALA A C 1
ATOM 5865 O O . ALA A 1 750 ? 34.975 5.048 -40.556 1.00 97.69 750 ALA A O 1
ATOM 5866 N N . TYR A 1 751 ? 32.925 5.285 -39.657 1.00 98.12 751 TYR A N 1
ATOM 5867 C CA . TYR A 1 751 ? 33.040 6.667 -39.198 1.00 98.12 751 TYR A CA 1
ATOM 5868 C C . TYR A 1 751 ? 32.924 6.716 -37.674 1.00 98.12 751 TYR A C 1
ATOM 5870 O O . TYR A 1 751 ? 32.136 5.975 -37.094 1.00 98.12 751 TYR A O 1
ATOM 5878 N N . SER A 1 752 ? 33.682 7.598 -37.024 1.00 97.88 752 SER A N 1
ATOM 5879 C CA . SER A 1 752 ? 33.557 7.836 -35.582 1.00 97.88 752 SER A CA 1
ATOM 5880 C C . SER A 1 752 ? 32.289 8.626 -35.249 1.00 97.88 752 SER A C 1
ATOM 5882 O O . SER A 1 752 ? 31.940 9.557 -35.973 1.00 97.88 752 SER A O 1
ATOM 5884 N N . VAL A 1 753 ? 31.653 8.281 -34.129 1.00 98.50 753 VAL A N 1
ATOM 5885 C CA . VAL A 1 753 ? 30.430 8.908 -33.599 1.00 98.50 753 VAL A CA 1
ATOM 5886 C C . VAL A 1 753 ? 30.739 9.761 -32.367 1.00 98.50 753 VAL A C 1
ATOM 5888 O O . VAL A 1 753 ? 30.368 10.932 -32.331 1.00 98.50 753 VAL A O 1
ATOM 5891 N N . PHE A 1 754 ? 31.477 9.205 -31.400 1.00 98.56 754 PHE A N 1
ATOM 5892 C CA . PHE A 1 754 ? 31.859 9.867 -30.148 1.00 98.56 754 PHE A CA 1
ATOM 5893 C C . PHE A 1 754 ? 33.362 9.747 -29.892 1.00 98.56 754 PHE A C 1
ATOM 5895 O O . PHE A 1 754 ? 33.957 8.691 -30.128 1.00 98.56 754 PHE A O 1
ATOM 5902 N N . GLN A 1 755 ? 33.978 10.816 -29.388 1.00 98.44 755 GLN A N 1
ATOM 5903 C CA . GLN A 1 755 ? 35.388 10.867 -29.002 1.00 98.44 755 GLN A CA 1
ATOM 5904 C C . GLN A 1 755 ? 35.529 11.192 -27.516 1.00 98.44 755 GLN A C 1
ATOM 5906 O O . GLN A 1 755 ? 34.968 12.180 -27.051 1.00 98.44 755 GLN A O 1
ATOM 5911 N N . TYR A 1 756 ? 36.332 10.412 -26.788 1.00 98.31 756 TYR A N 1
ATOM 5912 C CA . TYR A 1 756 ? 36.650 10.713 -25.392 1.00 98.31 756 TYR A CA 1
ATOM 5913 C C . TYR A 1 756 ? 37.410 12.037 -25.294 1.00 98.31 756 TYR A C 1
ATOM 5915 O O . TYR A 1 756 ? 38.427 12.234 -25.978 1.00 98.31 756 TYR A O 1
ATOM 5923 N N . GLN A 1 757 ? 36.929 12.937 -24.437 1.00 97.69 757 GLN A N 1
ATOM 5924 C CA . GLN A 1 757 ? 37.476 14.281 -24.293 1.00 97.69 757 GLN A CA 1
ATOM 5925 C C . GLN A 1 757 ? 38.973 14.253 -23.985 1.00 97.69 757 GLN A C 1
ATOM 5927 O O . GLN A 1 757 ? 39.463 13.475 -23.171 1.00 97.69 757 GLN A O 1
ATOM 5932 N N . SER A 1 758 ? 39.721 15.149 -24.630 1.00 94.00 758 SER A N 1
ATOM 5933 C CA . SER A 1 758 ? 41.176 15.272 -24.459 1.00 94.00 758 SER A CA 1
ATOM 5934 C C . SER A 1 758 ? 41.990 14.007 -24.792 1.00 94.00 758 SER A C 1
ATOM 5936 O O . SER A 1 758 ? 43.161 13.929 -24.418 1.00 94.00 758 SER A O 1
ATOM 5938 N N . SER A 1 759 ? 41.425 13.050 -25.539 1.00 95.12 759 SER A N 1
ATOM 5939 C CA . SER A 1 759 ? 42.121 11.838 -25.991 1.00 95.12 759 SER A CA 1
ATOM 5940 C C . SER A 1 759 ? 42.106 11.683 -27.519 1.00 95.12 759 SER A C 1
ATOM 5942 O O . SER A 1 759 ? 41.417 12.412 -28.232 1.00 95.12 759 SER A O 1
ATOM 5944 N N . THR A 1 760 ? 42.869 10.717 -28.041 1.00 95.56 760 THR A N 1
ATOM 5945 C CA . THR A 1 760 ? 42.779 10.278 -29.447 1.00 95.56 760 THR A CA 1
ATOM 5946 C C . THR A 1 760 ? 41.858 9.073 -29.647 1.00 95.56 760 THR A C 1
ATOM 5948 O O . THR A 1 760 ? 41.710 8.629 -30.782 1.00 95.56 760 THR A O 1
ATOM 5951 N N . TYR A 1 761 ? 41.286 8.528 -28.572 1.00 97.88 761 TYR A N 1
ATOM 5952 C CA . TYR A 1 761 ? 40.426 7.350 -28.606 1.00 97.88 761 TYR A CA 1
ATOM 5953 C C . TYR A 1 761 ? 38.973 7.742 -28.872 1.00 97.88 761 TYR A C 1
ATOM 5955 O O . TYR A 1 761 ? 38.479 8.755 -28.368 1.00 97.88 761 TYR A O 1
ATOM 5963 N N . TYR A 1 762 ? 38.281 6.916 -29.651 1.00 98.38 762 TYR A N 1
ATOM 5964 C CA . TYR A 1 762 ? 36.844 7.031 -29.861 1.00 98.38 762 TYR A CA 1
ATOM 5965 C C . TYR A 1 762 ? 36.106 6.091 -28.911 1.00 98.38 762 TYR A C 1
ATOM 5967 O O . TYR A 1 762 ? 36.650 5.051 -28.552 1.00 98.38 762 TYR A O 1
ATOM 5975 N N . GLY A 1 763 ? 34.894 6.469 -28.507 1.00 97.00 763 GLY A N 1
ATOM 5976 C CA . GLY A 1 763 ? 33.994 5.618 -27.720 1.00 97.00 763 GLY A CA 1
ATOM 5977 C C . GLY A 1 763 ? 32.864 5.017 -28.552 1.00 97.00 763 GLY A C 1
ATOM 5978 O O . GLY A 1 763 ? 32.261 4.040 -28.138 1.00 97.00 763 GLY A O 1
ATOM 5979 N N . GLY A 1 764 ? 32.603 5.552 -29.751 1.00 98.00 764 GLY A N 1
ATOM 5980 C CA . GLY A 1 764 ? 31.573 5.021 -30.639 1.00 98.00 764 GLY A CA 1
ATOM 5981 C C . GLY A 1 764 ? 31.908 5.176 -32.116 1.00 98.00 764 GLY A C 1
ATOM 5982 O O . GLY A 1 764 ? 32.524 6.168 -32.518 1.00 98.00 764 GLY A O 1
ATOM 5983 N N . ILE A 1 765 ? 31.480 4.212 -32.930 1.00 98.56 765 ILE A N 1
ATOM 5984 C CA . ILE A 1 765 ? 31.638 4.202 -34.389 1.00 98.56 765 ILE A CA 1
ATOM 5985 C C . ILE A 1 765 ? 30.358 3.724 -35.085 1.00 98.56 765 ILE A C 1
ATOM 5987 O O . ILE A 1 765 ? 29.513 3.066 -34.483 1.00 98.56 765 ILE A O 1
ATOM 5991 N N . ARG A 1 766 ? 30.236 4.020 -36.381 1.00 98.50 766 ARG A N 1
ATOM 5992 C CA . ARG A 1 766 ? 29.183 3.487 -37.251 1.00 98.50 766 ARG A CA 1
ATOM 5993 C C . ARG A 1 766 ? 29.706 3.081 -38.625 1.00 98.50 766 ARG A C 1
ATOM 5995 O O . ARG A 1 766 ? 30.626 3.706 -39.155 1.00 98.50 766 ARG A O 1
ATOM 6002 N N . TYR A 1 767 ? 29.069 2.095 -39.245 1.00 98.44 767 TYR A N 1
ATOM 6003 C CA . TYR A 1 767 ? 29.416 1.582 -40.571 1.00 98.44 767 TYR A CA 1
ATOM 6004 C C . TYR A 1 767 ? 28.182 1.364 -41.448 1.00 98.44 767 TYR A C 1
ATOM 6006 O O . TYR A 1 767 ? 27.210 0.762 -41.003 1.00 98.44 767 TYR A O 1
ATOM 6014 N N . GLU A 1 768 ? 28.251 1.789 -42.713 1.00 97.19 768 GLU A N 1
ATOM 6015 C CA . GLU A 1 768 ? 27.207 1.559 -43.716 1.00 97.19 768 GLU A CA 1
ATOM 6016 C C . GLU A 1 768 ? 27.789 0.880 -44.960 1.00 97.19 768 GLU A C 1
ATOM 6018 O O . GLU A 1 768 ? 28.660 1.422 -45.645 1.00 97.19 768 GLU A O 1
ATOM 6023 N N . GLY A 1 769 ? 27.272 -0.311 -45.251 1.00 94.62 769 GLY A N 1
ATOM 6024 C CA . GLY A 1 769 ? 27.586 -1.109 -46.429 1.00 94.62 769 GLY A CA 1
ATOM 6025 C C . GLY A 1 769 ? 26.345 -1.856 -46.904 1.00 94.62 769 GLY A C 1
ATOM 6026 O O . GLY A 1 769 ? 25.293 -1.253 -47.099 1.00 94.62 769 GLY A O 1
ATOM 6027 N N . ILE A 1 770 ? 26.456 -3.174 -47.091 1.00 94.25 770 ILE A N 1
ATOM 6028 C CA . ILE A 1 770 ? 25.266 -4.017 -47.312 1.00 94.25 770 ILE A CA 1
ATOM 6029 C C . ILE A 1 770 ? 24.399 -4.118 -46.044 1.00 94.25 770 ILE A C 1
ATOM 6031 O O . ILE A 1 770 ? 23.199 -4.320 -46.166 1.00 94.25 770 ILE A O 1
ATOM 6035 N N . TYR A 1 771 ? 25.006 -3.916 -44.869 1.00 97.81 771 TYR A N 1
ATOM 6036 C CA . TYR A 1 771 ? 24.393 -3.839 -43.542 1.00 97.81 771 TYR A CA 1
ATOM 6037 C C . TYR A 1 771 ? 24.764 -2.525 -42.843 1.00 97.81 771 TYR A C 1
ATOM 6039 O O . TYR A 1 771 ? 25.621 -1.774 -43.330 1.00 97.81 771 TYR A O 1
ATOM 6047 N N . LYS A 1 772 ? 24.140 -2.257 -41.691 1.00 98.38 772 LYS A N 1
ATOM 6048 C CA . LYS A 1 772 ? 24.468 -1.114 -40.826 1.00 98.38 772 LYS A CA 1
ATOM 6049 C C . LYS A 1 772 ? 24.877 -1.570 -39.431 1.00 98.38 772 LYS A C 1
ATOM 6051 O O . LYS A 1 772 ? 24.213 -2.421 -38.853 1.00 98.38 772 LYS A O 1
ATOM 6056 N N . VAL A 1 773 ? 25.938 -0.980 -38.884 1.00 98.44 773 VAL A N 1
ATOM 6057 C CA . VAL A 1 773 ? 26.358 -1.202 -37.490 1.00 98.44 773 VAL A CA 1
ATOM 6058 C C . VAL A 1 773 ? 26.598 0.131 -36.797 1.00 98.44 773 VAL A C 1
ATOM 6060 O O . VAL A 1 773 ? 27.181 1.034 -37.401 1.00 98.44 773 VAL A O 1
ATOM 6063 N N . VAL A 1 774 ? 26.173 0.237 -35.542 1.00 98.75 774 VAL A N 1
ATOM 6064 C CA . VAL A 1 774 ? 26.671 1.204 -34.558 1.00 98.75 774 VAL A CA 1
ATOM 6065 C C . VAL A 1 774 ? 27.276 0.397 -33.415 1.00 98.75 774 VAL A C 1
ATOM 6067 O O . VAL A 1 774 ? 26.641 -0.535 -32.936 1.00 98.75 774 VAL A O 1
ATOM 6070 N N . TYR A 1 775 ? 28.497 0.726 -33.009 1.00 98.69 775 TYR A N 1
ATOM 6071 C CA . TYR A 1 775 ? 29.173 0.071 -31.890 1.00 98.69 775 TYR A CA 1
ATOM 6072 C C . TYR A 1 775 ? 29.687 1.121 -30.916 1.00 98.69 775 TYR A C 1
ATOM 6074 O O . TYR A 1 775 ? 30.423 2.024 -31.335 1.00 98.69 775 TYR A O 1
ATOM 6082 N N . PHE A 1 776 ? 29.308 0.995 -29.645 1.00 98.56 776 PHE A N 1
ATOM 6083 C CA . PHE A 1 776 ? 29.888 1.744 -28.534 1.00 98.56 776 PHE A CA 1
ATOM 6084 C C . PHE A 1 776 ? 30.761 0.815 -27.690 1.00 98.56 776 PHE A C 1
ATOM 6086 O O . PHE A 1 776 ? 30.305 -0.237 -27.263 1.00 98.56 776 PHE A O 1
ATOM 6093 N N . GLY A 1 777 ? 32.010 1.222 -27.447 1.00 96.94 777 GLY A N 1
ATOM 6094 C CA . GLY A 1 777 ? 32.934 0.522 -26.540 1.00 96.94 777 GLY A CA 1
ATOM 6095 C C . GLY A 1 777 ? 32.707 0.867 -25.065 1.00 96.94 777 GLY A C 1
ATOM 6096 O O . GLY A 1 777 ? 33.643 0.814 -24.277 1.00 96.94 777 GLY A O 1
ATOM 6097 N N . PHE A 1 778 ? 31.506 1.339 -24.750 1.00 97.75 778 PHE A N 1
ATOM 6098 C CA . PHE A 1 778 ? 30.994 1.669 -23.429 1.00 97.75 778 PHE A CA 1
ATOM 6099 C C . PHE A 1 778 ? 29.506 1.289 -23.415 1.00 97.75 778 PHE A C 1
ATOM 6101 O O . PHE A 1 778 ? 28.888 1.156 -24.479 1.00 97.75 778 PHE A O 1
ATOM 6108 N N . GLY A 1 779 ? 28.924 1.133 -22.235 1.00 97.56 779 GLY A N 1
ATOM 6109 C CA . GLY A 1 779 ? 27.501 0.856 -22.054 1.00 97.56 779 GLY A CA 1
ATOM 6110 C C . GLY A 1 779 ? 26.613 2.078 -22.300 1.00 97.56 779 GLY A C 1
ATOM 6111 O O . GLY A 1 779 ? 26.842 3.165 -21.764 1.00 97.56 779 GLY A O 1
ATOM 6112 N N . PHE A 1 780 ? 25.580 1.929 -23.128 1.00 98.56 780 PHE A N 1
ATOM 6113 C CA . PHE A 1 780 ? 24.609 2.993 -23.398 1.00 98.56 780 PHE A CA 1
ATOM 6114 C C . PHE A 1 780 ? 23.827 3.390 -22.137 1.00 98.56 780 PHE A C 1
ATOM 6116 O O . PHE A 1 780 ? 23.543 4.574 -21.932 1.00 98.56 780 PHE A O 1
ATOM 6123 N N . GLU A 1 781 ? 23.540 2.413 -21.279 1.00 97.94 781 GLU A N 1
ATOM 6124 C CA . GLU A 1 781 ? 22.902 2.548 -19.971 1.00 97.94 781 GLU A CA 1
ATOM 6125 C C . GLU A 1 781 ? 23.632 3.536 -19.048 1.00 97.94 781 GLU A C 1
ATOM 6127 O O . GLU A 1 781 ? 23.021 4.176 -18.191 1.00 97.94 781 GLU A O 1
ATOM 6132 N N . ALA A 1 782 ? 24.930 3.753 -19.269 1.00 97.31 782 ALA A N 1
ATOM 6133 C CA . ALA A 1 782 ? 25.739 4.646 -18.456 1.00 97.31 782 ALA A CA 1
ATOM 6134 C C . ALA A 1 782 ? 25.578 6.133 -18.763 1.00 97.31 782 ALA A C 1
ATOM 6136 O O . ALA A 1 782 ? 25.991 6.963 -17.948 1.00 97.31 782 ALA A O 1
ATOM 6137 N N . ILE A 1 783 ? 25.032 6.498 -19.930 1.00 98.31 783 ILE A N 1
ATOM 6138 C CA . ILE A 1 783 ? 24.813 7.904 -20.290 1.00 98.31 783 ILE A CA 1
ATOM 6139 C C . ILE A 1 783 ? 23.938 8.529 -19.206 1.00 98.31 783 ILE A C 1
ATOM 6141 O O . ILE A 1 783 ? 22.803 8.116 -19.023 1.00 98.31 783 ILE A O 1
ATOM 6145 N N . ASN A 1 784 ? 24.446 9.532 -18.502 1.00 96.44 784 ASN A N 1
ATOM 6146 C CA . ASN A 1 784 ? 23.935 9.974 -17.204 1.00 96.44 784 ASN A CA 1
ATOM 6147 C C . ASN A 1 784 ? 22.735 10.938 -17.241 1.00 96.44 784 ASN A C 1
ATOM 6149 O O . ASN A 1 784 ? 22.493 11.669 -16.273 1.00 96.44 784 ASN A O 1
ATOM 6153 N N . ASN A 1 785 ? 22.043 10.986 -18.379 1.00 92.56 785 ASN A N 1
ATOM 6154 C CA . ASN A 1 785 ? 20.877 11.827 -18.608 1.00 92.56 785 ASN A CA 1
ATOM 6155 C C . ASN A 1 785 ? 19.925 11.157 -19.610 1.00 92.56 785 ASN A C 1
ATOM 6157 O O . ASN A 1 785 ? 20.293 10.943 -20.772 1.00 92.56 785 ASN A O 1
ATOM 6161 N N . ILE A 1 786 ? 18.676 10.906 -19.207 1.00 90.62 786 ILE A N 1
ATOM 6162 C CA . ILE A 1 786 ? 17.650 10.312 -20.075 1.00 90.62 786 ILE A CA 1
ATOM 6163 C C . ILE A 1 786 ? 17.425 11.094 -21.376 1.00 90.62 786 ILE A C 1
ATOM 6165 O O . ILE A 1 786 ? 17.227 10.489 -22.426 1.00 90.62 786 ILE A O 1
ATOM 6169 N N . ILE A 1 787 ? 17.509 12.429 -21.365 1.00 91.94 787 ILE A N 1
ATOM 6170 C CA . ILE A 1 787 ? 17.314 13.243 -22.581 1.00 91.94 787 ILE A CA 1
ATOM 6171 C C . ILE A 1 787 ? 18.396 12.920 -23.620 1.00 91.94 787 ILE A C 1
ATOM 6173 O O . ILE A 1 787 ? 18.117 12.859 -24.824 1.00 91.94 787 ILE A O 1
ATOM 6177 N N . ASP A 1 788 ? 19.622 12.684 -23.156 1.00 96.19 788 ASP A N 1
ATOM 6178 C CA . ASP A 1 788 ? 20.739 12.317 -24.016 1.00 96.19 788 ASP A CA 1
ATOM 6179 C C . ASP A 1 788 ? 20.594 10.869 -24.501 1.00 96.19 788 ASP A C 1
ATOM 6181 O O . ASP A 1 788 ? 20.747 10.635 -25.701 1.00 96.19 788 ASP A O 1
ATOM 6185 N N . ARG A 1 789 ? 20.182 9.926 -23.635 1.00 97.62 789 ARG A N 1
ATOM 6186 C CA . ARG A 1 789 ? 19.848 8.541 -24.035 1.00 97.62 789 ARG A CA 1
ATOM 6187 C C . ARG A 1 789 ? 18.792 8.510 -25.142 1.00 97.62 789 ARG A C 1
ATOM 6189 O O . ARG A 1 789 ? 19.046 7.964 -26.217 1.00 97.62 789 ARG A O 1
ATOM 6196 N N . VAL A 1 790 ? 17.655 9.177 -24.928 1.00 94.50 790 VAL A N 1
ATOM 6197 C CA . VAL A 1 790 ? 16.552 9.307 -25.899 1.00 94.50 790 VAL A CA 1
ATOM 6198 C C . VAL A 1 790 ? 17.044 9.893 -27.221 1.00 94.50 790 VAL A C 1
ATOM 6200 O O . VAL A 1 790 ? 16.720 9.390 -28.299 1.00 94.50 790 VAL A O 1
ATOM 6203 N N . THR A 1 791 ? 17.865 10.944 -27.159 1.00 96.06 791 THR A N 1
ATOM 6204 C CA . THR A 1 791 ? 18.408 11.584 -28.363 1.00 96.06 791 THR A CA 1
ATOM 6205 C C . THR A 1 791 ? 19.351 10.651 -29.121 1.00 96.06 791 THR A C 1
ATOM 6207 O O . THR A 1 791 ? 19.270 10.564 -30.349 1.00 96.06 791 THR A O 1
ATOM 6210 N N . VAL A 1 792 ? 20.245 9.953 -28.418 1.00 98.06 792 VAL A N 1
ATOM 6211 C CA . VAL A 1 792 ? 21.230 9.050 -29.020 1.00 98.06 792 VAL A CA 1
ATOM 6212 C C . VAL A 1 792 ? 20.540 7.855 -29.670 1.00 98.06 792 VAL A C 1
ATOM 6214 O O . VAL A 1 792 ? 20.732 7.643 -30.870 1.00 98.06 792 VAL A O 1
ATOM 6217 N N . ILE A 1 793 ? 19.693 7.120 -28.942 1.00 97.19 793 ILE A N 1
ATOM 6218 C CA . ILE A 1 793 ? 19.034 5.928 -29.492 1.00 97.19 793 ILE A CA 1
ATOM 6219 C C . ILE A 1 793 ? 18.048 6.293 -30.604 1.00 97.19 793 ILE A C 1
ATOM 6221 O O . ILE A 1 793 ? 18.050 5.660 -31.660 1.00 97.19 793 ILE A O 1
ATOM 6225 N N . GLY A 1 794 ? 17.316 7.402 -30.455 1.00 93.06 794 GLY A N 1
ATOM 6226 C CA . GLY A 1 794 ? 16.440 7.918 -31.501 1.00 93.06 794 GLY A CA 1
ATOM 6227 C C . GLY A 1 794 ? 17.200 8.260 -32.785 1.00 93.06 794 GLY A C 1
ATOM 6228 O O . GLY A 1 794 ? 16.728 7.973 -33.887 1.00 93.06 794 GLY A O 1
ATOM 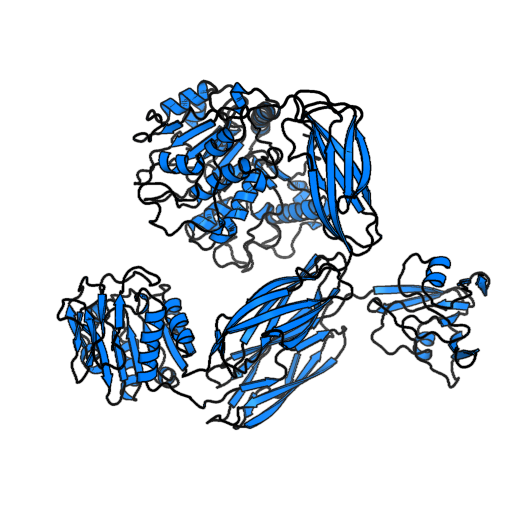6229 N N . ARG A 1 795 ? 18.407 8.836 -32.693 1.00 95.69 795 ARG A N 1
ATOM 6230 C CA . ARG A 1 795 ? 19.253 9.101 -33.872 1.00 95.69 795 ARG A CA 1
ATOM 6231 C C . ARG A 1 795 ? 19.830 7.826 -34.484 1.00 95.69 795 ARG A C 1
ATOM 6233 O O . ARG A 1 795 ? 19.909 7.748 -35.710 1.00 95.69 795 ARG A O 1
ATOM 6240 N N . ILE A 1 796 ? 20.194 6.834 -33.670 1.00 97.25 796 ILE A N 1
ATOM 6241 C CA . ILE A 1 796 ? 20.636 5.515 -34.149 1.00 97.25 796 ILE A CA 1
ATOM 6242 C C . ILE A 1 796 ? 19.517 4.853 -34.960 1.00 97.25 796 ILE A C 1
ATOM 6244 O O . ILE A 1 796 ? 19.738 4.476 -36.113 1.00 97.25 796 ILE A O 1
ATOM 6248 N N . MET A 1 797 ? 18.303 4.789 -34.410 1.00 94.31 797 MET A N 1
ATOM 6249 C CA . MET A 1 797 ? 17.157 4.167 -35.078 1.00 94.31 797 MET A CA 1
ATOM 6250 C C . MET A 1 797 ? 16.736 4.920 -36.348 1.00 94.31 797 MET A C 1
ATOM 6252 O O . MET A 1 797 ? 16.528 4.309 -37.400 1.00 94.31 797 MET A O 1
ATOM 6256 N N . ASN A 1 798 ? 16.740 6.256 -36.322 1.00 91.00 798 ASN A N 1
ATOM 6257 C CA . ASN A 1 798 ? 16.539 7.064 -37.530 1.00 91.00 798 ASN A CA 1
ATOM 6258 C C . ASN A 1 798 ? 17.606 6.770 -38.600 1.00 91.00 798 ASN A C 1
ATOM 6260 O O . ASN A 1 798 ? 17.300 6.658 -39.788 1.00 91.00 798 ASN A O 1
ATOM 6264 N N . TRP A 1 799 ? 18.867 6.592 -38.200 1.00 93.75 799 TRP A N 1
ATOM 6265 C CA . TRP A 1 799 ? 19.956 6.265 -39.121 1.00 93.75 799 TRP A CA 1
ATOM 6266 C C . TRP A 1 799 ? 19.856 4.840 -39.698 1.00 93.75 799 TRP A C 1
ATOM 6268 O O . TRP A 1 799 ? 20.231 4.604 -40.856 1.00 93.75 799 TRP A O 1
ATOM 6278 N N . PHE A 1 800 ? 19.272 3.905 -38.946 1.00 93.56 800 PHE A N 1
ATOM 6279 C CA . PHE A 1 800 ? 18.841 2.593 -39.437 1.00 93.56 800 PHE A CA 1
ATOM 6280 C C . PHE A 1 800 ? 17.672 2.666 -40.432 1.00 93.56 800 PHE A C 1
ATOM 6282 O O . PHE A 1 800 ? 17.375 1.674 -41.100 1.00 93.56 800 PHE A O 1
ATOM 6289 N N . GLY A 1 801 ? 17.074 3.837 -40.637 1.00 82.69 801 GLY A N 1
ATOM 6290 C CA . GLY A 1 801 ? 15.979 4.049 -41.580 1.00 82.69 801 GLY A CA 1
ATOM 6291 C C . GLY A 1 801 ? 14.601 4.009 -40.929 1.00 82.69 801 GLY A C 1
ATOM 6292 O O . GLY A 1 801 ? 13.650 3.641 -41.613 1.00 82.69 801 GLY A O 1
ATOM 6293 N N . GLY A 1 802 ? 14.507 4.359 -39.641 1.00 72.38 802 GLY A N 1
ATOM 6294 C CA . GLY A 1 802 ? 13.237 4.606 -38.962 1.00 72.38 802 GLY A CA 1
ATOM 6295 C C . GLY A 1 802 ? 12.397 5.691 -39.646 1.00 72.38 802 GLY A C 1
ATOM 6296 O O . GLY A 1 802 ? 12.926 6.628 -40.254 1.00 72.38 802 GLY A O 1
ATOM 6297 N N . GLY A 1 803 ? 11.076 5.507 -39.603 1.00 60.09 803 GLY A N 1
ATOM 6298 C CA . GLY A 1 803 ? 10.078 6.292 -40.332 1.00 60.09 803 GLY A CA 1
ATOM 6299 C C . GLY A 1 803 ? 8.916 5.421 -40.826 1.00 60.09 803 GLY A C 1
ATOM 6300 O O . GLY A 1 803 ? 9.154 4.347 -41.372 1.00 60.09 803 GLY A O 1
ATOM 6301 N N . THR A 1 804 ? 7.679 5.901 -40.615 1.00 56.53 804 THR A N 1
ATOM 6302 C CA . THR A 1 804 ? 6.363 5.269 -40.892 1.00 56.53 804 THR A CA 1
ATOM 6303 C C . THR A 1 804 ? 6.424 3.932 -41.631 1.00 56.53 804 THR A C 1
ATOM 6305 O O . THR A 1 804 ? 6.603 3.888 -42.854 1.00 56.53 804 THR A O 1
ATOM 6308 N N . THR A 1 805 ? 6.235 2.852 -40.882 1.00 55.19 805 THR A N 1
ATOM 6309 C CA . THR A 1 805 ? 6.087 1.503 -41.421 1.00 55.19 805 THR A CA 1
ATOM 6310 C C . THR A 1 805 ? 4.601 1.154 -41.505 1.00 55.19 805 THR A C 1
ATOM 6312 O O . THR A 1 805 ? 3.820 1.516 -40.636 1.00 55.19 805 THR A O 1
ATOM 6315 N N . ASN A 1 806 ? 4.199 0.508 -42.601 1.00 63.12 806 ASN A N 1
ATOM 6316 C CA . ASN A 1 806 ? 2.816 0.104 -42.867 1.00 63.12 806 ASN A CA 1
ATOM 6317 C C . ASN A 1 806 ? 2.688 -1.413 -42.646 1.00 63.12 806 ASN A C 1
ATOM 6319 O O . ASN A 1 806 ? 2.524 -2.160 -43.615 1.00 63.12 806 ASN A O 1
ATOM 6323 N N . PHE A 1 807 ? 2.865 -1.899 -41.419 1.00 70.19 807 PHE A N 1
ATOM 6324 C CA . PHE A 1 807 ? 2.624 -3.315 -41.104 1.00 70.19 807 PHE A CA 1
ATOM 6325 C C . PHE A 1 807 ? 1.115 -3.619 -41.054 1.00 70.19 807 PHE A C 1
ATOM 6327 O O . PHE A 1 807 ? 0.302 -2.729 -41.307 1.00 70.19 807 PHE A O 1
ATOM 6334 N N . SER A 1 808 ? 0.735 -4.886 -40.857 1.00 77.88 808 SER A N 1
ATOM 6335 C CA . SER A 1 808 ? -0.617 -5.188 -40.362 1.00 77.88 808 SER A CA 1
ATOM 6336 C C . SER A 1 808 ? -0.829 -4.462 -39.040 1.00 77.88 808 SER A C 1
ATOM 6338 O O . SER A 1 808 ? 0.119 -4.395 -38.274 1.00 77.88 808 SER A O 1
ATOM 6340 N N . ASP A 1 809 ? -2.025 -3.913 -38.852 1.00 84.38 809 ASP A N 1
ATOM 6341 C CA . ASP A 1 809 ? -2.407 -3.100 -37.691 1.00 84.38 809 ASP A CA 1
ATOM 6342 C C . ASP A 1 809 ? -3.856 -3.477 -37.338 1.00 84.38 809 ASP A C 1
ATOM 6344 O O . ASP A 1 809 ? -4.783 -3.285 -38.146 1.00 84.38 809 ASP A O 1
ATOM 6348 N N . ILE A 1 810 ? -4.015 -4.175 -36.220 1.00 90.00 810 ILE A N 1
ATOM 6349 C CA . ILE A 1 810 ? -5.235 -4.811 -35.752 1.00 90.00 810 ILE A CA 1
ATOM 6350 C C . ILE A 1 810 ? -6.113 -3.793 -35.038 1.00 90.00 810 ILE A C 1
ATOM 6352 O O . ILE A 1 810 ? -5.687 -3.051 -34.168 1.00 90.00 810 ILE A O 1
ATOM 6356 N N . TYR A 1 811 ? -7.407 -3.820 -35.339 1.00 90.94 811 TYR A N 1
ATOM 6357 C CA . TYR A 1 811 ? -8.393 -3.168 -34.486 1.00 90.94 811 TYR A CA 1
ATOM 6358 C C . TYR A 1 811 ? -9.461 -4.162 -34.052 1.00 90.94 811 TYR A C 1
ATOM 6360 O O . TYR A 1 811 ? -9.864 -5.051 -34.811 1.00 90.94 811 TYR A O 1
ATOM 6368 N N . ILE A 1 812 ? -9.929 -3.994 -32.817 1.00 93.81 812 ILE A N 1
ATOM 6369 C CA . ILE A 1 812 ? -10.911 -4.866 -32.176 1.00 93.81 812 ILE A CA 1
ATOM 6370 C C . ILE A 1 812 ? -12.063 -4.015 -31.649 1.00 93.81 812 ILE A C 1
ATOM 6372 O O . ILE A 1 812 ? -11.849 -2.927 -31.116 1.00 93.81 812 ILE A O 1
ATOM 6376 N N . ASN A 1 813 ? -13.297 -4.493 -31.811 1.00 92.00 813 ASN A N 1
ATOM 6377 C CA . ASN A 1 813 ? -14.473 -3.814 -31.271 1.00 92.00 813 ASN A CA 1
ATOM 6378 C C . ASN A 1 813 ? -15.604 -4.804 -30.916 1.00 92.00 813 ASN A C 1
ATOM 6380 O O . ASN A 1 813 ? -16.072 -5.502 -31.824 1.00 92.00 813 ASN A O 1
ATOM 6384 N N . PRO A 1 814 ? -16.100 -4.832 -29.663 1.00 93.19 814 PRO A N 1
ATOM 6385 C CA . PRO A 1 814 ? -15.581 -4.121 -28.484 1.00 93.19 814 PRO A CA 1
ATOM 6386 C C . PRO A 1 814 ? -14.268 -4.727 -27.959 1.00 93.19 814 PRO A C 1
ATOM 6388 O O . PRO A 1 814 ? -13.930 -5.860 -28.296 1.00 93.19 814 PRO A O 1
ATOM 6391 N N . LEU A 1 815 ? -13.535 -3.965 -27.139 1.00 92.50 815 LEU A N 1
ATOM 6392 C CA . LEU A 1 815 ? -12.288 -4.407 -26.496 1.00 92.50 815 LEU A CA 1
ATOM 6393 C C . LEU A 1 815 ? -12.506 -5.107 -25.147 1.00 92.50 815 LEU A C 1
ATOM 6395 O O . LEU A 1 815 ? -11.690 -5.939 -24.757 1.00 92.50 815 LEU A O 1
ATOM 6399 N N . ASN A 1 816 ? -13.592 -4.785 -24.445 1.00 92.25 816 ASN A N 1
ATOM 6400 C CA . ASN A 1 816 ? -13.910 -5.339 -23.133 1.00 92.25 816 ASN A CA 1
ATOM 6401 C C . ASN A 1 816 ? -15.285 -6.002 -23.185 1.00 92.25 816 ASN A C 1
ATOM 6403 O O . ASN A 1 816 ? -16.219 -5.466 -23.785 1.00 92.25 816 ASN A O 1
ATOM 6407 N N . PHE A 1 817 ? -15.406 -7.171 -22.558 1.00 92.69 817 PHE A N 1
ATOM 6408 C CA . PHE A 1 817 ? -16.661 -7.907 -22.471 1.00 92.69 817 PHE A CA 1
ATOM 6409 C C . PHE A 1 817 ? -17.106 -7.983 -21.023 1.00 92.69 817 PHE A C 1
ATOM 6411 O O . PHE A 1 817 ? -16.364 -8.432 -20.148 1.00 92.69 817 PHE A O 1
ATOM 6418 N N . TYR A 1 818 ? -18.344 -7.585 -20.779 1.00 90.12 818 TYR A N 1
ATOM 6419 C CA . TYR A 1 818 ? -18.908 -7.620 -19.449 1.00 90.12 818 TYR A CA 1
ATOM 6420 C C . TYR A 1 818 ? -20.388 -7.996 -19.493 1.00 90.12 818 TYR A C 1
ATOM 6422 O O . TYR A 1 818 ? -21.152 -7.468 -20.302 1.00 90.12 818 TYR A O 1
ATOM 6430 N N . TYR A 1 819 ? -20.795 -8.888 -18.588 1.00 89.00 819 TYR A N 1
ATOM 6431 C CA . TYR A 1 819 ? -22.172 -9.354 -18.483 1.00 89.00 819 TYR A CA 1
ATOM 6432 C C . TYR A 1 819 ? -22.617 -9.456 -17.017 1.00 89.00 819 TYR A C 1
ATOM 6434 O O . TYR A 1 819 ? -22.088 -10.283 -16.277 1.00 89.00 819 TYR A O 1
ATOM 6442 N N . VAL A 1 820 ? -23.655 -8.707 -16.611 1.00 83.25 820 VAL A N 1
ATOM 6443 C CA . VAL A 1 820 ? -24.485 -9.090 -15.449 1.00 83.25 820 VAL A CA 1
ATOM 6444 C C . VAL A 1 820 ? -25.511 -10.107 -15.932 1.00 83.25 820 VAL A C 1
ATOM 6446 O O . VAL A 1 820 ? -26.280 -9.821 -16.851 1.00 83.25 820 VAL A O 1
ATOM 6449 N N . THR A 1 821 ? -25.555 -11.292 -15.335 1.00 83.19 821 THR A N 1
ATOM 6450 C CA . THR A 1 821 ? -26.495 -12.340 -15.750 1.00 83.19 821 THR A CA 1
ATOM 6451 C C . THR A 1 821 ? -26.842 -13.296 -14.605 1.00 83.19 821 THR A C 1
ATOM 6453 O O . THR A 1 821 ? -26.498 -13.073 -13.446 1.00 83.19 821 THR A O 1
ATOM 6456 N N . TRP A 1 822 ? -27.558 -14.367 -14.934 1.00 73.75 822 TRP A N 1
ATOM 6457 C CA . TRP A 1 822 ? -28.043 -15.399 -14.023 1.00 73.75 822 TRP A CA 1
ATOM 6458 C C . TRP A 1 822 ? -27.392 -16.745 -14.342 1.00 73.75 822 TRP A C 1
ATOM 6460 O O . TRP A 1 822 ? -26.919 -16.971 -15.458 1.00 73.75 822 TRP A O 1
ATOM 6470 N N . GLN A 1 823 ? -27.424 -17.670 -13.384 1.00 76.00 823 GLN A N 1
ATOM 6471 C CA . GLN A 1 823 ? -27.036 -19.066 -13.616 1.00 76.00 823 GLN A CA 1
ATOM 6472 C C . GLN A 1 823 ? -28.022 -19.764 -14.563 1.00 76.00 823 GLN A C 1
ATOM 6474 O O . GLN A 1 823 ? -29.215 -19.464 -14.548 1.00 76.00 823 GLN A O 1
ATOM 6479 N N . ASN A 1 824 ? -27.544 -20.761 -15.312 1.00 76.75 824 ASN A N 1
ATOM 6480 C CA . ASN A 1 824 ? -28.338 -21.574 -16.251 1.00 76.75 824 ASN A CA 1
ATOM 6481 C C . ASN A 1 824 ? -28.910 -20.813 -17.464 1.00 76.75 824 ASN A C 1
ATOM 6483 O O . ASN A 1 824 ? -29.958 -21.181 -17.997 1.00 76.75 824 ASN A O 1
ATOM 6487 N N . PHE A 1 825 ? -28.211 -19.778 -17.923 1.00 80.00 825 PHE A N 1
ATOM 6488 C CA . PHE A 1 825 ? -28.507 -19.041 -19.148 1.00 80.00 825 PHE A CA 1
ATOM 6489 C C . PHE A 1 825 ? -27.421 -19.261 -20.200 1.00 80.00 825 PHE A C 1
ATOM 6491 O O . PHE A 1 825 ? -26.254 -19.487 -19.893 1.00 80.00 825 PHE A O 1
ATOM 6498 N N . THR A 1 826 ? -27.809 -19.135 -21.468 1.00 86.50 826 THR A N 1
ATOM 6499 C CA . THR A 1 826 ? -26.860 -19.074 -22.582 1.00 86.50 826 THR A CA 1
ATOM 6500 C C . THR A 1 826 ? -26.897 -17.682 -23.200 1.00 86.50 826 THR A C 1
ATOM 6502 O O . THR A 1 826 ? -27.934 -17.272 -23.727 1.00 86.50 826 THR A O 1
ATOM 6505 N N . LEU A 1 827 ? -25.773 -16.968 -23.169 1.00 89.44 827 LEU A N 1
ATOM 6506 C CA . LEU A 1 827 ? -25.609 -15.668 -23.824 1.00 89.44 827 LEU A CA 1
ATOM 6507 C C . LEU A 1 827 ? -24.927 -15.858 -25.180 1.00 89.44 827 LEU A C 1
ATOM 6509 O O . LEU A 1 827 ? -24.059 -16.716 -25.331 1.00 89.44 827 LEU A O 1
ATOM 6513 N N . ASN A 1 828 ? -25.327 -15.066 -26.173 1.00 92.31 828 ASN A N 1
ATOM 6514 C CA . ASN A 1 828 ? -24.683 -15.032 -27.483 1.00 92.31 828 ASN A CA 1
ATOM 6515 C C . ASN A 1 828 ? -24.341 -13.588 -27.828 1.00 92.31 828 ASN A C 1
ATOM 6517 O O . ASN A 1 828 ? -25.218 -12.728 -27.762 1.00 92.31 828 ASN A O 1
ATOM 6521 N N . ASP A 1 829 ? -23.099 -13.361 -28.233 1.00 94.81 829 ASP A N 1
ATOM 6522 C CA . ASP A 1 829 ? -22.572 -12.048 -28.588 1.00 94.81 829 ASP A CA 1
ATOM 6523 C C . ASP A 1 829 ? -21.542 -12.162 -29.725 1.00 94.81 829 ASP A C 1
ATOM 6525 O O . ASP A 1 829 ? -21.300 -13.248 -30.267 1.00 94.81 829 ASP A O 1
ATOM 6529 N N . SER A 1 830 ? -20.947 -11.049 -30.136 1.00 95.12 830 SER A N 1
ATOM 6530 C CA . SER A 1 830 ? -19.876 -11.038 -31.124 1.00 95.12 830 SER A CA 1
ATOM 6531 C C . SER A 1 830 ? -18.994 -9.803 -31.040 1.00 95.12 830 SER A C 1
ATOM 6533 O O . SER A 1 830 ? -19.437 -8.743 -30.614 1.00 95.12 830 SER A O 1
ATOM 6535 N N . PHE A 1 831 ? -17.778 -9.927 -31.559 1.00 96.06 831 PHE A N 1
ATOM 6536 C CA . PHE A 1 831 ? -16.859 -8.813 -31.761 1.00 96.06 831 PHE A CA 1
ATOM 6537 C C . PHE A 1 831 ? -16.229 -8.860 -33.145 1.00 96.06 831 PHE A C 1
ATOM 6539 O O . PHE A 1 831 ? -16.267 -9.879 -33.839 1.00 96.06 831 PHE A O 1
ATOM 6546 N N . ILE A 1 832 ? -15.653 -7.739 -33.553 1.00 96.44 832 ILE A N 1
ATOM 6547 C CA . ILE A 1 832 ? -14.995 -7.578 -34.843 1.00 96.44 832 ILE A CA 1
ATOM 6548 C C . ILE A 1 832 ? -13.485 -7.582 -34.634 1.00 96.44 832 ILE A C 1
ATOM 6550 O O . ILE A 1 832 ? -12.991 -6.921 -33.725 1.00 96.44 832 ILE A O 1
ATOM 6554 N N . ILE A 1 833 ? -12.772 -8.295 -35.508 1.00 96.75 833 ILE A N 1
ATOM 6555 C CA . ILE A 1 833 ? -11.331 -8.139 -35.725 1.00 96.75 833 ILE A CA 1
ATOM 6556 C C . ILE A 1 833 ? -11.154 -7.564 -37.129 1.00 96.75 833 ILE A C 1
ATOM 6558 O O . ILE A 1 833 ? -11.715 -8.105 -38.087 1.00 96.75 833 ILE A O 1
ATOM 6562 N N . GLY A 1 834 ? -10.381 -6.496 -37.279 1.00 94.56 834 GLY A N 1
ATOM 6563 C CA . GLY A 1 834 ? -10.080 -5.910 -38.580 1.00 94.56 834 GLY A CA 1
ATOM 6564 C C . GLY A 1 834 ? -8.609 -5.589 -38.769 1.00 94.56 834 GLY A C 1
ATOM 6565 O O . GLY A 1 834 ? -7.840 -5.574 -37.816 1.00 94.56 834 GLY A O 1
ATOM 6566 N N . ASN A 1 835 ? -8.230 -5.372 -40.027 1.00 93.81 835 ASN A N 1
ATOM 6567 C CA . ASN A 1 835 ? -6.879 -4.985 -40.426 1.00 93.81 835 ASN A CA 1
ATOM 6568 C C . ASN A 1 835 ? -6.918 -3.578 -41.034 1.00 93.81 835 ASN A C 1
ATOM 6570 O O . ASN A 1 835 ? -7.752 -3.306 -41.908 1.00 93.81 835 ASN A O 1
ATOM 6574 N N . ASN A 1 836 ? -6.020 -2.692 -40.607 1.00 87.81 836 ASN A N 1
ATOM 6575 C CA . ASN A 1 836 ? -5.963 -1.308 -41.061 1.00 87.81 836 ASN A CA 1
ATOM 6576 C C . ASN A 1 836 ? -5.917 -1.211 -42.596 1.00 87.81 836 ASN A C 1
ATOM 6578 O O . ASN A 1 836 ? -5.277 -1.998 -43.297 1.00 87.81 836 ASN A O 1
ATOM 6582 N N . VAL A 1 837 ? -6.595 -0.205 -43.153 1.00 87.94 837 VAL A N 1
ATOM 6583 C CA . VAL A 1 837 ? -6.642 0.034 -44.605 1.00 87.94 837 VAL A CA 1
ATOM 6584 C C . VAL A 1 837 ? -5.266 0.324 -45.214 1.00 87.94 837 VAL A C 1
ATOM 6586 O O . VAL A 1 837 ? -5.061 0.093 -46.406 1.00 87.94 837 VAL A O 1
ATOM 6589 N N . ASN A 1 838 ? -4.327 0.831 -44.413 1.00 82.81 838 ASN A N 1
ATOM 6590 C CA . ASN A 1 838 ? -2.981 1.179 -44.858 1.00 82.81 838 ASN A CA 1
ATOM 6591 C C . ASN A 1 838 ? -1.969 0.038 -44.695 1.00 82.81 838 ASN A C 1
ATOM 6593 O O . ASN A 1 838 ? -0.821 0.213 -45.111 1.00 82.81 838 ASN A O 1
ATOM 6597 N N . ALA A 1 839 ? -2.376 -1.109 -44.142 1.00 83.62 839 ALA A N 1
ATOM 6598 C CA . ALA A 1 839 ? -1.501 -2.255 -43.941 1.00 83.62 839 ALA A CA 1
ATOM 6599 C C . ALA A 1 839 ? -0.929 -2.796 -45.261 1.00 83.62 839 ALA A C 1
ATOM 6601 O O . ALA A 1 839 ? -1.596 -2.813 -46.301 1.00 83.62 839 ALA A O 1
ATOM 6602 N N . SER A 1 840 ? 0.323 -3.260 -45.233 1.00 79.19 840 SER A N 1
ATOM 6603 C CA . SER A 1 840 ? 1.003 -3.813 -46.417 1.00 79.19 840 SER A CA 1
ATOM 6604 C C . SER A 1 840 ? 0.818 -5.323 -46.610 1.00 79.19 840 SER A C 1
ATOM 6606 O O . SER A 1 840 ? 1.113 -5.833 -47.695 1.00 79.19 840 SER A O 1
ATOM 6608 N N . THR A 1 841 ? 0.306 -6.033 -45.600 1.00 87.50 841 THR A N 1
ATOM 6609 C CA . THR A 1 841 ? 0.116 -7.492 -45.590 1.00 87.50 841 THR A CA 1
ATOM 6610 C C . THR A 1 841 ? -1.214 -7.893 -44.951 1.00 87.50 841 THR A C 1
ATOM 6612 O O . THR A 1 841 ? -1.841 -7.107 -44.242 1.00 87.50 841 THR A O 1
ATOM 6615 N N . ASP A 1 842 ? -1.651 -9.129 -45.203 1.00 91.88 842 ASP A N 1
ATOM 6616 C CA . ASP A 1 842 ? -2.806 -9.704 -44.511 1.00 91.88 842 ASP A CA 1
ATOM 6617 C C . ASP A 1 842 ? -2.485 -9.898 -43.010 1.00 91.88 842 ASP A C 1
ATOM 6619 O O . ASP A 1 842 ? -1.389 -10.343 -42.659 1.00 91.88 842 ASP A O 1
ATOM 6623 N N . LEU A 1 843 ? -3.455 -9.599 -42.143 1.00 93.00 843 LEU A N 1
ATOM 6624 C CA . LEU A 1 843 ? -3.417 -9.879 -40.706 1.00 93.00 843 LEU A CA 1
ATOM 6625 C C . LEU A 1 843 ? -3.889 -11.318 -40.484 1.00 93.00 843 LEU A C 1
ATOM 6627 O O . LEU A 1 843 ? -4.998 -11.678 -40.876 1.00 93.00 843 LEU A O 1
ATOM 6631 N N . THR A 1 844 ? -3.069 -12.159 -39.874 1.00 95.12 844 THR A N 1
ATOM 6632 C CA . THR A 1 844 ? -3.440 -13.493 -39.402 1.00 95.12 844 THR A CA 1
ATOM 6633 C C . THR A 1 844 ? -3.727 -13.441 -37.915 1.00 95.12 844 THR A C 1
ATOM 6635 O O . THR A 1 844 ? -2.955 -12.833 -37.184 1.00 95.12 844 THR A O 1
ATOM 6638 N N . PHE A 1 845 ? -4.782 -14.117 -37.467 1.00 96.19 845 PHE A N 1
ATOM 6639 C CA . PHE A 1 845 ? -5.110 -14.219 -36.047 1.00 96.19 845 PHE A CA 1
ATOM 6640 C C . PHE A 1 845 ? -5.420 -15.664 -35.647 1.00 96.19 845 PHE A C 1
ATOM 6642 O O . PHE A 1 845 ? -5.944 -16.449 -36.448 1.00 96.19 845 PHE A O 1
ATOM 6649 N N . GLN A 1 846 ? -5.141 -15.992 -34.389 1.00 97.44 846 GLN A N 1
ATOM 6650 C CA . GLN A 1 846 ? -5.539 -17.219 -33.711 1.00 97.44 846 GLN A CA 1
ATOM 6651 C C . GLN A 1 846 ? -6.077 -16.871 -32.319 1.00 97.44 846 GLN A C 1
ATOM 6653 O O . GLN A 1 846 ? -5.418 -16.181 -31.556 1.00 97.44 846 GLN A O 1
ATOM 6658 N N . ILE A 1 847 ? -7.259 -17.378 -31.982 1.00 97.38 847 ILE A N 1
ATOM 6659 C CA . ILE A 1 847 ? -7.930 -17.167 -30.700 1.00 97.38 847 ILE A CA 1
ATOM 6660 C C . ILE A 1 847 ? -7.748 -18.406 -29.824 1.00 97.38 847 ILE A C 1
ATOM 6662 O O . ILE A 1 847 ? -8.061 -19.523 -30.247 1.00 97.38 847 ILE A O 1
ATOM 6666 N N . THR A 1 848 ? -7.298 -18.200 -28.590 1.00 95.56 848 THR A N 1
ATOM 6667 C CA . THR A 1 848 ? -7.209 -19.221 -27.541 1.00 95.56 848 THR A CA 1
ATOM 6668 C C . THR A 1 848 ? -7.884 -18.740 -26.257 1.00 95.56 848 THR A C 1
ATOM 6670 O O . THR A 1 848 ? -7.891 -17.552 -25.949 1.00 95.56 848 THR A O 1
ATOM 6673 N N . TYR A 1 849 ? -8.482 -19.667 -25.511 1.00 93.75 849 TYR A N 1
ATOM 6674 C CA . TYR A 1 849 ? -9.127 -19.425 -24.216 1.00 93.75 849 TYR A CA 1
ATOM 6675 C C . TYR A 1 849 ? -9.194 -20.743 -23.433 1.00 93.75 849 TYR A C 1
ATOM 6677 O O . TYR A 1 849 ? -9.118 -21.823 -24.025 1.00 93.75 849 TYR A O 1
ATOM 6685 N N . THR A 1 850 ? -9.325 -20.661 -22.109 1.00 91.06 850 THR A N 1
ATOM 6686 C CA . THR A 1 850 ? -9.337 -21.830 -21.207 1.00 91.06 850 THR A CA 1
ATOM 6687 C C . THR A 1 850 ? -10.691 -22.083 -20.545 1.00 91.06 850 THR A C 1
ATOM 6689 O O . THR A 1 850 ? -10.922 -23.191 -20.068 1.00 91.06 850 THR A O 1
ATOM 6692 N N . ALA A 1 851 ? -11.588 -21.091 -20.540 1.00 92.44 851 ALA A N 1
ATOM 6693 C CA . ALA A 1 851 ? -12.916 -21.196 -19.946 1.00 92.44 851 ALA A CA 1
ATOM 6694 C C . ALA A 1 851 ? -13.783 -22.252 -20.653 1.00 92.44 851 ALA A C 1
ATOM 6696 O O . ALA A 1 851 ? -14.018 -22.176 -21.861 1.00 92.44 851 ALA A O 1
ATOM 6697 N N . ASP A 1 852 ? -14.285 -23.223 -19.890 1.00 92.19 852 ASP A N 1
ATOM 6698 C CA . ASP A 1 852 ? -15.144 -24.310 -20.373 1.00 92.19 852 ASP A CA 1
ATOM 6699 C C . ASP A 1 852 ? -16.586 -23.858 -20.657 1.00 92.19 852 ASP A C 1
ATOM 6701 O O . ASP A 1 852 ? -17.273 -24.448 -21.491 1.00 92.19 852 ASP A O 1
ATOM 6705 N N . TRP A 1 853 ? -17.013 -22.772 -20.015 1.00 93.69 853 TRP A N 1
ATOM 6706 C CA . TRP A 1 853 ? -18.277 -22.072 -20.237 1.00 93.69 853 TRP A CA 1
ATOM 6707 C C . TRP A 1 853 ? -18.259 -21.119 -21.446 1.00 93.69 853 TRP A C 1
ATOM 6709 O O . TRP A 1 853 ? -19.278 -20.498 -21.742 1.00 93.69 853 TRP A O 1
ATOM 6719 N N . LEU A 1 854 ? -17.134 -20.985 -22.160 1.00 96.06 854 LEU A N 1
ATOM 6720 C CA . LEU A 1 854 ? -16.971 -20.076 -23.298 1.00 96.06 854 LEU A CA 1
ATOM 6721 C C . LEU A 1 854 ? -16.811 -20.849 -24.615 1.00 96.06 854 LEU A C 1
ATOM 6723 O O . LEU A 1 854 ? -16.115 -21.858 -24.703 1.00 96.06 854 LEU A O 1
ATOM 6727 N N . SER A 1 855 ? -17.444 -20.377 -25.684 1.00 96.19 855 SER A N 1
ATOM 6728 C CA . SER A 1 855 ? -17.311 -20.932 -27.035 1.00 96.19 855 SER A CA 1
ATOM 6729 C C . SER A 1 855 ? -17.160 -19.819 -28.064 1.00 96.19 855 SER A C 1
ATOM 6731 O O . SER A 1 855 ? -17.986 -18.913 -28.110 1.00 96.19 855 SER A O 1
ATOM 6733 N N . ILE A 1 856 ? -16.124 -19.889 -28.908 1.00 97.19 856 ILE A N 1
ATOM 6734 C CA . ILE A 1 856 ? -15.803 -18.837 -29.889 1.00 97.19 856 ILE A CA 1
ATOM 6735 C C . ILE A 1 856 ? -15.643 -19.418 -31.298 1.00 97.19 856 ILE A C 1
ATOM 6737 O O . ILE A 1 856 ? -15.005 -20.457 -31.478 1.00 97.19 856 ILE A O 1
ATOM 6741 N N . SER A 1 857 ? -16.196 -18.744 -32.315 1.00 95.31 857 SER A N 1
ATOM 6742 C CA . SER A 1 857 ? -16.050 -19.136 -33.725 1.00 95.31 857 SER A CA 1
ATOM 6743 C C . SER A 1 857 ? -16.124 -17.942 -34.696 1.00 95.31 857 SER A C 1
ATOM 6745 O O . SER A 1 857 ? -17.061 -17.150 -34.590 1.00 95.31 857 SER A O 1
ATOM 6747 N N . PRO A 1 858 ? -15.256 -17.863 -35.730 1.00 96.38 858 PRO A N 1
ATOM 6748 C CA . PRO A 1 858 ? -14.102 -18.732 -35.994 1.00 96.38 858 PRO A CA 1
ATOM 6749 C C . PRO A 1 858 ? -12.928 -18.450 -35.039 1.00 96.38 858 PRO A C 1
ATOM 6751 O O . PRO A 1 858 ? -12.769 -17.332 -34.573 1.00 96.38 858 PRO A O 1
ATOM 6754 N N . GLN A 1 859 ? -12.080 -19.450 -34.772 1.00 96.12 859 GLN A N 1
ATOM 6755 C CA . GLN A 1 859 ? -10.908 -19.303 -33.885 1.00 96.12 859 GLN A CA 1
ATOM 6756 C C . GLN A 1 859 ? -9.620 -18.901 -34.614 1.00 96.12 859 GLN A C 1
ATOM 6758 O O . GLN A 1 859 ? -8.599 -18.685 -33.980 1.00 96.12 859 GLN A O 1
ATOM 6763 N N . ASN A 1 860 ? -9.609 -18.863 -35.942 1.00 96.81 860 ASN A N 1
ATOM 6764 C CA . ASN A 1 860 ? -8.462 -18.397 -36.712 1.00 96.81 860 ASN A CA 1
ATOM 6765 C C . ASN A 1 860 ? -8.916 -17.862 -38.065 1.00 96.81 860 ASN A C 1
ATOM 6767 O O . ASN A 1 860 ? -9.997 -18.208 -38.556 1.00 96.81 860 ASN A O 1
ATOM 6771 N N . GLY A 1 861 ? -8.077 -17.033 -38.673 1.00 95.38 861 GLY A N 1
ATOM 6772 C CA . GLY A 1 861 ? -8.349 -16.469 -39.983 1.00 95.38 861 GLY A CA 1
ATOM 6773 C C . GLY A 1 861 ? -7.213 -15.606 -40.511 1.00 95.38 861 GLY A C 1
ATOM 6774 O O . GLY A 1 861 ? -6.186 -15.419 -39.863 1.00 95.38 861 GLY A O 1
ATOM 6775 N N . SER A 1 862 ? -7.417 -15.098 -41.725 1.00 96.00 862 SER A N 1
ATOM 6776 C CA . SER A 1 862 ? -6.538 -14.135 -42.383 1.00 96.00 862 SER A CA 1
ATOM 6777 C C . SER A 1 862 ? -7.394 -13.029 -43.002 1.00 96.00 862 SER A C 1
ATOM 6779 O O . SER A 1 862 ? -8.399 -13.320 -43.656 1.00 96.00 862 SER A O 1
ATOM 6781 N N . ILE A 1 863 ? -7.028 -11.775 -42.746 1.00 96.31 863 ILE A N 1
ATOM 6782 C CA . ILE A 1 863 ? -7.809 -10.575 -43.037 1.00 96.31 863 ILE A CA 1
ATOM 6783 C C . ILE A 1 863 ? -6.960 -9.633 -43.891 1.00 96.31 863 ILE A C 1
ATOM 6785 O O . ILE A 1 863 ? -5.952 -9.091 -43.435 1.00 96.31 863 ILE A O 1
ATOM 6789 N N . SER A 1 864 ? -7.369 -9.412 -45.139 1.00 94.38 864 SER A N 1
ATOM 6790 C CA . SER A 1 864 ? -6.668 -8.465 -46.012 1.00 94.38 864 SER A CA 1
ATOM 6791 C C . SER A 1 864 ? -6.826 -7.010 -45.561 1.00 94.38 864 SER A C 1
ATOM 6793 O O . SER A 1 864 ? -7.843 -6.692 -44.942 1.00 94.38 864 SER A O 1
ATOM 6795 N N . PRO A 1 865 ? -5.872 -6.118 -45.899 1.00 93.75 865 PRO A N 1
ATOM 6796 C CA . PRO A 1 865 ? -5.923 -4.705 -45.523 1.00 93.75 865 PRO A CA 1
ATOM 6797 C C . PRO A 1 865 ? -7.276 -4.046 -45.821 1.00 93.75 865 PRO A C 1
ATOM 6799 O O . PRO A 1 865 ? -7.800 -4.152 -46.935 1.00 93.75 865 PRO A O 1
ATOM 6802 N N . GLY A 1 866 ? -7.841 -3.368 -44.819 1.00 91.94 866 GLY A N 1
ATOM 6803 C CA . GLY A 1 866 ? -9.129 -2.674 -44.892 1.00 91.94 866 GLY A CA 1
ATOM 6804 C C . GLY A 1 866 ? -10.371 -3.568 -44.814 1.00 91.94 866 GLY A C 1
ATOM 6805 O O . GLY A 1 866 ? -11.476 -3.059 -45.005 1.00 91.94 866 GLY A O 1
ATOM 6806 N N . ASN A 1 867 ? -10.214 -4.872 -44.570 1.00 96.25 867 ASN A N 1
ATOM 6807 C CA . ASN A 1 867 ? -11.322 -5.786 -44.296 1.00 96.25 867 ASN A CA 1
ATOM 6808 C C . ASN A 1 867 ? -11.404 -6.131 -42.804 1.00 96.25 867 ASN A C 1
ATOM 6810 O O . ASN A 1 867 ? -10.476 -5.899 -42.031 1.00 96.25 867 ASN A O 1
ATOM 6814 N N . GLU A 1 868 ? -12.518 -6.755 -42.435 1.00 97.12 868 GLU A N 1
ATOM 6815 C CA . GLU A 1 868 ? -12.819 -7.192 -41.076 1.00 97.12 868 GLU A CA 1
ATOM 6816 C C . GLU A 1 868 ? -13.554 -8.537 -41.070 1.00 97.12 868 GLU A C 1
ATOM 6818 O O . GLU A 1 868 ? -14.115 -8.970 -42.085 1.00 97.12 868 GLU A O 1
ATOM 6823 N N . VAL A 1 869 ? -13.542 -9.212 -39.923 1.00 97.19 869 VAL A N 1
ATOM 6824 C CA . VAL A 1 869 ? -14.250 -10.468 -39.672 1.00 97.19 869 VAL A CA 1
ATOM 6825 C C . VAL A 1 869 ? -15.030 -10.374 -38.365 1.00 97.19 869 VAL A C 1
ATOM 6827 O O . VAL A 1 869 ? -14.542 -9.843 -37.372 1.00 97.19 869 VAL A O 1
ATOM 6830 N N . ASN A 1 870 ? -16.247 -10.916 -38.366 1.00 97.38 870 ASN A N 1
ATOM 6831 C CA . ASN A 1 870 ? -17.064 -11.036 -37.164 1.00 97.38 870 ASN A CA 1
ATOM 6832 C C . ASN A 1 870 ? -16.780 -12.368 -36.463 1.00 97.38 870 ASN A C 1
ATOM 6834 O O . ASN A 1 870 ? -16.855 -13.428 -37.093 1.00 97.38 870 ASN A O 1
ATOM 6838 N N . ILE A 1 871 ? -16.513 -12.307 -35.166 1.00 97.69 871 ILE A N 1
ATOM 6839 C CA . ILE A 1 871 ? -16.258 -13.443 -34.291 1.00 97.69 871 ILE A CA 1
ATOM 6840 C C . ILE A 1 871 ? -17.450 -13.605 -33.354 1.00 97.69 871 ILE A C 1
ATOM 6842 O O . ILE A 1 871 ? -17.789 -12.687 -32.617 1.00 97.69 871 ILE A O 1
ATOM 6846 N N . SER A 1 872 ? -18.103 -14.764 -33.380 1.00 96.81 872 SER A N 1
ATOM 6847 C CA . SER A 1 872 ? -19.217 -15.073 -32.481 1.00 96.81 872 SER A CA 1
ATOM 6848 C C . SER A 1 872 ? -18.716 -15.662 -31.168 1.00 96.81 872 SER A C 1
ATOM 6850 O O . SER A 1 872 ? -17.860 -16.549 -31.182 1.00 96.81 872 SER A O 1
ATOM 6852 N N . ILE A 1 873 ? -19.304 -15.207 -30.064 1.00 96.44 873 ILE A N 1
ATOM 6853 C CA . ILE A 1 873 ? -19.097 -15.692 -28.702 1.00 96.44 873 ILE A CA 1
ATOM 6854 C C . ILE A 1 873 ? -20.409 -16.302 -28.189 1.00 96.44 873 ILE A C 1
ATOM 6856 O O . ILE A 1 873 ? -21.482 -15.720 -28.343 1.00 96.44 873 ILE A O 1
ATOM 6860 N N . THR A 1 874 ? -20.318 -17.457 -27.538 1.00 96.00 874 THR A N 1
ATOM 6861 C CA . THR A 1 874 ? -21.404 -18.072 -26.771 1.00 96.00 874 THR A CA 1
ATOM 6862 C C . THR A 1 874 ? -20.905 -18.379 -25.360 1.00 96.00 874 THR A C 1
ATOM 6864 O O . THR A 1 874 ? -19.838 -18.971 -25.207 1.00 96.00 874 THR A O 1
ATOM 6867 N N . ILE A 1 875 ? -21.676 -17.992 -24.345 1.00 94.75 875 ILE A N 1
ATOM 6868 C CA . ILE A 1 875 ? -21.368 -18.178 -22.919 1.00 94.75 875 ILE A CA 1
ATOM 6869 C C . ILE A 1 875 ? -22.459 -19.050 -22.295 1.00 94.75 875 ILE A C 1
ATOM 6871 O O . ILE A 1 875 ? -23.637 -18.727 -22.437 1.00 94.75 875 ILE A O 1
ATOM 6875 N N . ASP A 1 876 ? -22.081 -20.118 -21.596 1.00 93.56 876 ASP A N 1
ATOM 6876 C CA . ASP A 1 876 ? -22.980 -21.012 -20.856 1.00 93.56 876 ASP A CA 1
ATOM 6877 C C . ASP A 1 876 ? -22.782 -20.859 -19.343 1.00 93.56 876 ASP A C 1
ATOM 6879 O O . ASP A 1 876 ? -21.777 -21.283 -18.781 1.00 93.56 876 ASP A O 1
ATOM 6883 N N . THR A 1 877 ? -23.754 -20.257 -18.661 1.00 89.06 877 THR A N 1
ATOM 6884 C CA . THR A 1 877 ? -23.651 -19.958 -17.229 1.00 89.06 877 THR A CA 1
ATOM 6885 C C . THR A 1 877 ? -24.147 -21.094 -16.329 1.00 89.06 877 THR A C 1
ATOM 6887 O O . THR A 1 877 ? -24.330 -20.883 -15.131 1.00 89.06 877 THR A O 1
ATOM 6890 N N . SER A 1 878 ? -24.396 -22.303 -16.852 1.00 85.12 878 SER A N 1
ATOM 6891 C CA . SER A 1 878 ? -24.943 -23.418 -16.056 1.00 85.12 878 SER A CA 1
ATOM 6892 C C . SER A 1 878 ? -24.047 -23.862 -14.895 1.00 85.12 878 SER A C 1
ATOM 6894 O O . SER A 1 878 ? -24.550 -24.346 -13.885 1.00 85.12 878 SER A O 1
ATOM 6896 N N . ASN A 1 879 ? -22.728 -23.714 -15.043 1.00 86.44 879 ASN A N 1
ATOM 6897 C CA . ASN A 1 879 ? -21.734 -24.150 -14.055 1.00 86.44 879 ASN A CA 1
ATOM 6898 C C . ASN A 1 879 ? -21.116 -22.985 -13.268 1.00 86.44 879 ASN A C 1
ATOM 6900 O O . ASN A 1 879 ? -20.206 -23.206 -12.472 1.00 86.44 879 ASN A O 1
ATOM 6904 N N . LEU A 1 880 ? -21.579 -21.756 -13.504 1.00 86.44 880 LEU A N 1
ATOM 6905 C CA . LEU A 1 880 ? -21.072 -20.572 -12.820 1.00 86.44 880 LEU A CA 1
ATOM 6906 C C . LEU A 1 880 ? -21.811 -20.361 -11.497 1.00 86.44 880 LEU A C 1
ATOM 6908 O O . LEU A 1 880 ? -23.015 -20.599 -11.403 1.00 86.44 880 LEU A O 1
ATOM 6912 N N . THR A 1 881 ? -21.095 -19.904 -10.473 1.00 83.31 881 THR A N 1
ATOM 6913 C CA . THR A 1 881 ? -21.653 -19.576 -9.154 1.00 83.31 881 THR A CA 1
ATOM 6914 C C . THR A 1 881 ? -21.855 -18.070 -8.993 1.00 83.31 881 THR A C 1
ATOM 6916 O O . THR A 1 881 ? -21.446 -17.286 -9.843 1.00 83.31 881 THR A O 1
ATOM 6919 N N . THR A 1 882 ? -22.510 -17.654 -7.907 1.00 77.56 882 THR A N 1
ATOM 6920 C CA . THR A 1 882 ? -22.622 -16.239 -7.519 1.00 77.56 882 THR A CA 1
ATOM 6921 C C . THR A 1 882 ? -21.239 -15.588 -7.391 1.00 77.56 882 THR A C 1
ATOM 6923 O O . THR A 1 882 ? -20.299 -16.246 -6.948 1.00 77.56 882 THR A O 1
ATOM 6926 N N . GLY A 1 883 ? -21.130 -14.307 -7.747 1.00 80.06 883 GLY A N 1
ATOM 6927 C CA . GLY A 1 883 ? -19.889 -13.530 -7.744 1.00 80.06 883 GLY A CA 1
ATOM 6928 C C . GLY A 1 883 ? -19.445 -13.121 -9.148 1.00 80.06 883 GLY A C 1
ATOM 6929 O O . GLY A 1 883 ? -20.221 -13.186 -10.105 1.00 80.06 883 GLY A O 1
ATOM 6930 N N . VAL A 1 884 ? -18.191 -12.683 -9.270 1.00 84.62 884 VAL A N 1
ATOM 6931 C CA . VAL A 1 884 ? -17.562 -12.354 -10.555 1.00 84.62 884 VAL A CA 1
ATOM 6932 C C . VAL A 1 884 ? -16.702 -13.527 -11.008 1.00 84.62 884 VAL A C 1
ATOM 6934 O O . VAL A 1 884 ? -15.798 -13.961 -10.304 1.00 84.62 884 VAL A O 1
ATOM 6937 N N . THR A 1 885 ? -16.973 -14.039 -12.204 1.00 90.06 885 THR A N 1
ATOM 6938 C CA . THR A 1 885 ? -16.091 -14.965 -12.921 1.00 90.06 885 THR A CA 1
ATOM 6939 C C . THR A 1 885 ? -15.454 -14.217 -14.082 1.00 90.06 885 THR A C 1
ATOM 6941 O O . THR A 1 885 ? -16.151 -13.515 -14.812 1.00 90.06 885 THR A O 1
ATOM 6944 N N . SER A 1 886 ? -14.147 -14.366 -14.282 1.00 90.62 886 SER A N 1
ATOM 6945 C CA . SER A 1 886 ? -13.437 -13.716 -15.384 1.00 90.62 886 SER A CA 1
ATOM 6946 C C . SER A 1 886 ? -12.551 -14.686 -16.158 1.00 90.62 886 SER A C 1
ATOM 6948 O O . SER A 1 886 ? -12.167 -15.753 -15.678 1.00 90.62 886 SER A O 1
ATOM 6950 N N . THR A 1 887 ? -12.252 -14.331 -17.402 1.00 94.19 887 THR A N 1
ATOM 6951 C CA . THR A 1 887 ? -11.261 -15.009 -18.237 1.00 94.19 887 THR A CA 1
ATOM 6952 C C . THR A 1 887 ? -10.700 -14.031 -19.266 1.00 94.19 887 THR A C 1
ATOM 6954 O O . THR A 1 887 ? -11.257 -12.952 -19.472 1.00 94.19 887 THR A O 1
ATOM 6957 N N . PHE A 1 888 ? -9.620 -14.421 -19.940 1.00 94.69 888 PHE A N 1
ATOM 6958 C CA . PHE A 1 888 ? -9.082 -13.678 -21.073 1.00 94.69 888 PHE A CA 1
ATOM 6959 C C . PHE A 1 888 ? -9.286 -14.458 -22.368 1.00 94.69 888 PHE A C 1
ATOM 6961 O O . PHE A 1 888 ? -8.962 -15.645 -22.462 1.00 94.69 888 PHE A O 1
ATOM 6968 N N . ILE A 1 889 ? -9.772 -13.766 -23.394 1.00 96.12 889 ILE A N 1
ATOM 6969 C CA . ILE A 1 889 ? -9.722 -14.246 -24.773 1.00 96.12 889 ILE A CA 1
ATOM 6970 C C . ILE A 1 889 ? -8.376 -13.793 -25.338 1.00 96.12 889 ILE A C 1
ATOM 6972 O O . ILE A 1 889 ? -8.151 -12.602 -25.533 1.00 96.12 889 ILE A O 1
ATOM 6976 N N . THR A 1 890 ? -7.461 -14.732 -25.574 1.00 95.75 890 THR A N 1
ATOM 6977 C CA . THR A 1 890 ? -6.129 -14.426 -26.112 1.00 95.75 890 THR A CA 1
ATOM 6978 C C . THR A 1 890 ? -6.153 -14.470 -27.635 1.00 95.75 890 THR A C 1
ATOM 6980 O O . THR A 1 890 ? -6.514 -15.492 -28.219 1.00 95.75 890 THR A O 1
ATOM 6983 N N . LEU A 1 891 ? -5.765 -13.374 -28.283 1.00 94.88 891 LEU A N 1
ATOM 6984 C CA . LEU A 1 891 ? -5.570 -13.269 -29.726 1.00 94.88 891 LEU A CA 1
ATOM 6985 C C . LEU A 1 891 ? -4.075 -13.241 -30.020 1.00 94.88 891 LEU A C 1
ATOM 6987 O O . LEU A 1 891 ? -3.402 -12.294 -29.642 1.00 94.88 891 LEU A O 1
ATOM 6991 N N . ILE A 1 892 ? -3.577 -14.246 -30.731 1.00 94.31 892 ILE A N 1
ATOM 6992 C CA . ILE A 1 892 ? -2.213 -14.291 -31.263 1.00 94.31 892 ILE A CA 1
ATOM 6993 C C . ILE A 1 892 ? -2.260 -13.807 -32.708 1.00 94.31 892 ILE A C 1
ATOM 6995 O O . ILE A 1 892 ? -3.044 -14.344 -33.499 1.00 94.31 892 ILE A O 1
ATOM 6999 N N . THR A 1 893 ? -1.440 -12.824 -33.067 1.00 92.50 893 THR A N 1
ATOM 7000 C CA . THR A 1 893 ? -1.477 -12.194 -34.392 1.00 92.50 893 THR A CA 1
ATOM 7001 C C . THR A 1 893 ? -0.081 -12.034 -35.006 1.00 92.50 893 THR A C 1
ATOM 7003 O O . THR A 1 893 ? 0.930 -12.296 -34.360 1.00 92.50 893 THR A O 1
ATOM 7006 N N . ASN A 1 894 ? -0.015 -11.663 -36.289 1.00 87.00 894 ASN A N 1
ATOM 7007 C CA . ASN A 1 894 ? 1.230 -11.233 -36.948 1.00 87.00 894 ASN A CA 1
ATOM 7008 C C . ASN A 1 894 ? 1.386 -9.704 -36.985 1.00 87.00 894 ASN A C 1
ATOM 7010 O O . ASN A 1 894 ? 2.191 -9.198 -37.769 1.00 87.00 894 ASN A O 1
ATOM 7014 N N . ASP A 1 895 ? 0.583 -8.996 -36.200 1.00 85.88 895 ASP A N 1
ATOM 7015 C CA . ASP A 1 895 ? 0.758 -7.585 -35.920 1.00 85.88 895 ASP A CA 1
ATOM 7016 C C . ASP A 1 895 ? 2.012 -7.379 -35.052 1.00 85.88 895 ASP A C 1
ATOM 7018 O O . ASP A 1 895 ? 2.086 -7.984 -33.981 1.00 85.88 895 ASP A O 1
ATOM 7022 N N . PRO A 1 896 ? 3.020 -6.612 -35.501 1.00 75.56 896 PRO A N 1
ATOM 7023 C CA . PRO A 1 896 ? 4.233 -6.385 -34.726 1.00 75.56 896 PRO A CA 1
ATOM 7024 C C . PRO A 1 896 ? 4.018 -5.665 -33.387 1.00 75.56 896 PRO A C 1
ATOM 7026 O O . PRO A 1 896 ? 4.773 -5.950 -32.459 1.00 75.56 896 PRO A O 1
ATOM 7029 N N . ASP A 1 897 ? 3.038 -4.761 -33.257 1.00 72.44 897 ASP A N 1
ATOM 7030 C CA . ASP A 1 897 ? 2.720 -4.105 -31.974 1.00 72.44 897 ASP A CA 1
ATOM 7031 C C . ASP A 1 897 ? 1.904 -5.016 -31.067 1.00 72.44 897 ASP A C 1
ATOM 7033 O O . ASP A 1 897 ? 1.971 -4.921 -29.842 1.00 72.44 897 ASP A O 1
ATOM 7037 N N . GLU A 1 898 ? 1.104 -5.882 -31.680 1.00 84.06 898 GLU A N 1
ATOM 7038 C CA . GLU A 1 898 ? 0.020 -6.605 -31.028 1.00 84.06 898 GLU A CA 1
ATOM 7039 C C . GLU A 1 898 ? 0.060 -8.097 -31.353 1.00 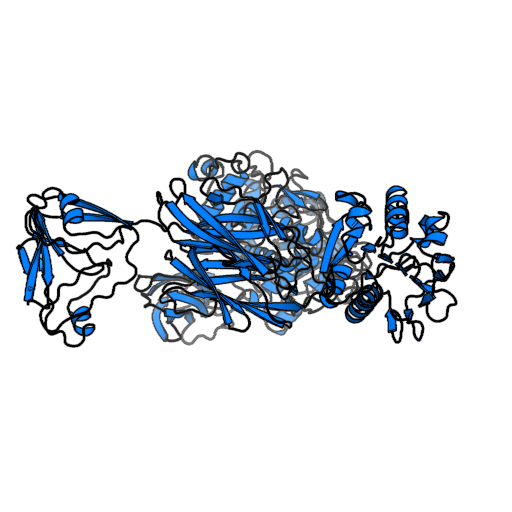84.06 898 GLU A C 1
ATOM 7041 O O . GLU A 1 898 ? -0.935 -8.747 -31.700 1.00 84.06 898 GLU A O 1
ATOM 7046 N N . THR A 1 899 ? 1.249 -8.671 -31.185 1.00 85.19 899 THR A N 1
ATOM 7047 C CA . THR A 1 899 ? 1.505 -10.099 -31.406 1.00 85.19 899 THR A CA 1
ATOM 7048 C C . THR A 1 899 ? 0.651 -10.986 -30.496 1.00 85.19 899 THR A C 1
ATOM 7050 O O . THR A 1 899 ? 0.305 -12.109 -30.876 1.00 85.19 899 THR A O 1
ATOM 7053 N N . SER A 1 900 ? 0.270 -10.480 -29.318 1.00 89.12 900 SER A N 1
ATOM 7054 C CA . SER A 1 900 ? -0.636 -11.127 -28.370 1.00 89.12 900 SER A CA 1
ATOM 7055 C C . SER A 1 900 ? -1.503 -10.102 -27.630 1.00 89.12 900 SER A C 1
ATOM 7057 O O . SER A 1 900 ? -0.987 -9.299 -26.858 1.00 89.12 900 SER A O 1
ATOM 7059 N N . ILE A 1 901 ? -2.827 -10.176 -27.791 1.00 91.94 901 ILE A N 1
ATOM 7060 C CA . ILE A 1 901 ? -3.804 -9.338 -27.074 1.00 91.94 901 ILE A CA 1
ATOM 7061 C C . ILE A 1 901 ? -4.641 -10.217 -26.143 1.00 91.94 901 ILE A C 1
ATOM 7063 O O . ILE A 1 901 ? -5.158 -11.251 -26.562 1.00 91.94 901 ILE A O 1
ATOM 7067 N N . GLN A 1 902 ? -4.826 -9.796 -24.892 1.00 93.81 902 GLN A N 1
ATOM 7068 C CA . GLN A 1 902 ? -5.705 -10.463 -23.929 1.00 93.81 902 GLN A CA 1
ATOM 7069 C C . GLN A 1 902 ? -6.965 -9.628 -23.693 1.00 93.81 902 GLN A C 1
ATOM 7071 O O . GLN A 1 902 ? -6.944 -8.688 -22.905 1.00 93.81 902 GLN A O 1
ATOM 7076 N N . LEU A 1 903 ? -8.067 -9.976 -24.363 1.00 95.31 903 LEU A N 1
ATOM 7077 C CA . LEU A 1 903 ? -9.349 -9.293 -24.176 1.00 95.31 903 LEU A CA 1
ATOM 7078 C C . LEU A 1 903 ? -10.006 -9.776 -22.875 1.00 95.31 903 LEU A C 1
ATOM 7080 O O . LEU A 1 903 ? -10.246 -10.985 -22.748 1.00 95.31 903 LEU A O 1
ATOM 7084 N N . PRO A 1 904 ? -10.300 -8.885 -21.916 1.00 95.19 904 PRO A N 1
ATOM 7085 C CA . PRO A 1 904 ? -10.941 -9.269 -20.670 1.00 95.19 904 PRO A CA 1
ATOM 7086 C C . PRO A 1 904 ? -12.422 -9.589 -20.895 1.00 95.19 904 PRO A C 1
ATOM 7088 O O . PRO A 1 904 ? -13.140 -8.854 -21.579 1.00 95.19 904 PRO A O 1
ATOM 7091 N N . LEU A 1 905 ? -12.882 -10.684 -20.290 1.00 94.56 905 LEU A N 1
ATOM 7092 C CA . LEU A 1 905 ? -14.289 -11.057 -20.240 1.00 94.56 905 LEU A CA 1
ATOM 7093 C C . LEU A 1 905 ? -14.705 -11.330 -18.799 1.00 94.56 905 LEU A C 1
ATOM 7095 O O . LEU A 1 905 ? -14.173 -12.228 -18.148 1.00 94.56 905 LEU A O 1
ATOM 7099 N N . TYR A 1 906 ? -15.695 -10.576 -18.337 1.00 92.56 906 TYR A N 1
ATOM 7100 C CA . TYR A 1 906 ? -16.244 -10.636 -16.989 1.00 92.56 906 TYR A CA 1
ATOM 7101 C C . TYR A 1 906 ? -17.710 -11.073 -17.015 1.00 92.56 906 TYR A C 1
ATOM 7103 O O . TYR A 1 906 ? -18.509 -10.596 -17.822 1.00 92.56 906 TYR A O 1
ATOM 7111 N N . ILE A 1 907 ? -18.076 -11.961 -16.095 1.00 91.44 907 ILE A N 1
ATOM 7112 C CA . ILE A 1 907 ? -19.447 -12.407 -15.856 1.00 91.44 907 ILE A CA 1
ATOM 7113 C C . ILE A 1 907 ? -19.754 -12.210 -14.378 1.00 91.44 907 ILE A C 1
ATOM 7115 O O . ILE A 1 907 ? -19.148 -12.852 -13.524 1.00 91.44 907 ILE A O 1
ATOM 7119 N N . SER A 1 908 ? -20.713 -11.348 -14.071 1.00 88.06 908 SER A N 1
ATOM 7120 C CA . SER A 1 908 ? -21.230 -11.146 -12.722 1.00 88.06 908 SER A CA 1
ATOM 7121 C C . SER A 1 908 ? -22.569 -11.855 -12.546 1.00 88.06 908 SER A C 1
ATOM 7123 O O . SER A 1 908 ? -23.514 -11.613 -13.297 1.00 88.06 908 SER A O 1
ATOM 7125 N N . ILE A 1 909 ? -22.655 -12.709 -11.528 1.00 84.00 909 ILE A N 1
ATOM 7126 C CA . ILE A 1 909 ? -23.880 -13.385 -11.096 1.00 84.00 909 ILE A CA 1
ATOM 7127 C C . ILE A 1 909 ? -24.226 -12.872 -9.691 1.00 84.00 909 ILE A C 1
ATOM 7129 O O . ILE A 1 909 ? -23.587 -13.298 -8.728 1.00 84.00 909 ILE A O 1
ATOM 7133 N N . PRO A 1 910 ? -25.195 -11.949 -9.544 1.00 74.81 910 PRO A N 1
ATOM 7134 C CA . PRO A 1 910 ? -25.546 -11.366 -8.248 1.00 74.81 910 PRO A CA 1
ATOM 7135 C C . PRO A 1 910 ? -26.159 -12.373 -7.264 1.00 74.81 910 PRO A C 1
ATOM 7137 O O . PRO A 1 910 ? -26.691 -13.418 -7.650 1.00 74.81 910 PRO A O 1
ATOM 7140 N N . SER A 1 911 ? -26.128 -12.033 -5.975 1.00 70.19 911 SER A N 1
ATOM 7141 C CA . SER A 1 911 ? -26.744 -12.793 -4.881 1.00 70.19 911 SER A CA 1
ATOM 7142 C C . SER A 1 911 ? -28.286 -12.780 -4.973 1.00 70.19 911 SER A C 1
ATOM 7144 O O . SER A 1 911 ? -28.928 -11.739 -5.123 1.00 70.19 911 SER A O 1
ATOM 7146 N N . PHE A 1 912 ? -28.917 -13.961 -4.895 1.00 69.25 912 PHE A N 1
ATOM 7147 C CA . PHE A 1 912 ? -30.380 -14.108 -4.950 1.00 69.25 912 PHE A CA 1
ATOM 7148 C C . PHE A 1 912 ? -31.016 -13.963 -3.560 1.00 69.25 912 PHE A C 1
ATOM 7150 O O . PHE A 1 912 ? -30.510 -14.515 -2.583 1.00 69.25 912 PHE A O 1
ATOM 7157 N N . LYS A 1 913 ? -32.189 -13.319 -3.472 1.00 68.56 913 LYS A N 1
ATOM 7158 C CA . LYS A 1 913 ? -33.055 -13.348 -2.281 1.00 68.56 913 LYS A CA 1
ATOM 7159 C C . LYS A 1 913 ? -34.214 -14.313 -2.508 1.00 68.56 913 LYS A C 1
ATOM 7161 O O . LYS A 1 913 ? -34.945 -14.212 -3.494 1.00 68.56 913 LYS A O 1
ATOM 7166 N N . LEU A 1 914 ? -34.398 -15.233 -1.562 1.00 77.25 914 LEU A N 1
ATOM 7167 C CA . LEU A 1 914 ? -35.611 -16.037 -1.453 1.00 77.25 914 LEU A CA 1
ATOM 7168 C C . LEU A 1 914 ? -36.665 -15.237 -0.681 1.00 77.25 914 LEU A C 1
ATOM 7170 O O . LEU A 1 914 ? -36.453 -14.846 0.466 1.00 77.25 914 LEU A O 1
ATOM 7174 N N . VAL A 1 915 ? -37.807 -15.003 -1.310 1.00 81.12 915 VAL A N 1
ATOM 7175 C CA . VAL A 1 915 ? -38.962 -14.321 -0.729 1.00 81.12 915 VAL A CA 1
ATOM 7176 C C . VAL A 1 915 ? -40.052 -15.348 -0.521 1.00 81.12 915 VAL A C 1
ATOM 7178 O O . VAL A 1 915 ? -40.506 -15.974 -1.476 1.00 81.12 915 VAL A O 1
ATOM 7181 N N . ASN A 1 916 ? -40.502 -15.488 0.721 1.00 86.00 916 ASN A N 1
ATOM 7182 C CA . ASN A 1 916 ? -41.615 -16.357 1.064 1.00 86.00 916 ASN A CA 1
ATOM 7183 C C . ASN A 1 916 ? -42.842 -15.503 1.394 1.00 86.00 916 ASN A C 1
ATOM 7185 O O . ASN A 1 916 ? -42.817 -14.726 2.349 1.00 86.00 916 ASN A O 1
ATOM 7189 N N . LEU A 1 917 ? -43.900 -15.620 0.591 1.00 89.12 917 LEU A N 1
ATOM 7190 C CA . LEU A 1 917 ? -45.173 -14.954 0.848 1.00 89.12 917 LEU A CA 1
ATOM 7191 C C . LEU A 1 917 ? -46.168 -15.962 1.414 1.00 89.12 917 LEU A C 1
ATOM 7193 O O . LEU A 1 917 ? -46.609 -16.875 0.712 1.00 89.12 917 LEU A O 1
ATOM 7197 N N . SER A 1 918 ? -46.567 -15.753 2.667 1.00 90.38 918 SER A N 1
ATOM 7198 C CA . SER A 1 918 ? -47.698 -16.458 3.266 1.00 90.38 918 SER A CA 1
ATOM 7199 C C . SER A 1 918 ? -49.011 -15.795 2.868 1.00 90.38 918 SER A C 1
ATOM 7201 O O . SER A 1 918 ? -49.221 -14.609 3.119 1.00 90.38 918 SER A O 1
ATOM 7203 N N . LEU A 1 919 ? -49.895 -16.573 2.249 1.00 91.44 919 LEU A N 1
ATOM 7204 C CA . LEU A 1 919 ? -51.212 -16.161 1.777 1.00 91.44 919 LEU A CA 1
ATOM 7205 C C . LEU A 1 919 ? -52.284 -16.879 2.594 1.00 91.44 919 LEU A C 1
ATOM 7207 O O . LEU A 1 919 ? -52.213 -18.091 2.787 1.00 91.44 919 LEU A O 1
ATOM 7211 N N . TYR A 1 920 ? -53.288 -16.138 3.049 1.00 90.75 920 TYR A N 1
ATOM 7212 C CA . TYR A 1 920 ? -54.404 -16.673 3.830 1.00 90.75 920 TYR A CA 1
ATOM 7213 C C . TYR A 1 920 ? -55.611 -16.976 2.942 1.00 90.75 920 TYR A C 1
ATOM 7215 O O . TYR A 1 920 ? -55.799 -16.319 1.919 1.00 90.75 920 TYR A O 1
ATOM 7223 N N . GLU A 1 921 ? -56.454 -17.934 3.335 1.00 91.62 921 GLU A N 1
ATOM 7224 C CA . GLU A 1 921 ? -57.716 -18.240 2.649 1.00 91.62 921 GLU A CA 1
ATOM 7225 C C . GLU A 1 921 ? -58.506 -16.953 2.334 1.00 91.62 921 GLU A C 1
ATOM 7227 O O . GLU A 1 921 ? -58.770 -16.127 3.211 1.00 91.62 921 GLU A O 1
ATOM 7232 N N . GLY A 1 922 ? -58.907 -16.780 1.071 1.00 91.00 922 GLY A N 1
ATOM 7233 C CA . GLY A 1 922 ? -59.557 -15.560 0.596 1.00 91.00 922 GLY A CA 1
ATOM 7234 C C . GLY A 1 922 ? -58.597 -14.616 -0.130 1.00 91.00 922 GLY A C 1
ATOM 7235 O O . GLY A 1 922 ? -57.795 -15.058 -0.949 1.00 91.00 922 GLY A O 1
ATOM 7236 N N . TRP A 1 923 ? -58.753 -13.305 0.073 1.00 93.44 923 TRP A N 1
ATOM 7237 C CA . TRP A 1 923 ? -58.083 -12.259 -0.711 1.00 93.44 923 TRP A CA 1
ATOM 7238 C C . TRP A 1 923 ? -56.818 -11.727 -0.027 1.00 93.44 923 TRP A C 1
ATOM 7240 O O . TRP A 1 923 ? -56.865 -11.202 1.086 1.00 93.44 923 TRP A O 1
ATOM 7250 N N . ASN A 1 924 ? -55.705 -11.760 -0.755 1.00 92.06 924 ASN A N 1
ATOM 7251 C CA . ASN A 1 924 ? -54.398 -11.276 -0.325 1.00 92.06 924 ASN A CA 1
ATOM 7252 C C . ASN A 1 924 ? -53.919 -10.188 -1.283 1.00 92.06 924 ASN A C 1
ATOM 7254 O O . ASN A 1 924 ? -54.022 -10.353 -2.495 1.00 92.06 924 ASN A O 1
ATOM 7258 N N . MET A 1 925 ? -53.375 -9.094 -0.755 1.00 91.75 925 MET A N 1
ATOM 7259 C CA . MET A 1 925 ? -52.682 -8.096 -1.567 1.00 91.75 925 MET A CA 1
ATOM 7260 C C . MET A 1 925 ? -51.189 -8.400 -1.526 1.00 91.75 925 MET A C 1
ATOM 7262 O O . MET A 1 925 ? -50.590 -8.369 -0.454 1.00 91.75 925 MET A O 1
ATOM 7266 N N . ILE A 1 926 ? -50.607 -8.711 -2.680 1.00 91.69 926 ILE A N 1
ATOM 7267 C CA . ILE A 1 926 ? -49.205 -9.098 -2.800 1.00 91.69 926 ILE A CA 1
ATOM 7268 C C . ILE A 1 926 ? -48.433 -8.132 -3.688 1.00 91.69 926 ILE A C 1
ATOM 7270 O O . ILE A 1 926 ? -48.980 -7.407 -4.522 1.00 91.69 926 ILE A O 1
ATOM 7274 N N . THR A 1 927 ? -47.124 -8.153 -3.516 1.00 91.06 927 THR A N 1
ATOM 7275 C CA . THR A 1 927 ? -46.135 -7.529 -4.390 1.00 91.06 927 THR A CA 1
ATOM 7276 C C . THR A 1 927 ? -44.942 -8.460 -4.417 1.00 91.06 927 THR A C 1
ATOM 7278 O O . THR A 1 927 ? -44.671 -9.130 -3.423 1.00 91.06 927 THR A O 1
ATOM 7281 N N . ILE A 1 928 ? -44.255 -8.532 -5.550 1.00 89.06 928 ILE A N 1
ATOM 7282 C CA . ILE A 1 928 ? -43.067 -9.368 -5.689 1.00 89.06 928 ILE A CA 1
ATOM 7283 C C . ILE A 1 928 ? -41.854 -8.447 -5.507 1.00 89.06 928 ILE A C 1
ATOM 7285 O O . ILE A 1 928 ? -41.637 -7.574 -6.347 1.00 89.06 928 ILE A O 1
ATOM 7289 N N . PRO A 1 929 ? -41.099 -8.567 -4.398 1.00 85.06 929 PRO A N 1
ATOM 7290 C CA . PRO A 1 929 ? -40.015 -7.645 -4.060 1.00 85.06 929 PRO A CA 1
ATOM 7291 C C . PRO A 1 929 ? -38.675 -8.042 -4.705 1.00 85.06 929 PRO A C 1
ATOM 7293 O O . PRO A 1 929 ? -37.629 -7.491 -4.367 1.00 85.06 929 PRO A O 1
ATOM 7296 N N . VAL A 1 930 ? -38.698 -9.012 -5.621 1.00 81.19 930 VAL A N 1
ATOM 7297 C CA . VAL A 1 930 ? -37.535 -9.510 -6.355 1.00 81.19 930 VAL A CA 1
ATOM 7298 C C . VAL A 1 930 ? -37.828 -9.552 -7.851 1.00 81.19 930 VAL A C 1
ATOM 7300 O O . VAL A 1 930 ? -38.952 -9.834 -8.260 1.00 81.19 930 VAL A O 1
ATOM 7303 N N . SER A 1 931 ? -36.810 -9.312 -8.670 1.00 79.75 931 SER A N 1
ATOM 7304 C CA . SER A 1 931 ? -36.844 -9.611 -10.099 1.00 79.75 931 SER A CA 1
ATOM 7305 C C . SER A 1 931 ? -36.528 -11.091 -10.305 1.00 79.75 931 SER A C 1
ATOM 7307 O O . SER A 1 931 ? -35.427 -11.537 -9.982 1.00 79.75 931 SER A O 1
ATOM 7309 N N . THR A 1 932 ? -37.482 -11.858 -10.833 1.00 69.00 932 THR A N 1
ATOM 7310 C CA . THR A 1 932 ? -37.347 -13.311 -11.047 1.00 69.00 932 THR A CA 1
ATOM 7311 C C . THR A 1 932 ? -36.570 -13.677 -12.318 1.00 69.00 932 THR A C 1
ATOM 7313 O O . THR A 1 932 ? -36.487 -14.852 -12.651 1.00 69.00 932 THR A O 1
ATOM 7316 N N . GLY A 1 933 ? -36.040 -12.697 -13.062 1.00 59.47 933 GLY A N 1
ATOM 7317 C CA . GLY A 1 933 ? -35.279 -12.918 -14.305 1.00 59.47 933 GLY A CA 1
ATOM 7318 C C . GLY A 1 933 ? -36.116 -13.301 -15.539 1.00 59.47 933 GLY A C 1
ATOM 7319 O O . GLY A 1 933 ? -35.587 -13.334 -16.646 1.00 59.47 933 GLY A O 1
ATOM 7320 N N . GLU A 1 934 ? -37.422 -13.532 -15.378 1.00 63.81 934 GLU A N 1
ATOM 7321 C CA . GLU A 1 934 ? -38.395 -13.793 -16.450 1.00 63.81 934 GLU A CA 1
ATOM 7322 C C . GLU A 1 934 ? -39.536 -12.762 -16.409 1.00 63.81 934 GLU A C 1
ATOM 7324 O O . GLU A 1 934 ? -39.904 -12.293 -15.329 1.00 63.81 934 GLU A O 1
ATOM 7329 N N . ASP A 1 935 ? -40.139 -12.454 -17.568 1.00 73.75 935 ASP A N 1
ATOM 7330 C CA . ASP A 1 935 ? -41.364 -11.645 -17.662 1.00 73.75 935 ASP A CA 1
ATOM 7331 C C . ASP A 1 935 ? -42.525 -12.384 -16.977 1.00 73.75 935 ASP A C 1
ATOM 7333 O O . ASP A 1 935 ? -43.244 -13.183 -17.589 1.00 73.75 935 ASP A O 1
ATOM 7337 N N . LEU A 1 936 ? -42.714 -12.137 -15.682 1.00 86.12 936 LEU A N 1
ATOM 7338 C CA . LEU A 1 936 ? -43.783 -12.767 -14.930 1.00 86.12 936 LEU A CA 1
ATOM 7339 C C . LEU A 1 936 ? -45.137 -12.217 -15.399 1.00 86.12 936 LEU A C 1
ATOM 7341 O O . LEU A 1 936 ? -45.377 -11.012 -15.451 1.00 86.12 936 LEU A O 1
ATOM 7345 N N . THR A 1 937 ? -46.054 -13.117 -15.733 1.00 92.06 937 THR A N 1
ATOM 7346 C CA . THR A 1 937 ? -47.417 -12.789 -16.156 1.00 92.06 937 THR A CA 1
ATOM 7347 C C . THR A 1 937 ? -48.433 -13.284 -15.132 1.00 92.06 937 THR A C 1
ATOM 7349 O O . THR A 1 937 ? -48.120 -14.101 -14.264 1.00 92.06 937 THR A O 1
ATOM 7352 N N . ALA A 1 938 ? -49.673 -12.807 -15.219 1.00 91.62 938 ALA A N 1
ATOM 7353 C CA . ALA A 1 938 ? -50.750 -13.279 -14.356 1.00 91.62 938 ALA A CA 1
ATOM 7354 C C . ALA A 1 938 ? -50.957 -14.804 -14.465 1.00 91.62 938 ALA A C 1
ATOM 7356 O O . ALA A 1 938 ? -51.238 -15.453 -13.463 1.00 91.62 938 ALA A O 1
ATOM 7357 N N . ASP A 1 939 ? -50.753 -15.397 -15.644 1.00 91.44 939 ASP A N 1
ATOM 7358 C CA . ASP A 1 939 ? -50.822 -16.849 -15.845 1.00 91.44 939 ASP A CA 1
ATOM 7359 C C . ASP A 1 939 ? -49.704 -17.619 -15.132 1.00 91.44 939 ASP A C 1
ATOM 7361 O O . ASP A 1 939 ? -49.964 -18.596 -14.419 1.00 91.44 939 ASP A O 1
ATOM 7365 N N . SER A 1 940 ? -48.458 -17.161 -15.274 1.00 90.50 940 SER A N 1
ATOM 7366 C CA . SER A 1 940 ? -47.321 -17.806 -14.614 1.00 90.50 940 SER A CA 1
ATOM 7367 C C . SER A 1 940 ? -47.415 -17.662 -13.095 1.00 90.50 940 SER A C 1
ATOM 7369 O O . SER A 1 940 ? -47.224 -18.642 -12.380 1.00 90.50 940 SER A O 1
ATOM 7371 N N . LEU A 1 941 ? -47.813 -16.486 -12.601 1.00 91.69 941 LEU A N 1
ATOM 7372 C CA . LEU A 1 941 ? -48.038 -16.240 -11.178 1.00 91.69 941 LEU A CA 1
ATOM 7373 C C . LEU A 1 941 ? -49.184 -17.097 -10.619 1.00 91.69 941 LEU A C 1
ATOM 7375 O O . LEU A 1 941 ? -49.044 -17.710 -9.564 1.00 91.69 941 LEU A O 1
ATOM 7379 N N . HIS A 1 942 ? -50.305 -17.201 -11.340 1.00 93.38 942 HIS A N 1
ATOM 7380 C CA . HIS A 1 942 ? -51.422 -18.064 -10.947 1.00 93.38 942 HIS A CA 1
ATOM 7381 C C . HIS A 1 942 ? -50.989 -19.528 -10.838 1.00 93.38 942 HIS A C 1
ATOM 7383 O O . HIS A 1 942 ? -51.383 -20.224 -9.907 1.00 93.38 942 HIS A O 1
ATOM 7389 N N . SER A 1 943 ? -50.178 -20.002 -11.784 1.00 90.56 943 SER A N 1
ATOM 7390 C CA . SER A 1 943 ? -49.683 -21.382 -11.800 1.00 90.56 943 SER A CA 1
ATOM 7391 C C . SER A 1 943 ? -48.698 -21.683 -10.665 1.00 90.56 943 SER A C 1
ATOM 7393 O O . SER A 1 943 ? -48.600 -22.833 -10.239 1.00 90.56 943 SER A O 1
ATOM 7395 N N . GLN A 1 944 ? -47.984 -20.667 -10.174 1.00 91.19 944 GLN A N 1
ATOM 7396 C CA . GLN A 1 944 ? -47.024 -20.787 -9.073 1.00 91.19 944 GLN A CA 1
ATOM 7397 C C . GLN A 1 944 ? -47.683 -20.777 -7.690 1.00 91.19 944 GLN A C 1
ATOM 7399 O O . GLN A 1 944 ? -47.126 -21.354 -6.761 1.00 91.19 944 GLN A O 1
ATOM 7404 N N . ILE A 1 945 ? -48.855 -20.150 -7.539 1.00 93.19 945 ILE A N 1
ATOM 7405 C CA . ILE A 1 945 ? -49.556 -20.046 -6.253 1.00 93.19 945 ILE A CA 1
ATOM 7406 C C . ILE A 1 945 ? -50.518 -21.238 -6.084 1.00 93.19 945 ILE A C 1
ATOM 7408 O O . ILE A 1 945 ? -51.540 -21.309 -6.776 1.00 93.19 945 ILE A O 1
ATOM 7412 N N . PRO A 1 946 ? -50.263 -22.173 -5.147 1.00 92.75 946 PRO A N 1
ATOM 7413 C CA . PRO A 1 946 ? -51.159 -23.302 -4.919 1.00 92.75 946 PRO A CA 1
ATOM 7414 C C . PRO A 1 946 ? -52.549 -22.833 -4.474 1.00 92.75 946 PRO A C 1
ATOM 7416 O O . PRO A 1 946 ? -52.678 -22.026 -3.562 1.00 92.75 946 PRO A O 1
ATOM 7419 N N . GLY A 1 947 ? -53.606 -23.348 -5.106 1.00 91.69 947 GLY A N 1
ATOM 7420 C CA . GLY A 1 947 ? -54.981 -22.966 -4.764 1.00 91.69 947 GLY A CA 1
ATOM 7421 C C . GLY A 1 947 ? -55.365 -21.541 -5.181 1.00 91.69 947 GLY A C 1
ATOM 7422 O O . GLY A 1 947 ? -56.381 -21.041 -4.705 1.00 91.69 947 GLY A O 1
ATOM 7423 N N . CYS A 1 948 ? -54.586 -20.880 -6.046 1.00 94.31 948 CYS A N 1
ATOM 7424 C CA . CYS A 1 948 ? -54.964 -19.595 -6.633 1.00 94.31 948 CYS A CA 1
ATOM 7425 C C . CYS A 1 948 ? -56.217 -19.738 -7.503 1.00 94.31 948 CYS A C 1
ATOM 7427 O O . CYS A 1 948 ? -56.303 -20.640 -8.336 1.00 94.31 948 CYS A O 1
ATOM 7429 N N . GLY A 1 949 ? -57.187 -18.850 -7.297 1.00 91.06 949 GLY A N 1
ATOM 7430 C CA . GLY A 1 949 ? -58.411 -18.787 -8.091 1.00 91.06 949 GLY A CA 1
ATOM 7431 C C . GLY A 1 949 ? -58.431 -17.619 -9.075 1.00 91.06 949 GLY A C 1
ATOM 7432 O O . GLY A 1 949 ? -58.807 -17.788 -10.236 1.00 91.06 949 GLY A O 1
ATOM 7433 N N . ILE A 1 950 ? -58.084 -16.413 -8.609 1.00 93.75 950 ILE A N 1
ATOM 7434 C CA . ILE A 1 950 ? -58.194 -15.162 -9.379 1.00 93.75 950 ILE A CA 1
ATOM 7435 C C . ILE A 1 950 ? -57.037 -14.227 -9.021 1.00 93.75 950 ILE A C 1
ATOM 7437 O O . ILE A 1 950 ? -56.711 -14.080 -7.843 1.00 93.75 950 ILE A O 1
ATOM 7441 N N . ILE A 1 951 ? -56.487 -13.541 -10.027 1.00 95.50 951 ILE A N 1
ATOM 7442 C CA . ILE A 1 951 ? -55.534 -12.436 -9.858 1.00 95.50 951 ILE A CA 1
ATOM 7443 C C . ILE A 1 951 ? -56.140 -11.163 -10.447 1.00 95.50 951 ILE A C 1
ATOM 7445 O O . ILE A 1 951 ? -56.616 -11.162 -11.583 1.00 95.50 951 ILE A O 1
ATOM 7449 N N . LEU A 1 952 ? -56.120 -10.074 -9.682 1.00 94.62 952 LEU A N 1
ATOM 7450 C CA . LEU A 1 952 ? -56.636 -8.768 -10.075 1.00 94.62 952 LEU A CA 1
ATOM 7451 C C . LEU A 1 952 ? -55.524 -7.715 -10.079 1.00 94.62 952 LEU A C 1
ATOM 7453 O O . LEU A 1 952 ? -54.736 -7.629 -9.134 1.00 94.62 952 LEU A O 1
ATOM 7457 N N . ARG A 1 953 ? -55.524 -6.862 -11.106 1.00 93.44 953 ARG A N 1
ATOM 7458 C CA . ARG A 1 953 ? -54.684 -5.660 -11.208 1.00 93.44 953 ARG A CA 1
ATOM 7459 C C . ARG A 1 953 ? -55.571 -4.427 -11.324 1.00 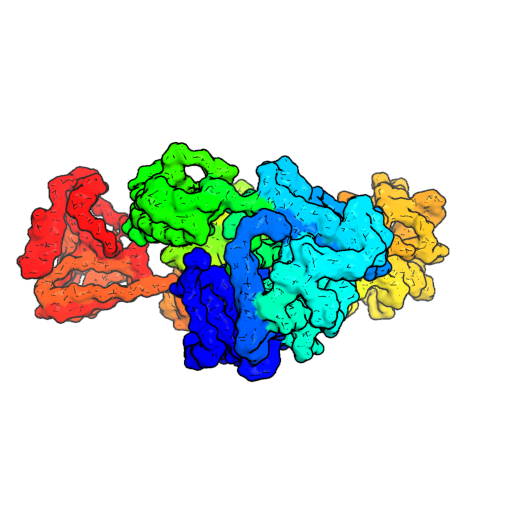93.44 953 ARG A C 1
ATOM 7461 O O . ARG A 1 953 ? -56.461 -4.390 -12.169 1.00 93.44 953 ARG A O 1
ATOM 7468 N N . TRP A 1 954 ? -55.341 -3.404 -10.504 1.00 93.62 954 TRP A N 1
ATOM 7469 C CA . TRP A 1 954 ? -56.105 -2.158 -10.610 1.00 93.62 954 TRP A CA 1
ATOM 7470 C C . TRP A 1 954 ? -55.742 -1.390 -11.887 1.00 93.62 954 TRP A C 1
ATOM 7472 O O . TRP A 1 954 ? -54.578 -1.059 -12.110 1.00 93.62 954 TRP A O 1
ATOM 7482 N N . ASN A 1 955 ? -56.738 -1.052 -12.704 1.00 90.44 955 ASN A N 1
ATOM 7483 C CA . ASN A 1 955 ? -56.557 -0.279 -13.925 1.00 90.44 955 ASN A CA 1
ATOM 7484 C C . ASN A 1 955 ? -57.120 1.134 -13.741 1.00 90.44 955 ASN A C 1
ATOM 7486 O O . ASN A 1 955 ? -58.301 1.401 -13.987 1.00 90.44 955 ASN A O 1
ATOM 7490 N N . ALA A 1 956 ? -56.243 2.066 -13.358 1.00 87.94 956 ALA A N 1
ATOM 7491 C CA . ALA A 1 956 ? -56.613 3.450 -13.060 1.00 87.94 956 ALA A CA 1
ATOM 7492 C C . ALA A 1 956 ? -57.227 4.205 -14.256 1.00 87.94 956 ALA A C 1
ATOM 7494 O O . ALA A 1 956 ? -58.009 5.131 -14.056 1.00 87.94 956 ALA A O 1
ATOM 7495 N N . SER A 1 957 ? -56.929 3.798 -15.498 1.00 85.50 957 SER A N 1
ATOM 7496 C CA . SER A 1 957 ? -57.532 4.403 -16.696 1.00 85.50 957 SER A CA 1
ATOM 7497 C C . SER A 1 957 ? -59.003 4.019 -16.868 1.00 85.50 957 SER A C 1
ATOM 7499 O O . SER A 1 957 ? -59.798 4.821 -17.360 1.00 85.50 957 SER A O 1
ATOM 7501 N N . SER A 1 958 ? -59.369 2.798 -16.472 1.00 88.06 958 SER A N 1
ATOM 7502 C CA . SER A 1 958 ? -60.752 2.305 -16.520 1.00 88.06 958 SER A CA 1
ATOM 7503 C C . SER A 1 958 ? -61.535 2.560 -15.226 1.00 88.06 958 SER A C 1
ATOM 7505 O O . SER A 1 958 ? -62.763 2.626 -15.262 1.00 88.06 958 SER A O 1
ATOM 7507 N N . GLY A 1 959 ? -60.831 2.745 -14.103 1.00 89.44 959 GLY A N 1
ATOM 7508 C CA . GLY A 1 959 ? -61.425 2.836 -12.771 1.00 89.44 959 GLY A CA 1
ATOM 7509 C C . GLY A 1 959 ? -61.984 1.504 -12.262 1.00 89.44 959 GLY A C 1
ATOM 7510 O O . GLY A 1 959 ? -62.917 1.524 -11.460 1.00 89.44 959 GLY A O 1
ATOM 7511 N N . ASP A 1 960 ? -61.458 0.379 -12.752 1.00 92.31 960 ASP A N 1
ATOM 7512 C CA . ASP A 1 960 ? -61.884 -0.984 -12.414 1.00 92.31 960 ASP A CA 1
ATOM 7513 C C . ASP A 1 960 ? -60.681 -1.954 -12.410 1.00 92.31 960 ASP A C 1
ATOM 7515 O O . ASP A 1 960 ? -59.561 -1.571 -12.762 1.00 92.31 960 ASP A O 1
ATOM 7519 N N . PHE A 1 961 ? -60.893 -3.206 -11.997 1.00 92.00 961 PHE A N 1
ATOM 7520 C CA . PHE A 1 961 ? -59.867 -4.251 -11.996 1.00 92.00 961 PHE A CA 1
ATOM 7521 C C . PHE A 1 961 ? -59.790 -5.005 -13.329 1.00 92.00 961 PHE A C 1
ATOM 7523 O O . PHE A 1 961 ? -60.782 -5.552 -13.814 1.00 92.00 961 PHE A O 1
ATOM 7530 N N . ASP A 1 962 ? -58.575 -5.129 -13.865 1.00 92.31 962 ASP A N 1
ATOM 7531 C CA . ASP A 1 962 ? -58.253 -6.158 -14.849 1.00 92.31 962 ASP A CA 1
ATOM 7532 C C . ASP A 1 962 ? -58.191 -7.512 -14.123 1.00 92.31 962 ASP A C 1
ATOM 7534 O O . ASP A 1 962 ? -57.549 -7.634 -13.078 1.00 92.31 962 ASP A O 1
ATOM 7538 N N . LEU A 1 963 ? -58.861 -8.528 -14.671 1.00 93.56 963 LEU A N 1
ATOM 7539 C CA . LEU A 1 963 ? -59.014 -9.842 -14.043 1.00 93.56 963 LEU A CA 1
ATOM 7540 C C . LEU A 1 963 ? -58.338 -10.936 -14.865 1.00 93.56 963 LEU A C 1
ATOM 7542 O O . LEU A 1 963 ? -58.627 -11.088 -16.054 1.00 93.56 963 LEU A O 1
ATOM 7546 N N . TYR A 1 964 ? -57.537 -11.758 -14.189 1.00 94.69 964 TYR A N 1
ATOM 7547 C CA . TYR A 1 964 ? -57.036 -13.029 -14.695 1.00 94.69 964 TYR A CA 1
ATOM 7548 C C . TYR A 1 964 ? -57.616 -14.219 -13.917 1.00 94.69 964 TYR A C 1
ATOM 7550 O O . TYR A 1 964 ? -57.672 -14.221 -12.688 1.00 94.69 964 TYR A O 1
ATOM 7558 N N . ALA A 1 965 ? -58.029 -15.237 -14.668 1.00 88.88 965 ALA A N 1
ATOM 7559 C CA . ALA A 1 965 ? -58.438 -16.563 -14.220 1.00 88.88 965 ALA A CA 1
ATOM 7560 C C . ALA A 1 965 ? -58.215 -17.560 -15.383 1.00 88.88 965 ALA A C 1
ATOM 7562 O O . ALA A 1 965 ? -58.232 -17.150 -16.552 1.00 88.88 965 ALA A O 1
ATOM 7563 N N . PRO A 1 966 ? -58.059 -18.868 -15.125 1.00 83.12 966 PRO A N 1
ATOM 7564 C CA . PRO A 1 966 ? -57.820 -19.841 -16.186 1.00 83.12 966 PRO A CA 1
ATOM 7565 C C . PRO A 1 966 ? -58.893 -19.791 -17.288 1.00 83.12 966 PRO A C 1
ATOM 7567 O O . PRO A 1 966 ? -60.085 -19.979 -17.038 1.00 83.12 966 PRO A O 1
ATOM 7570 N N . GLY A 1 967 ? -58.469 -19.546 -18.532 1.00 75.44 967 GLY A N 1
ATOM 7571 C CA . GLY A 1 967 ? -59.348 -19.518 -19.707 1.00 75.44 967 GLY A CA 1
ATOM 7572 C C . GLY A 1 967 ? -60.013 -18.172 -20.034 1.00 75.44 967 GLY A C 1
ATOM 7573 O O . GLY A 1 967 ? -60.797 -18.124 -20.986 1.00 75.44 967 GLY A O 1
ATOM 7574 N N . VAL A 1 968 ? -59.708 -17.082 -19.315 1.00 79.75 968 VAL A N 1
ATOM 7575 C CA . VAL A 1 968 ? -60.069 -15.713 -19.745 1.00 79.75 968 VAL A CA 1
ATOM 7576 C C . VAL A 1 968 ? -58.963 -15.081 -20.612 1.00 79.75 968 VAL A C 1
ATOM 7578 O O . VAL A 1 968 ? -57.801 -15.456 -20.489 1.00 79.75 968 VAL A O 1
ATOM 7581 N N . PRO A 1 969 ? -59.282 -14.130 -21.514 1.00 73.38 969 PRO A N 1
ATOM 7582 C CA . PRO A 1 969 ? -58.321 -13.638 -22.511 1.00 73.38 969 PRO A CA 1
ATOM 7583 C C . PRO A 1 969 ? -57.278 -12.630 -21.988 1.00 73.38 969 PRO A C 1
ATOM 7585 O O . PRO A 1 969 ? -56.466 -12.154 -22.776 1.00 73.38 969 PRO A O 1
ATOM 7588 N N . TYR A 1 970 ? -57.302 -12.268 -20.703 1.00 80.19 970 TYR A N 1
ATOM 7589 C CA . TYR A 1 970 ? -56.525 -11.150 -20.154 1.00 80.19 970 TYR A CA 1
ATOM 7590 C C . TYR A 1 970 ? -55.337 -11.621 -19.309 1.00 80.19 970 TYR A C 1
ATOM 7592 O O . TYR A 1 970 ? -55.410 -11.607 -18.087 1.00 80.19 970 TYR A O 1
ATOM 7600 N N . ASN A 1 971 ? -54.237 -12.013 -19.957 1.00 90.31 971 ASN A N 1
ATOM 7601 C CA . ASN A 1 971 ? -52.966 -12.302 -19.284 1.00 90.31 971 ASN A CA 1
ATOM 7602 C C . ASN A 1 971 ? -52.079 -11.042 -19.253 1.00 90.31 971 ASN A C 1
ATOM 7604 O O . ASN A 1 971 ? -51.431 -10.723 -20.250 1.00 90.31 971 ASN A O 1
ATOM 7608 N N . PHE A 1 972 ? -52.106 -10.289 -18.151 1.00 91.88 972 PHE A N 1
ATOM 7609 C CA . PHE A 1 972 ? -51.317 -9.062 -17.985 1.00 91.88 972 PHE A CA 1
ATOM 7610 C C . PHE A 1 972 ? -49.959 -9.330 -17.319 1.00 91.88 972 PHE A C 1
ATOM 7612 O O . PHE A 1 972 ? -49.790 -10.331 -16.625 1.00 91.88 972 PHE A O 1
ATOM 7619 N N . ALA A 1 973 ? -48.999 -8.425 -17.528 1.00 91.06 973 ALA A N 1
ATOM 7620 C CA . ALA A 1 973 ? -47.684 -8.482 -16.895 1.00 91.06 973 ALA A CA 1
ATOM 7621 C C . ALA A 1 973 ? -47.761 -8.156 -15.393 1.00 91.06 973 ALA A C 1
ATOM 7623 O O . ALA A 1 973 ? -48.572 -7.326 -14.960 1.00 91.06 973 ALA A O 1
ATOM 7624 N N . ILE A 1 974 ? -46.907 -8.816 -14.615 1.00 91.56 974 ILE A N 1
ATOM 7625 C CA . ILE A 1 974 ? -46.639 -8.497 -13.217 1.00 91.56 974 ILE A CA 1
ATOM 7626 C C . ILE A 1 974 ? -45.466 -7.515 -13.195 1.00 91.56 974 ILE A C 1
ATOM 7628 O O . ILE A 1 974 ? -44.373 -7.823 -13.653 1.00 91.56 974 ILE A O 1
ATOM 7632 N N . GLU A 1 975 ? -45.725 -6.301 -12.730 1.00 89.69 975 GLU A N 1
ATOM 7633 C CA . GLU A 1 975 ? -44.862 -5.133 -12.854 1.00 89.69 975 GLU A CA 1
ATOM 7634 C C . GLU A 1 975 ? -44.248 -4.790 -11.489 1.00 89.69 975 GLU A C 1
ATOM 7636 O O . GLU A 1 975 ? -44.908 -4.862 -10.446 1.00 89.69 975 GLU A O 1
ATOM 7641 N N . ASN A 1 976 ? -42.979 -4.382 -11.499 1.00 86.38 976 ASN A N 1
ATOM 7642 C CA . ASN A 1 976 ? -42.238 -4.033 -10.290 1.00 86.38 976 ASN A CA 1
ATOM 7643 C C . ASN A 1 976 ? -42.903 -2.865 -9.542 1.00 86.38 976 ASN A C 1
ATOM 7645 O O . ASN A 1 976 ? -43.231 -1.835 -10.129 1.00 86.38 976 ASN A O 1
ATOM 7649 N N . GLY A 1 977 ? -43.081 -3.011 -8.227 1.00 84.62 977 GLY A N 1
ATOM 7650 C CA . GLY A 1 977 ? -43.680 -1.973 -7.377 1.00 84.62 977 GLY A CA 1
ATOM 7651 C C . GLY A 1 977 ? -45.204 -1.831 -7.490 1.00 84.62 977 GLY A C 1
ATOM 7652 O O . GLY A 1 977 ? -45.780 -0.968 -6.827 1.00 84.62 977 GLY A O 1
ATOM 7653 N N . VAL A 1 978 ? -45.877 -2.667 -8.288 1.00 90.56 978 VAL A N 1
ATOM 7654 C CA . VAL A 1 978 ? -47.343 -2.691 -8.405 1.00 90.56 978 VAL A CA 1
ATOM 7655 C C . VAL A 1 978 ? -47.934 -3.740 -7.459 1.00 90.56 978 VAL A C 1
ATOM 7657 O O . VAL A 1 978 ? -47.385 -4.825 -7.275 1.00 90.56 978 VAL A O 1
ATOM 7660 N N . GLY A 1 979 ? -49.061 -3.400 -6.828 1.00 91.94 979 GLY A N 1
ATOM 7661 C CA . GLY A 1 979 ? -49.805 -4.314 -5.962 1.00 91.94 979 GLY A CA 1
ATOM 7662 C C . GLY A 1 979 ? -50.826 -5.141 -6.744 1.00 91.94 979 GLY A C 1
ATOM 7663 O O . GLY A 1 979 ? -51.494 -4.620 -7.640 1.00 91.94 979 GLY A O 1
ATOM 7664 N N . TYR A 1 980 ? -50.982 -6.411 -6.373 1.00 94.38 980 TYR A N 1
ATOM 7665 C CA . TYR A 1 980 ? -51.913 -7.353 -6.998 1.00 94.38 980 TYR A CA 1
ATOM 7666 C C . TYR A 1 980 ? -52.800 -8.003 -5.943 1.00 94.38 980 TYR A C 1
ATOM 7668 O O . TYR A 1 980 ? -52.308 -8.435 -4.903 1.00 94.38 980 TYR A O 1
ATOM 7676 N N . LEU A 1 981 ? -54.103 -8.106 -6.208 1.00 94.69 981 LEU A N 1
ATOM 7677 C CA . LEU A 1 981 ? -55.020 -8.858 -5.349 1.00 94.69 981 LEU A CA 1
ATOM 7678 C C . LEU A 1 981 ? -55.133 -10.290 -5.861 1.00 94.69 981 LEU A C 1
ATOM 7680 O O . LEU A 1 981 ? -55.526 -10.518 -7.003 1.00 94.69 981 LEU A O 1
ATOM 7684 N N . VAL A 1 982 ? -54.819 -11.253 -5.005 1.00 95.00 982 VAL A N 1
ATOM 7685 C CA . VAL A 1 982 ? -54.840 -12.681 -5.314 1.00 95.00 982 VAL A CA 1
ATOM 7686 C C . VAL A 1 982 ? -55.810 -13.385 -4.382 1.00 95.00 982 VAL A C 1
ATOM 7688 O O . VAL A 1 982 ? -55.738 -13.227 -3.163 1.00 95.00 982 VAL A O 1
ATOM 7691 N N . SER A 1 983 ? -56.720 -14.170 -4.953 1.00 94.19 983 SER A N 1
ATOM 7692 C CA . SER A 1 983 ? -57.610 -15.037 -4.187 1.00 94.19 983 SER A CA 1
ATOM 7693 C C . SER A 1 983 ? -57.053 -16.454 -4.124 1.00 94.19 983 SER A C 1
ATOM 7695 O O . SER A 1 983 ? -56.754 -17.027 -5.172 1.00 94.19 983 SER A O 1
ATOM 7697 N N . VAL A 1 984 ? -56.965 -17.026 -2.921 1.00 93.81 984 VAL A N 1
ATOM 7698 C CA . VAL A 1 984 ? -56.563 -18.424 -2.692 1.00 93.81 984 VAL A CA 1
ATOM 7699 C C . VAL A 1 984 ? -57.646 -19.204 -1.940 1.00 93.81 984 VAL A C 1
ATOM 7701 O O . VAL A 1 984 ? -58.365 -18.647 -1.111 1.00 93.81 984 VAL A O 1
ATOM 7704 N N . GLU A 1 985 ? -57.785 -20.496 -2.243 1.00 93.06 985 GLU A N 1
ATOM 7705 C CA . GLU A 1 985 ? -58.820 -21.383 -1.680 1.00 93.06 985 GLU A CA 1
ATOM 7706 C C . GLU A 1 985 ? -58.524 -21.878 -0.252 1.00 93.06 985 GLU A C 1
ATOM 7708 O O . GLU A 1 985 ? -59.418 -22.399 0.413 1.00 93.06 985 GLU A O 1
ATOM 7713 N N . TYR A 1 986 ? -57.279 -21.763 0.209 1.00 92.19 986 TYR A N 1
ATOM 7714 C CA . TYR A 1 986 ? -56.810 -22.163 1.537 1.00 92.19 986 TYR A CA 1
ATOM 7715 C C . TYR A 1 986 ? -55.476 -21.470 1.845 1.00 92.19 986 TYR A C 1
ATOM 7717 O O . TYR A 1 986 ? -54.794 -21.018 0.922 1.00 92.19 986 TYR A O 1
ATOM 7725 N N . ASP A 1 987 ? -55.093 -21.413 3.124 1.00 92.44 987 ASP A N 1
ATOM 7726 C CA . ASP A 1 987 ? -53.786 -20.893 3.545 1.00 92.44 987 ASP A CA 1
ATOM 7727 C C . ASP A 1 987 ? -52.651 -21.619 2.800 1.00 92.44 987 ASP A C 1
ATOM 7729 O O . ASP A 1 987 ? -52.558 -22.851 2.823 1.00 92.44 987 ASP A O 1
ATOM 7733 N N . THR A 1 988 ? -51.783 -20.862 2.134 1.00 93.94 988 THR A N 1
ATOM 7734 C CA . THR A 1 988 ? -50.683 -21.386 1.318 1.00 93.94 988 THR A CA 1
ATOM 7735 C C . THR A 1 988 ? -49.467 -20.471 1.391 1.00 93.94 988 THR A C 1
ATOM 7737 O O . THR A 1 988 ? -49.573 -19.306 1.757 1.00 93.94 988 THR A O 1
ATOM 7740 N N . ASN A 1 989 ? -48.309 -20.984 0.986 1.00 90.62 989 ASN A N 1
ATOM 7741 C CA . ASN A 1 989 ? -47.113 -20.180 0.760 1.00 90.62 989 ASN A CA 1
ATOM 7742 C C . ASN A 1 989 ? -46.761 -20.191 -0.730 1.00 90.62 989 ASN A C 1
ATOM 7744 O O . ASN A 1 989 ? -47.033 -21.172 -1.428 1.00 90.62 989 ASN A O 1
ATOM 7748 N N . VAL A 1 990 ? -46.147 -19.112 -1.202 1.00 90.75 990 VAL A N 1
ATOM 7749 C CA . VAL A 1 990 ? -45.488 -19.052 -2.508 1.00 90.75 990 VAL A CA 1
ATOM 7750 C C . VAL A 1 990 ? -44.086 -18.485 -2.326 1.00 90.75 990 VAL A C 1
ATOM 7752 O O . VAL A 1 990 ? -43.879 -17.539 -1.566 1.00 90.75 990 VAL A O 1
ATOM 7755 N N . GLU A 1 991 ? -43.124 -19.091 -3.011 1.00 88.25 991 GLU A N 1
ATOM 7756 C CA . GLU A 1 991 ? -41.717 -18.716 -2.942 1.00 88.25 991 GLU A CA 1
ATOM 7757 C C . GLU A 1 991 ? -41.283 -18.087 -4.263 1.00 88.25 991 GLU A C 1
ATOM 7759 O O . GLU A 1 991 ? -41.513 -18.650 -5.334 1.00 88.25 991 GLU A O 1
ATOM 7764 N N . PHE A 1 992 ? -40.633 -16.928 -4.176 1.00 84.38 992 PHE A N 1
ATOM 7765 C CA . PHE A 1 992 ? -39.974 -16.275 -5.301 1.00 84.38 992 PHE A CA 1
ATOM 7766 C C . PHE A 1 992 ? -38.483 -16.205 -5.019 1.00 84.38 992 PHE A C 1
ATOM 7768 O O . PHE A 1 992 ? -38.071 -15.711 -3.973 1.00 84.38 992 PHE A O 1
ATOM 7775 N N . MET A 1 993 ? -37.671 -16.676 -5.956 1.00 75.50 993 MET A N 1
ATOM 7776 C CA . MET A 1 993 ? -36.229 -16.467 -5.939 1.00 75.50 993 MET A CA 1
ATOM 7777 C C . MET A 1 993 ? -35.893 -15.433 -7.006 1.00 75.50 993 MET A C 1
ATOM 7779 O O . MET A 1 993 ? -36.351 -15.548 -8.143 1.00 75.50 993 MET A O 1
ATOM 7783 N N . GLY A 1 994 ? -35.133 -14.409 -6.643 1.00 73.12 994 GLY A N 1
ATOM 7784 C CA . GLY A 1 994 ? -34.753 -13.368 -7.587 1.00 73.12 994 GLY A CA 1
ATOM 7785 C C . GLY A 1 994 ? -33.841 -12.322 -6.966 1.00 73.12 994 GLY A C 1
ATOM 7786 O O . GLY A 1 994 ? -33.555 -12.368 -5.770 1.00 73.12 994 GLY A O 1
ATOM 7787 N N . ILE A 1 995 ? -33.389 -11.367 -7.771 1.00 70.38 995 ILE A N 1
ATOM 7788 C CA . ILE A 1 995 ? -32.581 -10.248 -7.272 1.00 70.38 995 ILE A CA 1
ATOM 7789 C C . ILE A 1 995 ? -33.507 -9.257 -6.554 1.00 70.38 995 ILE A C 1
ATOM 7791 O O . ILE A 1 995 ? -34.517 -8.866 -7.146 1.00 70.38 995 ILE A O 1
ATOM 7795 N N . PRO A 1 996 ? -33.204 -8.826 -5.315 1.00 76.50 996 PRO A N 1
ATOM 7796 C CA . PRO A 1 996 ? -33.948 -7.765 -4.639 1.00 76.50 996 PRO A CA 1
ATOM 7797 C C . PRO A 1 996 ? -34.142 -6.528 -5.519 1.00 76.50 996 PRO A C 1
ATOM 7799 O O . PRO A 1 996 ? -33.195 -6.010 -6.109 1.00 76.50 996 PRO A O 1
ATOM 7802 N N . LEU A 1 997 ? -35.372 -6.019 -5.594 1.00 75.56 997 LEU A N 1
ATOM 7803 C CA . LEU A 1 997 ? -35.634 -4.767 -6.299 1.00 75.56 997 LEU A CA 1
ATOM 7804 C C . LEU A 1 997 ? -35.000 -3.595 -5.530 1.00 75.56 997 LEU A C 1
ATOM 7806 O O . LEU A 1 997 ? -35.408 -3.278 -4.413 1.00 75.56 997 LEU A O 1
ATOM 7810 N N . GLN A 1 998 ? -34.026 -2.917 -6.143 1.00 67.25 998 GLN A N 1
ATOM 7811 C CA . GLN A 1 998 ? -33.337 -1.779 -5.519 1.00 67.25 998 GLN A CA 1
ATOM 7812 C C . GLN A 1 998 ? -34.146 -0.476 -5.599 1.00 67.25 998 GLN A C 1
ATOM 7814 O O . GLN A 1 998 ? -34.147 0.329 -4.660 1.00 67.25 998 GLN A O 1
ATOM 7819 N N . SER A 1 999 ? -34.893 -0.282 -6.691 1.00 72.56 999 SER A N 1
ATOM 7820 C CA . SER A 1 999 ? -35.815 0.841 -6.894 1.00 72.56 999 SER A CA 1
ATOM 7821 C C . SER A 1 999 ? -36.968 0.458 -7.832 1.00 72.56 999 SER A C 1
ATOM 7823 O O . SER A 1 999 ? -36.862 -0.495 -8.604 1.00 72.56 999 SER A O 1
ATOM 7825 N N . VAL A 1 1000 ? -38.083 1.196 -7.765 1.00 78.44 1000 VAL A N 1
ATOM 7826 C CA . VAL A 1 1000 ? -39.235 1.037 -8.670 1.00 78.44 1000 VAL A CA 1
ATOM 7827 C C . VAL A 1 1000 ? -39.772 2.403 -9.085 1.00 78.44 1000 VAL A C 1
ATOM 7829 O O . VAL A 1 1000 ? -39.689 3.372 -8.329 1.00 78.44 1000 VAL A O 1
ATOM 7832 N N . SER A 1 1001 ? -40.359 2.480 -10.277 1.00 82.50 1001 SER A N 1
ATOM 7833 C CA . SER A 1 1001 ? -40.997 3.692 -10.791 1.00 82.50 1001 SER A CA 1
ATOM 7834 C C . SER A 1 1001 ? -42.397 3.354 -11.287 1.00 82.50 1001 SER A C 1
ATOM 7836 O O . SER A 1 1001 ? -42.553 2.683 -12.304 1.00 82.50 1001 SER A O 1
ATOM 7838 N N . VAL A 1 1002 ? -43.418 3.805 -10.550 1.00 84.94 1002 VAL A N 1
ATOM 7839 C CA . VAL A 1 1002 ? -44.830 3.544 -10.865 1.00 84.94 1002 VAL A CA 1
ATOM 7840 C C . VAL A 1 1002 ? -45.527 4.863 -11.218 1.00 84.94 1002 VAL A C 1
ATOM 7842 O O . VAL A 1 1002 ? -45.624 5.750 -10.363 1.00 84.94 1002 VAL A O 1
ATOM 7845 N N . PRO A 1 1003 ? -46.026 5.038 -12.455 1.00 84.50 1003 PRO A N 1
ATOM 7846 C CA . PRO A 1 1003 ? -46.761 6.239 -12.832 1.00 84.50 1003 PRO A CA 1
ATOM 7847 C C . PRO A 1 1003 ? -48.121 6.297 -12.120 1.00 84.50 1003 PRO A C 1
ATOM 7849 O O . PRO A 1 1003 ? -48.911 5.358 -12.181 1.00 84.50 1003 PRO A O 1
ATOM 7852 N N . LEU A 1 1004 ? -48.415 7.428 -11.471 1.00 87.94 1004 LEU A N 1
ATOM 7853 C CA . LEU A 1 1004 ? -49.690 7.654 -10.781 1.00 87.94 1004 LEU A CA 1
ATOM 7854 C C . LEU A 1 1004 ? -50.666 8.446 -11.655 1.00 87.94 1004 LEU A C 1
ATOM 7856 O O . LEU A 1 1004 ? -50.300 9.435 -12.295 1.00 87.94 1004 LEU A O 1
ATOM 7860 N N . HIS A 1 1005 ? -51.936 8.054 -11.626 1.00 88.44 1005 HIS A N 1
ATOM 7861 C CA . HIS A 1 1005 ? -53.019 8.709 -12.355 1.00 88.44 1005 HIS A CA 1
ATOM 7862 C C . HIS A 1 1005 ? -53.999 9.421 -11.412 1.00 88.44 1005 HIS A C 1
ATOM 7864 O O . HIS A 1 1005 ? -54.085 9.119 -10.222 1.00 88.44 1005 HIS A O 1
ATOM 7870 N N . ILE A 1 1006 ? -54.773 10.376 -11.942 1.00 88.06 1006 ILE A N 1
ATOM 7871 C CA . ILE A 1 1006 ? -55.851 11.029 -11.184 1.00 88.06 1006 ILE A CA 1
ATOM 7872 C C . ILE A 1 1006 ? -56.911 9.980 -10.823 1.00 88.06 1006 ILE A C 1
ATOM 7874 O O . ILE A 1 1006 ? -57.513 9.386 -11.715 1.00 88.06 1006 ILE A O 1
ATOM 7878 N N . GLY A 1 1007 ? -57.178 9.808 -9.527 1.00 89.81 1007 GLY A N 1
ATOM 7879 C CA . GLY A 1 1007 ? -58.113 8.812 -9.000 1.00 89.81 1007 GLY A CA 1
ATOM 7880 C C . GLY A 1 1007 ? -57.427 7.838 -8.043 1.00 89.81 1007 GLY A C 1
ATOM 7881 O O . GLY A 1 1007 ? -56.426 8.181 -7.415 1.00 89.81 1007 GLY A O 1
ATOM 7882 N N . TRP A 1 1008 ? -57.984 6.634 -7.913 1.00 90.25 1008 TRP A N 1
ATOM 7883 C CA . TRP A 1 1008 ? -57.374 5.560 -7.129 1.00 90.25 1008 TRP A CA 1
ATOM 7884 C C . TRP A 1 1008 ? -56.201 4.938 -7.888 1.00 90.25 1008 TRP A C 1
ATOM 7886 O O . TRP A 1 1008 ? -56.268 4.765 -9.106 1.00 90.25 1008 TRP A O 1
ATOM 7896 N N . ASN A 1 1009 ? -55.148 4.581 -7.158 1.00 90.88 1009 ASN A N 1
ATOM 7897 C CA . ASN A 1 1009 ? -53.984 3.849 -7.652 1.00 90.88 1009 ASN A CA 1
ATOM 7898 C C . ASN A 1 1009 ? -53.692 2.711 -6.666 1.00 90.88 1009 ASN A C 1
ATOM 7900 O O . ASN A 1 1009 ? -53.999 2.841 -5.481 1.00 90.88 1009 ASN A O 1
ATOM 7904 N N . MET A 1 1010 ? -53.106 1.617 -7.147 1.00 89.44 1010 MET A N 1
ATOM 7905 C CA . MET A 1 1010 ? -52.722 0.475 -6.317 1.00 89.44 1010 MET A CA 1
ATOM 7906 C C . MET A 1 1010 ? -51.204 0.337 -6.346 1.00 89.44 1010 MET A C 1
ATOM 7908 O O . MET A 1 1010 ? -50.623 0.168 -7.415 1.00 89.44 1010 MET A O 1
ATOM 7912 N N . LEU A 1 1011 ? -50.578 0.443 -5.176 1.00 87.81 1011 LEU A N 1
ATOM 7913 C CA . LEU A 1 1011 ? -49.127 0.418 -5.020 1.00 87.81 1011 LEU A CA 1
ATOM 7914 C C . LEU A 1 1011 ? -48.710 -0.814 -4.239 1.00 87.81 1011 LEU A C 1
ATOM 7916 O O . LEU A 1 1011 ? -49.384 -1.206 -3.288 1.00 87.81 1011 LEU A O 1
ATOM 7920 N N . GLY A 1 1012 ? -47.615 -1.415 -4.679 1.00 86.62 1012 GLY A N 1
ATOM 7921 C CA . GLY A 1 1012 ? -47.019 -2.570 -4.048 1.00 86.62 1012 GLY A CA 1
ATOM 7922 C C . GLY A 1 1012 ? -45.877 -2.201 -3.111 1.00 86.62 1012 GLY A C 1
ATOM 7923 O O . GLY A 1 1012 ? -45.239 -1.161 -3.270 1.00 86.62 1012 GLY A O 1
ATOM 7924 N N . TRP A 1 1013 ? -45.606 -3.077 -2.145 1.00 82.62 1013 TRP A N 1
ATOM 7925 C CA . TRP A 1 1013 ? -44.488 -2.933 -1.216 1.00 82.62 1013 TRP A CA 1
ATOM 7926 C C . TRP A 1 1013 ? -43.320 -3.815 -1.654 1.00 82.62 1013 TRP A C 1
ATOM 7928 O O . TRP A 1 1013 ? -43.472 -5.031 -1.730 1.00 82.62 1013 TRP A O 1
ATOM 7938 N N . PHE A 1 1014 ? -42.165 -3.219 -1.963 1.00 76.12 1014 PHE A N 1
ATOM 7939 C CA . PHE A 1 1014 ? -40.997 -3.969 -2.452 1.00 76.12 1014 PHE A CA 1
ATOM 7940 C C . PHE A 1 1014 ? -39.778 -3.931 -1.512 1.00 76.12 1014 PHE A C 1
ATOM 7942 O O . PHE A 1 1014 ? -38.880 -4.751 -1.669 1.00 76.12 1014 PHE A O 1
ATOM 7949 N N . LYS A 1 1015 ? -39.758 -3.035 -0.512 1.00 69.12 1015 LYS A N 1
ATOM 7950 C CA . LYS A 1 1015 ? -38.738 -2.980 0.552 1.00 69.12 1015 LYS A CA 1
ATOM 7951 C C . LYS A 1 1015 ? -39.379 -3.107 1.924 1.00 69.12 1015 LYS A C 1
ATOM 7953 O O . LYS A 1 1015 ? -40.434 -2.530 2.159 1.00 69.12 1015 LYS A O 1
ATOM 7958 N N . GLU A 1 1016 ? -38.723 -3.790 2.851 1.00 65.31 1016 GLU A N 1
ATOM 7959 C CA . GLU A 1 1016 ? -39.178 -3.957 4.240 1.00 65.31 1016 GLU A CA 1
ATOM 7960 C C . GLU A 1 1016 ? -38.867 -2.711 5.098 1.00 65.31 1016 GLU A C 1
ATOM 7962 O O . GLU A 1 1016 ? -38.332 -2.800 6.197 1.00 65.31 1016 GLU A O 1
ATOM 7967 N N . GLU A 1 1017 ? -39.187 -1.519 4.590 1.00 67.62 1017 GLU A N 1
ATOM 7968 C CA . GLU A 1 1017 ? -39.007 -0.260 5.317 1.00 67.62 1017 GLU A CA 1
ATOM 7969 C C . GLU A 1 1017 ? -40.286 0.129 6.067 1.00 67.62 1017 GLU A C 1
ATOM 7971 O O . GLU A 1 1017 ? -41.382 0.179 5.492 1.00 67.62 1017 GLU A O 1
ATOM 7976 N N . ASN A 1 1018 ? -40.142 0.474 7.351 1.00 69.19 1018 ASN A N 1
ATOM 7977 C CA . ASN A 1 1018 ? -41.239 0.985 8.170 1.00 69.19 1018 ASN A CA 1
ATOM 7978 C C . ASN A 1 1018 ? -41.789 2.282 7.575 1.00 69.19 1018 ASN A C 1
ATOM 7980 O O . ASN A 1 1018 ? -41.198 3.352 7.712 1.00 69.19 1018 ASN A O 1
ATOM 7984 N N . THR A 1 1019 ? -42.967 2.197 6.964 1.00 71.88 1019 THR A N 1
ATOM 7985 C CA . THR A 1 1019 ? -43.593 3.339 6.307 1.00 71.88 1019 THR A CA 1
ATOM 7986 C C . THR A 1 1019 ? -44.940 3.641 6.921 1.00 71.88 1019 THR A C 1
ATOM 7988 O O . THR A 1 1019 ? -45.798 2.780 7.096 1.00 71.88 1019 THR A O 1
ATOM 7991 N N . THR A 1 1020 ? -45.127 4.911 7.260 1.00 81.56 1020 THR A N 1
ATOM 7992 C CA . THR A 1 1020 ? -46.368 5.401 7.855 1.00 81.56 1020 THR A CA 1
ATOM 7993 C C . THR A 1 1020 ? -47.260 6.012 6.780 1.00 81.56 1020 THR A C 1
ATOM 7995 O O . THR A 1 1020 ? -46.778 6.625 5.824 1.00 81.56 1020 THR A O 1
ATOM 7998 N N . THR A 1 1021 ? -48.577 5.931 6.953 1.00 80.31 1021 THR A N 1
ATOM 7999 C CA . THR A 1 1021 ? -49.545 6.603 6.068 1.00 80.31 1021 THR A CA 1
ATOM 8000 C C . THR A 1 1021 ? -49.291 8.109 5.955 1.00 80.31 1021 THR A C 1
ATOM 8002 O O . THR A 1 1021 ? -49.461 8.682 4.880 1.00 80.31 1021 THR A O 1
ATOM 8005 N N . SER A 1 1022 ? -48.809 8.757 7.023 1.00 81.50 1022 SER A N 1
ATOM 8006 C CA . SER A 1 1022 ? -48.412 10.172 7.008 1.00 81.50 1022 SER A CA 1
ATOM 8007 C C . SER A 1 1022 ? -47.192 10.443 6.124 1.00 81.50 1022 SER A C 1
ATOM 8009 O O . SER A 1 1022 ? -47.182 11.440 5.396 1.00 81.50 1022 SER A O 1
ATOM 8011 N N . SER A 1 1023 ? -46.183 9.566 6.146 1.00 82.62 1023 SER A N 1
ATOM 8012 C CA . SER A 1 1023 ? -45.007 9.693 5.275 1.00 82.62 1023 SER A CA 1
ATOM 8013 C C . SER A 1 1023 ? -45.369 9.545 3.791 1.00 82.62 1023 SER A C 1
ATOM 8015 O O . SER A 1 1023 ? -44.978 10.386 2.983 1.00 82.62 1023 SER A O 1
ATOM 8017 N N . LEU A 1 1024 ? -46.224 8.576 3.438 1.00 83.25 1024 LEU A N 1
ATOM 8018 C CA . LEU A 1 1024 ? -46.716 8.393 2.066 1.00 83.25 1024 LEU A CA 1
ATOM 8019 C C . LEU A 1 1024 ? -47.507 9.601 1.560 1.00 83.25 1024 LEU A C 1
ATOM 8021 O O . LEU A 1 1024 ? -47.259 10.090 0.460 1.00 83.25 1024 LEU A O 1
ATOM 8025 N N . LEU A 1 1025 ? -48.439 10.112 2.371 1.00 84.75 1025 LEU A N 1
ATOM 8026 C CA . LEU A 1 1025 ? -49.289 11.239 1.981 1.00 84.75 1025 LEU A CA 1
ATOM 8027 C C . LEU A 1 1025 ? -48.474 12.520 1.744 1.00 84.75 1025 LEU A C 1
ATOM 8029 O O . LEU A 1 1025 ? -48.830 13.323 0.886 1.00 84.75 1025 LEU A O 1
ATOM 8033 N N . THR A 1 1026 ? -47.364 12.689 2.467 1.00 84.31 1026 THR A N 1
ATOM 8034 C CA . THR A 1 1026 ? -46.455 13.836 2.305 1.00 84.31 1026 THR A CA 1
ATOM 8035 C C . THR A 1 1026 ? -45.573 13.704 1.060 1.00 84.31 1026 THR A C 1
ATOM 8037 O O . THR A 1 1026 ? -45.272 14.709 0.418 1.00 84.31 1026 THR A O 1
ATOM 8040 N N . ASN A 1 1027 ? -45.198 12.476 0.689 1.00 83.50 1027 ASN A N 1
ATOM 8041 C CA . ASN A 1 1027 ? -44.317 12.204 -0.449 1.00 83.50 1027 ASN A CA 1
ATOM 8042 C C . ASN A 1 1027 ? -45.057 12.122 -1.797 1.00 83.50 1027 ASN A C 1
ATOM 8044 O O . ASN A 1 1027 ? -44.444 12.330 -2.844 1.00 83.50 1027 ASN A O 1
ATOM 8048 N N . ILE A 1 1028 ? -46.373 11.879 -1.804 1.00 86.19 1028 ILE A N 1
ATOM 8049 C CA . ILE A 1 1028 ? -47.183 11.846 -3.030 1.00 86.19 1028 ILE A CA 1
ATOM 8050 C C . ILE A 1 1028 ? -47.913 13.180 -3.213 1.00 86.19 1028 ILE A C 1
ATOM 8052 O O . ILE A 1 1028 ? -48.940 13.461 -2.590 1.00 86.19 1028 ILE A O 1
ATOM 8056 N N . THR A 1 1029 ? -47.404 14.008 -4.127 1.00 86.56 1029 THR A N 1
ATOM 8057 C CA . THR A 1 1029 ? -48.001 15.317 -4.431 1.00 86.56 1029 THR A CA 1
ATOM 8058 C C . THR A 1 1029 ? -49.446 15.162 -4.917 1.00 86.56 1029 THR A C 1
ATOM 8060 O O . THR A 1 1029 ? -49.704 14.544 -5.946 1.00 86.56 1029 THR A O 1
ATOM 8063 N N . GLY A 1 1030 ? -50.393 15.769 -4.194 1.00 86.69 1030 GLY A N 1
ATOM 8064 C CA . GLY A 1 1030 ? -51.822 15.718 -4.524 1.00 86.69 1030 GLY A CA 1
ATOM 8065 C C . GLY A 1 1030 ? -52.571 14.500 -3.972 1.00 86.69 1030 GLY A C 1
ATOM 8066 O O . GLY A 1 1030 ? -53.738 14.323 -4.309 1.00 86.69 1030 GLY A O 1
ATOM 8067 N N . CYS A 1 1031 ? -51.944 13.682 -3.121 1.00 89.81 1031 CYS A N 1
ATOM 8068 C CA . CYS A 1 1031 ? -52.615 12.585 -2.427 1.00 89.81 1031 CYS A CA 1
ATOM 8069 C C . CYS A 1 1031 ? -53.523 13.103 -1.299 1.00 89.81 1031 CYS A C 1
ATOM 8071 O O . CYS A 1 1031 ? -53.109 13.909 -0.465 1.00 89.81 1031 CYS A O 1
ATOM 8073 N N . ASN A 1 1032 ? -54.772 12.630 -1.256 1.00 89.69 1032 ASN A N 1
ATOM 8074 C CA . ASN A 1 1032 ? -55.762 13.040 -0.251 1.00 89.69 1032 ASN A CA 1
ATOM 8075 C C . ASN A 1 1032 ? -56.173 11.921 0.717 1.00 89.69 1032 ASN A C 1
ATOM 8077 O O . ASN A 1 1032 ? -56.763 12.223 1.752 1.00 89.69 1032 ASN A O 1
ATOM 8081 N N . ILE A 1 1033 ? -55.904 10.658 0.383 1.00 89.94 1033 ILE A N 1
ATOM 8082 C CA . ILE A 1 1033 ? -56.267 9.481 1.179 1.00 89.94 1033 ILE A CA 1
ATOM 8083 C C . ILE A 1 1033 ? -55.327 8.323 0.831 1.00 89.94 1033 ILE A C 1
ATOM 8085 O O . ILE A 1 1033 ? -54.947 8.171 -0.328 1.00 89.94 1033 ILE A O 1
ATOM 8089 N N . VAL A 1 1034 ? -54.965 7.521 1.829 1.00 89.38 1034 VAL A N 1
ATOM 8090 C CA . VAL A 1 1034 ? -54.194 6.281 1.678 1.00 89.38 1034 VAL A CA 1
ATOM 8091 C C . VAL A 1 1034 ? -54.957 5.199 2.431 1.00 89.38 1034 VAL A C 1
ATOM 8093 O O . VAL A 1 1034 ? -55.388 5.452 3.549 1.00 89.38 1034 VAL A O 1
ATOM 8096 N N . LEU A 1 1035 ? -55.141 4.036 1.810 1.00 88.62 1035 LEU A N 1
ATOM 8097 C CA . LEU A 1 1035 ? -55.843 2.888 2.381 1.00 88.62 1035 LEU A CA 1
ATOM 8098 C C . LEU A 1 1035 ? -54.907 1.675 2.386 1.00 88.62 1035 LEU A C 1
ATOM 8100 O O . LEU A 1 1035 ? -54.130 1.514 1.444 1.00 88.62 1035 LEU A O 1
ATOM 8104 N N . LEU A 1 1036 ? -54.997 0.819 3.404 1.00 87.12 1036 LEU A N 1
ATOM 8105 C CA . LEU A 1 1036 ? -54.196 -0.408 3.518 1.00 87.12 1036 LEU A CA 1
ATOM 8106 C C . LEU A 1 1036 ? -55.101 -1.640 3.435 1.00 87.12 1036 LEU A C 1
ATOM 8108 O O . LEU A 1 1036 ? -56.094 -1.712 4.149 1.00 87.12 1036 LEU A O 1
ATOM 8112 N N . TRP A 1 1037 ? -54.777 -2.616 2.583 1.00 87.25 1037 TRP A N 1
ATOM 8113 C CA . TRP A 1 1037 ? -55.543 -3.865 2.519 1.00 87.25 1037 TRP A CA 1
ATOM 8114 C C . TRP A 1 1037 ? -55.346 -4.698 3.789 1.00 87.25 1037 TRP A C 1
ATOM 8116 O O . TRP A 1 1037 ? -54.217 -5.030 4.148 1.00 87.25 1037 TRP A O 1
ATOM 8126 N N . ASN A 1 1038 ? -56.446 -5.093 4.427 1.00 83.25 1038 ASN A N 1
ATOM 8127 C CA . ASN A 1 1038 ? -56.448 -5.947 5.602 1.00 83.25 1038 ASN A CA 1
ATOM 8128 C C . ASN A 1 1038 ? -57.056 -7.313 5.260 1.00 83.25 1038 ASN A C 1
ATOM 8130 O O . ASN A 1 1038 ? -58.276 -7.503 5.233 1.00 83.25 1038 ASN A O 1
ATOM 8134 N N . ALA A 1 1039 ? -56.178 -8.292 5.036 1.00 75.81 1039 ALA A N 1
ATOM 8135 C CA . ALA A 1 1039 ? -56.568 -9.648 4.657 1.00 75.81 1039 ALA A CA 1
ATOM 8136 C C . ALA A 1 1039 ? -57.454 -10.342 5.711 1.00 75.81 1039 ALA A C 1
ATOM 8138 O O . ALA A 1 1039 ? -58.304 -11.150 5.351 1.00 75.81 1039 ALA A O 1
ATOM 8139 N N . SER A 1 1040 ? -57.328 -9.992 7.000 1.00 77.06 1040 SER A N 1
ATOM 8140 C CA . SER A 1 1040 ? -58.100 -10.637 8.077 1.00 77.06 1040 SER A CA 1
ATOM 8141 C C . SER A 1 1040 ? -59.593 -10.292 8.062 1.00 77.06 1040 SER A C 1
ATOM 8143 O O . SER A 1 1040 ? -60.416 -11.072 8.544 1.00 77.06 1040 SER A O 1
ATOM 8145 N N . ILE A 1 1041 ? -59.947 -9.131 7.505 1.00 82.12 1041 ILE A N 1
ATOM 8146 C CA . ILE A 1 1041 ? -61.335 -8.667 7.369 1.00 82.12 1041 ILE A CA 1
ATOM 8147 C C . ILE A 1 1041 ? -61.794 -8.597 5.909 1.00 82.12 1041 ILE A C 1
ATOM 8149 O O . ILE A 1 1041 ? -62.965 -8.312 5.664 1.00 82.12 1041 ILE A O 1
ATOM 8153 N N . ALA A 1 1042 ? -60.894 -8.885 4.962 1.00 80.25 1042 ALA A N 1
ATOM 8154 C CA . ALA A 1 1042 ? -61.103 -8.762 3.522 1.00 80.25 1042 ALA A CA 1
ATOM 8155 C C . ALA A 1 1042 ? -61.632 -7.375 3.102 1.00 80.25 1042 ALA A C 1
ATOM 8157 O O . ALA A 1 1042 ? -62.535 -7.272 2.268 1.00 80.25 1042 ALA A O 1
ATOM 8158 N N . ASP A 1 1043 ? -61.081 -6.318 3.702 1.00 84.88 1043 ASP A N 1
ATOM 8159 C CA . ASP A 1 1043 ? -61.440 -4.923 3.432 1.00 84.88 1043 ASP A CA 1
ATOM 8160 C C . ASP A 1 1043 ? -60.230 -4.000 3.656 1.00 84.88 1043 ASP A C 1
ATOM 8162 O O . ASP A 1 1043 ? -59.179 -4.438 4.128 1.00 84.88 1043 ASP A O 1
ATOM 8166 N N . PHE A 1 1044 ? -60.363 -2.723 3.306 1.00 85.81 1044 PHE A N 1
ATOM 8167 C CA . PHE A 1 1044 ? -59.319 -1.722 3.496 1.00 85.81 1044 PHE A CA 1
ATOM 8168 C C . PHE A 1 1044 ? -59.454 -0.980 4.834 1.00 85.81 1044 PHE A C 1
ATOM 8170 O O . PHE A 1 1044 ? -60.516 -0.442 5.156 1.00 85.81 1044 PHE A O 1
ATOM 8177 N N . ASP A 1 1045 ? -58.347 -0.871 5.566 1.00 85.81 1045 ASP A N 1
ATOM 8178 C CA . ASP A 1 1045 ? -58.207 0.037 6.702 1.00 85.81 1045 ASP A CA 1
ATOM 8179 C C . ASP A 1 1045 ? -58.065 1.488 6.197 1.00 85.81 1045 ASP A C 1
ATOM 8181 O O . ASP A 1 1045 ? -57.348 1.750 5.222 1.00 85.81 1045 ASP A O 1
ATOM 8185 N N . VAL A 1 1046 ? -58.777 2.417 6.853 1.00 80.56 1046 VAL A N 1
ATOM 8186 C CA . VAL A 1 1046 ? -58.892 3.848 6.484 1.00 80.56 1046 VAL A CA 1
ATOM 8187 C C . VAL A 1 1046 ? -57.997 4.744 7.323 1.00 80.56 1046 VAL A C 1
ATOM 8189 O O . VAL A 1 1046 ? -58.032 4.601 8.568 1.00 80.56 1046 VAL A O 1
#

Foldseek 3Di:
DPDDDDDDDLVNLLPDCVLADPPPVCGDSQNSLQVVLVCCCPPVVAAEDEAEAFCDAPRHDNADWADEDPDTRFGFPVSNFFRDFDQCPVPDPHGVYPPDPRHGQAGSHQYAYAHDHDPLQVLLLVLQLVLQLVDQALQQLLQAAEEWEAPVFQFGWVQLVCLQAAKDQFWTFQCRDPLHGRDPLVGIFHHLVNLCVPPPPLHRDYQHAEYCDDDDVSYDNPAPVSVLVCQQVSSAAEYEGEYADAQQDFSNDGLVCQLPRHDHQHEHEYEYAHAQVVQRPPDDCHNSSSQRGSGSGTHHSKYFYFNGHRDQDRGIRPFQNSQLSSQLRRCCSVCVNQVDQLSQQQSSSNSRSSNSLVVCCPVDRRNVRCSGGGGMHHGSRRRSGGSDAAQWDKFFSDWDFDQAAAAQDKTKIKTKMATSHPDKAAQKKKFKDKQNHTPDIDTDGIGGHGDIDMDMDIDHHHADKIWIKIFIDGPPDDTPDHSRRMDTDIHGHDKDKAFPDWDWDQEDEALDKTKIKTKIFTQHQAWFWKWKFWAKLNHTFDIFTFTAGHGGIDIDMDMGHHHDFAKIKIKIFIDTPPGDPRPRRMDIDIHGYAYALFEEEEEEQQVPDDLVVLQCLLCRLLRHHYDYDYCVVRNADALVRQVVGLAYEHEHAADQACSDPPVRLVRVVVNVVQAGEYEYAYANPCVHCQVPPCCCPPQQKHFDDFAPVFFWKAFDDPDLQRHPDIWGLAAAQAPRRWPGQTFIDGHPAKDATIDGPPDPGGQWIWDDDSYIYIYGNHHLSRRRDSVSSNSRVSSSSVVSVGGDDQAWRKDKPPLAAHDEDAAQDKDKDKMKIATAQSHPAWKKKAKDWDDPQKDKPPRIDTHDHPGMDMMMIMGHRNPPDAGKDKIWTWMQIPPSVPRIDTRIHIYHHHDKDKDKDKDFAFKDKAADQFDLRDFDKPVNVQVQWPQWAKKWFQDPVVRDTDIDGPPDPDIGTRFHFFIMMIHGRGTTMGIGIHHGDPDHDDDDDPDDGGTHDNDPDDDDPVNVCVPDPPDDDDWDQDNVVRDTDD

Sequence (1046 aa):
EGLSATLVTVEAIEACSDYWNSTPMFNDTAAKIREFCRDAYTDWGTQYILIGGDDDGPASIPRREMKYSYEGGVDSDLYWSNLDKTFNDDMDTDWGEEGDTGFDLYSELFIGSIPCDEGQDVSNWLTKSFYYADSWEQDYLENLASYGGNTGWSCEGDDFMDFTLWGTDNWLGPNPGSDGPWPNWLGFLYGFDTWNATNLGMEFNTTQLHTAEPPNPGWMGDGTTGMKNAINNDLCTLIFAVAHANAHMSMDVYDTTWESDYHNTKPFFVHDYGCHCGDMDAADDGVLHSMLFHSDTELAFACVYNTGYGWGNWYSTNSSSALQQKLFVDYMLNTSKSGGTMNWQLGRIQAYTKDAMAPTINWGGSWREIIQCCLLFGDPAQLLKPPLLPEHNVGIRDLDLYDHVNPNELVYINATIINNGANNETNVIVSFRVNGTELDNITIPFFEKLTTQQVSFTWTPSKGWYNVVVNVSIPGVVENITYDNERGKTVVAGPDVAVSSINAQQYAIVGGTAKVDAVISNLGASDEIVTVYLKVNNTLIDEIEIFVPAMSSQPITLLWSPWYEGTCNVKVEAEVTGEIFTGNNFKSQSVSVITTQGFVLLVDDDKGYNYETYFEDALMASGYMYEYWNRDSQGCPSPAYMASHMGVVWFTGDDSTTTLTSEDISALSTYLDNGGKLFITGEDIGYDIHNDPFYTNYLHAVYGVDDTNIYYLDGITGDPIGDNLTICIQGGDGANNQNWQSGIYPTGGAYSVFQYQSSTYYGGIRYEGIYKVVYFGFGFEAINNIIDRVTVIGRIMNWFGGGTTNFSDIYINPLNFYYVTWQNFTLNDSFIIGNNVNASTDLTFQITYTADWLSISPQNGSISPGNEVNISITIDTSNLTTGVTSTFITLITNDPDETSIQLPLYISIPSFKLVNLSLYEGWNMITIPVSTGEDLTADSLHSQIPGCGIILRWNASSGDFDLYAPGVPYNFAIENGVGYLVSVEYDTNVEFMGIPLQSVSVPLHIGWNMLGWFKEENTTTSSLLTNITGCNIVLLWNASIADFDV

Mean predicted aligned error: 16.09 Å

Nearest PDB structures (foldseek):
  3idu-assembly1_A  TM=8.337E-01  e=2.190E-07  Pyrococcus furiosus
  3idu-assembly2_B  TM=8.447E-01  e=3.051E-07  Pyrococcus furiosus
  7sqc-assembly1_2A  TM=2.135E-01  e=7.027E-16  Chlamydomonas reinhardtii
  7sqc-assembly1_M1  TM=4.295E-01  e=4.404E-05  Chlamydomonas reinhardtii
  6s6z-assembly1_A  TM=1.538E-01  e=2.490E-06  Thermotoga maritima MSB8

Solvent-accessible surface area (backbone atoms only — not comparable to full-atom values): 54675 Å² total; per-residue (Å²): 132,85,71,92,83,83,92,80,55,69,70,59,47,72,69,37,71,88,37,58,44,93,52,71,89,51,43,44,70,51,40,20,51,26,45,46,41,49,45,38,36,72,78,68,64,46,53,71,45,72,48,81,25,17,50,56,79,97,35,44,52,54,61,51,47,28,27,48,83,87,53,64,76,30,53,23,70,53,66,57,20,22,73,88,52,69,29,45,65,85,69,69,92,60,22,52,33,85,88,47,84,13,47,56,74,55,66,75,36,20,49,14,30,42,66,30,77,47,74,62,32,54,54,14,28,49,46,24,39,49,50,59,72,71,56,76,53,37,86,43,54,16,18,30,26,34,40,11,25,64,65,86,45,74,21,39,25,55,41,43,46,49,53,29,47,33,56,41,66,61,52,34,45,81,37,44,62,78,87,48,78,69,61,78,88,67,51,73,40,37,12,58,60,55,40,37,75,71,36,80,83,43,44,64,44,74,80,43,33,23,15,56,42,89,51,57,96,84,43,37,61,52,20,65,63,46,47,50,52,36,37,46,67,40,47,34,29,40,36,47,38,36,22,64,37,29,32,47,18,51,72,77,38,41,29,74,49,51,71,72,74,52,61,18,79,49,43,20,38,40,36,38,46,16,21,19,28,44,28,62,83,82,30,94,78,23,23,47,40,46,37,37,33,72,34,49,45,32,50,27,40,31,39,36,24,11,24,36,76,40,46,76,34,57,40,18,41,75,24,45,39,46,46,39,56,21,38,37,42,14,37,56,58,29,42,90,74,38,61,31,68,88,47,31,14,49,8,53,35,53,45,47,27,35,47,71,43,53,90,38,51,83,76,44,53,66,38,39,43,41,58,50,18,55,41,47,38,26,62,18,76,47,63,53,66,71,21,48,69,42,64,42,34,53,29,54,75,43,73,54,61,76,44,47,38,62,46,69,39,86,42,66,40,41,34,33,33,32,25,65,10,72,39,67,46,58,51,32,37,38,38,38,24,51,70,86,40,75,80,49,72,49,71,42,67,67,41,58,43,72,38,61,47,82,47,76,49,77,45,62,46,60,74,41,73,40,49,38,32,44,36,47,48,50,82,95,62,81,56,85,62,66,74,36,18,53,48,70,47,66,31,36,19,40,56,34,45,28,31,78,45,72,51,61,52,65,63,39,39,47,60,38,81,40,57,34,36,35,30,42,28,21,62,8,78,53,68,41,68,34,40,36,35,38,25,47,74,83,40,82,76,46,78,42,68,45,59,29,51,41,69,31,72,42,80,48,68,48,59,48,66,42,84,58,71,45,80,36,45,38,30,45,36,42,47,52,93,82,49,72,68,68,85,46,11,50,40,72,49,73,25,40,24,36,61,68,29,44,47,29,36,38,36,44,47,32,82,84,67,93,55,63,65,56,51,54,53,20,32,52,75,45,25,28,45,70,48,83,40,52,31,88,85,71,42,78,74,50,40,73,60,56,64,76,33,69,26,35,40,39,35,13,45,80,25,55,78,62,48,68,44,78,66,45,52,53,29,50,49,54,25,37,76,73,42,31,38,38,38,38,30,7,22,25,46,48,72,54,42,52,86,41,67,57,34,45,73,68,67,19,41,40,75,68,42,58,60,63,91,65,52,42,28,39,27,31,82,86,30,85,56,19,42,91,41,75,51,38,35,54,46,78,78,20,67,53,67,69,78,39,34,23,20,34,41,66,35,94,80,34,44,66,25,26,30,31,64,100,57,93,36,23,38,24,32,36,36,80,70,80,26,38,35,35,40,30,28,33,39,67,44,11,34,24,36,66,71,56,39,18,50,42,52,34,29,48,45,44,72,65,62,47,53,80,72,52,55,31,43,61,46,64,45,70,52,63,45,68,42,84,52,61,68,67,40,76,51,78,52,68,34,37,45,32,19,35,67,71,23,73,43,64,31,39,43,38,55,49,72,82,61,86,47,53,46,70,43,69,46,60,54,74,31,50,48,58,36,68,47,76,32,40,38,38,38,47,25,67,85,55,66,72,43,70,49,75,52,51,47,33,37,40,37,70,19,84,94,49,41,67,43,71,34,39,36,42,39,20,21,73,76,70,43,80,44,79,46,81,41,54,56,40,54,32,79,45,44,66,34,41,50,62,89,60,93,46,29,46,59,60,52,44,72,62,31,66,57,49,62,41,42,34,38,72,33,54,90,78,74,48,68,48,62,31,44,96,92,56,95,50,73,48,76,64,57,68,46,38,30,33,42,36,31,23,78,41,71,36,66,36,78,46,62,16,39,65,53,88,75,71,81,77,91,83,61,90,74,70,77,63,72,26,66,44,67,99,66,93,76,50,72,69,59,52,46,70,71,39,89,88,55,87,80,73,70,45,84,34,57,93,76,69,45,67,50,119

pLDDT: mean 91.4, std 6.74, range [55.19, 98.75]

Radius of gyration: 36.49 Å; Cα contacts (8 Å, |Δi|>4): 2607; chains: 1; bounding box: 105×54×88 Å